Protein AF-0000000084525107 (afdb_homodimer)

pLDDT: mean 96.7, std 3.97, range [48.53, 98.94]

Sequence (1064 aa):
MIRNPVLPGFNPDPSFLRVGEDYYLATSTFEWYPGVQIFHSRDLANWELVARPLNRAALLDMRGNPDSCGIWAPCLSHDGERFWLVYTDVKRLDGAFKDAHNYITACETIDGVWSDPWYVNSSGFDPSLFHDDDGRKWFVNMRWNHRWAGSGVNGANDRFDGIVLQEWSPEGGLTGPVTMIYPGSDKGLTEAPHLFKRDGWYYLTTAEGGTGYEHAVTMARSRTIDGQYETHPQKHVLCAEGSNGAVQRTGHGQYVETHWGDHYHSFLMGRPIEGPDGQGRFCPLGRETGLEKVVWRDGWLWLERGGMIASAEVDAPGGAVSAPRAPVHRRLGGPLPPEFQWLRTPEWERIFRCEDDALVLIGRESVGSWFEQSLVARRQEDHAYVAETDLDFAPDTYQQGAGLITYYNRHKFHAAILSHDEGAGRTLSVMSCAGDWPAGDLDWPVHSVPVGPGPVSLRVEVDKGTQRFRWKQQGEWQALGGELNAAVISDEGGQGEHASFTGAFVGMVCFDVSGRAAEARFTRFDYTPGAAMIRNPVLPGFNPDPSFLRVGEDYYLATSTFEWYPGVQIFHSRDLANWELVARPLNRAALLDMRGNPDSCGIWAPCLSHDGERFWLVYTDVKRLDGAFKDAHNYITACETIDGVWSDPWYVNSSGFDPSLFHDDDGRKWFVNMRWNHRWAGSGVNGANDRFDGIVLQEWSPEGGLTGPVTMIYPGSDKGLTEAPHLFKRDGWYYLTTAEGGTGYEHAVTMARSRTIDGQYETHPQKHVLCAEGSNGAVQRTGHGQYVETHWGDHYHSFLMGRPIEGPDGQGRFCPLGRETGLEKVVWRDGWLWLERGGMIASAEVDAPGGAVSAPRAPVHRRLGGPLPPEFQWLRTPEWERIFRCEDDALVLIGRESVGSWFEQSLVARRQEDHAYVAETDLDFAPDTYQQGAGLITYYNRHKFHAAILSHDEGAGRTLSVMSCAGDWPAGDLDWPVHSVPVGPGPVSLRVEVDKGTQRFRWKQQGEWQALGGELNAAVISDEGGQGEHASFTGAFVGMVCFDVSGRAAEARFTRFDYTPGAA

Organism: NCBI:txid1123501

Solvent-accessible surface area (backbone atoms only — not comparable to full-atom values): 50960 Å² total; per-residue (Å²): 53,23,46,50,51,55,40,61,11,52,31,24,38,38,18,48,36,73,58,78,72,39,34,37,39,26,17,27,37,27,40,35,28,51,30,38,42,31,29,38,25,74,42,80,22,50,69,41,84,60,34,46,75,32,65,36,55,80,62,37,67,33,52,30,32,47,86,62,17,23,34,43,32,32,24,50,40,68,75,88,71,37,39,37,39,27,40,20,48,25,62,40,76,66,39,40,50,59,37,22,41,28,32,37,31,40,26,75,46,86,68,56,80,55,47,74,51,46,80,72,36,14,40,29,45,25,38,24,70,34,72,47,96,86,70,51,34,37,36,32,28,16,30,60,36,57,69,59,86,80,70,35,72,15,89,61,28,25,41,28,38,10,32,34,39,30,40,39,42,94,87,67,39,77,42,82,67,81,38,81,33,42,44,58,60,83,69,15,46,29,33,40,42,44,65,49,75,59,95,76,29,32,34,37,32,28,16,22,34,56,81,44,53,55,4,16,21,31,36,30,36,20,78,42,89,81,37,72,48,48,63,37,94,76,42,51,45,32,32,21,53,95,60,84,64,69,63,26,28,21,17,31,38,32,71,43,72,46,85,86,71,50,37,37,31,41,27,18,26,28,56,65,41,52,28,77,86,67,48,69,72,24,21,34,36,15,32,14,20,31,60,34,55,34,38,82,55,96,89,37,75,37,35,64,88,48,71,32,57,72,52,59,63,34,87,30,60,96,68,29,62,40,71,79,91,70,68,45,80,40,73,30,32,39,76,79,63,85,69,50,35,32,50,24,43,55,60,50,76,70,26,35,45,61,37,81,65,20,36,34,30,24,9,28,32,41,90,57,48,43,40,58,34,17,40,46,29,27,66,32,63,56,66,22,30,37,39,37,36,36,39,39,64,81,47,88,39,65,52,24,36,31,39,46,33,42,37,48,51,60,28,13,31,43,26,46,32,44,22,17,40,89,96,68,40,37,21,35,26,33,46,26,20,81,25,37,62,89,47,33,44,68,44,60,87,30,78,69,42,77,48,75,87,66,55,36,37,40,34,40,42,35,55,54,22,31,28,37,41,32,35,32,70,68,86,64,80,37,75,55,64,64,83,40,74,35,36,35,28,22,27,37,26,47,83,19,74,88,68,43,73,52,26,17,26,42,32,43,37,23,22,10,34,43,50,76,44,51,62,33,37,30,39,34,44,34,42,36,70,42,86,125,52,22,45,50,50,55,40,62,11,52,32,25,39,37,17,48,35,73,58,79,72,38,35,37,39,27,17,27,37,26,39,34,28,52,29,39,42,30,29,38,23,76,41,79,24,50,69,42,82,61,33,46,75,32,64,35,56,80,62,36,67,34,53,30,30,46,86,61,17,24,34,41,30,30,23,51,40,67,73,88,72,38,37,36,40,28,39,21,51,26,62,40,73,64,39,41,52,58,36,21,41,28,34,38,32,40,25,74,46,86,70,57,80,56,46,76,52,45,80,72,38,14,39,28,47,24,38,25,70,33,73,45,96,88,70,51,34,35,37,32,28,16,31,60,38,58,68,58,88,80,70,35,72,16,90,60,26,24,42,29,37,10,33,34,38,29,40,39,43,94,87,68,39,77,42,83,66,82,38,79,32,40,45,59,58,84,69,14,46,26,31,41,43,43,66,50,76,59,95,76,29,31,36,38,31,28,16,22,34,56,81,43,54,53,4,16,22,31,36,30,35,20,78,42,89,83,37,73,49,46,65,37,93,75,42,50,44,33,34,22,53,93,60,86,64,69,64,27,27,22,17,30,39,32,69,43,73,46,85,87,71,48,38,37,32,41,25,17,25,28,56,65,40,54,28,80,85,66,47,69,70,26,20,36,34,15,30,14,21,31,59,35,55,35,40,80,55,97,90,36,74,37,37,63,88,49,72,33,58,71,52,58,64,32,89,29,62,94,68,29,61,40,72,78,89,70,69,45,79,40,74,29,30,40,75,78,63,85,69,50,36,31,52,24,42,55,61,50,77,70,26,35,47,63,37,80,65,21,36,33,31,23,9,30,32,42,90,56,47,45,40,59,35,16,41,46,28,26,66,31,61,58,66,22,30,38,39,38,35,34,39,37,66,82,48,88,40,65,51,22,36,32,39,46,33,41,38,49,51,59,28,13,30,44,26,45,32,45,22,19,41,91,95,66,40,38,21,36,26,32,47,25,18,80,23,36,64,90,48,32,45,69,43,59,85,30,76,72,40,77,49,75,88,66,55,36,37,40,35,38,41,35,55,55,24,31,27,36,42,32,34,32,72,68,86,64,80,36,75,55,64,67,81,41,73,34,38,34,29,22,27,38,26,47,83,18,73,88,69,43,72,52,27,18,25,41,32,42,37,24,24,10,34,43,49,77,44,51,62,33,38,30,40,34,44,35,42,35,70,41,86,125

Structure (mmCIF, N/CA/C/O backbone):
data_AF-0000000084525107-model_v1
#
loop_
_entity.id
_entity.type
_entity.pdbx_description
1 polymer Beta-xylosidase
#
loop_
_atom_site.group_PDB
_atom_site.id
_atom_site.type_symbol
_atom_site.label_atom_id
_atom_site.label_alt_id
_atom_site.label_comp_id
_atom_site.label_asym_id
_atom_site.label_entity_id
_atom_site.label_seq_id
_atom_site.pdbx_PDB_ins_code
_atom_site.Cartn_x
_atom_site.Cartn_y
_atom_site.Cartn_z
_atom_site.occupancy
_atom_site.B_iso_or_equiv
_atom_site.auth_seq_id
_atom_site.auth_comp_id
_atom_site.auth_asym_id
_atom_site.auth_atom_id
_atom_site.pdbx_PDB_model_num
ATOM 1 N N . MET A 1 1 ? 9.359 40.781 15.57 1 93.88 1 MET A N 1
ATOM 2 C CA . MET A 1 1 ? 8.555 40.531 14.383 1 93.88 1 MET A CA 1
ATOM 3 C C . MET A 1 1 ? 8.578 39.062 14.008 1 93.88 1 MET A C 1
ATOM 5 O O . MET A 1 1 ? 9.656 38.469 13.891 1 93.88 1 MET A O 1
ATOM 9 N N . ILE A 1 2 ? 7.34 38.562 13.938 1 95.69 2 ILE A N 1
ATOM 10 C CA . ILE A 1 2 ? 7.168 37.188 13.43 1 95.69 2 ILE A CA 1
ATOM 11 C C . ILE A 1 2 ? 7.301 37.188 11.914 1 95.69 2 ILE A C 1
ATOM 13 O O . ILE A 1 2 ? 6.668 38 11.227 1 95.69 2 ILE A O 1
ATOM 17 N N . ARG A 1 3 ? 8.102 36.344 11.445 1 95.94 3 ARG A N 1
ATOM 18 C CA . ARG A 1 3 ? 8.203 36.156 10 1 95.94 3 ARG A CA 1
ATOM 19 C C . ARG A 1 3 ? 7.562 34.812 9.594 1 95.94 3 ARG A C 1
ATOM 21 O O . ARG A 1 3 ? 7.938 33.75 10.094 1 95.94 3 ARG A O 1
ATOM 28 N N . ASN A 1 4 ? 6.609 34.906 8.672 1 96.81 4 ASN A N 1
ATOM 29 C CA . ASN A 1 4 ? 5.973 33.688 8.172 1 96.81 4 ASN A CA 1
ATOM 30 C C . ASN A 1 4 ? 6.734 33.125 6.98 1 96.81 4 ASN A C 1
ATOM 32 O O . ASN A 1 4 ? 7.113 33.844 6.062 1 96.81 4 ASN A O 1
ATOM 36 N N . PRO A 1 5 ? 6.836 31.812 6.969 1 97.56 5 PRO A N 1
ATOM 37 C CA . PRO A 1 5 ? 6.328 30.875 7.969 1 97.56 5 PRO A CA 1
ATOM 38 C C . PRO A 1 5 ? 7.164 30.859 9.25 1 97.56 5 PRO A C 1
ATOM 40 O O . PRO A 1 5 ? 8.383 31.062 9.195 1 97.56 5 PRO A O 1
ATOM 43 N N . VAL A 1 6 ? 6.52 30.562 10.367 1 97.94 6 VAL A N 1
ATOM 44 C CA . VAL A 1 6 ? 7.254 30.375 11.609 1 97.94 6 VAL A CA 1
ATOM 45 C C . VAL A 1 6 ? 7.902 29 11.641 1 97.94 6 VAL A C 1
ATOM 47 O O . VAL A 1 6 ? 8.914 28.781 12.312 1 97.94 6 VAL A O 1
ATOM 50 N N . LEU A 1 7 ? 7.293 28 11.016 1 98.25 7 LEU A N 1
ATOM 51 C CA . LEU A 1 7 ? 7.883 26.703 10.766 1 98.25 7 LEU A CA 1
ATOM 52 C C . LEU A 1 7 ? 8.047 26.453 9.266 1 98.25 7 LEU A C 1
ATOM 54 O O . LEU A 1 7 ? 7.125 25.984 8.602 1 98.25 7 LEU A O 1
ATOM 58 N N . PRO A 1 8 ? 9.188 26.766 8.711 1 97.06 8 PRO A N 1
ATOM 59 C CA . PRO A 1 8 ? 9.414 26.578 7.281 1 97.06 8 PRO A CA 1
ATOM 60 C C . PRO A 1 8 ? 9.531 25.109 6.891 1 97.06 8 PRO A C 1
ATOM 62 O O . PRO A 1 8 ? 9.938 24.281 7.707 1 97.06 8 PRO A O 1
ATOM 65 N N . GLY A 1 9 ? 9.211 24.828 5.637 1 97.62 9 GLY A N 1
ATOM 66 C CA . GLY A 1 9 ? 9.234 23.453 5.156 1 97.62 9 GLY A CA 1
ATOM 67 C C . GLY A 1 9 ? 8 22.656 5.555 1 97.62 9 GLY A C 1
ATOM 68 O O . GLY A 1 9 ? 6.996 23.25 5.98 1 97.62 9 GLY A O 1
ATOM 69 N N . PHE A 1 10 ? 8.016 21.422 5.352 1 98.25 10 PHE A N 1
ATOM 70 C CA . PHE A 1 10 ? 6.902 20.5 5.559 1 98.25 10 PHE A CA 1
ATOM 71 C C . PHE A 1 10 ? 6.57 20.375 7.043 1 98.25 10 PHE A C 1
ATOM 73 O O . PHE A 1 10 ? 7.043 19.469 7.719 1 98.25 10 PHE A O 1
ATOM 80 N N . ASN A 1 11 ? 5.719 21.188 7.535 1 98.56 11 ASN A N 1
ATOM 81 C CA . ASN A 1 11 ? 5.152 21.234 8.883 1 98.56 11 ASN A CA 1
ATOM 82 C C . ASN A 1 11 ? 3.682 21.641 8.859 1 98.56 11 ASN A C 1
ATOM 84 O O . ASN A 1 11 ? 3.326 22.703 9.359 1 98.56 11 ASN A O 1
ATOM 88 N N . PRO A 1 12 ? 2.857 20.734 8.391 1 98 12 PRO A N 1
ATOM 89 C CA . PRO A 1 12 ? 1.475 21.125 8.086 1 98 12 PRO A CA 1
ATOM 90 C C . PRO A 1 12 ? 0.535 20.906 9.273 1 98 12 PRO A C 1
ATOM 92 O O . PRO A 1 12 ? 0.918 20.297 10.273 1 98 12 PRO A O 1
ATOM 95 N N . ASP A 1 13 ? -0.688 21.484 9.117 1 98.5 13 ASP A N 1
ATOM 96 C CA . ASP A 1 13 ? -1.842 21.203 9.969 1 98.5 13 ASP A CA 1
ATOM 97 C C . ASP A 1 13 ? -1.546 21.562 11.422 1 98.5 13 ASP A C 1
ATOM 99 O O . ASP A 1 13 ? -1.714 20.734 12.32 1 98.5 13 ASP A O 1
ATOM 103 N N . PRO A 1 14 ? -1.213 22.797 11.656 1 98.69 14 PRO A N 1
ATOM 104 C CA . PRO A 1 14 ? -0.78 23.141 13.016 1 98.69 14 PRO A CA 1
ATOM 105 C C . PRO A 1 14 ? -1.92 23.094 14.023 1 98.69 14 PRO A C 1
ATOM 107 O O . PRO A 1 14 ? -3 23.641 13.781 1 98.69 14 PRO A O 1
ATOM 110 N N . SER A 1 15 ? -1.702 22.406 15.055 1 98.81 15 SER A N 1
ATOM 111 C CA . SER A 1 15 ? -2.432 22.578 16.312 1 98.81 15 SER A CA 1
ATOM 112 C C . SER A 1 15 ? -1.685 23.5 17.266 1 98.81 15 SER A C 1
ATOM 114 O O . SER A 1 15 ? -0.521 23.25 17.594 1 98.81 15 SER A O 1
ATOM 116 N N . PHE A 1 16 ? -2.305 24.578 17.703 1 98.81 16 PHE A N 1
ATOM 117 C CA . PHE A 1 16 ? -1.711 25.688 18.453 1 98.81 16 PHE A CA 1
ATOM 118 C C . PHE A 1 16 ? -2.215 25.703 19.891 1 98.81 16 PHE A C 1
ATOM 120 O O . PHE A 1 16 ? -3.422 25.781 20.141 1 98.81 16 PHE A O 1
ATOM 127 N N . LEU A 1 17 ? -1.242 25.578 20.859 1 98.81 17 LEU A N 1
ATOM 128 C CA . LEU A 1 17 ? -1.621 25.406 22.266 1 98.81 17 LEU A CA 1
ATOM 129 C C . LEU A 1 17 ? -0.798 26.344 23.156 1 98.81 17 LEU A C 1
ATOM 131 O O . LEU A 1 17 ? 0.409 26.484 22.953 1 98.81 17 LEU A O 1
ATOM 135 N N . ARG A 1 18 ? -1.457 26.906 24.094 1 98.56 18 ARG A N 1
ATOM 136 C CA . ARG A 1 18 ? -0.781 27.625 25.156 1 98.56 18 ARG A CA 1
ATOM 137 C C . ARG A 1 18 ? -0.957 26.906 26.5 1 98.56 18 ARG A C 1
ATOM 139 O O . ARG A 1 18 ? -2.064 26.5 26.844 1 98.56 18 ARG A O 1
ATOM 146 N N . VAL A 1 19 ? 0.085 26.766 27.203 1 98.5 19 VAL A N 1
ATOM 147 C CA . VAL A 1 19 ? 0.084 26.344 28.594 1 98.5 19 VAL A CA 1
ATOM 148 C C . VAL A 1 19 ? 0.902 27.312 29.438 1 98.5 19 VAL A C 1
ATOM 150 O O . VAL A 1 19 ? 2.135 27.25 29.438 1 98.5 19 VAL A O 1
ATOM 153 N N . GLY A 1 20 ? 0.248 28.156 30.188 1 97.56 20 GLY A N 1
ATOM 154 C CA . GLY A 1 20 ? 0.952 29.219 30.891 1 97.56 20 GLY A CA 1
ATOM 155 C C . GLY A 1 20 ? 1.625 30.203 29.938 1 97.56 20 GLY A C 1
ATOM 156 O O . GLY A 1 20 ? 0.96 30.844 29.125 1 97.56 20 GLY A O 1
ATOM 157 N N . GLU A 1 21 ? 2.926 30.266 30.047 1 97.94 21 GLU A N 1
ATOM 158 C CA . GLU A 1 21 ? 3.676 31.188 29.203 1 97.94 21 GLU A CA 1
ATOM 159 C C . GLU A 1 21 ? 4.379 30.438 28.078 1 97.94 21 GLU A C 1
ATOM 161 O O . GLU A 1 21 ? 5.23 31 27.391 1 97.94 21 GLU A O 1
ATOM 166 N N . ASP A 1 22 ? 4 29.156 27.969 1 98.44 22 ASP A N 1
ATOM 167 C CA . ASP A 1 22 ? 4.602 28.328 26.938 1 98.44 22 ASP A CA 1
ATOM 168 C C . ASP A 1 22 ? 3.625 28.094 25.781 1 98.44 22 ASP A C 1
ATOM 170 O O . ASP A 1 22 ? 2.434 27.875 26.016 1 98.44 22 ASP A O 1
ATOM 174 N N . TYR A 1 23 ? 4.133 28.172 24.562 1 98.69 23 TYR A N 1
ATOM 175 C CA . TYR A 1 23 ? 3.35 27.938 23.344 1 98.69 23 TYR A CA 1
ATOM 176 C C . TYR A 1 23 ? 3.869 26.734 22.578 1 98.69 23 TYR A C 1
ATOM 178 O O . TYR A 1 23 ? 5.082 26.516 22.484 1 98.69 23 TYR A O 1
ATOM 186 N N . TYR A 1 24 ? 2.955 25.938 22.062 1 98.88 24 TYR A N 1
ATOM 187 C CA . TYR A 1 24 ? 3.314 24.734 21.328 1 98.88 24 TYR A CA 1
ATOM 188 C C . TYR A 1 24 ? 2.598 24.688 19.984 1 98.88 24 TYR A C 1
ATOM 190 O O . TYR A 1 24 ? 1.455 25.141 19.859 1 98.88 24 TYR A O 1
ATOM 198 N N . LEU A 1 25 ? 3.27 24.188 18.984 1 98.88 25 LEU A N 1
ATOM 199 C CA . LEU A 1 25 ? 2.707 23.812 17.688 1 98.88 25 LEU A CA 1
ATOM 200 C C . LEU A 1 25 ? 2.953 22.344 17.406 1 98.88 25 LEU A C 1
ATOM 202 O O . LEU A 1 25 ? 4.098 21.891 17.422 1 98.88 25 LEU A O 1
ATOM 206 N N . ALA A 1 26 ? 1.892 21.578 17.25 1 98.94 26 ALA A N 1
ATOM 207 C CA . ALA A 1 26 ? 1.982 20.203 16.781 1 98.94 26 ALA A CA 1
ATOM 208 C C . ALA A 1 26 ? 1.632 20.109 15.297 1 98.94 26 ALA A C 1
ATOM 210 O O . ALA A 1 26 ? 0.656 20.703 14.844 1 98.94 26 ALA A O 1
ATOM 211 N N . THR A 1 27 ? 2.402 19.344 14.531 1 98.88 27 THR A N 1
ATOM 212 C CA . THR A 1 27 ? 2.186 19.297 13.086 1 98.88 27 THR A CA 1
ATOM 213 C C . THR A 1 27 ? 2.131 17.844 12.609 1 98.88 27 THR A C 1
ATOM 215 O O . THR A 1 27 ? 2.625 16.938 13.281 1 98.88 27 THR A O 1
ATOM 218 N N . SER A 1 28 ? 1.471 17.656 11.5 1 98.75 28 SER A N 1
ATOM 219 C CA . SER A 1 28 ? 1.395 16.359 10.859 1 98.75 28 SER A CA 1
ATOM 220 C C . SER A 1 28 ? 2.758 15.914 10.336 1 98.75 28 SER A C 1
ATOM 222 O O . SER A 1 28 ? 3.615 16.75 10.047 1 98.75 28 SER A O 1
ATOM 224 N N . THR A 1 29 ? 2.885 14.578 10.219 1 98.81 29 THR A N 1
ATOM 225 C CA . THR A 1 29 ? 4.113 14.047 9.648 1 98.81 29 THR A CA 1
ATOM 226 C C . THR A 1 29 ? 3.803 13.062 8.523 1 98.81 29 THR A C 1
ATOM 228 O O . THR A 1 29 ? 4.715 12.539 7.883 1 98.81 29 THR A O 1
ATOM 231 N N . PHE A 1 30 ? 2.488 12.742 8.344 1 98.5 30 PHE A N 1
ATOM 232 C CA . PHE A 1 30 ? 2.08 11.781 7.32 1 98.5 30 PHE A CA 1
ATOM 233 C C . PHE A 1 30 ? 2.889 10.492 7.434 1 98.5 30 PHE A C 1
ATOM 235 O O . PHE A 1 30 ? 2.873 9.836 8.477 1 98.5 30 PHE A O 1
ATOM 242 N N . GLU A 1 31 ? 3.641 10.133 6.387 1 98.5 31 GLU A N 1
ATOM 243 C CA . GLU A 1 31 ? 4.293 8.82 6.387 1 98.5 31 GLU A CA 1
ATOM 244 C C . GLU A 1 31 ? 5.668 8.898 7.039 1 98.5 31 GLU A C 1
ATOM 246 O O . GLU A 1 31 ? 6.359 7.879 7.156 1 98.5 31 GLU A O 1
ATOM 251 N N . TRP A 1 32 ? 6.121 10.016 7.496 1 98.75 32 TRP A N 1
ATOM 252 C CA . TRP A 1 32 ? 7.434 10.148 8.117 1 98.75 32 TRP A CA 1
ATOM 253 C C . TRP A 1 32 ? 7.371 9.781 9.602 1 98.75 32 TRP A C 1
ATOM 255 O O . TRP A 1 32 ? 6.402 10.109 10.289 1 98.75 32 TRP A O 1
ATOM 265 N N . TYR A 1 33 ? 8.422 9.141 10.055 1 98.75 33 TYR A N 1
ATOM 266 C CA . TYR A 1 33 ? 8.539 8.602 11.406 1 98.75 33 TYR A CA 1
ATOM 267 C C . TYR A 1 33 ? 9.672 9.281 12.164 1 98.75 33 TYR A C 1
ATOM 269 O O . TYR A 1 33 ? 10.727 9.562 11.594 1 98.75 33 TYR A O 1
ATOM 277 N N . PRO A 1 34 ? 9.57 9.531 13.422 1 98.44 34 PRO A N 1
ATOM 278 C CA . PRO A 1 34 ? 8.391 9.367 14.281 1 98.44 34 PRO A CA 1
ATOM 279 C C . PRO A 1 34 ? 7.27 10.344 13.945 1 98.44 34 PRO A C 1
ATOM 281 O O . PRO A 1 34 ? 7.484 11.305 13.211 1 98.44 34 PRO A O 1
ATOM 284 N N . GLY A 1 35 ? 6.141 10.016 14.484 1 98.81 35 GLY A N 1
ATOM 285 C CA . GLY A 1 35 ? 4.957 10.781 14.117 1 98.81 35 GLY A CA 1
ATOM 286 C C . GLY A 1 35 ? 4.746 12.008 14.992 1 98.81 35 GLY A C 1
ATOM 287 O O . GLY A 1 35 ? 5.102 12 16.172 1 98.81 35 GLY A O 1
ATOM 288 N N . VAL A 1 36 ? 4.121 12.984 14.367 1 98.88 36 VAL A N 1
ATOM 289 C CA . VAL A 1 36 ? 3.811 14.281 14.953 1 98.88 36 VAL A CA 1
ATOM 290 C C . VAL A 1 36 ? 5.098 14.984 15.375 1 98.88 36 VAL A C 1
ATOM 292 O O . VAL A 1 36 ? 6 14.352 15.938 1 98.88 36 VAL A O 1
ATOM 295 N N . GLN A 1 37 ? 5.262 16.219 15.039 1 98.75 37 GLN A N 1
ATOM 296 C CA . GLN A 1 37 ? 6.293 17.094 15.578 1 98.75 37 GLN A CA 1
ATOM 297 C C . GLN A 1 37 ? 5.688 18.156 16.5 1 98.75 37 GLN A C 1
ATOM 299 O O . GLN A 1 37 ? 4.66 18.75 16.172 1 98.75 37 GLN A O 1
ATOM 304 N N . ILE A 1 38 ? 6.32 18.328 17.656 1 98.94 38 ILE A N 1
ATOM 305 C CA . ILE A 1 38 ? 5.867 19.375 18.562 1 98.94 38 ILE A CA 1
ATOM 306 C C . ILE A 1 38 ? 6.973 20.406 18.766 1 98.94 38 ILE A C 1
ATOM 308 O O . ILE A 1 38 ? 8.086 20.062 19.172 1 98.94 38 ILE A O 1
ATOM 312 N N . PHE A 1 39 ? 6.633 21.641 18.453 1 98.88 39 PHE A N 1
ATOM 313 C CA . PHE A 1 39 ? 7.539 22.781 18.609 1 98.88 39 PHE A CA 1
ATOM 314 C C . PHE A 1 39 ? 7.137 23.641 19.797 1 98.88 39 PHE A C 1
ATOM 316 O O . PHE A 1 39 ? 5.953 23.734 20.125 1 98.88 39 PHE A O 1
ATOM 323 N N . HIS A 1 40 ? 8.109 24.281 20.391 1 98.81 40 HIS A N 1
ATOM 324 C CA . HIS A 1 40 ? 7.91 25.109 21.578 1 98.81 40 HIS A CA 1
ATOM 325 C C . HIS A 1 40 ? 8.453 26.516 21.359 1 98.81 40 HIS A C 1
ATOM 327 O O . HIS A 1 40 ? 9.5 26.688 20.719 1 98.81 40 HIS A O 1
ATOM 333 N N . SER A 1 41 ? 7.73 27.469 21.781 1 98.44 41 SER A N 1
ATOM 334 C CA . SER A 1 41 ? 8.148 28.875 21.766 1 98.44 41 SER A CA 1
ATOM 335 C C . SER A 1 41 ? 7.664 29.609 23.016 1 98.44 41 SER A C 1
ATOM 337 O O . SER A 1 41 ? 6.699 29.188 23.656 1 98.44 41 SER A O 1
ATOM 339 N N . ARG A 1 42 ? 8.32 30.734 23.406 1 97.12 42 ARG A N 1
ATOM 340 C CA . ARG A 1 42 ? 7.859 31.625 24.453 1 97.12 42 ARG A CA 1
ATOM 341 C C . ARG A 1 42 ? 7.586 33.031 23.906 1 97.12 42 ARG A C 1
ATOM 343 O O . ARG A 1 42 ? 7.047 33.875 24.609 1 97.12 42 ARG A O 1
ATOM 350 N N . ASP A 1 43 ? 7.945 33.219 22.625 1 97.31 43 ASP A N 1
ATOM 351 C CA . ASP A 1 43 ? 7.828 34.562 22.094 1 97.31 43 ASP A CA 1
ATOM 352 C C . ASP A 1 43 ? 7.062 34.562 20.766 1 97.31 43 ASP A C 1
ATOM 354 O O . ASP A 1 43 ? 6.918 35.625 20.141 1 97.31 43 ASP A O 1
ATOM 358 N N . LEU A 1 44 ? 6.641 33.375 20.219 1 98.12 44 LEU A N 1
ATOM 359 C CA . LEU A 1 44 ? 5.859 33.156 19.016 1 98.12 44 LEU A CA 1
ATOM 360 C C . LEU A 1 44 ? 6.688 33.438 17.766 1 98.12 44 LEU A C 1
ATOM 362 O O . LEU A 1 44 ? 6.227 33.219 16.641 1 98.12 44 LEU A O 1
ATOM 366 N N . ALA A 1 45 ? 7.902 33.875 17.906 1 97.44 45 ALA A N 1
ATOM 367 C CA . ALA A 1 45 ? 8.766 34.188 16.766 1 97.44 45 ALA A CA 1
ATOM 368 C C . ALA A 1 45 ? 9.805 33.094 16.547 1 97.44 45 ALA A C 1
ATOM 370 O O . ALA A 1 45 ? 10.227 32.844 15.406 1 97.44 45 ALA A O 1
ATOM 371 N N . ASN A 1 46 ? 10.258 32.531 17.594 1 97.38 46 ASN A N 1
ATOM 372 C CA . ASN A 1 46 ? 11.297 31.516 17.547 1 97.38 46 ASN A CA 1
ATOM 373 C C . ASN A 1 46 ? 10.797 30.188 18.109 1 97.38 46 ASN A C 1
ATOM 375 O O . ASN A 1 46 ? 10.273 30.141 19.219 1 97.38 46 ASN A O 1
ATOM 379 N N . TRP A 1 47 ? 10.961 29.172 17.344 1 98 47 TRP A N 1
ATOM 380 C CA . TRP A 1 47 ? 10.391 27.875 17.688 1 98 47 TRP A CA 1
ATOM 381 C C . TRP A 1 47 ? 11.469 26.797 17.688 1 98 47 TRP A C 1
ATOM 383 O O . TRP A 1 47 ? 12.344 26.781 16.828 1 98 47 TRP A O 1
ATOM 393 N N . GLU A 1 48 ? 11.359 25.906 18.641 1 97.44 48 GLU A N 1
ATOM 394 C CA . GLU A 1 48 ? 12.281 24.781 18.766 1 97.44 48 GLU A CA 1
ATOM 395 C C . GLU A 1 48 ? 11.523 23.453 18.812 1 97.44 48 GLU A C 1
ATOM 397 O O . GLU A 1 48 ? 10.516 23.344 19.5 1 97.44 48 GLU A O 1
ATOM 402 N N . LEU A 1 49 ? 11.984 22.469 18.062 1 98.31 49 LEU A N 1
ATOM 403 C CA . LEU A 1 49 ? 11.43 21.109 18.141 1 98.31 49 LEU A CA 1
ATOM 404 C C . LEU A 1 49 ? 11.719 20.484 19.5 1 98.31 49 LEU A C 1
ATOM 406 O O . LEU A 1 49 ? 12.883 20.359 19.891 1 98.31 49 LEU A O 1
ATOM 410 N N . VAL A 1 50 ? 10.664 20 20.188 1 98.44 50 VAL A N 1
ATOM 411 C CA . VAL A 1 50 ? 10.914 19.578 21.547 1 98.44 50 VAL A CA 1
ATOM 412 C C . VAL A 1 50 ? 10.438 18.141 21.734 1 98.44 50 VAL A C 1
ATOM 414 O O . VAL A 1 50 ? 10.805 17.469 22.703 1 98.44 50 VAL A O 1
ATOM 417 N N . ALA A 1 51 ? 9.586 17.672 20.797 1 98.44 51 ALA A N 1
ATOM 418 C CA . ALA A 1 51 ? 9.102 16.297 20.969 1 98.44 51 ALA A CA 1
ATOM 419 C C . ALA A 1 51 ? 8.602 15.727 19.641 1 98.44 51 ALA A C 1
ATOM 421 O O . ALA A 1 51 ? 8.117 16.469 18.781 1 98.44 51 ALA A O 1
ATOM 422 N N . ARG A 1 52 ? 8.68 14.422 19.484 1 98.56 52 ARG A N 1
ATOM 423 C CA . ARG A 1 52 ? 7.98 13.57 18.531 1 98.56 52 ARG A CA 1
ATOM 424 C C . ARG A 1 52 ? 7.324 12.383 19.234 1 98.56 52 ARG A C 1
ATOM 426 O O . ARG A 1 52 ? 7.922 11.312 19.328 1 98.56 52 ARG A O 1
ATOM 433 N N . PRO A 1 53 ? 6.133 12.523 19.594 1 98.81 53 PRO A N 1
ATOM 434 C CA . PRO A 1 53 ? 5.531 11.609 20.562 1 98.81 53 PRO A CA 1
ATOM 435 C C . PRO A 1 53 ? 5.328 10.203 20.016 1 98.81 53 PRO A C 1
ATOM 437 O O . PRO A 1 53 ? 5.484 9.219 20.75 1 98.81 53 PRO A O 1
ATOM 440 N N . LEU A 1 54 ? 4.953 10.062 18.797 1 98.88 54 LEU A N 1
ATOM 441 C CA . LEU A 1 54 ? 4.637 8.75 18.234 1 98.88 54 LEU A CA 1
ATOM 442 C C . LEU A 1 54 ? 5.902 8.039 17.766 1 98.88 54 LEU A C 1
ATOM 444 O O . LEU A 1 54 ? 6.141 7.926 16.547 1 98.88 54 LEU A O 1
ATOM 448 N N . ASN A 1 55 ? 6.641 7.434 18.688 1 98.5 55 ASN A N 1
ATOM 449 C CA . ASN A 1 55 ? 8.023 7.051 18.422 1 98.5 55 ASN A CA 1
ATOM 450 C C . ASN A 1 55 ? 8.266 5.578 18.734 1 98.5 55 ASN A C 1
ATOM 452 O O . ASN A 1 55 ? 9.414 5.16 18.906 1 98.5 55 ASN A O 1
ATOM 456 N N . ARG A 1 56 ? 7.219 4.797 18.875 1 98.31 56 ARG A N 1
ATOM 457 C CA . ARG A 1 56 ? 7.332 3.355 19.062 1 98.31 56 ARG A CA 1
ATOM 458 C C . ARG A 1 56 ? 6.133 2.631 18.469 1 98.31 56 ARG A C 1
ATOM 460 O O . ARG A 1 56 ? 5.094 3.246 18.203 1 98.31 56 ARG A O 1
ATOM 467 N N . ALA A 1 57 ? 6.262 1.387 18.328 1 98.25 57 ALA A N 1
ATOM 468 C CA . ALA A 1 57 ? 5.297 0.576 17.594 1 98.25 57 ALA A CA 1
ATOM 469 C C . ALA A 1 57 ? 3.912 0.661 18.219 1 98.25 57 ALA A C 1
ATOM 471 O O . ALA A 1 57 ? 2.898 0.668 17.516 1 98.25 57 ALA A O 1
ATOM 472 N N . ALA A 1 58 ? 3.836 0.711 19.5 1 98.25 58 ALA A N 1
ATOM 473 C CA . ALA A 1 58 ? 2.547 0.747 20.188 1 98.25 58 ALA A CA 1
ATOM 474 C C . ALA A 1 58 ? 1.779 2.02 19.859 1 98.25 58 ALA A C 1
ATOM 476 O O . ALA A 1 58 ? 0.546 2.021 19.828 1 98.25 58 ALA A O 1
ATOM 477 N N . LEU A 1 59 ? 2.477 3.102 19.578 1 98.69 59 LEU A N 1
ATOM 478 C CA . LEU A 1 59 ? 1.855 4.387 19.297 1 98.69 59 LEU A CA 1
ATOM 479 C C . LEU A 1 59 ? 1.601 4.543 17.797 1 98.69 59 LEU A C 1
ATOM 481 O O . LEU A 1 59 ? 0.643 5.207 17.391 1 98.69 59 LEU A O 1
ATOM 485 N N . LEU A 1 60 ? 2.512 3.91 17.047 1 98.75 60 LEU A N 1
ATOM 486 C CA . LEU A 1 60 ? 2.393 4.137 15.617 1 98.75 60 LEU A CA 1
ATOM 487 C C . LEU A 1 60 ? 3.162 3.076 14.836 1 98.75 60 LEU A C 1
ATOM 489 O O . LEU A 1 60 ? 4.355 2.869 15.07 1 98.75 60 LEU A O 1
ATOM 493 N N . ASP A 1 61 ? 2.521 2.348 14.016 1 98.31 61 ASP A N 1
ATOM 494 C CA . ASP A 1 61 ? 3.08 1.442 13.016 1 98.31 61 ASP A CA 1
ATOM 495 C C . ASP A 1 61 ? 2.482 1.712 11.641 1 98.31 61 ASP A C 1
ATOM 497 O O . ASP A 1 61 ? 1.316 1.4 11.391 1 98.31 61 ASP A O 1
ATOM 501 N N . MET A 1 62 ? 3.314 2.252 10.719 1 98.5 62 MET A N 1
ATOM 502 C CA . MET A 1 62 ? 2.781 2.678 9.43 1 98.5 62 MET A CA 1
ATOM 503 C C . MET A 1 62 ? 3.324 1.808 8.297 1 98.5 62 MET A C 1
ATOM 505 O O . MET A 1 62 ? 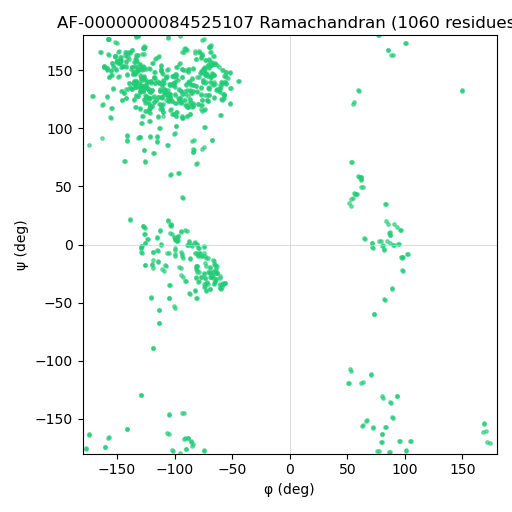3.266 2.191 7.129 1 98.5 62 MET A O 1
ATOM 509 N N . ARG A 1 63 ? 4 0.621 8.688 1 98.19 63 ARG A N 1
ATOM 510 C CA . ARG A 1 63 ? 4.434 -0.289 7.637 1 98.19 63 ARG A CA 1
ATOM 511 C C . ARG A 1 63 ? 3.285 -0.623 6.691 1 98.19 63 ARG A C 1
ATOM 513 O O . ARG A 1 63 ? 2.211 -1.033 7.137 1 98.19 63 ARG A O 1
ATOM 520 N N . GLY A 1 64 ? 3.494 -0.288 5.305 1 98.38 64 GLY A N 1
ATOM 521 C CA . GLY A 1 64 ? 2.494 -0.571 4.289 1 98.38 64 GLY A CA 1
ATOM 522 C C . GLY A 1 64 ? 1.632 0.63 3.949 1 98.38 64 GLY A C 1
ATOM 523 O O . GLY A 1 64 ? 0.911 0.621 2.949 1 98.38 64 GLY A O 1
ATOM 524 N N . ASN A 1 65 ? 1.728 1.742 4.766 1 98.44 65 ASN A N 1
ATOM 525 C CA . ASN A 1 65 ? 0.958 2.938 4.438 1 98.44 65 ASN A CA 1
ATOM 526 C C . ASN A 1 65 ? 1.398 3.539 3.105 1 98.44 65 ASN A C 1
ATOM 528 O O . ASN A 1 65 ? 2.592 3.738 2.873 1 98.44 65 ASN A O 1
ATOM 532 N N . PRO A 1 66 ? 0.475 3.873 2.271 1 97.19 66 PRO A N 1
ATOM 533 C CA . PRO A 1 66 ? 0.855 4.539 1.024 1 97.19 66 PRO A CA 1
ATOM 534 C C . PRO A 1 66 ? 1.383 5.957 1.25 1 97.19 66 PRO A C 1
ATOM 536 O O . PRO A 1 66 ? 1.301 6.477 2.365 1 97.19 66 PRO A O 1
ATOM 539 N N . ASP A 1 67 ? 1.939 6.539 0.179 1 96.94 67 ASP A N 1
ATOM 540 C CA . ASP A 1 67 ? 2.395 7.926 0.201 1 96.94 67 ASP A CA 1
ATOM 541 C C . ASP A 1 67 ? 1.263 8.867 0.602 1 96.94 67 ASP A C 1
ATOM 543 O O . ASP A 1 67 ? 0.12 8.695 0.175 1 96.94 67 ASP A O 1
ATOM 547 N N . SER A 1 68 ? 1.597 9.867 1.42 1 97.12 68 SER A N 1
ATOM 548 C CA . SER A 1 68 ? 0.688 10.914 1.867 1 97.12 68 SER A CA 1
ATOM 549 C C . SER A 1 68 ? -0.337 10.375 2.857 1 97.12 68 SER A C 1
ATOM 551 O O . SER A 1 68 ? -1.249 11.094 3.27 1 97.12 68 SER A O 1
ATOM 553 N N . CYS A 1 69 ? -0.313 9.094 3.244 1 98.06 69 CYS A N 1
ATOM 554 C CA . CYS A 1 69 ? -1.085 8.57 4.363 1 98.06 69 CYS A CA 1
ATOM 555 C C . CYS A 1 69 ? -0.309 8.695 5.668 1 98.06 69 CYS A C 1
ATOM 557 O O . CYS A 1 69 ? 0.635 9.477 5.762 1 98.06 69 CYS A O 1
ATOM 559 N N . GLY A 1 70 ? -0.756 8.031 6.699 1 98.5 70 GLY A N 1
ATOM 560 C CA . GLY A 1 70 ? -0.126 8.141 8.008 1 98.5 70 GLY A CA 1
ATOM 561 C C . GLY A 1 70 ? -0.764 9.195 8.891 1 98.5 70 GLY A C 1
ATOM 562 O O . GLY A 1 70 ? -1.98 9.195 9.086 1 98.5 70 GLY A O 1
ATOM 563 N N . ILE A 1 71 ? 0.016 10.055 9.461 1 98.81 71 ILE A N 1
ATOM 564 C CA . ILE A 1 71 ? -0.442 10.984 10.492 1 98.81 71 ILE A CA 1
ATOM 565 C C . ILE A 1 71 ? -1.012 12.242 9.836 1 98.81 71 ILE A C 1
ATOM 567 O O . ILE A 1 71 ? -0.263 13.078 9.328 1 98.81 71 ILE A O 1
ATOM 571 N N . TRP A 1 72 ? -2.342 12.359 10.016 1 98.44 72 TRP A N 1
ATOM 572 C CA . TRP A 1 72 ? -3.023 13.555 9.531 1 98.44 72 TRP A CA 1
ATOM 573 C C . TRP A 1 72 ? -3.504 14.422 10.695 1 98.44 72 TRP A C 1
ATOM 575 O O . TRP A 1 72 ? -4.211 13.938 11.578 1 98.44 72 TRP A O 1
ATOM 585 N N . ALA A 1 73 ? -3.178 15.625 10.703 1 98.38 73 ALA A N 1
ATOM 586 C CA . ALA A 1 73 ? -3.803 16.734 11.422 1 98.38 73 ALA A CA 1
ATOM 587 C C . ALA A 1 73 ? -3.93 16.406 12.914 1 98.38 73 ALA A C 1
ATOM 589 O O . ALA A 1 73 ? -5.039 16.312 13.438 1 98.38 73 ALA A O 1
ATOM 590 N N . PRO A 1 74 ? -2.82 16.375 13.625 1 98.75 74 PRO A N 1
ATOM 591 C CA . PRO A 1 74 ? -2.906 16.156 15.07 1 98.75 74 PRO A CA 1
ATOM 592 C C . PRO A 1 74 ? -3.551 17.312 15.82 1 98.75 74 PRO A C 1
ATOM 594 O O . PRO A 1 74 ? -3.564 18.438 15.312 1 98.75 74 PRO A O 1
ATOM 597 N N . CYS A 1 75 ? -4.078 17.047 16.969 1 98.88 75 CYS A N 1
ATOM 598 C CA . CYS A 1 75 ? -4.539 18.062 17.891 1 98.88 75 CYS A CA 1
ATOM 599 C C . CYS A 1 75 ? -3.885 17.891 19.266 1 98.88 75 CYS A C 1
ATOM 601 O O . CYS A 1 75 ? -4.02 16.844 19.891 1 98.88 75 CYS A O 1
ATOM 603 N N . LEU A 1 76 ? -3.113 18.844 19.625 1 98.94 76 LEU A N 1
ATOM 604 C CA . LEU A 1 76 ? -2.506 18.906 20.953 1 98.94 76 LEU A CA 1
ATOM 605 C C . LEU A 1 76 ? -3.32 19.797 21.875 1 98.94 76 LEU A C 1
ATOM 607 O O . LEU A 1 76 ? -3.65 20.938 21.531 1 98.94 76 LEU A O 1
ATOM 611 N N . SER A 1 77 ? -3.709 19.281 23.031 1 98.81 77 SER A N 1
ATOM 612 C CA . SER A 1 77 ? -4.473 20.047 24.016 1 98.81 77 SER A CA 1
ATOM 613 C C . SER A 1 77 ? -3.975 19.766 25.438 1 98.81 77 SER A C 1
ATOM 615 O O . SER A 1 77 ? -3.086 18.938 25.625 1 98.81 77 SER A O 1
ATOM 617 N N . HIS A 1 78 ? -4.336 20.547 26.344 1 98.62 78 HIS A N 1
ATOM 618 C CA . HIS A 1 78 ? -4.004 20.422 27.766 1 98.62 78 HIS A CA 1
ATOM 619 C C . HIS A 1 78 ? -5.23 20.625 28.641 1 98.62 78 HIS A C 1
ATOM 621 O O . HIS A 1 78 ? -6.027 21.531 28.391 1 98.62 78 HIS A O 1
ATOM 627 N N . ASP A 1 79 ? -5.387 19.766 29.641 1 97.88 79 ASP A N 1
ATOM 628 C CA . ASP A 1 79 ? -6.605 19.859 30.438 1 97.88 79 ASP A CA 1
ATOM 629 C C . ASP A 1 79 ? -6.328 20.516 31.797 1 97.88 79 ASP A C 1
ATOM 631 O O . ASP A 1 79 ? -7.137 20.406 32.719 1 97.88 79 ASP A O 1
ATOM 635 N N . GLY A 1 80 ? -5.242 21.156 31.922 1 96.69 80 GLY A N 1
ATOM 636 C CA . GLY A 1 80 ? -4.805 21.734 33.188 1 96.69 80 GLY A CA 1
ATOM 637 C C . GLY A 1 80 ? -3.809 20.859 33.938 1 96.69 80 GLY A C 1
ATOM 638 O O . GLY A 1 80 ? -3.039 21.359 34.75 1 96.69 80 GLY A O 1
ATOM 639 N N . GLU A 1 81 ? -3.807 19.578 33.625 1 96.62 81 GLU A N 1
ATOM 640 C CA . GLU A 1 81 ? -2.953 18.609 34.312 1 96.62 81 GLU A CA 1
ATOM 641 C C . GLU A 1 81 ? -2.008 17.906 33.344 1 96.62 81 GLU A C 1
ATOM 643 O O . GLU A 1 81 ? -0.821 17.75 33.656 1 96.62 81 GLU A O 1
ATOM 648 N N . ARG A 1 82 ? -2.564 17.484 32.25 1 97.5 82 ARG A N 1
ATOM 649 C CA . ARG A 1 82 ? -1.781 16.688 31.312 1 97.5 82 ARG A CA 1
ATOM 650 C C . ARG A 1 82 ? -1.958 17.172 29.875 1 97.5 82 ARG A C 1
ATOM 652 O O . ARG A 1 82 ? -2.926 17.875 29.578 1 97.5 82 ARG A O 1
ATOM 659 N N . PHE A 1 83 ? -0.948 16.797 29.047 1 98.88 83 PHE A N 1
ATOM 660 C CA . PHE A 1 83 ? -1.046 16.984 27.609 1 98.88 83 PHE A CA 1
ATOM 661 C C . PHE A 1 83 ? -1.813 15.828 26.969 1 98.88 83 PHE A C 1
ATOM 663 O O . PHE A 1 83 ? -1.638 14.672 27.359 1 98.88 83 PHE A O 1
ATOM 670 N N . TRP A 1 84 ? -2.695 16.141 26.047 1 98.94 84 TRP A N 1
ATOM 671 C CA . TRP A 1 84 ? -3.438 15.172 25.25 1 98.94 84 TRP A CA 1
ATOM 672 C C . TRP A 1 84 ? -3.137 15.352 23.766 1 98.94 84 TRP A C 1
ATOM 674 O O . TRP A 1 84 ? -3.098 16.484 23.266 1 98.94 84 TRP A O 1
ATOM 684 N N . LEU A 1 85 ? -2.873 14.242 23.109 1 98.94 85 LEU A N 1
ATOM 685 C CA . LEU A 1 85 ? -2.605 14.266 21.672 1 98.94 85 LEU A CA 1
ATOM 686 C C . LEU A 1 85 ? -3.59 13.375 20.922 1 98.94 85 LEU A C 1
ATOM 688 O O . LEU A 1 85 ? -3.682 12.172 21.203 1 98.94 85 LEU A O 1
ATOM 692 N N . VAL A 1 86 ? -4.391 13.984 20.078 1 98.88 86 VAL A N 1
ATOM 693 C CA . VAL A 1 86 ? -5.266 13.266 19.141 1 98.88 86 VAL A CA 1
ATOM 694 C C . VAL A 1 86 ? -4.594 13.164 17.781 1 98.88 86 VAL A C 1
ATOM 696 O O . VAL A 1 86 ? -3.975 14.125 17.312 1 98.88 86 VAL A O 1
ATOM 699 N N . TYR A 1 87 ? -4.621 11.977 17.203 1 98.88 87 TYR A N 1
ATOM 700 C CA . TYR A 1 87 ? -4.031 11.836 15.883 1 98.88 87 TYR A CA 1
ATOM 701 C C . TYR A 1 87 ? -4.781 10.797 15.055 1 98.88 87 TYR A C 1
ATOM 703 O O . TYR A 1 87 ? -5.539 9.992 15.602 1 98.88 87 TYR A O 1
ATOM 711 N N . THR A 1 88 ? -4.676 10.906 13.766 1 98.88 88 THR A N 1
ATOM 712 C CA . THR A 1 88 ? -5.273 9.984 12.812 1 98.88 88 THR A CA 1
ATOM 713 C C . THR A 1 88 ? -4.191 9.234 12.039 1 98.88 88 THR A C 1
ATOM 715 O O . THR A 1 88 ? -3.264 9.844 11.508 1 98.88 88 THR A O 1
ATOM 718 N N . ASP A 1 89 ? -4.227 7.941 12.008 1 98.81 89 ASP A N 1
ATOM 719 C CA . ASP A 1 89 ? -3.418 7.113 11.125 1 98.81 89 ASP A CA 1
ATOM 720 C C . ASP A 1 89 ? -4.219 6.68 9.898 1 98.81 89 ASP A C 1
ATOM 722 O O . ASP A 1 89 ? -5.02 5.746 9.969 1 98.81 89 ASP A O 1
ATOM 726 N N . VAL A 1 90 ? -3.973 7.352 8.781 1 98.62 90 VAL A N 1
ATOM 727 C CA . VAL A 1 90 ? -4.73 7.109 7.559 1 98.62 90 VAL A CA 1
ATOM 728 C C . VAL A 1 90 ? -4.09 5.965 6.773 1 98.62 90 VAL A C 1
ATOM 730 O O . VAL A 1 90 ? -2.881 5.965 6.535 1 98.62 90 VAL A O 1
ATOM 733 N N . LYS A 1 91 ? -4.957 5.008 6.328 1 98.31 91 LYS A N 1
ATOM 734 C CA . LYS A 1 91 ? -4.465 3.812 5.652 1 98.31 91 LYS A CA 1
ATOM 735 C C . LYS A 1 91 ? -4.781 3.854 4.16 1 98.31 91 LYS A C 1
ATOM 737 O O . LYS A 1 91 ? -4.207 3.098 3.373 1 98.31 91 LYS A O 1
ATOM 742 N N . ARG A 1 92 ? -5.723 4.707 3.803 1 96.88 92 ARG A N 1
ATOM 743 C CA . ARG A 1 92 ? -6.16 4.793 2.414 1 96.88 92 ARG A CA 1
ATOM 744 C C . ARG A 1 92 ? -6.457 6.234 2.021 1 96.88 92 ARG A C 1
ATOM 746 O O . ARG A 1 92 ? -7.254 6.91 2.68 1 96.88 92 ARG A O 1
ATOM 753 N N . LEU A 1 93 ? -5.812 6.652 0.938 1 93.75 93 LEU A N 1
ATOM 754 C CA . LEU A 1 93 ? -5.98 8.031 0.484 1 93.75 93 LEU A CA 1
ATOM 755 C C . LEU A 1 93 ? -6.871 8.086 -0.752 1 93.75 93 LEU A C 1
ATOM 757 O O . LEU A 1 93 ? -7.828 8.867 -0.796 1 93.75 93 LEU A O 1
ATOM 761 N N . ASP A 1 94 ? -6.652 7.219 -1.734 1 91.25 94 ASP A N 1
ATOM 762 C CA . ASP A 1 94 ? -7.285 7.328 -3.045 1 91.25 94 ASP A CA 1
ATOM 763 C C . ASP A 1 94 ? -8.633 6.613 -3.064 1 91.25 94 ASP A C 1
ATOM 765 O O . ASP A 1 94 ? -8.836 5.641 -2.336 1 91.25 94 ASP A O 1
ATOM 769 N N . GLY A 1 95 ? -9.477 7.18 -3.875 1 94 95 GLY A N 1
ATOM 770 C CA . GLY A 1 95 ? -10.758 6.531 -4.105 1 94 95 GLY A CA 1
ATOM 771 C C . GLY A 1 95 ? -11.867 7.062 -3.215 1 94 95 GLY A C 1
ATOM 772 O O . GLY A 1 95 ? -11.703 8.102 -2.572 1 94 95 GLY A O 1
ATOM 773 N N . ALA A 1 96 ? -12.969 6.375 -3.217 1 97.12 96 ALA A N 1
ATOM 774 C CA . ALA A 1 96 ? -14.18 6.836 -2.549 1 97.12 96 ALA A CA 1
ATOM 775 C C . ALA A 1 96 ? -14.086 6.641 -1.039 1 97.12 96 ALA A C 1
ATOM 777 O O . ALA A 1 96 ? -14.664 7.41 -0.268 1 97.12 96 ALA A O 1
ATOM 778 N N . PHE A 1 97 ? -13.32 5.652 -0.623 1 97.38 97 PHE A N 1
ATOM 779 C CA . PHE A 1 97 ? -13.203 5.309 0.789 1 97.38 97 PHE A CA 1
ATOM 780 C C . PHE A 1 97 ? -12.016 6.016 1.425 1 97.38 97 PHE A C 1
ATOM 782 O O . PHE A 1 97 ? -11.055 6.363 0.736 1 97.38 97 PHE A O 1
ATOM 789 N N . LYS A 1 98 ? -12.133 6.277 2.672 1 96.81 98 LYS A N 1
ATOM 790 C CA . LYS A 1 98 ? -11.008 6.594 3.549 1 96.81 98 LYS A CA 1
ATOM 791 C C . LYS A 1 98 ? -10.969 5.652 4.75 1 96.81 98 LYS A C 1
ATOM 793 O O . LYS A 1 98 ? -12.008 5.344 5.34 1 96.81 98 LYS A O 1
ATOM 798 N N . ASP A 1 99 ? -9.906 5.051 4.969 1 98.31 99 ASP A N 1
ATOM 799 C CA . ASP A 1 99 ? -9.664 4.332 6.215 1 98.31 99 ASP A CA 1
ATOM 800 C C . ASP A 1 99 ? -8.789 5.156 7.16 1 98.31 99 ASP A C 1
ATOM 802 O O . ASP A 1 99 ? -7.562 5.125 7.066 1 98.31 99 ASP A O 1
ATOM 806 N N . ALA A 1 100 ? -9.438 5.867 8.047 1 98.56 100 ALA A N 1
ATOM 807 C CA . ALA A 1 100 ? -8.789 6.828 8.938 1 98.56 100 ALA A CA 1
ATOM 808 C C . ALA A 1 100 ? -9.039 6.48 10.398 1 98.56 100 ALA A C 1
ATOM 810 O O . ALA A 1 100 ? -10.133 6.711 10.922 1 98.56 100 ALA A O 1
ATOM 811 N N . HIS A 1 101 ? -8.055 5.965 11.086 1 98.81 101 HIS A N 1
ATOM 812 C CA . HIS A 1 101 ? -8.203 5.547 12.477 1 98.81 101 HIS A CA 1
ATOM 813 C C . HIS A 1 101 ? -7.762 6.648 13.43 1 98.81 101 HIS A C 1
ATOM 815 O O . HIS A 1 101 ? -6.629 7.137 13.352 1 98.81 101 HIS A O 1
ATOM 821 N N . ASN A 1 102 ? -8.617 6.992 14.32 1 98.88 102 ASN A N 1
ATOM 822 C CA . ASN A 1 102 ? -8.344 8.062 15.266 1 98.88 102 ASN A CA 1
ATOM 823 C C . ASN A 1 102 ? -7.949 7.516 16.641 1 98.88 102 ASN A C 1
ATOM 825 O O . ASN A 1 102 ? -8.539 6.551 17.109 1 98.88 102 ASN A O 1
ATOM 829 N N . TYR A 1 103 ? -6.953 8.141 17.188 1 98.94 103 TYR A N 1
ATOM 830 C CA . TYR A 1 103 ? -6.406 7.734 18.484 1 98.94 103 TYR A CA 1
ATOM 831 C C . TYR A 1 103 ? -6.188 8.938 19.391 1 98.94 103 TYR A C 1
ATOM 833 O O . TYR A 1 103 ? -6.066 10.07 18.906 1 98.94 103 TYR A O 1
ATOM 841 N N . ILE A 1 104 ? -6.152 8.664 20.719 1 98.94 104 ILE A N 1
ATOM 842 C CA . ILE A 1 104 ? -5.762 9.648 21.719 1 98.94 104 ILE A CA 1
ATOM 843 C C . ILE A 1 104 ? -4.66 9.07 22.594 1 98.94 104 ILE A C 1
ATOM 845 O O . ILE A 1 104 ? -4.719 7.91 23 1 98.94 104 ILE A O 1
ATOM 849 N N . THR A 1 105 ? -3.629 9.773 22.828 1 98.88 105 THR A N 1
ATOM 850 C CA . THR A 1 105 ? -2.611 9.469 23.828 1 98.88 105 THR A CA 1
ATOM 851 C C . THR A 1 105 ? -2.381 10.664 24.734 1 98.88 105 THR A C 1
ATOM 853 O O . THR A 1 105 ? -2.896 11.758 24.484 1 98.88 105 THR A O 1
ATOM 856 N N . ALA A 1 106 ? -1.655 10.508 25.828 1 98.81 106 ALA A N 1
ATOM 857 C CA . ALA A 1 106 ? -1.475 11.578 26.812 1 98.81 106 ALA A CA 1
ATOM 858 C C . ALA A 1 106 ? -0.13 11.445 27.531 1 98.81 106 ALA A C 1
ATOM 860 O O . ALA A 1 106 ? 0.469 10.367 27.547 1 98.81 106 ALA A O 1
ATOM 861 N N . CYS A 1 107 ? 0.308 12.523 28.047 1 98.81 107 CYS A N 1
ATOM 862 C CA . CYS A 1 107 ? 1.558 12.586 28.797 1 98.81 107 CYS A CA 1
ATOM 863 C C . CYS A 1 107 ? 1.544 13.75 29.781 1 98.81 107 CYS A C 1
ATOM 865 O O . CYS A 1 107 ? 0.954 14.797 29.516 1 98.81 107 CYS A O 1
ATOM 867 N N . GLU A 1 108 ? 2.236 13.664 30.906 1 98.25 108 GLU A N 1
ATOM 868 C CA . GLU A 1 108 ? 2.312 14.727 31.906 1 98.25 108 GLU A CA 1
ATOM 869 C C . GLU A 1 108 ? 3.209 15.867 31.438 1 98.25 108 GLU A C 1
ATOM 871 O O . GLU A 1 108 ? 2.947 17.031 31.734 1 98.25 108 GLU A O 1
ATOM 876 N N . THR A 1 109 ? 4.23 15.523 30.766 1 98.25 109 THR A N 1
ATOM 877 C CA . THR A 1 109 ? 5.152 16.516 30.219 1 98.25 109 THR A CA 1
ATOM 878 C C . THR A 1 109 ? 5.254 16.375 28.703 1 98.25 109 THR A C 1
ATOM 880 O O . THR A 1 109 ? 5.039 15.297 28.156 1 98.25 109 THR A O 1
ATOM 883 N N . ILE A 1 110 ? 5.539 17.484 28.078 1 98.19 110 ILE A N 1
ATOM 884 C CA . ILE A 1 110 ? 5.496 17.516 26.625 1 98.19 110 ILE A CA 1
ATOM 885 C C . ILE A 1 110 ? 6.57 16.594 26.047 1 98.19 110 ILE A C 1
ATOM 887 O O . ILE A 1 110 ? 6.391 16.016 24.969 1 98.19 110 ILE A O 1
ATOM 891 N N . ASP A 1 111 ? 7.719 16.422 26.703 1 96.31 111 ASP A N 1
ATOM 892 C CA . ASP A 1 111 ? 8.867 15.664 26.219 1 96.31 111 ASP A CA 1
ATOM 893 C C . ASP A 1 111 ? 8.984 14.32 26.953 1 96.31 111 ASP A C 1
ATOM 895 O O . ASP A 1 111 ? 10.047 13.703 26.953 1 96.31 111 ASP A O 1
ATOM 899 N N . GLY A 1 112 ? 7.93 13.852 27.547 1 97.75 112 GLY A N 1
ATOM 900 C CA . GLY A 1 112 ? 7.945 12.609 28.297 1 97.75 112 GLY A CA 1
ATOM 901 C C . GLY A 1 112 ? 7.59 11.398 27.453 1 97.75 112 GLY A C 1
ATOM 902 O O . GLY A 1 112 ? 7.699 11.438 26.234 1 97.75 112 GLY A O 1
ATOM 903 N N . VAL A 1 113 ? 7.32 10.281 28.203 1 97.88 113 VAL A N 1
ATOM 904 C CA . VAL A 1 113 ? 6.887 9.039 27.578 1 97.88 113 VAL A CA 1
ATOM 905 C C . VAL A 1 113 ? 5.363 9.016 27.453 1 97.88 113 VAL A C 1
ATOM 907 O O . VAL A 1 113 ? 4.664 8.906 28.469 1 97.88 113 VAL A O 1
ATOM 910 N N . TRP A 1 114 ? 4.934 9.109 26.312 1 98.81 114 TRP A N 1
ATOM 911 C CA . TRP A 1 114 ? 3.494 9.164 26.078 1 98.81 114 TRP A CA 1
ATOM 912 C C . TRP A 1 114 ? 2.861 7.789 26.266 1 98.81 114 TRP A C 1
ATOM 914 O O . TRP A 1 114 ? 3.469 6.77 25.922 1 98.81 114 TRP A O 1
ATOM 924 N N . SER A 1 115 ? 1.664 7.688 26.719 1 98.69 115 SER A N 1
ATOM 925 C CA . SER A 1 115 ? 0.986 6.434 27.031 1 98.69 115 SER A CA 1
ATOM 926 C C . SER A 1 115 ? 0.587 5.691 25.766 1 98.69 115 SER A C 1
ATOM 928 O O . SER A 1 115 ? 0.519 6.289 24.688 1 98.69 115 SER A O 1
ATOM 930 N N . ASP A 1 116 ? 0.366 4.363 25.922 1 98.56 116 ASP A N 1
ATOM 931 C CA . ASP A 1 116 ? -0.289 3.656 24.812 1 98.56 116 ASP A CA 1
ATOM 932 C C . ASP A 1 116 ? -1.615 4.316 24.453 1 98.56 116 ASP A C 1
ATOM 934 O O . ASP A 1 116 ? -2.354 4.77 25.328 1 98.56 116 ASP A O 1
ATOM 938 N N . PRO A 1 117 ? -1.964 4.344 23.25 1 98.75 117 PRO A N 1
ATOM 939 C CA . PRO A 1 117 ? -3.102 5.164 22.828 1 98.75 117 PRO A CA 1
ATOM 940 C C . PRO A 1 117 ? -4.441 4.461 23.031 1 98.75 117 PRO A C 1
ATOM 942 O O . PRO A 1 117 ? -4.496 3.229 23.062 1 98.75 117 PRO A O 1
ATOM 945 N N . TRP A 1 118 ? -5.508 5.219 23.25 1 98.69 118 TRP A N 1
ATOM 946 C CA . TRP A 1 118 ? -6.891 4.77 23.109 1 98.69 118 TRP A CA 1
ATOM 947 C C . TRP A 1 118 ? -7.348 4.875 21.656 1 98.69 118 TRP A C 1
ATOM 949 O O . TRP A 1 118 ? -7.262 5.945 21.047 1 98.69 118 TRP A O 1
ATOM 959 N N . TYR A 1 119 ? -7.75 3.781 21.094 1 98.56 119 TYR A N 1
ATOM 960 C CA . TYR A 1 119 ? -8.492 3.873 19.844 1 98.56 119 TYR A CA 1
ATOM 961 C C . TYR A 1 119 ? -9.844 4.539 20.062 1 98.56 119 TYR A C 1
ATOM 963 O O . TYR A 1 119 ? -10.562 4.215 21 1 98.56 119 TYR A O 1
ATOM 971 N N . VAL A 1 120 ? -10.242 5.445 19.141 1 98.75 120 VAL A N 1
ATOM 972 C CA . VAL A 1 120 ? -11.469 6.207 19.359 1 98.75 120 VAL A CA 1
ATOM 973 C C . VAL A 1 120 ? -12.516 5.816 18.312 1 98.75 120 VAL A C 1
ATOM 975 O O . VAL A 1 120 ? -13.492 5.137 18.641 1 98.75 120 VAL A O 1
ATOM 978 N N . ASN A 1 121 ? -12.32 6.117 17.062 1 98.69 121 ASN A N 1
ATOM 979 C CA . ASN A 1 121 ? -13.195 5.758 15.953 1 98.69 121 ASN A CA 1
ATOM 980 C C . ASN A 1 121 ? -12.461 5.84 14.617 1 98.69 121 ASN A C 1
ATOM 982 O O . ASN A 1 121 ? -11.242 5.992 14.578 1 98.69 121 ASN A O 1
ATOM 986 N N . SER A 1 122 ? -13.211 5.648 13.516 1 98.75 122 SER A N 1
ATOM 987 C CA . SER A 1 122 ? -12.664 5.746 12.164 1 98.75 122 SER A CA 1
ATOM 988 C C . SER A 1 122 ? -13.633 6.469 11.234 1 98.75 122 SER A C 1
ATOM 990 O O . SER A 1 122 ? -13.594 6.277 10.016 1 98.75 122 SER A O 1
ATOM 992 N N . SER A 1 123 ? -14.523 7.246 11.781 1 98.5 123 SER A N 1
ATOM 993 C CA . SER A 1 123 ? -15.656 7.777 11.031 1 98.5 123 SER A CA 1
ATOM 994 C C . SER A 1 123 ? -15.219 8.898 10.094 1 98.5 123 SER A C 1
ATOM 996 O O . SER A 1 123 ? -16 9.352 9.258 1 98.5 123 SER A O 1
ATOM 998 N N . GLY A 1 124 ? -14.008 9.281 10.211 1 98.44 124 GLY A N 1
ATOM 999 C CA . GLY A 1 124 ? -13.383 10.359 9.461 1 98.44 124 GLY A CA 1
ATOM 1000 C C . GLY A 1 124 ? -12.039 10.773 10.031 1 98.44 124 GLY A C 1
ATOM 1001 O O . GLY A 1 124 ? -11.367 9.984 10.695 1 98.44 124 GLY A O 1
ATOM 1002 N N . PHE A 1 125 ? -11.617 11.977 9.648 1 98.44 125 PHE A N 1
ATOM 1003 C CA . PHE A 1 125 ? -10.273 12.383 10.031 1 98.44 125 PHE A CA 1
ATOM 1004 C C . PHE A 1 125 ? -10.273 13.797 10.594 1 98.44 125 PHE A C 1
ATOM 1006 O O . PHE A 1 125 ? -11.336 14.391 10.789 1 98.44 125 PHE A O 1
ATOM 1013 N N . ASP A 1 126 ? -9.094 14.258 10.992 1 98.5 126 ASP A N 1
ATOM 1014 C CA . ASP A 1 126 ? -8.828 15.578 11.555 1 98.5 126 ASP A CA 1
ATOM 1015 C C . ASP A 1 126 ? -9.594 15.789 12.852 1 98.5 126 ASP A C 1
ATOM 1017 O O . ASP A 1 126 ? -10.305 16.781 13.008 1 98.5 126 ASP A O 1
ATOM 1021 N N . PRO A 1 127 ? -9.422 14.945 13.781 1 98.81 127 PRO A N 1
ATOM 1022 C CA . PRO A 1 127 ? -10.133 15.047 15.062 1 98.81 127 PRO A CA 1
ATOM 1023 C C . PRO A 1 127 ? -9.477 16.031 16.016 1 98.81 127 PRO A C 1
ATOM 1025 O O . PRO A 1 127 ? -8.312 16.391 15.852 1 98.81 127 PRO A O 1
ATOM 1028 N N . SER A 1 128 ? -10.242 16.453 16.938 1 98.81 128 SER A N 1
ATOM 1029 C CA . SER A 1 128 ? -9.742 17.25 18.062 1 98.81 128 SER A CA 1
ATOM 1030 C C . SER A 1 128 ? -10.445 16.891 19.359 1 98.81 128 SER A C 1
ATOM 1032 O O . SER A 1 128 ? -11.453 16.172 19.344 1 98.81 128 SER A O 1
ATOM 1034 N N . LEU A 1 129 ? -9.883 17.25 20.422 1 98.81 129 LEU A N 1
ATOM 1035 C CA . LEU A 1 129 ? -10.414 17.016 21.75 1 98.81 129 LEU A CA 1
ATOM 1036 C C . LEU A 1 129 ? -10.586 18.344 22.5 1 98.81 129 LEU A C 1
ATOM 1038 O O . LEU A 1 129 ? -9.625 19.094 22.672 1 98.81 129 LEU A O 1
ATOM 1042 N N . PHE A 1 130 ? -11.797 18.656 22.938 1 98.56 130 PHE A N 1
ATOM 1043 C CA . PHE A 1 130 ? -12.117 19.859 23.688 1 98.56 130 PHE A CA 1
ATOM 1044 C C . PHE A 1 130 ? -12.359 19.531 25.156 1 98.56 130 PHE A C 1
ATOM 1046 O O . PHE A 1 130 ? -13.086 18.594 25.484 1 98.56 130 PHE A O 1
ATOM 1053 N N . HIS A 1 131 ? -11.688 20.25 25.984 1 98.38 131 HIS A N 1
ATOM 1054 C CA . HIS A 1 131 ? -11.875 20.141 27.422 1 98.38 131 HIS A CA 1
ATOM 1055 C C . HIS A 1 131 ? -12.797 21.234 27.953 1 98.38 131 HIS A C 1
ATOM 1057 O O . HIS A 1 131 ? -12.406 22.406 28.016 1 98.38 131 HIS A O 1
ATOM 1063 N N . ASP A 1 132 ? -13.953 20.875 28.438 1 97.56 132 ASP A N 1
ATOM 1064 C CA . ASP A 1 132 ? -14.938 21.859 28.859 1 97.56 132 ASP A CA 1
ATOM 1065 C C . ASP A 1 132 ? -14.75 22.234 30.328 1 97.56 132 ASP A C 1
ATOM 1067 O O . ASP A 1 132 ? -14.07 21.516 31.062 1 97.56 132 ASP A O 1
ATOM 1071 N N . ASP A 1 133 ? -15.414 23.312 30.797 1 95.56 133 ASP A N 1
ATOM 1072 C CA . ASP A 1 133 ? -15.273 23.844 32.156 1 95.56 133 ASP A CA 1
ATOM 1073 C C . ASP A 1 133 ? -15.914 22.891 33.188 1 95.56 133 ASP A C 1
ATOM 1075 O O . ASP A 1 133 ? -15.555 22.922 34.344 1 95.56 133 ASP A O 1
ATOM 1079 N N . ASP A 1 134 ? -16.828 22.109 32.75 1 95.56 134 ASP A N 1
ATOM 1080 C CA . ASP A 1 134 ? -17.531 21.219 33.656 1 95.56 134 ASP A CA 1
ATOM 1081 C C . ASP A 1 134 ? -16.781 19.891 33.812 1 95.56 134 ASP A C 1
ATOM 1083 O O . ASP A 1 134 ? -17.297 18.969 34.469 1 95.56 134 ASP A O 1
ATOM 1087 N N . GLY A 1 135 ? -15.648 19.797 33.156 1 95 135 GLY A N 1
ATOM 1088 C CA . GLY A 1 135 ? -14.812 18.625 33.312 1 95 135 GLY A CA 1
ATOM 1089 C C . GLY A 1 135 ? -15.016 17.594 32.219 1 95 135 GLY A C 1
ATOM 1090 O O . GLY A 1 135 ? -14.219 16.672 32.094 1 95 135 GLY A O 1
ATOM 1091 N N . ARG A 1 136 ? -16.031 17.75 31.406 1 96.12 136 ARG A N 1
ATOM 1092 C CA . ARG A 1 136 ? -16.297 16.828 30.312 1 96.12 136 ARG A CA 1
ATOM 1093 C C . ARG A 1 136 ? -15.359 17.062 29.141 1 96.12 136 ARG A C 1
ATOM 1095 O O . ARG A 1 136 ? -14.922 18.203 28.906 1 96.12 136 ARG A O 1
ATOM 1102 N N . LYS A 1 137 ? -15.016 15.969 28.422 1 98.56 137 LYS A N 1
ATOM 1103 C CA . LYS A 1 137 ? -14.234 16.047 27.188 1 98.56 137 LYS A CA 1
ATOM 1104 C C . LYS A 1 137 ? -15.078 15.672 25.984 1 98.56 137 LYS A C 1
ATOM 1106 O O . LYS A 1 137 ? -15.891 14.742 26.047 1 98.56 137 LYS A O 1
ATOM 1111 N N . TRP A 1 138 ? -14.906 16.422 24.969 1 98.81 138 TRP A N 1
ATOM 1112 C CA . TRP A 1 138 ? -15.68 16.25 23.75 1 98.81 138 TRP A CA 1
ATOM 1113 C C . TRP A 1 138 ? -14.766 16 22.562 1 98.81 138 TRP A C 1
ATOM 1115 O O . TRP A 1 138 ? -13.812 16.75 22.328 1 98.81 138 TRP A O 1
ATOM 1125 N N . PHE A 1 139 ? -15.07 14.883 21.891 1 98.81 139 PHE A N 1
ATOM 1126 C CA . PHE A 1 139 ? -14.375 14.516 20.656 1 98.81 139 PHE A CA 1
ATOM 1127 C C . PHE A 1 139 ? -15.125 15.023 19.438 1 98.81 139 PHE A C 1
ATOM 1129 O O . PHE A 1 139 ? -16.328 14.828 19.312 1 98.81 139 PHE A O 1
ATOM 1136 N N . VAL A 1 140 ? -14.391 15.727 18.516 1 98.56 140 VAL A N 1
ATOM 1137 C CA . VAL A 1 140 ? -15 16.234 17.281 1 98.56 140 VAL A CA 1
ATOM 1138 C C . VAL A 1 140 ? -14.156 15.82 16.078 1 98.56 140 VAL A C 1
ATOM 1140 O O . VAL A 1 140 ? -12.922 15.812 16.156 1 98.56 140 VAL A O 1
ATOM 1143 N N . ASN A 1 141 ? -14.703 15.375 15.047 1 98.56 141 ASN A N 1
ATOM 1144 C CA . ASN A 1 141 ? -14.031 15.078 13.789 1 98.56 141 ASN A CA 1
ATOM 1145 C C . ASN A 1 141 ? -14.961 15.258 12.594 1 98.56 141 ASN A C 1
ATOM 1147 O O . ASN A 1 141 ? -16.188 15.305 12.758 1 98.56 141 ASN A O 1
ATOM 1151 N N . MET A 1 142 ? -14.398 15.461 11.43 1 98.56 142 MET A N 1
ATOM 1152 C CA . MET A 1 142 ? -15.195 15.422 10.203 1 98.56 142 MET A CA 1
ATOM 1153 C C . MET A 1 142 ? -15.602 13.992 9.875 1 98.56 142 MET A C 1
ATOM 1155 O O . MET A 1 142 ? -14.867 13.047 10.164 1 98.56 142 MET A O 1
ATOM 1159 N N . ARG A 1 143 ? -16.781 13.812 9.328 1 98.12 143 ARG A N 1
ATOM 1160 C CA . ARG A 1 143 ? -17.266 12.5 8.914 1 98.12 143 ARG A CA 1
ATOM 1161 C C . ARG A 1 143 ? -17.094 12.297 7.414 1 98.12 143 ARG A C 1
ATOM 1163 O O . ARG A 1 143 ? -17.469 13.148 6.613 1 98.12 143 ARG A O 1
ATOM 1170 N N . TRP A 1 144 ? -16.5 11.203 7.02 1 98.44 144 TRP A N 1
ATOM 1171 C CA . TRP A 1 144 ? -16.281 10.883 5.613 1 98.44 144 TRP A CA 1
ATOM 1172 C C . TRP A 1 144 ? -17.453 10.109 5.035 1 98.44 144 TRP A C 1
ATOM 1174 O O . TRP A 1 144 ? -17.938 9.156 5.652 1 98.44 144 TRP A O 1
ATOM 1184 N N . ASN A 1 145 ? -17.891 10.539 3.887 1 98 145 ASN A N 1
ATOM 1185 C CA . ASN A 1 145 ? -19 9.914 3.152 1 98 145 ASN A CA 1
ATOM 1186 C C . ASN A 1 145 ? -18.531 9.312 1.833 1 98 145 ASN A C 1
ATOM 1188 O O . ASN A 1 145 ? -18.188 10.047 0.896 1 98 145 ASN A O 1
ATOM 1192 N N . HIS A 1 146 ? -18.516 7.977 1.754 1 97.69 146 HIS A N 1
ATOM 1193 C CA . HIS A 1 146 ? -18 7.285 0.575 1 97.69 146 HIS A CA 1
ATOM 1194 C C . HIS A 1 146 ? -19.078 7.148 -0.494 1 97.69 146 HIS A C 1
ATOM 1196 O O . HIS A 1 146 ? -18.828 6.629 -1.582 1 97.69 146 HIS A O 1
ATOM 1202 N N . ARG A 1 147 ? -20.312 7.617 -0.259 1 96.56 147 ARG A N 1
ATOM 1203 C CA . ARG A 1 147 ? -21.469 7.355 -1.115 1 96.56 147 ARG A CA 1
ATOM 1204 C C . ARG A 1 147 ? -21.531 8.336 -2.279 1 96.56 147 ARG A C 1
ATOM 1206 O O . ARG A 1 147 ? -20.547 9.055 -2.543 1 96.56 147 ARG A O 1
ATOM 1213 N N . TRP A 1 148 ? -22.5 8.375 -3.023 1 94.12 148 TRP A N 1
ATOM 1214 C CA . TRP A 1 148 ? -22.656 9.125 -4.262 1 94.12 148 TRP A CA 1
ATOM 1215 C C . TRP A 1 148 ? -22.953 10.594 -3.973 1 94.12 148 TRP A C 1
ATOM 1217 O O . TRP A 1 148 ? -23.297 10.953 -2.848 1 94.12 148 TRP A O 1
ATOM 1227 N N . ALA A 1 149 ? -22.797 11.391 -5.008 1 92.5 149 ALA A N 1
ATOM 1228 C CA . ALA A 1 149 ? -23.094 12.82 -4.918 1 92.5 149 ALA A CA 1
ATOM 1229 C C . ALA A 1 149 ? -24.516 13.047 -4.438 1 92.5 149 ALA A C 1
ATOM 1231 O O . ALA A 1 149 ? -25.438 12.352 -4.859 1 92.5 149 ALA A O 1
ATOM 1232 N N . GLY A 1 150 ? -24.703 13.984 -3.6 1 92.62 150 GLY A N 1
ATOM 1233 C CA . GLY A 1 150 ? -26.016 14.336 -3.096 1 92.62 150 GLY A CA 1
ATOM 1234 C C . GLY A 1 150 ? -26.406 13.57 -1.846 1 92.62 150 GLY A C 1
ATOM 1235 O O . GLY A 1 150 ? -27.453 13.828 -1.25 1 92.62 150 GLY A O 1
ATOM 1236 N N . SER A 1 151 ? -25.484 12.688 -1.397 1 94.31 151 SER A N 1
ATOM 1237 C CA . SER A 1 151 ? -25.828 11.836 -0.264 1 94.31 151 SER A CA 1
ATOM 1238 C C . SER A 1 151 ? -25.359 12.453 1.052 1 94.31 151 SER A C 1
ATOM 1240 O O . SER A 1 151 ? -25.656 11.922 2.127 1 94.31 151 SER A O 1
ATOM 1242 N N . GLY A 1 152 ? -24.625 13.547 1.014 1 94.31 152 GLY A N 1
ATOM 1243 C CA . GLY A 1 152 ? -24.094 14.164 2.217 1 94.31 152 GLY A CA 1
ATOM 1244 C C . GLY A 1 152 ? -24.875 15.391 2.652 1 94.31 152 GLY A C 1
ATOM 1245 O O . GLY A 1 152 ? -25.891 15.734 2.045 1 94.31 152 GLY A O 1
ATOM 1246 N N . VAL A 1 153 ? -24.359 16.016 3.725 1 93.5 153 VAL A N 1
ATOM 1247 C CA . VAL A 1 153 ? -25.109 17.125 4.316 1 93.5 153 VAL A CA 1
ATOM 1248 C C . VAL A 1 153 ? -24.609 18.438 3.732 1 93.5 153 VAL A C 1
ATOM 1250 O O . VAL A 1 153 ? -25.297 19.453 3.812 1 93.5 153 VAL A O 1
ATOM 1253 N N . ASN A 1 154 ? -23.375 18.422 3.303 1 93.62 154 ASN A N 1
ATOM 1254 C CA . ASN A 1 154 ? -22.828 19.641 2.691 1 93.62 154 ASN A CA 1
ATOM 1255 C C . ASN A 1 154 ? -23.109 19.672 1.191 1 93.62 154 ASN A C 1
ATOM 1257 O O . ASN A 1 154 ? -22.641 18.812 0.449 1 93.62 154 ASN A O 1
ATOM 1261 N N . GLY A 1 155 ? -23.828 20.625 0.71 1 90.06 155 GLY A N 1
ATOM 1262 C CA . GLY A 1 155 ? -24.25 20.719 -0.679 1 90.06 155 GLY A CA 1
ATOM 1263 C C . GLY A 1 155 ? -23.094 20.938 -1.638 1 90.06 155 GLY A C 1
ATOM 1264 O O . GLY A 1 155 ? -23.188 20.578 -2.812 1 90.06 155 GLY A O 1
ATOM 1265 N N . ALA A 1 156 ? -22.047 21.547 -1.126 1 93.75 156 ALA A N 1
ATOM 1266 C CA . ALA A 1 156 ? -20.906 21.844 -1.983 1 93.75 156 ALA A CA 1
ATOM 1267 C C . ALA A 1 156 ? -20 20.625 -2.152 1 93.75 156 ALA A C 1
ATOM 1269 O O . ALA A 1 156 ? -19.328 20.469 -3.178 1 93.75 156 ALA A O 1
ATOM 1270 N N . ASN A 1 157 ? -19.969 19.781 -1.235 1 95.12 157 ASN A N 1
ATOM 1271 C CA . ASN A 1 157 ? -19.188 18.547 -1.288 1 95.12 157 ASN A CA 1
ATOM 1272 C C . ASN A 1 157 ? -19.797 17.469 -0.381 1 95.12 157 ASN A C 1
ATOM 1274 O O . ASN A 1 157 ? -19.719 17.578 0.844 1 95.12 157 ASN A O 1
ATOM 1278 N N . ASP A 1 158 ? -20.203 16.406 -0.962 1 93.88 158 ASP A N 1
ATOM 1279 C CA . ASP A 1 158 ? -20.922 15.367 -0.224 1 93.88 158 ASP A CA 1
ATOM 1280 C C . ASP A 1 158 ? -19.953 14.484 0.553 1 93.88 158 ASP A C 1
ATOM 1282 O O . ASP A 1 158 ? -20.328 13.891 1.567 1 93.88 158 ASP A O 1
ATOM 1286 N N . ARG A 1 159 ? -18.734 14.406 0.145 1 96.12 159 ARG A N 1
ATOM 1287 C CA . ARG A 1 159 ? -17.781 13.484 0.762 1 96.12 159 ARG A CA 1
ATOM 1288 C C . ARG A 1 159 ? -17.375 13.969 2.15 1 96.12 159 ARG A C 1
ATOM 1290 O O . ARG A 1 159 ? -17.109 13.156 3.041 1 96.12 159 ARG A O 1
ATOM 1297 N N . PHE A 1 160 ? -17.203 15.266 2.23 1 97.56 160 PHE A N 1
ATOM 1298 C CA . PHE A 1 160 ? -16.969 15.891 3.523 1 97.56 160 PHE A CA 1
ATOM 1299 C C . PHE A 1 160 ? -18.281 16.188 4.23 1 97.56 160 PHE A C 1
ATOM 1301 O O . PHE A 1 160 ? -18.844 17.281 4.109 1 97.56 160 PHE A O 1
ATOM 1308 N N . ASP A 1 161 ? -18.734 15.195 5.004 1 97.31 161 ASP A N 1
ATOM 1309 C CA . ASP A 1 161 ? -20.125 15.148 5.473 1 97.31 161 ASP A CA 1
ATOM 1310 C C . ASP A 1 161 ? -20.266 15.812 6.84 1 97.31 161 ASP A C 1
ATOM 1312 O O . ASP A 1 161 ? -20.812 15.219 7.77 1 97.31 161 ASP A O 1
ATOM 1316 N N . GLY A 1 162 ? -19.594 16.938 7.094 1 97.31 162 GLY A N 1
ATOM 1317 C CA . GLY A 1 162 ? -19.781 17.812 8.242 1 97.31 162 GLY A CA 1
ATOM 1318 C C . GLY A 1 162 ? -18.953 17.391 9.445 1 97.31 162 GLY A C 1
ATOM 1319 O O . GLY A 1 162 ? -18.156 16.469 9.359 1 97.31 162 GLY A O 1
ATOM 1320 N N . ILE A 1 163 ? -19.141 18.172 10.539 1 98.56 163 ILE A N 1
ATOM 1321 C CA . ILE A 1 163 ? -18.422 17.984 11.789 1 98.56 163 ILE A CA 1
ATOM 1322 C C . ILE A 1 163 ? -19.328 17.328 12.82 1 98.56 163 ILE A C 1
ATOM 1324 O O . ILE A 1 163 ? -20.422 17.812 13.094 1 98.56 163 ILE A O 1
ATOM 1328 N N . VAL A 1 164 ? -18.859 16.234 13.375 1 98.31 164 VAL A N 1
ATOM 1329 C CA . VAL A 1 164 ? -19.656 15.523 14.367 1 98.31 164 VAL A CA 1
ATOM 1330 C C . VAL A 1 164 ? -19 15.633 15.742 1 98.31 164 VAL A C 1
ATOM 1332 O O . VAL A 1 164 ? -17.766 15.773 15.836 1 98.31 164 VAL A O 1
ATOM 1335 N N . LEU A 1 165 ? -19.859 15.609 16.734 1 98.69 165 LEU A N 1
ATOM 1336 C CA . LEU A 1 165 ? -19.484 15.766 18.141 1 98.69 165 LEU A CA 1
ATOM 1337 C C . LEU A 1 165 ? -19.984 14.586 18.969 1 98.69 165 LEU A C 1
ATOM 1339 O O . LEU A 1 165 ? -21.109 14.125 18.797 1 98.69 165 LEU A O 1
ATOM 1343 N N . GLN A 1 166 ? -19.078 14.125 19.797 1 98.62 166 GLN A N 1
ATOM 1344 C CA . GLN A 1 166 ? -19.438 13.086 20.75 1 98.62 166 GLN A CA 1
ATOM 1345 C C . GLN A 1 166 ? -18.625 13.203 22.047 1 98.62 166 GLN A C 1
ATOM 1347 O O . GLN A 1 166 ? -17.438 13.539 22 1 98.62 166 GLN A O 1
ATOM 1352 N N . GLU A 1 167 ? -19.25 12.883 23.219 1 98.62 167 GLU A N 1
ATOM 1353 C CA . GLU A 1 167 ? -18.516 12.898 24.484 1 98.62 167 GLU A CA 1
ATOM 1354 C C . GLU A 1 167 ? -17.5 11.758 24.547 1 98.62 167 GLU A C 1
ATOM 1356 O O . GLU A 1 167 ? -17.766 10.664 24.031 1 98.62 167 GLU A O 1
ATOM 1361 N N . TRP A 1 168 ? -16.312 11.992 25.172 1 98.75 168 TRP A N 1
ATOM 1362 C CA . TRP A 1 168 ? -15.281 10.961 25.281 1 98.75 168 TRP A CA 1
ATOM 1363 C C . TRP A 1 168 ? -14.602 11.023 26.656 1 98.75 168 TRP A C 1
ATOM 1365 O O . TRP A 1 168 ? -14.422 12.109 27.219 1 98.75 168 TRP A O 1
ATOM 1375 N N . SER A 1 169 ? -14.203 9.906 27.172 1 98.12 169 SER A N 1
ATOM 1376 C CA . SER A 1 169 ? -13.344 9.781 28.344 1 98.12 169 SER A CA 1
ATOM 1377 C C . SER A 1 169 ? -12.438 8.562 28.234 1 98.12 169 SER A C 1
ATOM 1379 O O . SER A 1 169 ? -12.75 7.609 27.516 1 98.12 169 SER A O 1
ATOM 1381 N N . PRO A 1 170 ? -11.258 8.625 28.891 1 97.06 170 PRO A N 1
ATOM 1382 C CA . PRO A 1 170 ? -10.383 7.453 28.859 1 97.06 170 PRO A CA 1
ATOM 1383 C C . PRO A 1 170 ? -11.07 6.191 29.375 1 97.06 170 PRO A C 1
ATOM 1385 O O . PRO A 1 170 ? -10.828 5.098 28.859 1 97.06 170 PRO A O 1
ATOM 1388 N N . GLU A 1 171 ? -11.945 6.32 30.312 1 96.5 171 GLU A N 1
ATOM 1389 C CA . GLU A 1 171 ? -12.602 5.188 30.969 1 96.5 171 GLU A CA 1
ATOM 1390 C C . GLU A 1 171 ? -13.773 4.676 30.141 1 96.5 171 GLU A C 1
ATOM 1392 O O . GLU A 1 171 ? -13.992 3.469 30.047 1 96.5 171 GLU A O 1
ATOM 1397 N N . GLY A 1 172 ? -14.484 5.566 29.562 1 96.69 172 GLY A N 1
ATOM 1398 C CA . GLY A 1 172 ? -15.75 5.176 28.953 1 96.69 172 GLY A CA 1
ATOM 1399 C C . GLY A 1 172 ? -15.688 5.141 27.438 1 96.69 172 GLY A C 1
ATOM 1400 O O . GLY A 1 172 ? -16.625 4.66 26.797 1 96.69 172 GLY A O 1
ATOM 1401 N N . GLY A 1 173 ? -14.57 5.617 26.938 1 98.06 173 GLY A N 1
ATOM 1402 C CA . GLY A 1 173 ? -14.57 5.801 25.5 1 98.06 173 GLY A CA 1
ATOM 1403 C C . GLY A 1 173 ? -15.594 6.816 25.031 1 98.06 173 GLY A C 1
ATOM 1404 O O . GLY A 1 173 ? -15.883 7.789 25.734 1 98.06 173 GLY A O 1
ATOM 1405 N N . LEU A 1 174 ? -16 6.664 23.703 1 98.5 174 LEU A N 1
ATOM 1406 C CA . LEU A 1 174 ? -17.062 7.512 23.188 1 98.5 174 LEU A CA 1
ATOM 1407 C C . LEU A 1 174 ? -18.422 7.109 23.781 1 98.5 174 LEU A C 1
ATOM 1409 O O . LEU A 1 174 ? -18.797 5.934 23.734 1 98.5 174 LEU A O 1
ATOM 1413 N N . THR A 1 175 ? -19.109 8.055 24.297 1 97.62 175 THR A N 1
ATOM 1414 C CA . THR A 1 175 ? -20.422 7.816 24.875 1 97.62 175 THR A CA 1
ATOM 1415 C C . THR A 1 175 ? -21.422 8.859 24.391 1 97.62 175 THR A C 1
ATOM 1417 O O . THR A 1 175 ? -21.031 9.914 23.891 1 97.62 175 THR A O 1
ATOM 1420 N N . GLY A 1 176 ? -22.75 8.586 24.547 1 96.38 176 GLY A N 1
ATOM 1421 C CA . GLY A 1 176 ? -23.781 9.516 24.109 1 96.38 176 GLY A CA 1
ATOM 1422 C C . GLY A 1 176 ? -24 9.531 22.609 1 96.38 176 GLY A C 1
ATOM 1423 O O . GLY A 1 176 ? -23.391 8.742 21.891 1 96.38 176 GLY A O 1
ATOM 1424 N N . PRO A 1 177 ? -24.859 10.367 22.172 1 95.56 177 PRO A N 1
ATOM 1425 C CA . PRO A 1 177 ? -25.188 10.375 20.75 1 95.56 177 PRO A CA 1
ATOM 1426 C C . PRO A 1 177 ? -24.109 11.039 19.891 1 95.56 177 PRO A C 1
ATOM 1428 O O . PRO A 1 177 ? -23.406 11.93 20.375 1 95.56 177 PRO A O 1
ATOM 1431 N N . VAL A 1 178 ? -24 10.57 18.703 1 96.75 178 VAL A N 1
ATOM 1432 C CA . VAL A 1 178 ? -23.25 11.297 17.688 1 96.75 178 VAL A CA 1
ATOM 1433 C C . VAL A 1 178 ? -24.078 12.461 17.156 1 96.75 178 VAL A C 1
ATOM 1435 O O . VAL A 1 178 ? -25.156 12.266 16.594 1 96.75 178 VAL A O 1
ATOM 1438 N N . THR A 1 179 ? -23.562 13.672 17.312 1 97.38 179 THR A N 1
ATOM 1439 C CA . THR A 1 179 ? -24.328 14.859 16.938 1 97.38 179 THR A CA 1
ATOM 1440 C C . THR A 1 179 ? -23.641 15.602 15.789 1 97.38 179 THR A C 1
ATOM 1442 O O . THR A 1 179 ? -22.469 15.945 15.883 1 97.38 179 THR A O 1
ATOM 1445 N N . MET A 1 180 ? -24.406 15.805 14.703 1 96.88 180 MET A N 1
ATOM 1446 C CA . MET A 1 180 ? -23.938 16.703 13.641 1 96.88 180 MET A CA 1
ATOM 1447 C C . MET A 1 180 ? -24.047 18.156 14.07 1 96.88 180 MET A C 1
ATOM 1449 O O . MET A 1 180 ? -25.156 18.672 14.227 1 96.88 180 MET A O 1
ATOM 1453 N N . ILE A 1 181 ? -22.938 18.859 14.188 1 98.12 181 ILE A N 1
ATOM 1454 C CA . ILE A 1 181 ? -23.031 20.203 14.758 1 98.12 181 ILE A CA 1
ATOM 1455 C C . ILE A 1 181 ? -22.797 21.234 13.672 1 98.12 181 ILE A C 1
ATOM 1457 O O . ILE A 1 181 ? -23.203 22.391 13.805 1 98.12 181 ILE A O 1
ATOM 1461 N N . TYR A 1 182 ? -22.125 20.859 12.578 1 98.44 182 TYR A N 1
ATOM 1462 C CA . TYR A 1 182 ? -21.797 21.875 11.578 1 98.44 182 TYR A CA 1
ATOM 1463 C C . TYR A 1 182 ? -21.594 21.234 10.211 1 98.44 182 TYR A C 1
ATOM 1465 O O . TYR A 1 182 ? -20.562 20.609 9.961 1 98.44 182 TYR A O 1
ATOM 1473 N N . PRO A 1 183 ? -22.453 21.422 9.25 1 97 183 PRO A N 1
ATOM 1474 C CA . PRO A 1 183 ? -22.312 20.859 7.906 1 97 183 PRO A CA 1
ATOM 1475 C C . PRO A 1 183 ? -21.219 21.531 7.082 1 97 183 PRO A C 1
ATOM 1477 O O . PRO A 1 183 ? -20.766 20.984 6.082 1 97 183 PRO A O 1
ATOM 1480 N N . GLY A 1 184 ? -20.812 22.719 7.496 1 97.44 184 GLY A N 1
ATOM 1481 C CA . GLY A 1 184 ? -19.859 23.516 6.734 1 97.44 184 GLY A CA 1
ATOM 1482 C C . GLY A 1 184 ? -20.531 24.625 5.934 1 97.44 184 GLY A C 1
ATOM 1483 O O . GLY A 1 184 ? -21.75 24.781 5.977 1 97.44 184 GLY A O 1
ATOM 1484 N N . SER A 1 185 ? -19.766 25.5 5.316 1 97.12 185 SER A N 1
ATOM 1485 C CA . SER A 1 185 ? -20.25 26.562 4.457 1 97.12 185 SER A CA 1
ATOM 1486 C C . SER A 1 185 ? -20.359 26.109 3.006 1 97.12 185 SER A C 1
ATOM 1488 O O . SER A 1 185 ? -20.172 24.922 2.709 1 97.12 185 SER A O 1
ATOM 1490 N N . ASP A 1 186 ? -20.719 27.062 2.115 1 96.75 186 ASP A N 1
ATOM 1491 C CA . ASP A 1 186 ? -20.859 26.75 0.696 1 96.75 186 ASP A CA 1
ATOM 1492 C C . ASP A 1 186 ? -19.5 26.594 0.029 1 96.75 186 ASP A C 1
ATOM 1494 O O . ASP A 1 186 ? -19.422 26.219 -1.144 1 96.75 186 ASP A O 1
ATOM 1498 N N . LYS A 1 187 ? -18.422 26.781 0.812 1 96.94 187 LYS A N 1
ATOM 1499 C CA . LYS A 1 187 ? -17.078 26.516 0.291 1 96.94 187 LYS A CA 1
ATOM 1500 C C . LYS A 1 187 ? -16.828 25.016 0.195 1 96.94 187 LYS A C 1
ATOM 1502 O O . LYS A 1 187 ? -16.062 24.562 -0.67 1 96.94 187 LYS A O 1
ATOM 1507 N N . GLY A 1 188 ? -17.391 24.281 1.113 1 97.25 188 GLY A N 1
ATOM 1508 C CA . GLY A 1 188 ? -17.266 22.828 1.11 1 97.25 188 GLY A CA 1
ATOM 1509 C C . GLY A 1 188 ? -15.922 22.344 1.616 1 97.25 188 GLY A C 1
ATOM 1510 O O . GLY A 1 188 ? -15.102 23.141 2.086 1 97.25 188 GLY A O 1
ATOM 1511 N N . LEU A 1 189 ? -15.766 20.969 1.631 1 97.56 189 LEU A N 1
ATOM 1512 C CA . LEU A 1 189 ? -14.562 20.297 2.09 1 97.56 189 LEU A CA 1
ATOM 1513 C C . LEU A 1 189 ? -14.25 20.672 3.537 1 97.56 189 LEU A C 1
ATOM 1515 O O . LEU A 1 189 ? -13.109 21 3.863 1 97.56 189 LEU A O 1
ATOM 1519 N N . THR A 1 1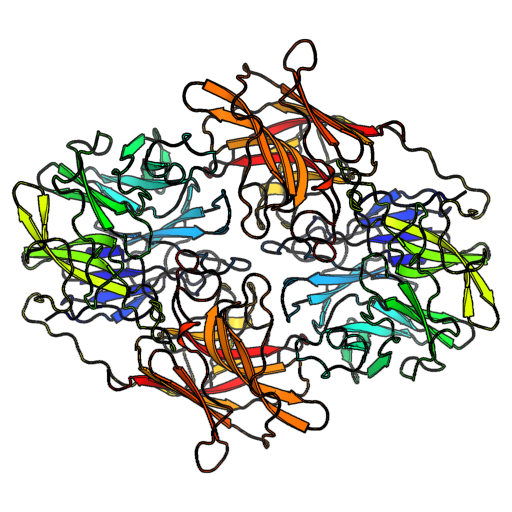90 ? -15.281 20.688 4.367 1 98.19 190 THR A N 1
ATOM 1520 C CA . THR A 1 190 ? -15.203 21.094 5.766 1 98.19 190 THR A CA 1
ATOM 1521 C C . THR A 1 190 ? -14.477 20.047 6.598 1 98.19 190 THR A C 1
ATOM 1523 O O . THR A 1 190 ? -14.883 18.875 6.625 1 98.19 190 THR A O 1
ATOM 1526 N N . GLU A 1 191 ? -13.43 20.453 7.285 1 98.25 191 GLU A N 1
ATOM 1527 C CA . GLU A 1 191 ? -12.586 19.547 8.062 1 98.25 191 GLU A CA 1
ATOM 1528 C C . GLU A 1 191 ? -11.828 20.297 9.148 1 98.25 191 GLU A C 1
ATOM 1530 O O . GLU A 1 191 ? -12.039 21.5 9.352 1 98.25 191 GLU A O 1
ATOM 1535 N N . ALA A 1 192 ? -11.086 19.562 9.961 1 98.56 192 ALA A N 1
ATOM 1536 C CA . ALA A 1 192 ? -10.141 20.109 10.938 1 98.56 192 ALA A CA 1
ATOM 1537 C C . ALA A 1 192 ? -10.852 20.969 11.969 1 98.56 192 ALA A C 1
ATOM 1539 O O . ALA A 1 192 ? -10.469 22.109 12.203 1 98.56 192 ALA A O 1
ATOM 1540 N N . PRO A 1 193 ? -11.797 20.469 12.688 1 98.69 193 PRO A N 1
ATOM 1541 C CA . PRO A 1 193 ? -12.516 21.25 13.703 1 98.69 193 PRO A CA 1
ATOM 1542 C C . PRO A 1 193 ? -11.688 21.469 14.961 1 98.69 193 PRO A C 1
ATOM 1544 O O . PRO A 1 193 ? -10.969 20.562 15.406 1 98.69 193 PRO A O 1
ATOM 1547 N N . HIS A 1 194 ? -11.75 22.625 15.516 1 98.62 194 HIS A N 1
ATOM 1548 C CA . HIS A 1 194 ? -11.273 22.969 16.859 1 98.62 194 HIS A CA 1
ATOM 1549 C C . HIS A 1 194 ? -12.305 23.781 17.625 1 98.62 194 HIS A C 1
ATOM 1551 O O . HIS A 1 194 ? -12.781 24.812 17.125 1 98.62 194 HIS A O 1
ATOM 1557 N N . LEU A 1 195 ? -12.602 23.344 18.797 1 98.62 195 LEU A N 1
ATOM 1558 C CA . LEU A 1 195 ? -13.555 24.047 19.656 1 98.62 195 LEU A CA 1
ATOM 1559 C C . LEU A 1 195 ? -12.828 24.859 20.734 1 98.62 195 LEU A C 1
ATOM 1561 O O . LEU A 1 195 ? -11.781 24.438 21.219 1 98.62 195 LEU A O 1
ATOM 1565 N N . PHE A 1 196 ? -13.352 25.969 21.078 1 97.81 196 PHE A N 1
ATOM 1566 C CA . PHE A 1 196 ? -12.953 26.719 22.266 1 97.81 196 PHE A CA 1
ATOM 1567 C C . PHE A 1 196 ? -14.109 27.547 22.797 1 97.81 196 PHE A C 1
ATOM 1569 O O . PHE A 1 196 ? -15.109 27.75 22.094 1 97.81 196 PHE A O 1
ATOM 1576 N N . LYS A 1 197 ? -13.953 27.922 23.984 1 97.06 197 LYS A N 1
ATOM 1577 C CA . LYS A 1 197 ? -15 28.688 24.656 1 97.06 197 LYS A CA 1
ATOM 1578 C C . LYS A 1 197 ? -14.531 30.109 24.969 1 97.06 197 LYS A C 1
ATOM 1580 O O . LYS A 1 197 ? -13.375 30.312 25.359 1 97.06 197 LYS A O 1
ATOM 1585 N N . ARG A 1 198 ? -15.398 31.094 24.781 1 96.5 198 ARG A N 1
ATOM 1586 C CA . ARG A 1 198 ? -15.133 32.5 25.125 1 96.5 198 ARG A CA 1
ATOM 1587 C C . ARG A 1 198 ? -16.422 33.281 25.297 1 96.5 198 ARG A C 1
ATOM 1589 O O . ARG A 1 198 ? -17.312 33.25 24.438 1 96.5 198 ARG A O 1
ATOM 1596 N N . ASP A 1 199 ? -16.578 33.969 26.422 1 96.38 199 ASP A N 1
ATOM 1597 C CA . ASP A 1 199 ? -17.688 34.844 26.734 1 96.38 199 ASP A CA 1
ATOM 1598 C C . ASP A 1 199 ? -19.031 34.125 26.562 1 96.38 199 ASP A C 1
ATOM 1600 O O . ASP A 1 199 ? -19.953 34.656 25.938 1 96.38 199 ASP A O 1
ATOM 1604 N N . GLY A 1 200 ? -19.078 32.938 26.938 1 95.5 200 GLY A N 1
ATOM 1605 C CA . GLY A 1 200 ? -20.312 32.188 27 1 95.5 200 GLY A CA 1
ATOM 1606 C C . GLY A 1 200 ? -20.656 31.5 25.672 1 95.5 200 GLY A C 1
ATOM 1607 O O . GLY A 1 200 ? -21.719 30.906 25.531 1 95.5 200 GLY A O 1
ATOM 1608 N N . TRP A 1 201 ? -19.781 31.672 24.703 1 97.94 201 TRP A N 1
ATOM 1609 C CA . TRP A 1 201 ? -20 31.031 23.406 1 97.94 201 TRP A CA 1
ATOM 1610 C C . TRP A 1 201 ? -19.031 29.859 23.203 1 97.94 201 TRP A C 1
ATOM 1612 O O . TRP A 1 201 ? -17.891 29.906 23.672 1 97.94 201 TRP A O 1
ATOM 1622 N N . TYR A 1 202 ? -19.547 28.828 22.547 1 98.62 202 TYR A N 1
ATOM 1623 C CA . TYR A 1 202 ? -18.688 27.828 21.938 1 98.62 202 TYR A CA 1
ATOM 1624 C C . TYR A 1 202 ? -18.328 28.219 20.5 1 98.62 202 TYR A C 1
ATOM 1626 O O . TYR A 1 202 ? -19.219 28.391 19.672 1 98.62 202 TYR A O 1
ATOM 1634 N N . TYR A 1 203 ? -17.125 28.391 20.297 1 98.69 203 TYR A N 1
ATOM 1635 C CA . TYR A 1 203 ? -16.641 28.688 18.953 1 98.69 203 TYR A CA 1
ATOM 1636 C C . TYR A 1 203 ? -16.047 27.453 18.297 1 98.69 203 TYR A C 1
ATOM 1638 O O . TYR A 1 203 ? -15.492 26.578 18.969 1 98.69 203 TYR A O 1
ATOM 1646 N N . LEU A 1 204 ? -16.266 27.391 16.984 1 98.75 204 LEU A N 1
ATOM 1647 C CA . LEU A 1 204 ? -15.719 26.328 16.141 1 98.75 204 LEU A CA 1
ATOM 1648 C C . LEU A 1 204 ? -14.914 26.906 14.984 1 98.75 204 LEU A C 1
ATOM 1650 O O . LEU A 1 204 ? -15.422 27.734 14.227 1 98.75 204 LEU A O 1
ATOM 1654 N N . THR A 1 205 ? -13.688 26.531 14.898 1 98.38 205 THR A N 1
ATOM 1655 C CA . THR A 1 205 ? -12.93 26.797 13.68 1 98.38 205 THR A CA 1
ATOM 1656 C C . THR A 1 205 ? -12.781 25.516 12.852 1 98.38 205 THR A C 1
ATOM 1658 O O . THR A 1 205 ? -12.594 24.438 13.406 1 98.38 205 THR A O 1
ATOM 1661 N N . THR A 1 206 ? -12.945 25.625 11.531 1 98.5 206 THR A N 1
ATOM 1662 C CA . THR A 1 206 ? -12.742 24.531 10.586 1 98.5 206 THR A CA 1
ATOM 1663 C C . THR A 1 206 ? -11.891 24.984 9.406 1 98.5 206 THR A C 1
ATOM 1665 O O . THR A 1 206 ? -11.656 26.172 9.227 1 98.5 206 THR A O 1
ATOM 1668 N N . ALA A 1 207 ? -11.367 24.062 8.695 1 98.44 207 ALA A N 1
ATOM 1669 C CA . ALA A 1 207 ? -10.773 24.312 7.387 1 98.44 207 ALA A CA 1
ATOM 1670 C C . ALA A 1 207 ? -11.75 23.953 6.27 1 98.44 207 ALA A C 1
ATOM 1672 O O . ALA A 1 207 ? -12.492 22.969 6.375 1 98.44 207 ALA A O 1
ATOM 1673 N N . GLU A 1 208 ? -11.758 24.734 5.223 1 98.19 208 GLU A N 1
ATOM 1674 C CA . GLU A 1 208 ? -12.586 24.469 4.055 1 98.19 208 GLU A CA 1
ATOM 1675 C C . GLU A 1 208 ? -11.836 24.781 2.762 1 98.19 208 GLU A C 1
ATOM 1677 O O . GLU A 1 208 ? -10.758 25.375 2.789 1 98.19 208 GLU A O 1
ATOM 1682 N N . GLY A 1 209 ? -12.367 24.297 1.677 1 96.75 209 GLY A N 1
ATOM 1683 C CA . GLY A 1 209 ? -11.852 24.656 0.363 1 96.75 209 GLY A CA 1
ATOM 1684 C C . GLY A 1 209 ? -10.711 23.766 -0.082 1 96.75 209 GLY A C 1
ATOM 1685 O O . GLY A 1 209 ? -10.055 24.031 -1.087 1 96.75 209 GLY A O 1
ATOM 1686 N N . GLY A 1 210 ? -10.484 22.75 0.657 1 92.75 210 GLY A N 1
ATOM 1687 C CA . GLY A 1 210 ? -9.414 21.828 0.292 1 92.75 210 GLY A CA 1
ATOM 1688 C C . GLY A 1 210 ? -8.047 22.297 0.757 1 92.75 210 GLY A C 1
ATOM 1689 O O . GLY A 1 210 ? -7.926 22.922 1.81 1 92.75 210 GLY A O 1
ATOM 1690 N N . THR A 1 211 ? -6.992 21.828 0.116 1 87.62 211 THR A N 1
ATOM 1691 C CA . THR A 1 211 ? -5.641 22.125 0.574 1 87.62 211 THR A CA 1
ATOM 1692 C C . THR A 1 211 ? -4.898 22.969 -0.46 1 87.62 211 THR A C 1
ATOM 1694 O O . THR A 1 211 ? -3.689 23.188 -0.338 1 87.62 211 THR A O 1
ATOM 1697 N N . GLY A 1 212 ? -5.609 23.344 -1.456 1 92.75 212 GLY A N 1
ATOM 1698 C CA . GLY A 1 212 ? -5 24.141 -2.516 1 92.75 212 GLY A CA 1
ATOM 1699 C C . GLY A 1 212 ? -5.133 25.625 -2.301 1 92.75 212 GLY A C 1
ATOM 1700 O O . GLY A 1 212 ? -5 26.109 -1.175 1 92.75 212 GLY A O 1
ATOM 1701 N N . TYR A 1 213 ? -5.289 26.328 -3.33 1 94.12 213 TYR A N 1
ATOM 1702 C CA . TYR A 1 213 ? -5.234 27.781 -3.297 1 94.12 213 TYR A CA 1
ATOM 1703 C C . TYR A 1 213 ? -6.547 28.375 -2.789 1 94.12 213 TYR A C 1
ATOM 1705 O O . TYR A 1 213 ? -6.621 29.562 -2.463 1 94.12 213 TYR A O 1
ATOM 1713 N N . GLU A 1 214 ? -7.586 27.531 -2.656 1 95.75 214 GLU A N 1
ATOM 1714 C CA . GLU A 1 214 ? -8.883 27.984 -2.154 1 95.75 214 GLU A CA 1
ATOM 1715 C C . GLU A 1 214 ? -9.031 27.672 -0.667 1 95.75 214 GLU A C 1
ATOM 1717 O O . GLU A 1 214 ? -10.078 27.953 -0.075 1 95.75 214 GLU A O 1
ATOM 1722 N N . HIS A 1 215 ? -7.996 27.141 -0.106 1 97.25 215 HIS A N 1
ATOM 1723 C CA . HIS A 1 215 ? -8.039 26.766 1.301 1 97.25 215 HIS A CA 1
ATOM 1724 C C . HIS A 1 215 ? -8.43 27.938 2.182 1 97.25 215 HIS A C 1
ATOM 1726 O O . HIS A 1 215 ? -8.227 29.094 1.805 1 97.25 215 HIS A O 1
ATOM 1732 N N . ALA A 1 216 ? -9.133 27.625 3.312 1 98.44 216 ALA A N 1
ATOM 1733 C CA . ALA A 1 216 ? -9.633 28.703 4.164 1 98.44 216 ALA A CA 1
ATOM 1734 C C . ALA A 1 216 ? -9.797 28.219 5.605 1 98.44 216 ALA A C 1
ATOM 1736 O O . ALA A 1 216 ? -9.898 27.031 5.863 1 98.44 216 ALA A O 1
ATOM 1737 N N . VAL A 1 217 ? -9.75 29.203 6.477 1 98.62 217 VAL A N 1
ATOM 1738 C CA . VAL A 1 217 ? -10.219 29 7.848 1 98.62 217 VAL A CA 1
ATOM 1739 C C . VAL A 1 217 ? -11.633 29.547 7.996 1 98.62 217 VAL A C 1
ATOM 1741 O O . VAL A 1 217 ? -11.875 30.734 7.773 1 98.62 217 VAL A O 1
ATOM 1744 N N . THR A 1 218 ? -12.508 28.688 8.375 1 98.56 218 THR A N 1
ATOM 1745 C CA . THR A 1 218 ? -13.891 29.062 8.633 1 98.56 218 THR A CA 1
ATOM 1746 C C . THR A 1 218 ? -14.18 29.062 10.133 1 98.56 218 THR A C 1
ATOM 1748 O O . THR A 1 218 ? -13.594 28.281 10.883 1 98.56 218 THR A O 1
ATOM 1751 N N . MET A 1 219 ? -15.047 30 10.547 1 98.56 219 MET A N 1
ATOM 1752 C CA . MET A 1 219 ? -15.406 30.094 11.961 1 98.56 219 MET A CA 1
ATOM 1753 C C . MET A 1 219 ? -16.922 30.078 12.141 1 98.56 219 MET A C 1
ATOM 1755 O O . MET A 1 219 ? -17.656 30.609 11.305 1 98.56 219 MET A O 1
ATOM 1759 N N . ALA A 1 220 ? -17.375 29.453 13.156 1 98.75 220 ALA A N 1
ATOM 1760 C CA . ALA A 1 220 ? -18.781 29.406 13.562 1 98.75 220 ALA A CA 1
ATOM 1761 C C . ALA A 1 220 ? -18.906 29.438 15.078 1 98.75 220 ALA A C 1
ATOM 1763 O O . ALA A 1 220 ? -17.922 29.344 15.797 1 98.75 220 ALA A O 1
ATOM 1764 N N . ARG A 1 221 ? -20.125 29.703 15.602 1 98.75 221 ARG A N 1
ATOM 1765 C CA . ARG A 1 221 ? -20.312 29.703 17.047 1 98.75 221 ARG A CA 1
ATOM 1766 C C . ARG A 1 221 ? -21.719 29.266 17.422 1 98.75 221 ARG A C 1
ATOM 1768 O O . ARG A 1 221 ? -22.625 29.297 16.594 1 98.75 221 ARG A O 1
ATOM 1775 N N . SER A 1 222 ? -21.844 28.797 18.578 1 98.69 222 SER A N 1
ATOM 1776 C CA . SER A 1 222 ? -23.125 28.391 19.172 1 98.69 222 SER A CA 1
ATOM 1777 C C . SER A 1 222 ? -23.141 28.641 20.672 1 98.69 222 SER A C 1
ATOM 1779 O O . SER A 1 222 ? -22.078 28.734 21.312 1 98.69 222 SER A O 1
ATOM 1781 N N . ARG A 1 223 ? -24.375 28.75 21.266 1 97.75 223 ARG A N 1
ATOM 1782 C CA . ARG A 1 223 ? -24.516 28.969 22.703 1 97.75 223 ARG A CA 1
ATOM 1783 C C . ARG A 1 223 ? -24.375 27.656 23.469 1 97.75 223 ARG A C 1
ATOM 1785 O O . ARG A 1 223 ? -24.062 27.656 24.672 1 97.75 223 ARG A O 1
ATOM 1792 N N . THR A 1 224 ? -24.594 26.609 22.766 1 97.81 224 THR A N 1
ATOM 1793 C CA . THR A 1 224 ? -24.406 25.281 23.359 1 97.81 224 THR A CA 1
ATOM 1794 C C . THR A 1 224 ? -23.484 24.438 22.5 1 97.81 224 THR A C 1
ATOM 1796 O O . THR A 1 224 ? -23.422 24.609 21.281 1 97.81 224 THR A O 1
ATOM 1799 N N . ILE A 1 225 ? -22.781 23.516 23.156 1 98 225 ILE A N 1
ATOM 1800 C CA . ILE A 1 225 ? -21.719 22.781 22.469 1 98 225 ILE A CA 1
ATOM 1801 C C . ILE A 1 225 ? -22.328 21.906 21.375 1 98 225 ILE A C 1
ATOM 1803 O O . ILE A 1 225 ? -21.703 21.688 20.344 1 98 225 ILE A O 1
ATOM 1807 N N . ASP A 1 226 ? -23.562 21.344 21.578 1 97.19 226 ASP A N 1
ATOM 1808 C CA . ASP A 1 226 ? -24.219 20.453 20.625 1 97.19 226 ASP A CA 1
ATOM 1809 C C . ASP A 1 226 ? -25.312 21.172 19.844 1 97.19 226 ASP A C 1
ATOM 1811 O O . ASP A 1 226 ? -26.188 20.547 19.266 1 97.19 226 ASP A O 1
ATOM 1815 N N . GLY A 1 227 ? -25.281 22.484 19.844 1 95.31 227 GLY A N 1
ATOM 1816 C CA . GLY A 1 227 ? -26.297 23.281 19.156 1 95.31 227 GLY A CA 1
ATOM 1817 C C . GLY A 1 227 ? -26 23.5 17.688 1 95.31 227 GLY A C 1
ATOM 1818 O O . GLY A 1 227 ? -25.125 22.828 17.125 1 95.31 227 GLY A O 1
ATOM 1819 N N . GLN A 1 228 ? -26.766 24.375 17.109 1 91.12 228 GLN A N 1
ATOM 1820 C CA . GLN A 1 228 ? -26.547 24.781 15.727 1 91.12 228 GLN A CA 1
ATOM 1821 C C . GLN A 1 228 ? -25.547 25.938 15.648 1 91.12 228 GLN A C 1
ATOM 1823 O O . GLN A 1 228 ? -25.766 27 16.25 1 91.12 228 GLN A O 1
ATOM 1828 N N . TYR A 1 229 ? -24.562 25.719 14.977 1 98.31 229 TYR A N 1
ATOM 1829 C CA . TYR A 1 229 ? -23.516 26.719 14.875 1 98.31 229 TYR A CA 1
ATOM 1830 C C . TYR A 1 229 ? -23.812 27.719 13.75 1 98.31 229 TYR A C 1
ATOM 1832 O O . TYR A 1 229 ? -24.062 27.312 12.609 1 98.31 229 TYR A O 1
ATOM 1840 N N . GLU A 1 230 ? -23.844 28.969 14.016 1 97.81 230 GLU A N 1
ATOM 1841 C CA . GLU A 1 230 ? -23.953 30 13 1 97.81 230 GLU A CA 1
ATOM 1842 C C . GLU A 1 230 ? -22.594 30.391 12.438 1 97.81 230 GLU A C 1
ATOM 1844 O O . GLU A 1 230 ? -21.609 30.5 13.188 1 97.81 230 GLU A O 1
ATOM 1849 N N . THR A 1 231 ? -22.531 30.547 11.219 1 98.38 231 THR A N 1
ATOM 1850 C CA . THR A 1 231 ? -21.266 30.828 10.531 1 98.38 231 THR A CA 1
ATOM 1851 C C . THR A 1 231 ? -20.875 32.281 10.68 1 98.38 231 THR A C 1
ATOM 1853 O O . THR A 1 231 ? -21.75 33.188 10.695 1 98.38 231 THR A O 1
ATOM 1856 N N . HIS A 1 232 ? -19.594 32.5 10.789 1 98.5 232 HIS A N 1
ATOM 1857 C CA . HIS A 1 232 ? -19.031 33.875 10.789 1 98.5 232 HIS A CA 1
ATOM 1858 C C . HIS A 1 232 ? -19.656 34.719 9.688 1 98.5 232 HIS A C 1
ATOM 1860 O O . HIS A 1 232 ? -19.875 34.219 8.578 1 98.5 232 HIS A O 1
ATOM 1866 N N . PRO A 1 233 ? -19.922 36 9.992 1 97.06 233 PRO A N 1
ATOM 1867 C CA . PRO A 1 233 ? -20.578 36.844 9 1 97.06 233 PRO A CA 1
ATOM 1868 C C . PRO A 1 233 ? -19.797 36.938 7.688 1 97.06 233 PRO A C 1
ATOM 1870 O O . PRO A 1 233 ? -20.406 37.094 6.617 1 97.06 233 PRO A O 1
ATOM 1873 N N . GLN A 1 234 ? -18.562 36.906 7.746 1 95.62 234 GLN A N 1
ATOM 1874 C CA . GLN A 1 234 ? -17.75 36.906 6.523 1 95.62 234 GLN A CA 1
ATOM 1875 C C . GLN A 1 234 ? -17.344 35.5 6.141 1 95.62 234 GLN A C 1
ATOM 1877 O O . GLN A 1 234 ? -16.516 35.312 5.234 1 95.62 234 GLN A O 1
ATOM 1882 N N . LYS A 1 235 ? -17.75 34.5 6.789 1 96.44 235 LYS A N 1
ATOM 1883 C CA . LYS A 1 235 ? -17.531 33.062 6.621 1 96.44 235 LYS A CA 1
ATOM 1884 C C . LYS A 1 235 ? -16.125 32.656 7.027 1 96.44 235 LYS A C 1
ATOM 1886 O O . LYS A 1 235 ? -15.93 31.859 7.949 1 96.44 235 LYS A O 1
ATOM 1891 N N . HIS A 1 236 ? -15.117 33.281 6.309 1 98 236 HIS A N 1
ATOM 1892 C CA . HIS A 1 236 ? -13.742 32.844 6.527 1 98 236 HIS A CA 1
ATOM 1893 C C . HIS A 1 236 ? -12.938 33.906 7.262 1 98 236 HIS A C 1
ATOM 1895 O O . HIS A 1 236 ? -13.078 35.094 6.988 1 98 236 HIS A O 1
ATOM 1901 N N . VAL A 1 237 ? -12.086 33.438 8.18 1 98 237 VAL A N 1
ATOM 1902 C CA . VAL A 1 237 ? -11.172 34.281 8.906 1 98 237 VAL A CA 1
ATOM 1903 C C . VAL A 1 237 ? -9.883 34.469 8.109 1 98 237 VAL A C 1
ATOM 1905 O O . VAL A 1 237 ? -9.328 35.562 8.07 1 98 237 VAL A O 1
ATOM 1908 N N . LEU A 1 238 ? -9.414 33.438 7.539 1 98 238 LEU A N 1
ATOM 1909 C CA . LEU A 1 238 ? -8.211 33.438 6.715 1 98 238 LEU A CA 1
ATOM 1910 C C . LEU A 1 238 ? -8.477 32.75 5.379 1 98 238 LEU A C 1
ATOM 1912 O O . LEU A 1 238 ? -9.078 31.672 5.336 1 98 238 LEU A O 1
ATOM 1916 N N . CYS A 1 239 ? -8.031 33.281 4.285 1 98 239 CYS A N 1
ATOM 1917 C CA . CYS A 1 239 ? -8.094 32.719 2.939 1 98 239 CYS A CA 1
ATOM 1918 C C . CYS A 1 239 ? -7.273 33.562 1.966 1 98 239 CYS A C 1
ATOM 1920 O O . CYS A 1 239 ? -7.477 34.781 1.856 1 98 239 CYS A O 1
ATOM 1922 N N . ALA A 1 240 ? -6.414 32.938 1.268 1 97.5 240 ALA A N 1
ATOM 1923 C CA . ALA A 1 240 ? -5.539 33.688 0.364 1 97.5 240 ALA A CA 1
ATOM 1924 C C . ALA A 1 240 ? -6.051 33.625 -1.071 1 97.5 240 ALA A C 1
ATOM 1926 O O . ALA A 1 240 ? -5.387 34.094 -1.996 1 97.5 240 ALA A O 1
ATOM 1927 N N . GLU A 1 241 ? -7.176 33.031 -1.265 1 96.12 241 GLU A N 1
ATOM 1928 C CA . GLU A 1 241 ? -7.738 32.875 -2.604 1 96.12 241 GLU A CA 1
ATOM 1929 C C . GLU A 1 241 ? -7.785 34.219 -3.332 1 96.12 241 GLU A C 1
ATOM 1931 O O . GLU A 1 241 ? -8.211 35.219 -2.762 1 96.12 241 GLU A O 1
ATOM 1936 N N . GLY A 1 242 ? -7.367 34.156 -4.562 1 92.38 242 GLY A N 1
ATOM 1937 C CA . GLY A 1 242 ? -7.422 35.344 -5.406 1 92.38 242 GLY A CA 1
ATOM 1938 C C . GLY A 1 242 ? -6.258 36.281 -5.18 1 92.38 242 GLY A C 1
ATOM 1939 O O . GLY A 1 242 ? -6.121 37.281 -5.887 1 92.38 242 GLY A O 1
ATOM 1940 N N . SER A 1 243 ? -5.426 35.969 -4.246 1 93.06 243 SER A N 1
ATOM 1941 C CA . SER A 1 243 ? -4.262 36.812 -3.986 1 93.06 243 SER A CA 1
ATOM 1942 C C . SER A 1 243 ? -3.037 36.312 -4.746 1 93.06 243 SER A C 1
ATOM 1944 O O . SER A 1 243 ? -3.047 35.219 -5.285 1 93.06 243 SER A O 1
ATOM 1946 N N . ASN A 1 244 ? -1.987 37.125 -4.844 1 88.88 244 ASN A N 1
ATOM 1947 C CA . ASN A 1 244 ? -0.757 36.75 -5.535 1 88.88 244 ASN A CA 1
ATOM 1948 C C . ASN A 1 244 ? 0.467 36.969 -4.645 1 88.88 244 ASN A C 1
ATOM 1950 O O . ASN A 1 244 ? 1.592 37.031 -5.141 1 88.88 244 ASN A O 1
ATOM 1954 N N . GLY A 1 245 ? 0.262 37.125 -3.402 1 88.81 245 GLY A N 1
ATOM 1955 C CA . GLY A 1 245 ? 1.377 37.312 -2.488 1 88.81 245 GLY A CA 1
ATOM 1956 C C . GLY A 1 245 ? 2.143 36.031 -2.215 1 88.81 245 GLY A C 1
ATOM 1957 O O . GLY A 1 245 ? 1.857 35 -2.812 1 88.81 245 GLY A O 1
ATOM 1958 N N . ALA A 1 246 ? 3.119 36.156 -1.335 1 90.19 246 ALA A N 1
ATOM 1959 C CA . ALA A 1 246 ? 4.016 35.031 -1.037 1 90.19 246 ALA A CA 1
ATOM 1960 C C . ALA A 1 246 ? 3.318 33.969 -0.185 1 90.19 246 ALA A C 1
ATOM 1962 O O . ALA A 1 246 ? 3.67 32.812 -0.234 1 90.19 246 ALA A O 1
ATOM 1963 N N . VAL A 1 247 ? 2.381 34.406 0.585 1 96.06 247 VAL A N 1
ATOM 1964 C CA . VAL A 1 247 ? 1.652 33.5 1.474 1 96.06 247 VAL A CA 1
ATOM 1965 C C . VAL A 1 247 ? 0.387 33 0.779 1 96.06 247 VAL A C 1
ATOM 1967 O O . VAL A 1 247 ? -0.561 33.75 0.578 1 96.06 247 VAL A O 1
ATOM 1970 N N . GLN A 1 248 ? 0.397 31.766 0.423 1 96.5 248 GLN A N 1
ATOM 1971 C CA . GLN A 1 248 ? -0.705 31.172 -0.328 1 96.5 248 GLN A CA 1
ATOM 1972 C C . GLN A 1 248 ? -1.234 29.922 0.365 1 96.5 248 GLN A C 1
ATOM 1974 O O . GLN A 1 248 ? -0.66 29.453 1.355 1 96.5 248 GLN A O 1
ATOM 1979 N N . ARG A 1 249 ? -2.385 29.359 -0.11 1 96.44 249 ARG A N 1
ATOM 1980 C CA . ARG A 1 249 ? -2.971 28.109 0.344 1 96.44 249 ARG A CA 1
ATOM 1981 C C . ARG A 1 249 ? -3.215 28.125 1.849 1 96.44 249 ARG A C 1
ATOM 1983 O O . ARG A 1 249 ? -2.852 27.188 2.557 1 96.44 249 ARG A O 1
ATOM 1990 N N . THR A 1 250 ? -3.742 29.25 2.277 1 98 250 THR A N 1
ATOM 1991 C CA . THR A 1 250 ? -3.869 29.406 3.721 1 98 250 THR A CA 1
ATOM 1992 C C . THR A 1 250 ? -5.172 28.781 4.223 1 98 250 THR A C 1
ATOM 1994 O O . THR A 1 250 ? -6.223 28.953 3.602 1 98 250 THR A O 1
ATOM 1997 N N . GLY A 1 251 ? -5.094 28.016 5.188 1 97.94 251 GLY A N 1
ATOM 1998 C CA . GLY A 1 251 ? -6.207 27.375 5.871 1 97.94 251 GLY A CA 1
ATOM 1999 C C . GLY A 1 251 ? -5.773 26.547 7.059 1 97.94 251 GLY A C 1
ATOM 2000 O O . GLY A 1 251 ? -4.613 26.594 7.473 1 97.94 251 GLY A O 1
ATOM 2001 N N . HIS A 1 252 ? -6.688 25.875 7.641 1 97.5 252 HIS A N 1
ATOM 2002 C CA . HIS A 1 252 ? -6.398 24.969 8.742 1 97.5 252 HIS A CA 1
ATOM 2003 C C . HIS A 1 252 ? -5.652 25.688 9.867 1 97.5 252 HIS A C 1
ATOM 2005 O O . HIS A 1 252 ? -4.473 26.016 9.719 1 97.5 252 HIS A O 1
ATOM 2011 N N . GLY A 1 253 ? -6.16 25.719 11 1 96.38 253 GLY A N 1
ATOM 2012 C CA . GLY A 1 253 ? -5.477 26.375 12.109 1 96.38 253 GLY A CA 1
ATOM 2013 C C . GLY A 1 253 ? -6.312 26.438 13.367 1 96.38 253 GLY A C 1
ATOM 2014 O O . GLY A 1 253 ? -7.359 25.781 13.461 1 96.38 253 GLY A O 1
ATOM 2015 N N . GLN A 1 254 ? -5.758 27.203 14.289 1 98.19 254 GLN A N 1
ATOM 2016 C CA . GLN A 1 254 ? -6.336 27.25 15.633 1 98.19 254 GLN A CA 1
ATOM 2017 C C . GLN A 1 254 ? -6.02 28.562 16.328 1 98.19 254 GLN A C 1
ATOM 2019 O O . GLN A 1 254 ? -4.93 29.109 16.156 1 98.19 254 GLN A O 1
ATOM 2024 N N . TYR A 1 255 ? -6.957 29.016 17.141 1 98.06 255 TYR A N 1
ATOM 2025 C CA . TYR A 1 255 ? -6.898 30.266 17.875 1 98.06 255 TYR A CA 1
ATOM 2026 C C . TYR A 1 255 ? -6.203 30.094 19.219 1 98.06 255 TYR A C 1
ATOM 2028 O O . TYR A 1 255 ? -6.402 29.078 19.891 1 98.06 255 TYR A O 1
ATOM 2036 N N . VAL A 1 256 ? -5.344 31.141 19.594 1 97.88 256 VAL A N 1
ATOM 2037 C CA . VAL A 1 256 ? -4.758 31.172 20.938 1 97.88 256 VAL A CA 1
ATOM 2038 C C . VAL A 1 256 ? -4.719 32.625 21.438 1 97.88 256 VAL A C 1
ATOM 2040 O O . VAL A 1 256 ? -4.367 33.531 20.688 1 97.88 256 VAL A O 1
ATOM 2043 N N . GLU A 1 257 ? -5.133 32.812 22.641 1 96.75 257 GLU A N 1
ATOM 2044 C CA . GLU A 1 257 ? -4.871 34.031 23.375 1 96.75 257 GLU A CA 1
ATOM 2045 C C . GLU A 1 257 ? -3.555 33.969 24.141 1 96.75 257 GLU A C 1
ATOM 2047 O O . GLU A 1 257 ? -3.342 33.031 24.922 1 96.75 257 GLU A O 1
ATOM 2052 N N . THR A 1 258 ? -2.711 34.938 23.969 1 96.75 258 THR A N 1
ATOM 2053 C CA . THR A 1 258 ? -1.406 34.906 24.625 1 96.75 258 THR A CA 1
ATOM 2054 C C . THR A 1 258 ? -1.511 35.406 26.062 1 96.75 258 THR A C 1
ATOM 2056 O O . THR A 1 258 ? -2.51 36 26.453 1 96.75 258 THR A O 1
ATOM 2059 N N . HIS A 1 259 ? -0.441 35.125 26.844 1 95.69 259 HIS A N 1
ATOM 2060 C CA . HIS A 1 259 ? -0.428 35.562 28.234 1 95.69 259 HIS A CA 1
ATOM 2061 C C . HIS A 1 259 ? -0.266 37.094 28.328 1 95.69 259 HIS A C 1
ATOM 2063 O O . HIS A 1 259 ? -0.485 37.688 29.391 1 95.69 259 HIS A O 1
ATOM 2069 N N . TRP A 1 260 ? 0.084 37.75 27.188 1 94.81 260 TRP A N 1
ATOM 2070 C CA . TRP A 1 260 ? 0.172 39.219 27.141 1 94.81 260 TRP A CA 1
ATOM 2071 C C . TRP A 1 260 ? -1.187 39.812 26.828 1 94.81 260 TRP A C 1
ATOM 2073 O O . TRP A 1 260 ? -1.358 41.031 26.906 1 94.81 260 TRP A O 1
ATOM 2083 N N . GLY A 1 261 ? -2.133 39.031 26.422 1 94.69 261 GLY A N 1
ATOM 2084 C CA . GLY A 1 261 ? -3.465 39.531 26.094 1 94.69 261 GLY A CA 1
ATOM 2085 C C . GLY A 1 261 ? -3.717 39.656 24.609 1 94.69 261 GLY A C 1
ATOM 2086 O O . GLY A 1 261 ? -4.859 39.812 24.172 1 94.69 261 GLY A O 1
ATOM 2087 N N . ASP A 1 262 ? -2.658 39.469 23.812 1 96.12 262 ASP A N 1
ATOM 2088 C CA . ASP A 1 262 ? -2.809 39.469 22.359 1 96.12 262 ASP A CA 1
ATOM 2089 C C . ASP A 1 262 ? -3.404 38.156 21.859 1 96.12 262 ASP A C 1
ATOM 2091 O O . ASP A 1 262 ? -3.373 37.156 22.578 1 96.12 262 ASP A O 1
ATOM 2095 N N . HIS A 1 263 ? -3.949 38.25 20.609 1 97.44 263 HIS A N 1
ATOM 2096 C CA . HIS A 1 263 ? -4.613 37.094 20.016 1 97.44 263 HIS A CA 1
ATOM 2097 C C . HIS A 1 263 ? -3.963 36.719 18.688 1 97.44 263 HIS A C 1
ATOM 2099 O O . HIS A 1 263 ? -3.648 37.562 17.875 1 97.44 263 HIS A O 1
ATOM 2105 N N . TYR A 1 264 ? -3.703 35.438 18.531 1 98.38 264 TYR A N 1
ATOM 2106 C CA . TYR A 1 264 ? -3.104 34.938 17.297 1 98.38 264 TYR A CA 1
ATOM 2107 C C . TYR A 1 264 ? -3.85 33.719 16.781 1 98.38 264 TYR A C 1
ATOM 2109 O O . TYR A 1 264 ? -4.5 33 17.562 1 98.38 264 TYR A O 1
ATOM 2117 N N . HIS A 1 265 ? -3.826 33.531 15.516 1 98.56 265 HIS A N 1
ATOM 2118 C CA . HIS A 1 265 ? -4.312 32.344 14.836 1 98.56 265 HIS A CA 1
ATOM 2119 C C . HIS A 1 265 ? -3.213 31.688 14 1 98.56 265 HIS A C 1
ATOM 2121 O O . HIS A 1 265 ? -2.512 32.375 13.25 1 98.56 265 HIS A O 1
ATOM 2127 N N . SER A 1 266 ? -2.998 30.438 14.242 1 98.75 266 SER A N 1
ATOM 2128 C CA . SER A 1 266 ? -2.102 29.719 13.352 1 98.75 266 SER A CA 1
ATOM 2129 C C . SER A 1 266 ? -2.787 29.391 12.031 1 98.75 266 SER A C 1
ATOM 2131 O O . SER A 1 266 ? -4.012 29.469 11.922 1 98.75 266 SER A O 1
ATOM 2133 N N . PHE A 1 267 ? -2.021 29.062 11.023 1 98.31 267 PHE A N 1
ATOM 2134 C CA . PHE A 1 267 ? -2.578 28.609 9.758 1 98.31 267 PHE A CA 1
ATOM 2135 C C . PHE A 1 267 ? -1.542 27.812 8.969 1 98.31 267 PHE A C 1
ATOM 2137 O O . PHE A 1 267 ? -0.338 27.984 9.172 1 98.31 267 PHE A O 1
ATOM 2144 N N . LEU A 1 268 ? -2.102 26.875 8.164 1 97.94 268 LEU A N 1
ATOM 2145 C CA . LEU A 1 268 ? -1.349 26.219 7.102 1 97.94 268 LEU A CA 1
ATOM 2146 C C . LEU A 1 268 ? -1.115 27.172 5.93 1 97.94 268 LEU A C 1
ATOM 2148 O O . LEU A 1 268 ? -1.975 28 5.613 1 97.94 268 LEU A O 1
ATOM 2152 N N . MET A 1 269 ? 0.062 27.031 5.254 1 97.69 269 MET A N 1
ATOM 2153 C CA . MET A 1 269 ? 0.336 27.891 4.109 1 97.69 269 MET A CA 1
ATOM 2154 C C . MET A 1 269 ? 1.266 27.203 3.117 1 97.69 269 MET A C 1
ATOM 2156 O O . MET A 1 269 ? 1.927 26.219 3.455 1 97.69 269 MET A O 1
ATOM 2160 N N . GLY A 1 270 ? 1.289 27.703 1.897 1 96.5 270 GLY A N 1
ATOM 2161 C CA . GLY A 1 270 ? 2.277 27.344 0.888 1 96.5 270 GLY A CA 1
ATOM 2162 C C . GLY A 1 270 ? 2.971 28.562 0.291 1 96.5 270 GLY A C 1
ATOM 2163 O O . GLY A 1 270 ? 2.434 29.672 0.319 1 96.5 270 GLY A O 1
ATOM 2164 N N . ARG A 1 271 ? 4.184 28.406 -0.18 1 96.75 271 ARG A N 1
ATOM 2165 C CA . ARG A 1 271 ? 4.934 29.391 -0.939 1 96.75 271 ARG A CA 1
ATOM 2166 C C . ARG A 1 271 ? 5.324 28.859 -2.311 1 96.75 271 ARG A C 1
ATOM 2168 O O . ARG A 1 271 ? 6.344 28.172 -2.451 1 96.75 271 ARG A O 1
ATOM 2175 N N . PRO A 1 272 ? 4.484 29.125 -3.277 1 95.81 272 PRO A N 1
ATOM 2176 C CA . PRO A 1 272 ? 4.715 28.516 -4.594 1 95.81 272 PRO A CA 1
ATOM 2177 C C . PRO A 1 272 ? 5.867 29.172 -5.348 1 95.81 272 PRO A C 1
ATOM 2179 O O . PRO A 1 272 ? 6.133 30.375 -5.156 1 95.81 272 PRO A O 1
ATOM 2182 N N . ILE A 1 273 ? 6.496 28.422 -6.172 1 95 273 ILE A N 1
ATOM 2183 C CA . ILE A 1 273 ? 7.453 28.906 -7.16 1 95 273 ILE A CA 1
ATOM 2184 C C . ILE A 1 273 ? 6.945 28.594 -8.562 1 95 273 ILE A C 1
ATOM 2186 O O . ILE A 1 273 ? 6.07 27.75 -8.742 1 95 273 ILE A O 1
ATOM 2190 N N . GLU A 1 274 ? 7.488 29.312 -9.461 1 91.81 274 GLU A N 1
ATOM 2191 C CA . GLU A 1 274 ? 7.191 28.984 -10.852 1 91.81 274 GLU A CA 1
ATOM 2192 C C . GLU A 1 274 ? 7.973 27.75 -11.312 1 91.81 274 GLU A C 1
ATOM 2194 O O . GLU A 1 274 ? 9.062 27.484 -10.805 1 91.81 274 GLU A O 1
ATOM 2199 N N . GLY A 1 275 ? 7.348 27 -12.258 1 87.75 275 GLY A N 1
ATOM 2200 C CA . GLY A 1 275 ? 8.078 25.875 -12.844 1 87.75 275 GLY A CA 1
ATOM 2201 C C . GLY A 1 275 ? 9.242 26.328 -13.711 1 87.75 275 GLY A C 1
ATOM 2202 O O . GLY A 1 275 ? 9.422 27.516 -13.953 1 87.75 275 GLY A O 1
ATOM 2203 N N . PRO A 1 276 ? 10.031 25.359 -14.117 1 79.25 276 PRO A N 1
ATOM 2204 C CA . PRO A 1 276 ? 11.227 25.719 -14.891 1 79.25 276 PRO A CA 1
ATOM 2205 C C . PRO A 1 276 ? 10.891 26.438 -16.203 1 79.25 276 PRO A C 1
ATOM 2207 O O . PRO A 1 276 ? 11.695 27.219 -16.703 1 79.25 276 PRO A O 1
ATOM 2210 N N . ASP A 1 277 ? 9.719 26.188 -16.75 1 82.81 277 ASP A N 1
ATOM 2211 C CA . ASP A 1 277 ? 9.336 26.844 -18 1 82.81 277 ASP A CA 1
ATOM 2212 C C . ASP A 1 277 ? 8.523 28.109 -17.719 1 82.81 277 ASP A C 1
ATOM 2214 O O . ASP A 1 277 ? 7.934 28.688 -18.641 1 82.81 277 ASP A O 1
ATOM 2218 N N . GLY A 1 278 ? 8.516 28.453 -16.531 1 83.69 278 GLY A N 1
ATOM 2219 C CA . GLY A 1 278 ? 7.773 29.641 -16.141 1 83.69 278 GLY A CA 1
ATOM 2220 C C . GLY A 1 278 ? 6.281 29.406 -16 1 83.69 278 GLY A C 1
ATOM 2221 O O . GLY A 1 278 ? 5.504 30.359 -15.867 1 83.69 278 GLY A O 1
ATOM 2222 N N . GLN A 1 279 ? 5.953 28.266 -16.172 1 85.31 279 GLN A N 1
ATOM 2223 C CA . GLN A 1 279 ? 4.531 27.938 -16.109 1 85.31 279 GLN A CA 1
ATOM 2224 C C . GLN A 1 279 ? 4.227 27.094 -14.867 1 85.31 279 GLN A C 1
ATOM 2226 O O . GLN A 1 279 ? 5.094 26.375 -14.375 1 85.31 279 GLN A O 1
ATOM 2231 N N . GLY A 1 280 ? 3.016 27.328 -14.391 1 87.25 280 GLY A N 1
ATOM 2232 C CA . GLY A 1 280 ? 2.559 26.516 -13.273 1 87.25 280 GLY A CA 1
ATOM 2233 C C . GLY A 1 280 ? 3.012 27.062 -11.93 1 87.25 280 GLY A C 1
ATOM 2234 O O . GLY A 1 280 ? 3.795 28.016 -11.867 1 87.25 280 GLY A O 1
ATOM 2235 N N . ARG A 1 281 ? 2.498 26.609 -10.867 1 92.88 281 ARG A N 1
ATOM 2236 C CA . ARG A 1 281 ? 2.852 26.906 -9.484 1 92.88 281 ARG A CA 1
ATOM 2237 C C . ARG A 1 281 ? 3.145 25.625 -8.711 1 92.88 281 ARG A C 1
ATOM 2239 O O . ARG A 1 281 ? 2.395 24.656 -8.805 1 92.88 281 ARG A O 1
ATOM 2246 N N . PHE A 1 282 ? 4.293 25.656 -8.078 1 95.25 282 PHE A N 1
ATOM 2247 C CA . PHE A 1 282 ? 4.758 24.469 -7.371 1 95.25 282 PHE A CA 1
ATOM 2248 C C . PHE A 1 282 ? 5.156 24.812 -5.941 1 95.25 282 PHE A C 1
ATOM 2250 O O . PHE A 1 282 ? 5.75 25.859 -5.691 1 95.25 282 PHE A O 1
ATOM 2257 N N . CYS A 1 283 ? 4.852 23.938 -5.039 1 96.44 283 CYS A N 1
ATOM 2258 C CA . CYS A 1 283 ? 5.211 24.141 -3.639 1 96.44 283 CYS A CA 1
ATOM 2259 C C . CYS A 1 283 ? 6.137 23.031 -3.15 1 96.44 283 CYS A C 1
ATOM 2261 O O . CYS A 1 283 ? 5.711 22.141 -2.414 1 96.44 283 CYS A O 1
ATOM 2263 N N . PRO A 1 284 ? 7.418 23.109 -3.48 1 97.12 284 PRO A N 1
ATOM 2264 C CA . PRO A 1 284 ? 8.352 22.078 -3.004 1 97.12 284 PRO A CA 1
ATOM 2265 C C . PRO A 1 284 ? 8.484 22.062 -1.482 1 97.12 284 PRO A C 1
ATOM 2267 O O . PRO A 1 284 ? 8.781 21.031 -0.895 1 97.12 284 PRO A O 1
ATOM 2270 N N . LEU A 1 285 ? 8.211 23.172 -0.842 1 97.88 285 LEU A N 1
ATOM 2271 C CA . LEU A 1 285 ? 8.359 23.266 0.606 1 97.88 285 LEU A CA 1
ATOM 2272 C C . LEU A 1 285 ? 7.172 22.625 1.314 1 97.88 285 LEU A C 1
ATOM 2274 O O . LEU A 1 285 ? 7.164 22.5 2.543 1 97.88 285 LEU A O 1
ATOM 2278 N N . GLY A 1 286 ? 6.188 22.156 0.523 1 96.62 286 GLY A N 1
ATOM 2279 C CA . GLY A 1 286 ? 4.98 21.594 1.1 1 96.62 286 GLY A CA 1
ATOM 2280 C C . GLY A 1 286 ? 4.125 22.609 1.823 1 96.62 286 GLY A C 1
ATOM 2281 O O . GLY A 1 286 ? 4.039 23.766 1.399 1 96.62 286 GLY A O 1
ATOM 2282 N N . ARG A 1 287 ? 3.443 22.078 2.775 1 97.19 287 ARG A N 1
ATOM 2283 C CA . ARG A 1 287 ? 2.607 22.922 3.627 1 97.19 287 ARG A CA 1
ATOM 2284 C C . ARG A 1 287 ? 3.352 23.328 4.895 1 97.19 287 ARG A C 1
ATOM 2286 O O . ARG A 1 287 ? 3.883 22.469 5.609 1 97.19 287 ARG A O 1
ATOM 2293 N N . GLU A 1 288 ? 3.445 24.562 5.039 1 98.19 288 GLU A N 1
ATOM 2294 C CA . GLU A 1 288 ? 4.176 25.156 6.148 1 98.19 288 GLU A CA 1
ATOM 2295 C C . GLU A 1 288 ? 3.217 25.734 7.191 1 98.19 288 GLU A C 1
ATOM 2297 O O . GLU A 1 288 ? 2 25.562 7.086 1 98.19 288 GLU A O 1
ATOM 2302 N N . THR A 1 289 ? 3.744 26.266 8.266 1 98.69 289 THR A N 1
ATOM 2303 C CA . THR A 1 289 ? 2.904 26.812 9.328 1 98.69 289 THR A CA 1
ATOM 2304 C C . THR A 1 289 ? 3.205 28.297 9.547 1 98.69 289 THR A C 1
ATOM 2306 O O . THR A 1 289 ? 4.371 28.703 9.609 1 98.69 289 THR A O 1
ATOM 2309 N N . GLY A 1 290 ? 2.16 29.078 9.594 1 98.44 290 GLY A N 1
ATOM 2310 C CA . GLY A 1 290 ? 2.27 30.5 9.906 1 98.44 290 GLY A CA 1
ATOM 2311 C C . GLY A 1 290 ? 1.376 30.938 11.055 1 98.44 290 GLY A C 1
ATOM 2312 O O . GLY A 1 290 ? 0.562 30.141 11.547 1 98.44 290 GLY A O 1
ATOM 2313 N N . LEU A 1 291 ? 1.637 32.188 11.508 1 98.5 291 LEU A N 1
ATOM 2314 C CA . LEU A 1 291 ? 0.815 32.844 12.523 1 98.5 291 LEU A CA 1
ATOM 2315 C C . LEU A 1 291 ? 0.342 34.219 12.031 1 98.5 291 LEU A C 1
ATOM 2317 O O . LEU A 1 291 ? 1.068 34.906 11.32 1 98.5 291 LEU A O 1
ATOM 2321 N N . GLU A 1 292 ? -0.785 34.562 12.398 1 98.19 292 GLU A N 1
ATOM 2322 C CA . GLU A 1 292 ? -1.345 35.875 12.117 1 98.19 292 GLU A CA 1
ATOM 2323 C C . GLU A 1 292 ? -2.002 36.469 13.359 1 98.19 292 GLU A C 1
ATOM 2325 O O . GLU A 1 292 ? -2.646 35.75 14.125 1 98.19 292 GLU A O 1
ATOM 2330 N N . LYS A 1 293 ? -1.833 37.75 13.547 1 97.94 293 LYS A N 1
ATOM 2331 C CA . LYS A 1 293 ? -2.496 38.438 14.648 1 97.94 293 LYS A CA 1
ATOM 2332 C C . LYS A 1 293 ? -3.969 38.688 14.336 1 97.94 293 LYS A C 1
ATOM 2334 O O . LYS A 1 293 ? -4.309 39.125 13.227 1 97.94 293 LYS A O 1
ATOM 2339 N N . VAL A 1 294 ? -4.824 38.406 15.297 1 98.31 294 VAL A N 1
ATOM 2340 C CA . VAL A 1 294 ? -6.266 38.594 15.133 1 98.31 294 VAL A CA 1
ATOM 2341 C C . VAL A 1 294 ? -6.82 39.438 16.266 1 98.31 294 VAL A C 1
ATOM 2343 O O . VAL A 1 294 ? -6.145 39.656 17.281 1 98.31 294 VAL A O 1
ATOM 2346 N N . VAL A 1 295 ? -8.023 39.938 16.047 1 98.06 295 VAL A N 1
ATOM 2347 C CA . VAL A 1 295 ? -8.711 40.75 17.031 1 98.06 295 VAL A CA 1
ATOM 2348 C C . VAL A 1 295 ? -10.18 40.344 17.125 1 98.06 295 VAL A C 1
ATOM 2350 O O . VAL A 1 295 ? -10.719 39.75 16.188 1 98.06 295 VAL A O 1
ATOM 2353 N N . TRP A 1 296 ? -10.758 40.562 18.266 1 98.12 296 TRP A N 1
ATOM 2354 C CA . TRP A 1 296 ? -12.18 40.312 18.484 1 98.12 296 TRP A CA 1
ATOM 2355 C C . TRP A 1 296 ? -12.992 41.562 18.203 1 98.12 296 TRP A C 1
ATOM 2357 O O . TRP A 1 296 ? -12.68 42.656 18.703 1 98.12 296 TRP A O 1
ATOM 2367 N N . ARG A 1 297 ? -13.93 41.438 17.344 1 97.38 297 ARG A N 1
ATOM 2368 C CA . ARG A 1 297 ? -14.914 42.5 17.078 1 97.38 297 ARG A CA 1
ATOM 2369 C C . ARG A 1 297 ? -16.328 41.906 17 1 97.38 297 ARG A C 1
ATOM 2371 O O . ARG A 1 297 ? -16.594 41.031 16.188 1 97.38 297 ARG A O 1
ATOM 2378 N N . ASP A 1 298 ? -17.281 42.438 17.828 1 95.94 298 ASP A N 1
ATOM 2379 C CA . ASP A 1 298 ? -18.672 42.031 17.859 1 95.94 298 ASP A CA 1
ATOM 2380 C C . ASP A 1 298 ? -18.812 40.531 18 1 95.94 298 ASP A C 1
ATOM 2382 O O . ASP A 1 298 ? -19.594 39.906 17.281 1 95.94 298 ASP A O 1
ATOM 2386 N N . GLY A 1 299 ? -17.953 39.969 18.719 1 97.12 299 GLY A N 1
ATOM 2387 C CA . GLY A 1 299 ? -18.047 38.531 19.062 1 97.12 299 GLY A CA 1
ATOM 2388 C C . GLY A 1 299 ? -17.422 37.625 18.016 1 97.12 299 GLY A C 1
ATOM 2389 O O . GLY A 1 299 ? -17.609 36.406 18.062 1 97.12 299 GLY A O 1
ATOM 2390 N N . TRP A 1 300 ? -16.734 38.219 17.094 1 98.38 300 TRP A N 1
ATOM 2391 C CA . TRP A 1 300 ? -16.125 37.406 16.047 1 98.38 300 TRP A CA 1
ATOM 2392 C C . TRP A 1 300 ? -14.641 37.781 15.891 1 98.38 300 TRP A C 1
ATOM 2394 O O . TRP A 1 300 ? -14.227 38.875 16.219 1 98.38 300 TRP A O 1
ATOM 2404 N N . LEU A 1 301 ? -13.867 36.812 15.414 1 98.06 301 LEU A N 1
ATOM 2405 C CA . LEU A 1 301 ? -12.453 37 15.125 1 98.06 301 LEU A CA 1
ATOM 2406 C C . LEU A 1 301 ? -12.266 37.656 13.758 1 98.06 301 LEU A C 1
ATOM 2408 O O . LEU A 1 301 ? -12.93 37.281 12.789 1 98.06 301 LEU A O 1
ATOM 2412 N N . TRP A 1 302 ? -11.391 38.594 13.688 1 98.25 302 TRP A N 1
ATOM 2413 C CA . TRP A 1 302 ? -10.945 39.219 12.453 1 98.25 302 TRP A CA 1
ATOM 2414 C C . TRP A 1 302 ? -9.43 39.344 12.414 1 98.25 302 TRP A C 1
ATOM 2416 O O . TRP A 1 302 ? -8.781 39.406 13.461 1 98.25 302 TRP A O 1
ATOM 2426 N N . LEU A 1 303 ? -8.914 39.375 11.234 1 97.88 303 LEU A N 1
ATOM 2427 C CA . LEU A 1 303 ? -7.5 39.75 11.172 1 97.88 303 LEU A CA 1
ATOM 2428 C C . LEU A 1 303 ? -7.293 41.188 11.641 1 97.88 303 LEU A C 1
ATOM 2430 O O . LEU A 1 303 ? -8.062 42.062 11.281 1 97.88 303 LEU A O 1
ATOM 2434 N N . GLU A 1 304 ? -6.25 41.344 12.406 1 97.19 304 GLU A N 1
ATOM 2435 C CA . GLU A 1 304 ? -5.984 42.688 12.898 1 97.19 304 GLU A CA 1
ATOM 2436 C C . GLU A 1 304 ? -5.793 43.688 11.734 1 97.19 304 GLU A C 1
ATOM 2438 O O . GLU A 1 304 ? -6.289 44.812 11.781 1 97.19 304 GLU A O 1
ATOM 2443 N N . ARG A 1 305 ? -5.172 43.219 10.688 1 94.81 305 ARG A N 1
ATOM 2444 C CA . ARG A 1 305 ? -4.84 44.094 9.555 1 94.81 305 ARG A CA 1
ATOM 2445 C C . ARG A 1 305 ? -6.031 44.25 8.625 1 94.81 305 ARG A C 1
ATOM 2447 O O . ARG A 1 305 ? -5.988 45.062 7.684 1 94.81 305 ARG A O 1
ATOM 2454 N N . GLY A 1 306 ? -7.055 43.562 8.82 1 94.94 306 GLY A N 1
ATOM 2455 C CA . GLY A 1 306 ? -8.203 43.594 7.93 1 94.94 306 GLY A CA 1
ATOM 2456 C C . GLY A 1 306 ? -8.094 42.562 6.805 1 94.94 306 GLY A C 1
ATOM 2457 O O . GLY A 1 306 ? -7.02 42.031 6.559 1 94.94 306 GLY A O 1
ATOM 2458 N N . GLY A 1 307 ? -9.211 42.312 6.215 1 95.25 307 GLY A N 1
ATOM 2459 C CA . GLY A 1 307 ? -9.242 41.344 5.137 1 95.25 307 GLY A CA 1
ATOM 2460 C C . GLY A 1 307 ? -9.078 39.906 5.613 1 95.25 307 GLY A C 1
ATOM 2461 O O . GLY A 1 307 ? -9.453 39.562 6.742 1 95.25 307 GLY A O 1
ATOM 2462 N N . MET A 1 308 ? -8.609 39 4.672 1 97.25 308 MET A N 1
ATOM 2463 C CA . MET A 1 308 ? -8.5 37.594 5.012 1 97.25 308 MET A CA 1
ATOM 2464 C C . MET A 1 308 ? -7.113 37.062 4.676 1 97.25 308 MET A C 1
ATOM 2466 O O . MET A 1 308 ? -6.832 35.875 4.891 1 97.25 308 MET A O 1
ATOM 2470 N N . ILE A 1 309 ? -6.219 37.906 4.113 1 97.25 309 ILE A N 1
ATOM 2471 C CA . ILE A 1 309 ? -4.918 37.469 3.627 1 97.25 309 ILE A CA 1
ATOM 2472 C C . ILE A 1 309 ? -3.883 37.594 4.742 1 97.25 309 ILE A C 1
ATOM 2474 O O . ILE A 1 309 ? -3.674 38.688 5.285 1 97.25 309 ILE A O 1
ATOM 2478 N N . ALA A 1 310 ? -3.275 36.5 5.121 1 97.19 310 ALA A N 1
ATOM 2479 C CA . ALA A 1 310 ? -2.234 36.5 6.145 1 97.19 310 ALA A CA 1
ATOM 2480 C C . ALA A 1 310 ? -1.006 37.281 5.672 1 97.19 310 ALA A C 1
ATOM 2482 O O . ALA A 1 310 ? -0.753 37.375 4.469 1 97.19 310 ALA A O 1
ATOM 2483 N N . SER A 1 311 ? -0.239 37.781 6.645 1 95.69 311 SER A N 1
ATOM 2484 C CA . SER A 1 311 ? 0.91 38.625 6.348 1 95.69 311 SER A CA 1
ATOM 2485 C C . SER A 1 311 ? 2.209 37.844 6.367 1 95.69 311 SER A C 1
ATOM 2487 O O . SER A 1 311 ? 2.322 36.844 7.09 1 95.69 311 SER A O 1
ATOM 2489 N N . ALA A 1 312 ? 3.16 38.344 5.594 1 95.88 312 ALA A N 1
ATOM 2490 C CA . ALA A 1 312 ? 4.508 37.781 5.637 1 95.88 312 ALA A CA 1
ATOM 2491 C C . ALA A 1 312 ? 5.211 38.125 6.941 1 95.88 312 ALA A C 1
ATOM 2493 O O . ALA A 1 312 ? 6.027 37.344 7.449 1 95.88 312 ALA A O 1
ATOM 2494 N N . GLU A 1 313 ? 4.895 39.312 7.434 1 95.81 313 GLU A N 1
ATOM 2495 C CA . GLU A 1 313 ? 5.434 39.781 8.703 1 95.81 313 GLU A CA 1
ATOM 2496 C C . GLU A 1 313 ? 4.32 40.219 9.641 1 95.81 313 GLU A C 1
ATOM 2498 O O . GLU A 1 313 ? 3.395 40.938 9.227 1 95.81 313 GLU A O 1
ATOM 2503 N N . VAL A 1 314 ? 4.406 39.781 10.875 1 96.19 314 VAL A N 1
ATOM 2504 C CA . VAL A 1 314 ? 3.389 40.031 11.891 1 96.19 314 VAL A CA 1
ATOM 2505 C C . VAL A 1 314 ? 4.047 40.562 13.164 1 96.19 314 VAL A C 1
ATOM 2507 O O . VAL A 1 314 ? 5.129 40.094 13.539 1 96.19 314 VAL A O 1
ATOM 2510 N N . ASP A 1 315 ? 3.465 41.531 13.789 1 94.69 315 ASP A N 1
ATOM 2511 C CA . ASP A 1 315 ? 3.986 42 15.07 1 94.69 315 ASP A CA 1
ATOM 2512 C C . ASP A 1 315 ? 4.047 40.875 16.094 1 94.69 315 ASP A C 1
ATOM 2514 O O . ASP A 1 315 ? 3.064 40.156 16.297 1 94.69 315 ASP A O 1
ATOM 2518 N N . ALA A 1 316 ? 5.188 40.75 16.672 1 94.5 316 ALA A N 1
ATOM 2519 C CA . ALA A 1 316 ? 5.352 39.75 17.719 1 94.5 316 ALA A CA 1
ATOM 2520 C C . ALA A 1 316 ? 5.047 40.344 19.094 1 94.5 316 ALA A C 1
ATOM 2522 O O . ALA A 1 316 ? 5.27 41.531 19.328 1 94.5 316 ALA A O 1
ATOM 2523 N N . PRO A 1 317 ? 4.586 39.469 19.938 1 91.25 317 PRO A N 1
ATOM 2524 C CA . PRO A 1 317 ? 4.457 39.969 21.297 1 91.25 317 PRO A CA 1
ATOM 2525 C C . PRO A 1 317 ? 5.805 40.312 21.938 1 91.25 317 PRO A C 1
ATOM 2527 O O . PRO A 1 317 ? 6.801 39.625 21.672 1 91.25 317 PRO A O 1
ATOM 2530 N N . GLY A 1 318 ? 5.871 41.312 22.766 1 86.62 318 GLY A N 1
ATOM 2531 C CA . GLY A 1 318 ? 7.07 41.688 23.5 1 86.62 318 GLY A CA 1
ATOM 2532 C C . GLY A 1 318 ? 8.203 42.156 22.609 1 86.62 318 GLY A C 1
ATOM 2533 O O . GLY A 1 318 ? 9.352 42.25 23.047 1 86.62 318 GLY A O 1
ATOM 2534 N N . GLY A 1 319 ? 8.016 42.281 21.406 1 86.44 319 GLY A N 1
ATOM 2535 C CA . GLY A 1 319 ? 9.023 42.812 20.484 1 86.44 319 GLY A CA 1
ATOM 2536 C C . GLY A 1 319 ? 10.016 41.75 20.031 1 86.44 319 GLY A C 1
ATOM 2537 O O . GLY A 1 319 ? 11.109 42.094 19.562 1 86.44 319 GLY A O 1
ATOM 2538 N N . ALA A 1 320 ? 9.656 40.531 20.156 1 91.38 320 ALA A N 1
ATOM 2539 C CA . ALA A 1 320 ? 10.531 39.469 19.719 1 91.38 320 ALA A CA 1
ATOM 2540 C C . ALA A 1 320 ? 10.781 39.531 18.219 1 91.38 320 ALA A C 1
ATOM 2542 O O . ALA A 1 320 ? 9.984 40.125 17.469 1 91.38 320 ALA A O 1
ATOM 2543 N N . VAL A 1 321 ? 12.008 38.938 17.828 1 92.81 321 VAL A N 1
ATOM 2544 C CA . VAL A 1 321 ? 12.375 38.938 16.422 1 92.81 321 VAL A CA 1
ATOM 2545 C C . VAL A 1 321 ? 12.789 37.531 16 1 92.81 321 VAL A C 1
ATOM 2547 O O . VAL A 1 321 ? 13.57 36.875 16.703 1 92.81 321 VAL A O 1
ATOM 2550 N N . SER A 1 322 ? 12.211 37.125 14.891 1 93.88 322 SER A N 1
ATOM 2551 C CA . SER A 1 322 ? 12.578 35.812 14.352 1 93.88 322 SER A CA 1
ATOM 2552 C C . SER A 1 322 ? 14.07 35.75 14.023 1 93.88 322 SER A C 1
ATOM 2554 O O . SER A 1 322 ? 14.609 36.688 13.391 1 93.88 322 SER A O 1
ATOM 2556 N N . ALA A 1 323 ? 14.695 34.719 14.406 1 90.81 323 ALA A N 1
ATOM 2557 C CA . ALA A 1 323 ? 16.109 34.531 14.086 1 90.81 323 ALA A CA 1
ATOM 2558 C C . ALA A 1 323 ? 16.297 34.219 12.602 1 90.81 323 ALA A C 1
ATOM 2560 O O . ALA A 1 323 ? 15.445 33.594 11.977 1 90.81 323 ALA A O 1
ATOM 2561 N N . PRO A 1 324 ? 17.406 34.688 12.094 1 87.94 324 PRO A N 1
ATOM 2562 C CA . PRO A 1 324 ? 17.672 34.344 10.688 1 87.94 324 PRO A CA 1
ATOM 2563 C C . PRO A 1 324 ? 18 32.875 10.484 1 87.94 324 PRO A C 1
ATOM 2565 O O . PRO A 1 324 ? 18.453 32.188 11.414 1 87.94 324 PRO A O 1
ATOM 2568 N N . ARG A 1 325 ? 17.797 32.531 9.258 1 87.25 325 ARG A N 1
ATOM 2569 C CA . ARG A 1 325 ? 18.172 31.156 8.891 1 87.25 325 ARG A CA 1
ATOM 2570 C C . ARG A 1 325 ? 19.688 31.016 8.812 1 87.25 325 ARG A C 1
ATOM 2572 O O . ARG A 1 325 ? 20.375 31.922 8.336 1 87.25 325 ARG A O 1
ATOM 2579 N N . ALA A 1 326 ? 20.188 29.844 9.336 1 91.88 326 ALA A N 1
ATOM 2580 C CA . ALA A 1 326 ? 21.625 29.609 9.344 1 91.88 326 ALA A CA 1
ATOM 2581 C C . ALA A 1 326 ? 21.969 28.25 8.734 1 91.88 326 ALA A C 1
ATOM 2583 O O . ALA A 1 326 ? 21.125 27.344 8.711 1 91.88 326 ALA A O 1
ATOM 2584 N N . PRO A 1 327 ? 23.156 28.172 8.141 1 96.06 327 PRO A N 1
ATOM 2585 C CA . PRO A 1 327 ? 23.594 26.844 7.676 1 96.06 327 PRO A CA 1
ATOM 2586 C C . PRO A 1 327 ? 23.609 25.812 8.797 1 96.06 327 PRO A C 1
ATOM 2588 O O . PRO A 1 327 ? 23.875 26.156 9.953 1 96.06 327 PRO A O 1
ATOM 2591 N N . VAL A 1 328 ? 23.297 24.625 8.445 1 96.19 328 VAL A N 1
ATOM 2592 C CA . VAL A 1 328 ? 23.359 23.5 9.375 1 96.19 328 VAL A CA 1
ATOM 2593 C C . VAL A 1 328 ? 24.469 22.531 8.938 1 96.19 328 VAL A C 1
ATOM 2595 O O . VAL A 1 328 ? 24.453 22.031 7.812 1 96.19 328 VAL A O 1
ATOM 2598 N N . HIS A 1 329 ? 25.469 22.375 9.781 1 97.19 329 HIS A N 1
ATOM 2599 C CA . HIS A 1 329 ? 26.547 21.422 9.57 1 97.19 329 HIS A CA 1
ATOM 2600 C C . HIS A 1 329 ? 26.516 20.297 10.609 1 97.19 329 HIS A C 1
ATOM 2602 O O . HIS A 1 329 ? 26.594 20.562 11.812 1 97.19 329 HIS A O 1
ATOM 2608 N N . ARG A 1 330 ? 26.391 19.062 10.125 1 97.25 330 ARG A N 1
ATOM 2609 C CA . ARG A 1 330 ? 26.328 17.938 11.047 1 97.25 330 ARG A CA 1
ATOM 2610 C C . ARG A 1 330 ? 27.453 16.938 10.773 1 97.25 330 ARG A C 1
ATOM 2612 O O . ARG A 1 330 ? 27.578 16.422 9.664 1 97.25 330 ARG A O 1
ATOM 2619 N N . ARG A 1 331 ? 28.312 16.766 11.766 1 96.62 331 ARG A N 1
ATOM 2620 C CA . ARG A 1 331 ? 29.109 15.539 11.805 1 96.62 331 ARG A CA 1
ATOM 2621 C C . ARG A 1 331 ? 28.281 14.359 12.305 1 96.62 331 ARG A C 1
ATOM 2623 O O . ARG A 1 331 ? 27.766 14.391 13.422 1 96.62 331 ARG A O 1
ATOM 2630 N N . LEU A 1 332 ? 28.156 13.445 11.391 1 96.75 332 LEU A N 1
ATOM 2631 C CA . LEU A 1 332 ? 27.297 12.32 11.742 1 96.75 332 LEU A CA 1
ATOM 2632 C C . LEU A 1 332 ? 28.047 11.312 12.602 1 96.75 332 LEU A C 1
ATOM 2634 O O . LEU A 1 332 ? 29.172 10.938 12.289 1 96.75 332 LEU A O 1
ATOM 2638 N N . GLY A 1 333 ? 27.5 10.891 13.625 1 89.56 333 GLY A N 1
ATOM 2639 C CA . GLY A 1 333 ? 28.016 10.07 14.711 1 89.56 333 GLY A CA 1
ATOM 2640 C C . GLY A 1 333 ? 27.359 10.359 16.047 1 89.56 333 GLY A C 1
ATOM 2641 O O . GLY A 1 333 ? 27.109 11.523 16.391 1 89.56 333 GLY A O 1
ATOM 2642 N N . GLY A 1 334 ? 26.938 9.344 16.797 1 93.81 334 GLY A N 1
ATOM 2643 C CA . GLY A 1 334 ? 26.094 9.516 17.969 1 93.81 334 GLY A CA 1
ATOM 2644 C C . GLY A 1 334 ? 24.625 9.477 17.641 1 93.81 334 GLY A C 1
ATOM 2645 O O . GLY A 1 334 ? 24.203 8.812 16.688 1 93.81 334 GLY A O 1
ATOM 2646 N N . PRO A 1 335 ? 23.953 10.242 18.484 1 94.62 335 PRO A N 1
ATOM 2647 C CA . PRO A 1 335 ? 22.516 10.25 18.219 1 94.62 335 PRO A CA 1
ATOM 2648 C C . PRO A 1 335 ? 22.156 10.953 16.906 1 94.62 335 PRO A C 1
ATOM 2650 O O . PRO A 1 335 ? 22.812 11.922 16.531 1 94.62 335 PRO A O 1
ATOM 2653 N N . LEU A 1 336 ? 21.172 10.453 16.25 1 97 336 LEU A N 1
ATOM 2654 C CA . LEU A 1 336 ? 20.719 11.062 15 1 97 336 LEU A CA 1
ATOM 2655 C C . LEU A 1 336 ? 20.281 12.508 15.234 1 97 336 LEU A C 1
ATOM 2657 O O . LEU A 1 336 ? 19.469 12.781 16.125 1 97 336 LEU A O 1
ATOM 2661 N N . PRO A 1 337 ? 20.844 13.461 14.5 1 96.94 337 PRO A N 1
ATOM 2662 C CA . PRO A 1 337 ? 20.406 14.852 14.648 1 96.94 337 PRO A CA 1
ATOM 2663 C C . PRO A 1 337 ? 18.891 15 14.516 1 96.94 337 PRO A C 1
ATOM 2665 O O . PRO A 1 337 ? 18.266 14.289 13.719 1 96.94 337 PRO A O 1
ATOM 2668 N N . PRO A 1 338 ? 18.281 15.938 15.195 1 95.62 338 PRO A N 1
ATOM 2669 C CA . PRO A 1 338 ? 16.828 16 15.344 1 95.62 338 PRO A CA 1
ATOM 2670 C C . PRO A 1 338 ? 16.125 16.359 14.039 1 95.62 338 PRO A C 1
ATOM 2672 O O . PRO A 1 338 ? 14.906 16.156 13.922 1 95.62 338 PRO A O 1
ATOM 2675 N N . GLU A 1 339 ? 16.812 16.938 13.109 1 96.5 339 GLU A N 1
ATOM 2676 C CA . GLU A 1 339 ? 16.141 17.375 11.883 1 96.5 339 GLU A CA 1
ATOM 2677 C C . GLU A 1 339 ? 15.859 16.188 10.961 1 96.5 339 GLU A C 1
ATOM 2679 O O . GLU A 1 339 ? 15.125 16.312 9.977 1 96.5 339 GLU A O 1
ATOM 2684 N N . PHE A 1 340 ? 16.422 15.016 11.273 1 98.56 340 PHE A N 1
ATOM 2685 C CA . PHE A 1 340 ? 16.266 13.875 10.383 1 98.56 340 PHE A CA 1
ATOM 2686 C C . PHE A 1 340 ? 15.086 13.016 10.789 1 98.56 340 PHE A C 1
ATOM 2688 O O . PHE A 1 340 ? 14.781 12.883 11.984 1 98.56 340 PHE A O 1
ATOM 2695 N N . GLN A 1 341 ? 14.445 12.492 9.844 1 98.75 341 GLN A N 1
ATOM 2696 C CA . GLN A 1 341 ? 13.383 11.5 9.977 1 98.75 341 GLN A CA 1
ATOM 2697 C C . GLN A 1 341 ? 13.539 10.391 8.938 1 98.75 341 GLN A C 1
ATOM 2699 O O . GLN A 1 341 ? 14.391 10.477 8.055 1 98.75 341 GLN A O 1
ATOM 2704 N N . TRP A 1 342 ? 12.797 9.32 9.141 1 98.81 342 TRP A N 1
ATOM 2705 C CA . TRP A 1 342 ? 12.719 8.234 8.172 1 98.81 342 TRP A CA 1
ATOM 2706 C C . TRP A 1 342 ? 11.266 7.844 7.906 1 98.81 342 TRP A C 1
ATOM 2708 O O . TRP A 1 342 ? 10.344 8.438 8.469 1 98.81 342 TRP A O 1
ATOM 2718 N N . LEU A 1 343 ? 11.07 6.859 7.016 1 98.69 343 LEU A N 1
ATOM 2719 C CA . LEU A 1 343 ? 9.711 6.598 6.543 1 98.69 343 LEU A CA 1
ATOM 2720 C C . LEU A 1 343 ? 9.125 5.367 7.23 1 98.69 343 LEU A C 1
ATOM 2722 O O . LEU A 1 343 ? 9.742 4.297 7.23 1 98.69 343 LEU A O 1
ATOM 2726 N N . ARG A 1 344 ? 7.918 5.453 7.938 1 98.62 344 ARG A N 1
ATOM 2727 C CA . ARG A 1 344 ? 6.848 4.492 8.18 1 98.62 344 ARG A CA 1
ATOM 2728 C C . ARG A 1 344 ? 7.195 3.572 9.352 1 98.62 344 ARG A C 1
ATOM 2730 O O . ARG A 1 344 ? 6.43 3.463 10.312 1 98.62 344 ARG A O 1
ATOM 2737 N N . THR A 1 345 ? 8.438 2.934 9.453 1 98.62 345 THR A N 1
ATOM 2738 C CA . THR A 1 345 ? 8.633 1.763 10.305 1 98.62 345 THR A CA 1
ATOM 2739 C C . THR A 1 345 ? 9.047 2.178 11.711 1 98.62 345 THR A C 1
ATOM 2741 O O . THR A 1 345 ? 9.875 3.072 11.883 1 98.62 345 THR A O 1
ATOM 2744 N N . PRO A 1 346 ? 8.492 1.545 12.766 1 98.38 346 PRO A N 1
ATOM 2745 C CA . PRO A 1 346 ? 8.992 1.744 14.125 1 98.38 346 PRO A CA 1
ATOM 2746 C C . PRO A 1 346 ? 10.273 0.955 14.406 1 98.38 346 PRO A C 1
ATOM 2748 O O . PRO A 1 346 ? 10.875 1.113 15.469 1 98.38 346 PRO A O 1
ATOM 2751 N N . GLU A 1 347 ? 10.656 0.087 13.43 1 98 347 GLU A N 1
ATOM 2752 C CA . GLU A 1 347 ? 11.844 -0.742 13.594 1 98 347 GLU A CA 1
ATOM 2753 C C . GLU A 1 347 ? 13.055 -0.109 12.914 1 98 347 GLU A C 1
ATOM 2755 O O . GLU A 1 347 ? 13.688 -0.73 12.055 1 98 347 GLU A O 1
ATOM 2760 N N . TRP A 1 348 ? 13.398 1.051 13.375 1 97.06 348 TRP A N 1
ATOM 2761 C CA . TRP A 1 348 ? 14.438 1.84 12.719 1 97.06 348 TRP A CA 1
ATOM 2762 C C . TRP A 1 348 ? 15.781 1.115 12.766 1 97.06 348 TRP A C 1
ATOM 2764 O O . TRP A 1 348 ? 16.625 1.299 11.883 1 97.06 348 TRP A O 1
ATOM 2774 N N . GLU A 1 349 ? 16 0.217 13.727 1 97.75 349 GLU A N 1
ATOM 2775 C CA . GLU A 1 349 ? 17.266 -0.512 13.859 1 97.75 349 GLU A CA 1
ATOM 2776 C C . GLU A 1 349 ? 17.484 -1.436 12.672 1 97.75 349 GLU A C 1
ATOM 2778 O O . GLU A 1 349 ? 18.625 -1.86 12.414 1 97.75 349 GLU A O 1
ATOM 2783 N N . ARG A 1 350 ? 16.406 -1.687 11.953 1 98.19 350 ARG A N 1
ATOM 2784 C CA . ARG A 1 350 ? 16.547 -2.533 10.773 1 98.19 350 ARG A CA 1
ATOM 2785 C C . ARG A 1 350 ? 17.094 -1.742 9.594 1 98.19 350 ARG A C 1
ATOM 2787 O O . ARG A 1 350 ? 17.594 -2.324 8.633 1 98.19 350 ARG A O 1
ATOM 2794 N N . ILE A 1 351 ? 17 -0.364 9.664 1 98.62 351 ILE A N 1
ATOM 2795 C CA . ILE A 1 351 ? 17.328 0.358 8.445 1 98.62 351 ILE A CA 1
ATOM 2796 C C . ILE A 1 351 ? 18.5 1.293 8.688 1 98.62 351 ILE A C 1
ATOM 2798 O O . ILE A 1 351 ? 19.125 1.78 7.742 1 98.62 351 ILE A O 1
ATOM 2802 N N . PHE A 1 352 ? 18.844 1.604 9.938 1 98.5 352 PHE A N 1
ATOM 2803 C CA . PHE A 1 352 ? 20.078 2.365 10.164 1 98.5 352 PHE A CA 1
ATOM 2804 C C . PHE A 1 352 ? 20.578 2.152 11.586 1 98.5 352 PHE A C 1
ATOM 2806 O O . PHE A 1 352 ? 19.859 1.624 12.438 1 98.5 352 PHE A O 1
ATOM 2813 N N . ARG A 1 353 ? 21.812 2.504 11.766 1 98.31 353 ARG A N 1
ATOM 2814 C CA . ARG A 1 353 ? 22.5 2.494 13.055 1 98.31 353 ARG A CA 1
ATOM 2815 C C . ARG A 1 353 ? 23.375 3.732 13.211 1 98.31 353 ARG A C 1
ATOM 2817 O O . ARG A 1 353 ? 24.047 4.152 12.266 1 98.31 353 ARG A O 1
ATOM 2824 N N . CYS A 1 354 ? 23.297 4.301 14.344 1 97.5 354 CYS A N 1
ATOM 2825 C CA . CYS A 1 354 ? 24.172 5.422 14.672 1 97.5 354 CYS A CA 1
ATOM 2826 C C . CYS A 1 354 ? 25.422 4.941 15.391 1 97.5 354 CYS A C 1
ATOM 2828 O O . CYS A 1 354 ? 25.359 4.57 16.562 1 97.5 354 CYS A O 1
ATOM 2830 N N . GLU A 1 355 ? 26.531 5.027 14.727 1 98.12 355 GLU A N 1
ATOM 2831 C CA . GLU A 1 355 ? 27.812 4.73 15.344 1 98.12 355 GLU A CA 1
ATOM 2832 C C . GLU A 1 355 ? 28.484 6.004 15.852 1 98.12 355 GLU A C 1
ATOM 2834 O O . GLU A 1 355 ? 27.938 7.098 15.727 1 98.12 355 GLU A O 1
ATOM 2839 N N . ASP A 1 356 ? 29.688 5.859 16.453 1 97.12 356 ASP A N 1
ATOM 2840 C CA . ASP A 1 356 ? 30.375 7 17.062 1 97.12 356 ASP A CA 1
ATOM 2841 C C . ASP A 1 356 ? 30.812 8.008 16 1 97.12 356 ASP A C 1
ATOM 2843 O O . ASP A 1 356 ? 30.891 9.203 16.266 1 97.12 356 ASP A O 1
ATOM 2847 N N . ASP A 1 357 ? 31.062 7.492 14.836 1 97.38 357 ASP A N 1
ATOM 2848 C CA . ASP A 1 357 ? 31.719 8.375 13.867 1 97.38 357 ASP A CA 1
ATOM 2849 C C . ASP A 1 357 ? 30.922 8.445 12.57 1 97.38 357 ASP A C 1
ATOM 2851 O O . ASP A 1 357 ? 31.344 9.102 11.609 1 97.38 357 ASP A O 1
ATOM 2855 N N . ALA A 1 358 ? 29.797 7.758 12.523 1 98.5 358 ALA A N 1
ATOM 2856 C CA . ALA A 1 358 ? 29.047 7.758 11.273 1 98.5 358 ALA A CA 1
ATOM 2857 C C . ALA A 1 358 ? 27.594 7.336 11.508 1 98.5 358 ALA A C 1
ATOM 2859 O O . ALA A 1 358 ? 27.281 6.699 12.516 1 98.5 358 ALA A O 1
ATOM 2860 N N . LEU A 1 359 ? 26.719 7.805 10.648 1 98.81 359 LEU A N 1
ATOM 2861 C CA . LEU A 1 359 ? 25.422 7.156 10.422 1 98.81 359 LEU A CA 1
ATOM 2862 C C . LEU A 1 359 ? 25.547 6.031 9.406 1 98.81 359 LEU A C 1
ATOM 2864 O O . LEU A 1 359 ? 25.984 6.254 8.273 1 98.81 359 LEU A O 1
ATOM 2868 N N . VAL A 1 360 ? 25.25 4.832 9.805 1 98.94 360 VAL A N 1
ATOM 2869 C CA . VAL A 1 360 ? 25.312 3.682 8.914 1 98.94 360 VAL A CA 1
ATOM 2870 C C . VAL A 1 360 ? 23.891 3.314 8.461 1 98.94 360 VAL A C 1
ATOM 2872 O O . VAL A 1 360 ? 23.062 2.926 9.273 1 98.94 360 VAL A O 1
ATOM 2875 N N . LEU A 1 361 ? 23.625 3.516 7.184 1 98.94 361 LEU A N 1
ATOM 2876 C CA . LEU A 1 361 ? 22.391 2.99 6.617 1 98.94 361 LEU A CA 1
ATOM 2877 C C . LEU A 1 361 ? 22.547 1.531 6.207 1 98.94 361 LEU A C 1
ATOM 2879 O O . LEU A 1 361 ? 23.578 1.157 5.625 1 98.94 361 LEU A O 1
ATOM 2883 N N . ILE A 1 362 ? 21.594 0.726 6.598 1 98.94 362 ILE A N 1
ATOM 2884 C CA . ILE A 1 362 ? 21.547 -0.689 6.25 1 98.94 362 ILE A CA 1
ATOM 2885 C C . ILE A 1 362 ? 20.609 -0.903 5.07 1 98.94 362 ILE A C 1
ATOM 2887 O O . ILE A 1 362 ? 19.391 -0.783 5.215 1 98.94 362 ILE A O 1
ATOM 2891 N N . GLY A 1 363 ? 21.188 -1.259 3.918 1 98.81 363 GLY A N 1
ATOM 2892 C CA . GLY A 1 363 ? 20.375 -1.408 2.723 1 98.81 363 GLY A CA 1
ATOM 2893 C C . GLY A 1 363 ? 19.25 -2.418 2.887 1 98.81 363 GLY A C 1
ATOM 2894 O O . GLY A 1 363 ? 19.484 -3.527 3.377 1 98.81 363 GLY A O 1
ATOM 2895 N N . ARG A 1 364 ? 18.031 -2.008 2.541 1 98.31 364 ARG A N 1
ATOM 2896 C CA . ARG A 1 364 ? 16.844 -2.852 2.553 1 98.31 364 ARG A CA 1
ATOM 2897 C C . ARG A 1 364 ? 16.094 -2.766 1.227 1 98.31 364 ARG A C 1
ATOM 2899 O O . ARG A 1 364 ? 16.672 -2.99 0.164 1 98.31 364 ARG A O 1
ATOM 2906 N N . GLU A 1 365 ? 14.805 -2.525 1.298 1 98.62 365 GLU A N 1
ATOM 2907 C CA . GLU A 1 365 ? 13.938 -2.482 0.124 1 98.62 365 GLU A CA 1
ATOM 2908 C C . GLU A 1 365 ? 14.227 -1.254 -0.734 1 98.62 365 GLU A C 1
ATOM 2910 O O . GLU A 1 365 ? 15.047 -0.408 -0.36 1 98.62 365 GLU A O 1
ATOM 2915 N N . SER A 1 366 ? 13.68 -1.204 -1.867 1 98.62 366 SER A N 1
ATOM 2916 C CA . SER A 1 366 ? 13.969 -0.235 -2.918 1 98.62 366 SER A CA 1
ATOM 2917 C C . SER A 1 366 ? 13.539 1.17 -2.51 1 98.62 366 SER A C 1
ATOM 2919 O O . SER A 1 366 ? 12.75 1.336 -1.573 1 98.62 366 SER A O 1
ATOM 2921 N N . VAL A 1 367 ? 14.039 2.201 -3.184 1 98.31 367 VAL A N 1
ATOM 2922 C CA . VAL A 1 367 ? 13.57 3.574 -3.023 1 98.31 367 VAL A CA 1
ATOM 2923 C C . VAL A 1 367 ? 12.078 3.648 -3.314 1 98.31 367 VAL A C 1
ATOM 2925 O O . VAL A 1 367 ? 11.609 3.148 -4.344 1 98.31 367 VAL A O 1
ATOM 2928 N N . GLY A 1 368 ? 11.367 4.152 -2.428 1 97.62 368 GLY A N 1
ATOM 2929 C CA . GLY A 1 368 ? 9.93 4.293 -2.619 1 97.62 368 GLY A CA 1
ATOM 2930 C C . GLY A 1 368 ? 9.141 3.137 -2.045 1 97.62 368 GLY A C 1
ATOM 2931 O O . GLY A 1 368 ? 7.914 3.094 -2.176 1 97.62 368 GLY A O 1
ATOM 2932 N N . SER A 1 369 ? 9.797 2.141 -1.438 1 98.12 369 SER A N 1
ATOM 2933 C CA . SER A 1 369 ? 9.07 1.084 -0.746 1 98.12 369 SER A CA 1
ATOM 2934 C C . SER A 1 369 ? 8.18 1.654 0.356 1 98.12 369 SER A C 1
ATOM 2936 O O . SER A 1 369 ? 8.539 2.648 0.994 1 98.12 369 SER A O 1
ATOM 2938 N N . TRP A 1 370 ? 7.07 0.966 0.617 1 98.19 370 TRP A N 1
ATOM 2939 C CA . TRP A 1 370 ? 6.16 1.412 1.666 1 98.19 370 TRP A CA 1
ATOM 2940 C C . TRP A 1 370 ? 6.422 0.665 2.969 1 98.19 370 TRP A C 1
ATOM 2942 O O . TRP A 1 370 ? 5.648 0.779 3.924 1 98.19 370 TRP A O 1
ATOM 2952 N N . PHE A 1 371 ? 7.449 -0.102 3.021 1 98.06 371 PHE A N 1
ATOM 2953 C CA . PHE A 1 371 ? 7.734 -0.906 4.203 1 98.06 371 PHE A CA 1
ATOM 2954 C C . PHE A 1 371 ? 9.078 -0.518 4.812 1 98.06 371 PHE A C 1
ATOM 2956 O O . PHE A 1 371 ? 9.172 0.474 5.539 1 98.06 371 PHE A O 1
ATOM 2963 N N . GLU A 1 372 ? 10.156 -1.177 4.34 1 97.38 372 GLU A N 1
ATOM 2964 C CA . GLU A 1 372 ? 11.453 -0.889 4.941 1 97.38 372 GLU A CA 1
ATOM 2965 C C . GLU A 1 372 ? 12.398 -0.243 3.934 1 97.38 372 GLU A C 1
ATOM 2967 O O . GLU A 1 372 ? 13.195 -0.93 3.295 1 97.38 372 GLU A O 1
ATOM 2972 N N . GLN A 1 373 ? 12.391 0.995 3.844 1 97.44 373 GLN A N 1
ATOM 2973 C CA . GLN A 1 373 ? 13.32 1.765 3.027 1 97.44 373 GLN A CA 1
ATOM 2974 C C . GLN A 1 373 ? 14.367 2.459 3.893 1 97.44 373 GLN A C 1
ATOM 2976 O O . GLN A 1 373 ? 14.023 3.17 4.84 1 97.44 373 GLN A O 1
ATOM 2981 N N . SER A 1 374 ? 15.602 2.26 3.578 1 98.75 374 SER A N 1
ATOM 2982 C CA . SER A 1 374 ? 16.703 2.91 4.293 1 98.75 374 SER A CA 1
ATOM 2983 C C . SER A 1 374 ? 16.953 4.316 3.758 1 98.75 374 SER A C 1
ATOM 2985 O O . SER A 1 374 ? 17.844 4.523 2.939 1 98.75 374 SER A O 1
ATOM 2987 N N . LEU A 1 375 ? 16.172 5.215 4.215 1 98.88 375 LEU A N 1
ATOM 2988 C CA . LEU A 1 375 ? 16.203 6.629 3.863 1 98.88 375 LEU A CA 1
ATOM 2989 C C . LEU A 1 375 ? 16.109 7.5 5.113 1 98.88 375 LEU A C 1
ATOM 2991 O O . LEU A 1 375 ? 15.18 7.348 5.91 1 98.88 375 LEU A O 1
ATOM 2995 N N . VAL A 1 376 ? 17.078 8.258 5.367 1 98.88 376 VAL A N 1
ATOM 2996 C CA . VAL A 1 376 ? 17.109 9.242 6.445 1 98.88 376 VAL A CA 1
ATOM 2997 C C . VAL A 1 376 ? 17.297 10.641 5.859 1 98.88 376 VAL A C 1
ATOM 2999 O O . VAL A 1 376 ? 18.281 10.914 5.184 1 98.88 376 VAL A O 1
ATOM 3002 N N . ALA A 1 377 ? 16.328 11.523 6.098 1 98.88 377 ALA A N 1
ATOM 3003 C CA . ALA A 1 377 ? 16.344 12.805 5.387 1 98.88 377 ALA A CA 1
ATOM 3004 C C . ALA A 1 377 ? 15.773 13.922 6.262 1 98.88 377 ALA A C 1
ATOM 3006 O O . ALA A 1 377 ? 15.133 13.656 7.277 1 98.88 377 ALA A O 1
ATOM 3007 N N . ARG A 1 378 ? 16.078 15.094 5.902 1 98.62 378 ARG A N 1
ATOM 3008 C CA . ARG A 1 378 ? 15.516 16.281 6.523 1 98.62 378 ARG A CA 1
ATOM 3009 C C . ARG A 1 378 ? 14.633 17.047 5.547 1 98.62 378 ARG A C 1
ATOM 3011 O O . ARG A 1 378 ? 14.773 16.906 4.328 1 98.62 378 ARG A O 1
ATOM 3018 N N . ARG A 1 379 ? 13.82 17.891 6.035 1 98.56 379 ARG A N 1
ATOM 3019 C CA . ARG A 1 379 ? 12.93 18.734 5.246 1 98.56 379 ARG A CA 1
ATOM 3020 C C . ARG A 1 379 ? 13.711 19.781 4.461 1 98.56 379 ARG A C 1
ATOM 3022 O O . ARG A 1 379 ? 14.68 20.344 4.969 1 98.56 379 ARG A O 1
ATOM 3029 N N . GLN A 1 380 ? 13.281 20 3.252 1 98.56 380 GLN A N 1
ATOM 3030 C CA . GLN A 1 380 ? 13.672 21.203 2.543 1 98.56 380 GLN A CA 1
ATOM 3031 C C . GLN A 1 380 ? 12.992 22.438 3.137 1 98.56 380 GLN A C 1
ATOM 3033 O O . GLN A 1 380 ? 11.766 22.516 3.176 1 98.56 380 GLN A O 1
ATOM 3038 N N . GLU A 1 381 ? 13.758 23.406 3.553 1 97.56 381 GLU A N 1
ATOM 3039 C CA . GLU A 1 381 ? 13.172 24.562 4.219 1 97.56 381 GLU A CA 1
ATOM 3040 C C . GLU A 1 381 ? 13.359 25.828 3.391 1 97.56 381 GLU A C 1
ATOM 3042 O O . GLU A 1 381 ? 12.836 26.891 3.738 1 97.56 381 GLU A O 1
ATOM 3047 N N . ASP A 1 382 ? 14.109 25.719 2.287 1 97.5 382 ASP A N 1
ATOM 3048 C CA . ASP A 1 382 ? 14.438 26.891 1.465 1 97.5 382 ASP A CA 1
ATOM 3049 C C . ASP A 1 382 ? 14.219 26.594 -0.017 1 97.5 382 ASP A C 1
ATOM 3051 O O . ASP A 1 382 ? 14.453 25.469 -0.47 1 97.5 382 ASP A O 1
ATOM 3055 N N . HIS A 1 383 ? 13.836 27.641 -0.788 1 97 383 HIS A N 1
ATOM 3056 C CA . HIS A 1 383 ? 13.617 27.484 -2.223 1 97 383 HIS A CA 1
ATOM 3057 C C . HIS A 1 383 ? 14.938 27.234 -2.951 1 97 383 HIS A C 1
ATOM 3059 O O . HIS A 1 383 ? 14.945 26.656 -4.039 1 97 383 HIS A O 1
ATOM 3065 N N . ALA A 1 384 ? 15.969 27.75 -2.355 1 97.44 384 ALA A N 1
ATOM 3066 C CA . ALA A 1 384 ? 17.328 27.5 -2.848 1 97.44 384 ALA A CA 1
ATOM 3067 C C . ALA A 1 384 ? 18.25 27.047 -1.717 1 97.44 384 ALA A C 1
ATOM 3069 O O . ALA A 1 384 ? 18.203 27.609 -0.618 1 97.44 384 ALA A O 1
ATOM 3070 N N . TYR A 1 385 ? 19.047 26.016 -1.972 1 98.44 385 TYR A N 1
ATOM 3071 C CA . TYR A 1 385 ? 19.969 25.5 -0.962 1 98.44 385 TYR A CA 1
ATOM 3072 C C . TYR A 1 385 ? 21.031 24.594 -1.589 1 98.44 385 TYR A C 1
ATOM 3074 O O . TYR A 1 385 ? 20.906 24.203 -2.754 1 98.44 385 TYR A O 1
ATOM 3082 N N . VAL A 1 386 ? 22.016 24.344 -0.852 1 98.56 386 VAL A N 1
ATOM 3083 C CA . VAL A 1 386 ? 23.016 23.328 -1.167 1 98.56 386 VAL A CA 1
ATOM 3084 C C . VAL A 1 386 ? 23.078 22.297 -0.045 1 98.56 386 VAL A C 1
ATOM 3086 O O . VAL A 1 386 ? 23.094 22.641 1.136 1 98.56 386 VAL A O 1
ATOM 3089 N N . ALA A 1 387 ? 23.047 21.047 -0.358 1 98.88 387 ALA A N 1
ATOM 3090 C CA . ALA A 1 387 ? 23.25 19.953 0.598 1 98.88 387 ALA A CA 1
ATOM 3091 C C . ALA A 1 387 ? 24.438 19.094 0.2 1 98.88 387 ALA A C 1
ATOM 3093 O O . ALA A 1 387 ? 24.656 18.828 -0.985 1 98.88 387 ALA A O 1
ATOM 3094 N N . GLU A 1 388 ? 25.234 18.688 1.179 1 98.75 388 GLU A N 1
ATOM 3095 C CA . GLU A 1 388 ? 26.422 17.891 0.963 1 98.75 388 GLU A CA 1
ATOM 3096 C C . GLU A 1 388 ? 26.5 16.734 1.958 1 98.75 388 GLU A C 1
ATOM 3098 O O . GLU A 1 388 ? 26.078 16.859 3.105 1 98.75 388 GLU A O 1
ATOM 3103 N N . THR A 1 389 ? 27.047 15.625 1.534 1 98.81 389 THR A N 1
ATOM 3104 C CA . THR A 1 389 ? 27.312 14.5 2.422 1 98.81 389 THR A CA 1
ATOM 3105 C C . THR A 1 389 ? 28.547 13.742 1.978 1 98.81 389 THR A C 1
ATOM 3107 O O . THR A 1 389 ? 29.031 13.93 0.859 1 98.81 389 THR A O 1
ATOM 3110 N N . ASP A 1 390 ? 29.172 12.992 2.861 1 98.69 390 ASP A N 1
ATOM 3111 C CA . ASP A 1 390 ? 30.297 12.094 2.574 1 98.69 390 ASP A CA 1
ATOM 3112 C C . ASP A 1 390 ? 29.875 10.633 2.748 1 98.69 390 ASP A C 1
ATOM 3114 O O . ASP A 1 390 ? 29.375 10.25 3.807 1 98.69 390 ASP A O 1
ATOM 3118 N N . LEU A 1 391 ? 30.125 9.875 1.724 1 98.81 391 LEU A N 1
ATOM 3119 C CA . LEU A 1 391 ? 29.641 8.5 1.641 1 98.81 391 LEU A CA 1
ATOM 3120 C C . LEU A 1 391 ? 30.797 7.527 1.457 1 98.81 391 LEU A C 1
ATOM 3122 O O . LEU A 1 391 ? 31.656 7.734 0.599 1 98.81 391 LEU A O 1
ATOM 3126 N N . ASP A 1 392 ? 30.875 6.551 2.295 1 98.62 392 ASP A N 1
ATOM 3127 C CA . ASP A 1 392 ? 31.703 5.363 2.074 1 98.62 392 ASP A CA 1
ATOM 3128 C C . ASP A 1 392 ? 30.828 4.129 1.846 1 98.62 392 ASP A C 1
ATOM 3130 O O . ASP A 1 392 ? 30.062 3.732 2.725 1 98.62 392 ASP A O 1
ATOM 3134 N N . PHE A 1 393 ? 30.906 3.531 0.696 1 98.69 393 PHE A N 1
ATOM 3135 C CA . PHE A 1 393 ? 30.062 2.422 0.266 1 98.69 393 PHE A CA 1
ATOM 3136 C C . PHE A 1 393 ? 30.781 1.566 -0.772 1 98.69 393 PHE A C 1
ATOM 3138 O O . PHE A 1 393 ? 31.469 2.094 -1.654 1 98.69 393 PHE A O 1
ATOM 3145 N N . ALA A 1 394 ? 30.719 0.26 -0.587 1 98.12 394 ALA A N 1
ATOM 3146 C CA . ALA A 1 394 ? 31.406 -0.674 -1.47 1 98.12 394 ALA A CA 1
ATOM 3147 C C . ALA A 1 394 ? 30.438 -1.716 -2.031 1 98.12 394 ALA A C 1
ATOM 3149 O O . ALA A 1 394 ? 30.531 -2.898 -1.688 1 98.12 394 ALA A O 1
ATOM 3150 N N . PRO A 1 395 ? 29.578 -1.267 -2.934 1 98.25 395 PRO A N 1
ATOM 3151 C CA . PRO A 1 395 ? 28.656 -2.209 -3.553 1 98.25 395 PRO A CA 1
ATOM 3152 C C . PRO A 1 395 ? 29.344 -3.219 -4.461 1 98.25 395 PRO A C 1
ATOM 3154 O O . PRO A 1 395 ? 30.359 -2.895 -5.094 1 98.25 395 PRO A O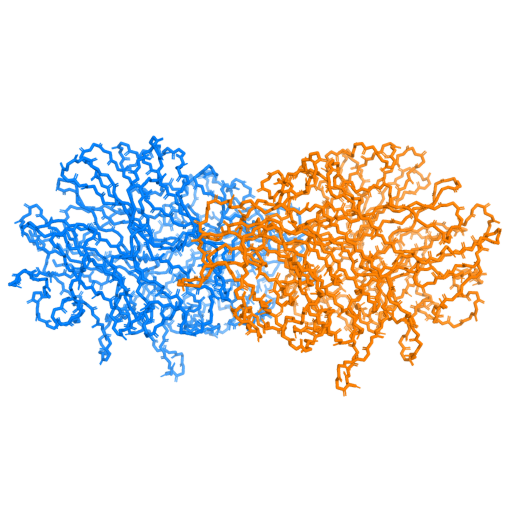 1
ATOM 3157 N N . ASP A 1 396 ? 28.797 -4.445 -4.531 1 97.06 396 ASP A N 1
ATOM 3158 C CA . ASP A 1 396 ? 29.406 -5.449 -5.402 1 97.06 396 ASP A CA 1
ATOM 3159 C C . ASP A 1 396 ? 28.391 -5.984 -6.406 1 97.06 396 ASP A C 1
ATOM 3161 O O . ASP A 1 396 ? 28.641 -6.973 -7.098 1 97.06 396 ASP A O 1
ATOM 3165 N N . THR A 1 397 ? 27.219 -5.453 -6.43 1 97.62 397 THR A N 1
ATOM 3166 C CA . THR A 1 397 ? 26.156 -5.738 -7.391 1 97.62 397 THR A CA 1
ATOM 3167 C C . THR A 1 397 ? 25.359 -4.48 -7.695 1 97.62 397 THR A C 1
ATOM 3169 O O . THR A 1 397 ? 25.266 -3.576 -6.863 1 97.62 397 THR A O 1
ATOM 3172 N N . TYR A 1 398 ? 24.703 -4.363 -8.914 1 97.56 398 TYR A N 1
ATOM 3173 C CA . TYR A 1 398 ? 23.875 -3.217 -9.273 1 97.56 398 TYR A CA 1
ATOM 3174 C C . TYR A 1 398 ? 22.641 -3.15 -8.398 1 97.56 398 TYR A C 1
ATOM 3176 O O . TYR A 1 398 ? 21.953 -2.127 -8.359 1 97.56 398 TYR A O 1
ATOM 3184 N N . GLN A 1 399 ? 22.344 -4.223 -7.672 1 98.56 399 GLN A N 1
ATOM 3185 C CA . GLN A 1 399 ? 21.156 -4.262 -6.824 1 98.56 399 GLN A CA 1
ATOM 3186 C C . GLN A 1 399 ? 21.391 -3.543 -5.504 1 98.56 399 GLN A C 1
ATOM 3188 O O . GLN A 1 399 ? 20.5 -3.473 -4.652 1 98.56 399 GLN A O 1
ATOM 3193 N N . GLN A 1 400 ? 22.594 -3.025 -5.348 1 98.75 400 GLN A N 1
ATOM 3194 C CA . GLN A 1 400 ? 22.969 -2.211 -4.195 1 98.75 400 GLN A CA 1
ATOM 3195 C C . GLN A 1 400 ? 23.25 -0.772 -4.605 1 98.75 400 GLN A C 1
ATOM 3197 O O . GLN A 1 400 ? 23.859 -0.532 -5.656 1 98.75 400 GLN A O 1
ATOM 3202 N N . GLY A 1 401 ? 22.797 0.148 -3.76 1 98.75 401 GLY A N 1
ATOM 3203 C CA . GLY A 1 401 ? 23.078 1.551 -4.02 1 98.75 401 GLY A CA 1
ATOM 3204 C C . GLY A 1 401 ? 22.922 2.426 -2.789 1 98.75 401 GLY A C 1
ATOM 3205 O O . GLY A 1 401 ? 22.141 2.105 -1.885 1 98.75 401 GLY A O 1
ATOM 3206 N N . ALA A 1 402 ? 23.641 3.521 -2.742 1 98.94 402 ALA A N 1
ATOM 3207 C CA . ALA A 1 402 ? 23.547 4.516 -1.674 1 98.94 402 ALA A CA 1
ATOM 3208 C C . ALA A 1 402 ? 23.953 5.898 -2.174 1 98.94 402 ALA A C 1
ATOM 3210 O O . ALA A 1 402 ? 24.734 6.016 -3.127 1 98.94 402 ALA A O 1
ATOM 3211 N N . GLY A 1 403 ? 23.422 6.926 -1.539 1 98.88 403 GLY A N 1
ATOM 3212 C CA . GLY A 1 403 ? 23.812 8.25 -1.996 1 98.88 403 GLY A CA 1
ATOM 3213 C C . GLY A 1 403 ? 22.969 9.367 -1.42 1 98.88 403 GLY A C 1
ATOM 3214 O O . GLY A 1 403 ? 22.562 9.305 -0.259 1 98.88 403 GLY A O 1
ATOM 3215 N N . LEU A 1 404 ? 22.906 10.461 -2.166 1 98.94 404 LEU A N 1
ATOM 3216 C CA . LEU A 1 404 ? 22.203 11.688 -1.817 1 98.94 404 LEU A CA 1
ATOM 3217 C C . LEU A 1 404 ? 20.938 11.844 -2.65 1 98.94 404 LEU A C 1
ATOM 3219 O O . LEU A 1 404 ? 20.969 11.695 -3.873 1 98.94 404 LEU A O 1
ATOM 3223 N N . ILE A 1 405 ? 19.828 12.18 -1.967 1 98.94 405 ILE A N 1
ATOM 3224 C CA . ILE A 1 405 ? 18.562 12.141 -2.67 1 98.94 405 ILE A CA 1
ATOM 3225 C C . ILE A 1 405 ? 17.75 13.391 -2.33 1 98.94 405 ILE A C 1
ATOM 3227 O O . ILE A 1 405 ? 17.766 13.859 -1.193 1 98.94 405 ILE A O 1
ATOM 3231 N N . THR A 1 406 ? 17.094 13.984 -3.305 1 98.94 406 THR A N 1
ATOM 3232 C CA . THR A 1 406 ? 15.93 14.844 -3.123 1 98.94 406 THR A CA 1
ATOM 3233 C C . THR A 1 406 ? 14.641 14.055 -3.326 1 98.94 406 THR A C 1
ATOM 3235 O O . THR A 1 406 ? 14.461 13.398 -4.355 1 98.94 406 THR A O 1
ATOM 3238 N N . TYR A 1 407 ? 13.82 14.125 -2.326 1 98.81 407 TYR A N 1
ATOM 3239 C CA . TYR A 1 407 ? 12.742 13.141 -2.244 1 98.81 407 TYR A CA 1
ATOM 3240 C C . TYR A 1 407 ? 11.43 13.797 -1.842 1 98.81 407 TYR A C 1
ATOM 3242 O O . TYR A 1 407 ? 11.398 14.617 -0.917 1 98.81 407 TYR A O 1
ATOM 3250 N N . TYR A 1 408 ? 10.375 13.453 -2.557 1 98.38 408 TYR A N 1
ATOM 3251 C CA . TYR A 1 408 ? 9.023 13.773 -2.105 1 98.38 408 TYR A CA 1
ATOM 3252 C C . TYR A 1 408 ? 8.25 12.5 -1.77 1 98.38 408 TYR A C 1
ATOM 3254 O O . TYR A 1 408 ? 7.723 12.359 -0.665 1 98.38 408 TYR A O 1
ATOM 3262 N N . ASN A 1 409 ? 8.148 11.609 -2.684 1 97.62 409 ASN A N 1
ATOM 3263 C CA . ASN A 1 409 ? 7.559 10.297 -2.498 1 97.62 409 ASN A CA 1
ATOM 3264 C C . ASN A 1 409 ? 8.055 9.305 -3.545 1 97.62 409 ASN A C 1
ATOM 3266 O O . ASN A 1 409 ? 9.047 9.562 -4.234 1 97.62 409 ASN A O 1
ATOM 3270 N N . ARG A 1 410 ? 7.387 8.164 -3.658 1 96.81 410 ARG A N 1
ATOM 3271 C CA . ARG A 1 410 ? 7.844 7.051 -4.488 1 96.81 410 ARG A CA 1
ATOM 3272 C C . ARG A 1 410 ? 7.879 7.449 -5.961 1 96.81 410 ARG A C 1
ATOM 3274 O O . ARG A 1 410 ? 8.602 6.84 -6.754 1 96.81 410 ARG A O 1
ATOM 3281 N N . HIS A 1 411 ? 7.168 8.531 -6.375 1 97.62 411 HIS A N 1
ATOM 3282 C CA . HIS A 1 411 ? 7.031 8.891 -7.781 1 97.62 411 HIS A CA 1
ATOM 3283 C C . HIS A 1 411 ? 7.77 10.188 -8.094 1 97.62 411 HIS A C 1
ATOM 3285 O O . HIS A 1 411 ? 7.73 10.672 -9.234 1 97.62 411 HIS A O 1
ATOM 3291 N N . LYS A 1 412 ? 8.414 10.766 -7.09 1 97.62 412 LYS A N 1
ATOM 3292 C CA . LYS A 1 412 ? 9.055 12.062 -7.262 1 97.62 412 LYS A CA 1
ATOM 3293 C C . LYS A 1 412 ? 10.383 12.125 -6.508 1 97.62 412 LYS A C 1
ATOM 3295 O O . LYS A 1 412 ? 10.43 12.562 -5.359 1 97.62 412 LYS A O 1
ATOM 3300 N N . PHE A 1 413 ? 11.438 11.812 -7.18 1 98.62 413 PHE A N 1
ATOM 3301 C CA . PHE A 1 413 ? 12.742 11.938 -6.543 1 98.62 413 PHE A CA 1
ATOM 3302 C C . PHE A 1 413 ? 13.852 11.984 -7.582 1 98.62 413 PHE A C 1
ATOM 3304 O O . PHE A 1 413 ? 13.664 11.547 -8.719 1 98.62 413 PHE A O 1
ATOM 3311 N N . HIS A 1 414 ? 14.938 12.594 -7.242 1 98.81 414 HIS A N 1
ATOM 3312 C CA . HIS A 1 414 ? 16.234 12.492 -7.887 1 98.81 414 HIS A CA 1
ATOM 3313 C C . HIS A 1 414 ? 17.312 12.047 -6.898 1 98.81 414 HIS A C 1
ATOM 3315 O O . HIS A 1 414 ? 17.328 12.5 -5.75 1 98.81 414 HIS A O 1
ATOM 3321 N N . ALA A 1 415 ? 18.219 11.172 -7.348 1 98.88 415 ALA A N 1
ATOM 3322 C CA . ALA A 1 415 ? 19.25 10.703 -6.434 1 98.88 415 ALA A CA 1
ATOM 3323 C C . ALA A 1 415 ? 20.578 10.508 -7.16 1 98.88 415 ALA A C 1
ATOM 3325 O O . ALA A 1 415 ? 20.609 9.977 -8.273 1 98.88 415 ALA A O 1
ATOM 3326 N N . ALA A 1 416 ? 21.609 11.039 -6.621 1 98.88 416 ALA A N 1
ATOM 3327 C CA . ALA A 1 416 ? 22.953 10.586 -6.969 1 98.88 416 ALA A CA 1
ATOM 3328 C C . ALA A 1 416 ? 23.312 9.305 -6.227 1 98.88 416 ALA A C 1
ATOM 3330 O O . ALA A 1 416 ? 23.406 9.297 -5 1 98.88 416 ALA A O 1
ATOM 3331 N N . ILE A 1 417 ? 23.609 8.266 -6.973 1 98.69 417 ILE A N 1
ATOM 3332 C CA . ILE A 1 417 ? 23.719 6.949 -6.352 1 98.69 417 ILE A CA 1
ATOM 3333 C C . ILE A 1 417 ? 25.062 6.324 -6.715 1 98.69 417 ILE A C 1
ATOM 3335 O O . ILE A 1 417 ? 25.422 6.242 -7.891 1 98.69 417 ILE A O 1
ATOM 3339 N N . LEU A 1 418 ? 25.766 5.949 -5.68 1 98.75 418 LEU A N 1
ATOM 3340 C CA . LEU A 1 418 ? 26.938 5.082 -5.832 1 98.75 418 LEU A CA 1
ATOM 3341 C C . LEU A 1 418 ? 26.516 3.617 -5.859 1 98.75 418 LEU A C 1
ATOM 3343 O O . LEU A 1 418 ? 25.875 3.135 -4.93 1 98.75 418 LEU A O 1
ATOM 3347 N N . SER A 1 419 ? 26.797 2.912 -6.93 1 98.44 419 SER A N 1
ATOM 3348 C CA . SER A 1 419 ? 26.438 1.51 -7.117 1 98.44 419 SER A CA 1
ATOM 3349 C C . SER A 1 419 ? 27.547 0.749 -7.832 1 98.44 419 SER A C 1
ATOM 3351 O O . SER A 1 419 ? 28.734 1.039 -7.645 1 98.44 419 SER A O 1
ATOM 3353 N N . HIS A 1 420 ? 27.109 -0.343 -8.406 1 97.75 420 HIS A N 1
ATOM 3354 C CA . HIS A 1 420 ? 28.047 -1.229 -9.086 1 97.75 420 HIS A CA 1
ATOM 3355 C C . HIS A 1 420 ? 27.531 -1.606 -10.469 1 97.75 420 HIS A C 1
ATOM 3357 O O . HIS A 1 420 ? 26.375 -2 -10.625 1 97.75 420 HIS A O 1
ATOM 3363 N N . ASP A 1 421 ? 28.312 -1.423 -11.43 1 93.69 421 ASP A N 1
ATOM 3364 C CA . ASP A 1 421 ? 28.016 -1.91 -12.773 1 93.69 421 ASP A CA 1
ATOM 3365 C C . ASP A 1 421 ? 28.938 -3.064 -13.156 1 93.69 421 ASP A C 1
ATOM 3367 O O . ASP A 1 421 ? 30.141 -3.01 -12.906 1 93.69 421 ASP A O 1
ATOM 3371 N N . GLU A 1 422 ? 28.266 -3.992 -13.797 1 89.5 422 GLU A N 1
ATOM 3372 C CA . GLU A 1 422 ? 29.078 -5.113 -14.266 1 89.5 422 GLU A CA 1
ATOM 3373 C C . GLU A 1 422 ? 30.156 -4.641 -15.234 1 89.5 422 GLU A C 1
ATOM 3375 O O . GLU A 1 422 ? 29.875 -3.889 -16.172 1 89.5 422 GLU A O 1
ATOM 3380 N N . GLY A 1 423 ? 31.406 -5.043 -15.062 1 88.06 423 GLY A N 1
ATOM 3381 C CA . GLY A 1 423 ? 32.531 -4.664 -15.914 1 88.06 423 GLY A CA 1
ATOM 3382 C C . GLY A 1 423 ? 33.219 -3.389 -15.469 1 88.06 423 GLY A C 1
ATOM 3383 O O . GLY A 1 423 ? 34.438 -3.283 -15.531 1 88.06 423 GLY A O 1
ATOM 3384 N N . ALA A 1 424 ? 32.375 -2.375 -14.969 1 92.06 424 ALA A N 1
ATOM 3385 C CA . ALA A 1 424 ? 32.938 -1.067 -14.633 1 92.06 424 ALA A CA 1
ATOM 3386 C C . ALA A 1 424 ? 33.25 -0.98 -13.148 1 92.06 424 ALA A C 1
ATOM 3388 O O . ALA A 1 424 ? 34.062 -0.136 -12.734 1 92.06 424 ALA A O 1
ATOM 3389 N N . GLY A 1 425 ? 32.625 -1.881 -12.336 1 96 425 GLY A N 1
ATOM 3390 C CA . GLY A 1 425 ? 32.844 -1.821 -10.898 1 96 425 GLY A CA 1
ATOM 3391 C C . GLY A 1 425 ? 31.984 -0.769 -10.219 1 96 425 GLY A C 1
ATOM 3392 O O . GLY A 1 425 ? 30.781 -0.714 -10.43 1 96 425 GLY A O 1
ATOM 3393 N N . ARG A 1 426 ? 32.719 0.013 -9.375 1 97.38 426 ARG A N 1
ATOM 3394 C CA . ARG A 1 426 ? 32.031 1.068 -8.633 1 97.38 426 ARG A CA 1
ATOM 3395 C C . ARG A 1 426 ? 31.719 2.262 -9.531 1 97.38 426 ARG A C 1
ATOM 3397 O O . ARG A 1 426 ? 32.625 2.812 -10.164 1 97.38 426 ARG A O 1
ATOM 3404 N N . THR A 1 427 ? 30.453 2.652 -9.594 1 97.75 427 THR A N 1
ATOM 3405 C CA . THR A 1 427 ? 30.047 3.742 -10.477 1 97.75 427 THR A CA 1
ATOM 3406 C C . THR A 1 427 ? 29.062 4.664 -9.789 1 97.75 427 THR A C 1
ATOM 3408 O O . THR A 1 427 ? 28.328 4.234 -8.891 1 97.75 427 THR A O 1
ATOM 3411 N N . LEU A 1 428 ? 29.078 5.926 -10.203 1 98.06 428 LEU A N 1
ATOM 3412 C CA . LEU A 1 428 ? 28.047 6.895 -9.836 1 98.06 428 LEU A CA 1
ATOM 3413 C C . LEU A 1 428 ? 27.031 7.059 -10.969 1 98.06 428 LEU A C 1
ATOM 3415 O O . LEU A 1 428 ? 27.391 7.07 -12.141 1 98.06 428 LEU A O 1
ATOM 3419 N N . SER A 1 429 ? 25.797 7.152 -10.594 1 97.94 429 SER A N 1
ATOM 3420 C CA . SER A 1 429 ? 24.703 7.43 -11.516 1 97.94 429 SER A CA 1
ATOM 3421 C C . SER A 1 429 ? 23.703 8.406 -10.898 1 97.94 429 SER A C 1
ATOM 3423 O O . SER A 1 429 ? 23.766 8.688 -9.703 1 97.94 429 SER A O 1
ATOM 3425 N N . VAL A 1 430 ? 22.922 9.039 -11.75 1 98.69 430 VAL A N 1
ATOM 3426 C CA . VAL A 1 430 ? 21.734 9.75 -11.305 1 98.69 430 VAL A CA 1
ATOM 3427 C C . VAL A 1 430 ? 20.484 8.922 -11.617 1 98.69 430 VAL A C 1
ATOM 3429 O O . VAL A 1 430 ? 20.25 8.539 -12.766 1 98.69 430 VAL A O 1
ATOM 3432 N N . MET A 1 431 ? 19.781 8.516 -10.594 1 98.38 431 MET A N 1
ATOM 3433 C CA . MET A 1 431 ? 18.531 7.773 -10.672 1 98.38 431 MET A CA 1
ATOM 3434 C C . MET A 1 431 ? 17.344 8.672 -10.328 1 98.38 431 MET A C 1
ATOM 3436 O O . MET A 1 431 ? 17.328 9.305 -9.266 1 98.38 431 MET A O 1
ATOM 3440 N N . SER A 1 432 ? 16.297 8.727 -11.242 1 98.44 432 SER A N 1
ATOM 3441 C CA . SER A 1 432 ? 15.18 9.641 -11.016 1 98.44 432 SER A CA 1
ATOM 3442 C C . SER A 1 432 ? 13.836 8.961 -11.281 1 98.44 432 SER A C 1
ATOM 3444 O O . SER A 1 432 ? 13.742 8.062 -12.125 1 98.44 432 SER A O 1
ATOM 3446 N N . CYS A 1 433 ? 12.867 9.188 -10.531 1 98.19 433 CYS A N 1
ATOM 3447 C CA . CYS A 1 433 ? 11.453 9.109 -10.875 1 98.19 433 CYS A CA 1
ATOM 3448 C C . CYS A 1 433 ? 10.812 10.492 -10.852 1 98.19 433 CYS A C 1
ATOM 3450 O O . CYS A 1 433 ? 10.438 10.984 -9.781 1 98.19 433 CYS A O 1
ATOM 3452 N N . ALA A 1 434 ? 10.625 11.117 -11.969 1 96.56 434 ALA A N 1
ATOM 3453 C CA . ALA A 1 434 ? 10.305 12.539 -12.062 1 96.56 434 ALA A CA 1
ATOM 3454 C C . ALA A 1 434 ? 8.828 12.75 -12.383 1 96.56 434 ALA A C 1
ATOM 3456 O O . ALA A 1 434 ? 8.492 13.391 -13.383 1 96.56 434 ALA A O 1
ATOM 3457 N N . GLY A 1 435 ? 8.008 12.25 -11.492 1 96.25 435 GLY A N 1
ATOM 3458 C CA . GLY A 1 435 ? 6.574 12.477 -11.609 1 96.25 435 GLY A CA 1
ATOM 3459 C C . GLY A 1 435 ? 5.855 11.367 -12.359 1 96.25 435 GLY A C 1
ATOM 3460 O O . GLY A 1 435 ? 4.734 11.562 -12.844 1 96.25 435 GLY A O 1
ATOM 3461 N N . ASP A 1 436 ? 6.48 10.188 -12.562 1 95.88 436 ASP A N 1
ATOM 3462 C CA . ASP A 1 436 ? 5.848 9.07 -13.25 1 95.88 436 ASP A CA 1
ATOM 3463 C C . ASP A 1 436 ? 4.805 8.391 -12.367 1 95.88 436 ASP A C 1
ATOM 3465 O O . ASP A 1 436 ? 5.102 7.398 -11.703 1 95.88 436 ASP A O 1
ATOM 3469 N N . TRP A 1 437 ? 3.629 8.898 -12.328 1 93.56 437 TRP A N 1
ATOM 3470 C CA . TRP A 1 437 ? 2.471 8.359 -11.617 1 93.56 437 TRP A CA 1
ATOM 3471 C C . TRP A 1 437 ? 1.45 7.789 -12.594 1 93.56 437 TRP A C 1
ATOM 3473 O O . TRP A 1 437 ? 1.157 8.398 -13.625 1 93.56 437 TRP A O 1
ATOM 3483 N N . PRO A 1 438 ? 0.863 6.527 -12.461 1 92.56 438 PRO A N 1
ATOM 3484 C CA . PRO A 1 438 ? 0.949 5.727 -11.234 1 92.56 438 PRO A CA 1
ATOM 3485 C C . PRO A 1 438 ? 2.021 4.645 -11.312 1 92.56 438 PRO A C 1
ATOM 3487 O O . PRO A 1 438 ? 2.195 3.873 -10.367 1 92.56 438 PRO A O 1
ATOM 3490 N N . ALA A 1 439 ? 2.855 4.543 -12.336 1 91.69 439 ALA A N 1
ATOM 3491 C CA . ALA A 1 439 ? 3.684 3.365 -12.57 1 91.69 439 ALA A CA 1
ATOM 3492 C C . ALA A 1 439 ? 4.93 3.389 -11.688 1 91.69 439 ALA A C 1
ATOM 3494 O O . ALA A 1 439 ? 5.277 2.381 -11.062 1 91.69 439 ALA A O 1
ATOM 3495 N N . GLY A 1 440 ? 5.637 4.57 -11.617 1 95.12 440 GLY A N 1
ATOM 3496 C CA . GLY A 1 440 ? 6.859 4.66 -10.836 1 95.12 440 GLY A CA 1
ATOM 3497 C C . GLY A 1 440 ? 8.086 4.164 -11.578 1 95.12 440 GLY A C 1
ATOM 3498 O O . GLY A 1 440 ? 8.977 3.561 -10.984 1 95.12 440 GLY A O 1
ATOM 3499 N N . ASP A 1 441 ? 8.133 4.371 -12.844 1 96.06 441 ASP A N 1
ATOM 3500 C CA . ASP A 1 441 ? 9.297 3.992 -13.648 1 96.06 441 ASP A CA 1
ATOM 3501 C C . ASP A 1 441 ? 10.461 4.941 -13.398 1 96.06 441 ASP A C 1
ATOM 3503 O O . ASP A 1 441 ? 10.258 6.113 -13.078 1 96.06 441 ASP A O 1
ATOM 3507 N N . LEU A 1 442 ? 11.664 4.438 -13.586 1 97.56 442 LEU A N 1
ATOM 3508 C CA . LEU A 1 442 ? 12.875 5.215 -13.32 1 97.56 442 LEU A CA 1
ATOM 3509 C C . LEU A 1 442 ? 13.445 5.785 -14.617 1 97.56 442 LEU A C 1
ATOM 3511 O O . LEU A 1 442 ? 13.359 5.152 -15.672 1 97.56 442 LEU A O 1
ATOM 3515 N N . ASP A 1 443 ? 14.023 6.949 -14.469 1 96.19 443 ASP A N 1
ATOM 3516 C CA . ASP A 1 443 ? 14.914 7.547 -15.469 1 96.19 443 ASP A CA 1
ATOM 3517 C C . ASP A 1 443 ? 16.359 7.598 -14.953 1 96.19 443 ASP A C 1
ATOM 3519 O O . ASP A 1 443 ? 16.594 7.715 -13.75 1 96.19 443 ASP A O 1
ATOM 3523 N N . TRP A 1 444 ? 17.25 7.523 -15.938 1 96.69 444 TRP A N 1
ATOM 3524 C CA . TRP A 1 444 ? 18.672 7.559 -15.617 1 96.69 444 TRP A CA 1
ATOM 3525 C C . TRP A 1 444 ? 19.391 8.648 -16.422 1 96.69 444 TRP A C 1
ATOM 3527 O O . TRP A 1 444 ? 20.094 8.359 -17.375 1 96.69 444 TRP A O 1
ATOM 3537 N N . PRO A 1 445 ? 19.266 9.789 -15.93 1 96.56 445 PRO A N 1
ATOM 3538 C CA . PRO A 1 445 ? 19.922 10.883 -16.656 1 96.56 445 PRO A CA 1
ATOM 3539 C C . PRO A 1 445 ? 21.422 10.664 -16.812 1 96.56 445 PRO A C 1
ATOM 3541 O O . PRO A 1 445 ? 22.031 11.148 -17.766 1 96.56 445 PRO A O 1
ATOM 3544 N N . VAL A 1 446 ? 22.031 10.062 -15.859 1 94.38 446 VAL A N 1
ATOM 3545 C CA . VAL A 1 446 ? 23.422 9.609 -15.859 1 94.38 446 VAL A CA 1
ATOM 3546 C C . VAL A 1 446 ? 23.484 8.141 -15.453 1 94.38 446 VAL A C 1
ATOM 3548 O O . VAL A 1 446 ? 22.922 7.742 -14.438 1 94.38 446 VAL A O 1
ATOM 3551 N N . HIS A 1 447 ? 24.234 7.238 -16.172 1 87 447 HIS A N 1
ATOM 3552 C CA . HIS A 1 447 ? 24.078 5.82 -15.883 1 87 447 HIS A CA 1
ATOM 3553 C C . HIS A 1 447 ? 25.375 5.199 -15.398 1 87 447 HIS A C 1
ATOM 3555 O O . HIS A 1 447 ? 25.375 4.129 -14.789 1 87 447 HIS A O 1
ATOM 3561 N N . SER A 1 448 ? 26.562 5.852 -15.523 1 91.5 448 SER A N 1
ATOM 3562 C CA . SER A 1 448 ? 27.766 5.102 -15.141 1 91.5 448 SER A CA 1
ATOM 3563 C C . SER A 1 448 ? 29.016 5.98 -15.203 1 91.5 448 SER A C 1
ATOM 3565 O O . SER A 1 448 ? 29.766 5.922 -16.172 1 91.5 448 SER A O 1
ATOM 3567 N N . VAL A 1 449 ? 29.219 6.656 -14.141 1 96.19 449 VAL A N 1
ATOM 3568 C CA . VAL A 1 449 ? 30.469 7.391 -13.961 1 96.19 449 VAL A CA 1
ATOM 3569 C C . VAL A 1 449 ? 31.391 6.602 -13.047 1 96.19 449 VAL A C 1
ATOM 3571 O O . VAL A 1 449 ? 31.156 6.488 -11.844 1 96.19 449 VAL A O 1
ATOM 3574 N N . PRO A 1 450 ? 32.531 6.066 -13.562 1 95.81 450 PRO A N 1
ATOM 3575 C CA . PRO A 1 450 ? 33.438 5.266 -12.727 1 95.81 450 PRO A CA 1
ATOM 3576 C C . PRO A 1 450 ? 33.938 6.039 -11.516 1 95.81 450 PRO A C 1
ATOM 3578 O O . PRO A 1 450 ? 34.25 7.23 -11.625 1 95.81 450 PRO A O 1
ATOM 3581 N N . VAL A 1 451 ? 34 5.402 -10.398 1 96 451 VAL A N 1
ATOM 3582 C CA . VAL A 1 451 ? 34.469 5.977 -9.148 1 96 451 VAL A CA 1
ATOM 3583 C C . VAL A 1 451 ? 35.531 5.07 -8.523 1 96 451 VAL A C 1
ATOM 3585 O O . VAL A 1 451 ? 35.406 3.844 -8.555 1 96 451 VAL A O 1
ATOM 3588 N N . GLY A 1 452 ? 36.656 5.598 -7.992 1 95 452 GLY A N 1
ATOM 3589 C CA . GLY A 1 452 ? 37.688 4.824 -7.336 1 95 452 GLY A CA 1
ATOM 3590 C C . GLY A 1 452 ? 37.281 4.352 -5.949 1 95 452 GLY A C 1
ATOM 3591 O O . GLY A 1 452 ? 36.188 4.656 -5.473 1 95 452 GLY A O 1
ATOM 3592 N N . PRO A 1 453 ? 38.156 3.572 -5.309 1 95.25 453 PRO A N 1
ATOM 3593 C CA . PRO A 1 453 ? 37.875 3.133 -3.939 1 95.25 453 PRO A CA 1
ATOM 3594 C C . PRO A 1 453 ? 37.875 4.285 -2.938 1 95.25 453 PRO A C 1
ATOM 3596 O O . PRO A 1 453 ? 38.5 5.32 -3.184 1 95.25 453 PRO A O 1
ATOM 3599 N N . GLY A 1 454 ? 37.156 4.059 -1.853 1 95.88 454 GLY A N 1
ATOM 3600 C CA . GLY A 1 454 ? 37.188 5.031 -0.77 1 95.88 454 GLY A CA 1
ATOM 3601 C C . GLY A 1 454 ? 35.969 5.941 -0.771 1 95.88 454 GLY A C 1
ATOM 3602 O O . GLY A 1 454 ? 35.062 5.797 -1.61 1 95.88 454 GLY A O 1
ATOM 3603 N N . PRO A 1 455 ? 35.969 6.859 0.132 1 97.69 455 PRO A N 1
ATOM 3604 C CA . PRO A 1 455 ? 34.781 7.719 0.302 1 97.69 455 PRO A CA 1
ATOM 3605 C C . PRO A 1 455 ? 34.594 8.688 -0.861 1 97.69 455 PRO A C 1
ATOM 3607 O O . PRO A 1 455 ? 35.562 9.078 -1.513 1 97.69 455 PRO A O 1
ATOM 3610 N N . VAL A 1 456 ? 33.375 9.055 -1.077 1 98.25 456 VAL A N 1
ATOM 3611 C CA . VAL A 1 456 ? 32.938 10 -2.105 1 98.25 456 VAL A CA 1
ATOM 3612 C C . VAL A 1 456 ? 32.094 11.102 -1.479 1 98.25 456 VAL A C 1
ATOM 3614 O O . VAL A 1 456 ? 31.266 10.836 -0.612 1 98.25 456 VAL A O 1
ATOM 3617 N N . SER A 1 457 ? 32.375 12.344 -1.891 1 98.75 457 SER A N 1
ATOM 3618 C CA . SER A 1 457 ? 31.531 13.453 -1.491 1 98.75 457 SER A CA 1
ATOM 3619 C C . SER A 1 457 ? 30.469 13.734 -2.543 1 98.75 457 SER A C 1
ATOM 3621 O O . SER A 1 457 ? 30.75 13.75 -3.74 1 98.75 457 SER A O 1
ATOM 3623 N N . LEU A 1 458 ? 29.25 13.875 -2.098 1 98.88 458 LEU A N 1
ATOM 3624 C CA . LEU A 1 458 ? 28.125 14.188 -2.967 1 98.88 458 LEU A CA 1
ATOM 3625 C C . LEU A 1 458 ? 27.5 15.531 -2.584 1 98.88 458 LEU A C 1
ATOM 3627 O O . LEU A 1 458 ? 27.469 15.883 -1.404 1 98.88 458 LEU A O 1
ATOM 3631 N N . ARG A 1 459 ? 27.062 16.219 -3.604 1 98.81 459 ARG A N 1
ATOM 3632 C CA . ARG A 1 459 ? 26.469 17.547 -3.436 1 98.81 459 ARG A CA 1
ATOM 3633 C C . ARG A 1 459 ? 25.25 17.719 -4.352 1 98.81 459 ARG A C 1
ATOM 3635 O O . ARG A 1 459 ? 25.266 17.266 -5.496 1 98.81 459 ARG A O 1
ATOM 3642 N N . VAL A 1 460 ? 24.188 18.328 -3.859 1 98.88 460 VAL A N 1
ATOM 3643 C CA . VAL A 1 460 ? 23.109 18.797 -4.711 1 98.88 460 VAL A CA 1
ATOM 3644 C C . VAL A 1 460 ? 22.891 20.297 -4.516 1 98.88 460 VAL A C 1
ATOM 3646 O O . VAL A 1 460 ? 22.969 20.797 -3.393 1 98.88 460 VAL A O 1
ATOM 3649 N N . GLU A 1 461 ? 22.766 21 -5.578 1 98.62 461 GLU A N 1
ATOM 3650 C CA . GLU A 1 461 ? 22.422 22.406 -5.625 1 98.62 461 GLU A CA 1
ATOM 3651 C C . GLU A 1 461 ? 21.016 22.625 -6.18 1 98.62 461 GLU A C 1
ATOM 3653 O O . GLU A 1 461 ? 20.734 22.281 -7.328 1 98.62 461 GLU A O 1
ATOM 3658 N N . VAL A 1 462 ? 20.188 23.109 -5.348 1 98.19 462 VAL A N 1
ATOM 3659 C CA . VAL A 1 462 ? 18.812 23.375 -5.75 1 98.19 462 VAL A CA 1
ATOM 3660 C C . VAL A 1 462 ? 18.578 24.875 -5.836 1 98.19 462 VAL A C 1
ATOM 3662 O O . VAL A 1 462 ? 18.953 25.625 -4.926 1 98.19 462 VAL A O 1
ATOM 3665 N N . ASP A 1 463 ? 18.062 25.359 -6.887 1 96.62 463 ASP A N 1
ATOM 3666 C CA . ASP A 1 463 ? 17.656 26.75 -7.113 1 96.62 463 ASP A CA 1
ATOM 3667 C C . ASP A 1 463 ? 16.234 26.812 -7.684 1 96.62 463 ASP A C 1
ATOM 3669 O O . ASP A 1 463 ? 16.062 26.828 -8.898 1 96.62 463 ASP A O 1
ATOM 3673 N N . LYS A 1 464 ? 15.289 26.938 -6.75 1 94.94 464 LYS A N 1
ATOM 3674 C CA . LYS A 1 464 ? 13.875 26.922 -7.113 1 94.94 464 LYS A CA 1
ATOM 3675 C C . LYS A 1 464 ? 13.531 25.703 -7.957 1 94.94 464 LYS A C 1
ATOM 3677 O O . LYS A 1 464 ? 13.727 24.562 -7.516 1 94.94 464 LYS A O 1
ATOM 3682 N N . GLY A 1 465 ? 13.297 25.922 -9.227 1 95.5 465 GLY A N 1
ATOM 3683 C CA . GLY A 1 465 ? 12.758 24.844 -10.055 1 95.5 465 GLY A CA 1
ATOM 3684 C C . GLY A 1 465 ? 13.828 24.016 -10.719 1 95.5 465 GLY A C 1
ATOM 3685 O O . GLY A 1 465 ? 13.523 23.141 -11.531 1 95.5 465 GLY A O 1
ATOM 3686 N N . THR A 1 466 ? 15.094 24.172 -10.289 1 96.12 466 THR A N 1
ATOM 3687 C CA . THR A 1 466 ? 16.172 23.406 -10.914 1 96.12 466 THR A CA 1
ATOM 3688 C C . THR A 1 466 ? 17.109 22.828 -9.859 1 96.12 466 THR A C 1
ATOM 3690 O O . THR A 1 466 ? 17.234 23.391 -8.766 1 96.12 466 THR A O 1
ATOM 3693 N N . GLN A 1 467 ? 17.688 21.672 -10.156 1 97.44 467 GLN A N 1
ATOM 3694 C CA . GLN A 1 467 ? 18.734 21.141 -9.281 1 97.44 467 GLN A CA 1
ATOM 3695 C C . GLN A 1 467 ? 19.844 20.469 -10.094 1 97.44 467 GLN A C 1
ATOM 3697 O O . GLN A 1 467 ? 19.609 20.047 -11.227 1 97.44 467 GLN A O 1
ATOM 3702 N N . ARG A 1 468 ? 21.047 20.453 -9.555 1 98.19 468 ARG A N 1
ATOM 3703 C CA . ARG A 1 468 ? 22.234 19.797 -10.117 1 98.19 468 ARG A CA 1
ATOM 3704 C C . ARG A 1 468 ? 22.969 19 -9.047 1 98.19 468 ARG A C 1
ATOM 3706 O O . ARG A 1 468 ? 23.078 19.438 -7.902 1 98.19 468 ARG A O 1
ATOM 3713 N N . PHE A 1 469 ? 23.438 17.828 -9.492 1 98.81 469 PHE A N 1
ATOM 3714 C CA . PHE A 1 469 ? 24.297 17.031 -8.617 1 98.81 469 PHE A CA 1
ATOM 3715 C C . PHE A 1 469 ? 25.766 17.234 -8.953 1 98.81 469 PHE A C 1
ATOM 3717 O O . PHE A 1 469 ? 26.109 17.453 -10.117 1 98.81 469 PHE A O 1
ATOM 3724 N N . ARG A 1 470 ? 26.609 17.203 -7.938 1 98.69 470 ARG A N 1
ATOM 3725 C CA . ARG A 1 470 ? 28.062 17.203 -8.062 1 98.69 470 ARG A CA 1
ATOM 3726 C C . ARG A 1 470 ? 28.688 16.141 -7.172 1 98.69 470 ARG A C 1
ATOM 3728 O O . ARG A 1 470 ? 28.047 15.617 -6.262 1 98.69 470 ARG A O 1
ATOM 3735 N N . TRP A 1 471 ? 29.906 15.75 -7.52 1 98.69 471 TRP A N 1
ATOM 3736 C CA . TRP A 1 471 ? 30.609 14.758 -6.715 1 98.69 471 TRP A CA 1
ATOM 3737 C C . TRP A 1 471 ? 32.125 15.023 -6.73 1 98.69 471 TRP A C 1
ATOM 3739 O O . TRP A 1 471 ? 32.594 15.766 -7.578 1 98.69 471 TRP A O 1
ATOM 3749 N N . LYS A 1 472 ? 32.812 14.492 -5.723 1 97.81 472 LYS A N 1
ATOM 3750 C CA . LYS A 1 472 ? 34.281 14.484 -5.73 1 97.81 472 LYS A CA 1
ATOM 3751 C C . LYS A 1 472 ? 34.812 13.383 -4.828 1 97.81 472 LYS A C 1
ATOM 3753 O O . LYS A 1 472 ? 34.188 13.008 -3.842 1 97.81 472 LYS A O 1
ATOM 3758 N N . GLN A 1 473 ? 35.812 12.766 -5.109 1 93.81 473 GLN A N 1
ATOM 3759 C CA . GLN A 1 473 ? 36.594 11.953 -4.195 1 93.81 473 GLN A CA 1
ATOM 3760 C C . GLN A 1 473 ? 37.812 12.711 -3.703 1 93.81 473 GLN A C 1
ATOM 3762 O O . GLN A 1 473 ? 38.062 12.805 -2.496 1 93.81 473 GLN A O 1
ATOM 3767 N N . GLN A 1 474 ? 38.594 13.195 -4.797 1 87.31 474 GLN A N 1
ATOM 3768 C CA . GLN A 1 474 ? 39.719 14.086 -4.547 1 87.31 474 GLN A CA 1
ATOM 3769 C C . GLN A 1 474 ? 39.656 15.336 -5.422 1 87.31 474 GLN A C 1
ATOM 3771 O O . GLN A 1 474 ? 39.062 15.305 -6.508 1 87.31 474 GLN A O 1
ATOM 3776 N N . GLY A 1 475 ? 40.062 16.281 -4.863 1 91.56 475 GLY A N 1
ATOM 3777 C CA . GLY A 1 475 ? 40.156 17.484 -5.68 1 91.56 475 GLY A CA 1
ATOM 3778 C C . GLY A 1 475 ? 38.875 18.297 -5.699 1 91.56 475 GLY A C 1
ATOM 3779 O O . GLY A 1 475 ? 38.25 18.484 -4.66 1 91.56 475 GLY A O 1
ATOM 3780 N N . GLU A 1 476 ? 38.469 18.781 -6.934 1 96.06 476 GLU A N 1
ATOM 3781 C CA . GLU A 1 476 ? 37.375 19.734 -7.074 1 96.06 476 GLU A CA 1
ATOM 3782 C C . GLU A 1 476 ? 36.062 19.031 -7.371 1 96.06 476 GLU A C 1
ATOM 3784 O O . GLU A 1 476 ? 36.062 17.906 -7.875 1 96.06 476 GLU A O 1
ATOM 3789 N N . TRP A 1 477 ? 35 19.75 -7.02 1 98 477 TRP A N 1
ATOM 3790 C CA . TRP A 1 477 ? 33.688 19.25 -7.359 1 98 477 TRP A CA 1
ATOM 3791 C C . TRP A 1 477 ? 33.531 19.094 -8.867 1 98 477 TRP A C 1
ATOM 3793 O O . TRP A 1 477 ? 33.906 19.984 -9.633 1 98 477 TRP A O 1
ATOM 3803 N N . GLN A 1 478 ? 32.938 18 -9.289 1 97.31 478 GLN A N 1
ATOM 3804 C CA . GLN A 1 478 ? 32.625 17.734 -10.688 1 97.31 478 GLN A CA 1
ATOM 3805 C C . GLN A 1 478 ? 31.109 17.594 -10.891 1 97.31 478 GLN A C 1
ATOM 3807 O O . GLN A 1 478 ? 30.406 17.094 -10.008 1 97.31 478 GLN A O 1
ATOM 3812 N N . ALA A 1 479 ? 30.719 18 -12.078 1 97.56 479 ALA A N 1
ATOM 3813 C CA . ALA A 1 479 ? 29.312 17.844 -12.391 1 97.56 479 ALA A CA 1
ATOM 3814 C C . ALA A 1 479 ? 28.938 16.375 -12.57 1 97.56 479 ALA A C 1
ATOM 3816 O O . ALA A 1 479 ? 29.703 15.602 -13.164 1 97.56 479 ALA A O 1
ATOM 3817 N N . LEU A 1 480 ? 27.906 15.945 -12.031 1 98.25 480 LEU A N 1
ATOM 3818 C CA . LEU A 1 480 ? 27.297 14.648 -12.328 1 98.25 480 LEU A CA 1
ATOM 3819 C C . LEU A 1 480 ? 26.031 14.82 -13.172 1 98.25 480 LEU A C 1
ATOM 3821 O O . LEU A 1 480 ? 24.922 14.805 -12.648 1 98.25 480 LEU A O 1
ATOM 3825 N N . GLY A 1 481 ? 26.203 14.906 -14.484 1 96.88 481 GLY A N 1
ATOM 3826 C CA . GLY A 1 481 ? 25.094 15.164 -15.406 1 96.88 481 GLY A CA 1
ATOM 3827 C C . GLY A 1 481 ? 24.719 16.625 -15.477 1 96.88 481 GLY A C 1
ATOM 3828 O O . GLY A 1 481 ? 25.516 17.5 -15.133 1 96.88 481 GLY A O 1
ATOM 3829 N N . GLY A 1 482 ? 23.453 16.906 -16.031 1 96.38 482 GLY A N 1
ATOM 3830 C CA . GLY A 1 482 ? 22.984 18.266 -16.25 1 96.38 482 GLY A CA 1
ATOM 3831 C C . GLY A 1 482 ? 21.922 18.703 -15.258 1 96.38 482 GLY A C 1
ATOM 3832 O O . GLY A 1 482 ? 21.828 18.141 -14.164 1 96.38 482 GLY A O 1
ATOM 3833 N N . GLU A 1 483 ? 21.281 19.703 -15.656 1 96.5 483 GLU A N 1
ATOM 3834 C CA . GLU A 1 483 ? 20.203 20.266 -14.844 1 96.5 483 GLU A CA 1
ATOM 3835 C C . GLU A 1 483 ? 18.984 19.344 -14.828 1 96.5 483 GLU A C 1
ATOM 3837 O O . GLU A 1 483 ? 18.609 18.781 -15.859 1 96.5 483 GLU A O 1
ATOM 3842 N N . LEU A 1 484 ? 18.438 19.141 -13.641 1 97.31 484 LEU A N 1
ATOM 3843 C CA . LEU A 1 484 ? 17.234 18.359 -13.461 1 97.31 484 LEU A CA 1
ATOM 3844 C C . LEU A 1 484 ? 16.062 19.234 -13.023 1 97.31 484 LEU A C 1
ATOM 3846 O O . LEU A 1 484 ? 16.266 20.297 -12.445 1 97.31 484 LEU A O 1
ATOM 3850 N N . ASN A 1 485 ? 14.859 18.812 -13.328 1 96.56 485 ASN A N 1
ATOM 3851 C CA . ASN A 1 485 ? 13.648 19.516 -12.914 1 96.56 485 ASN A CA 1
ATOM 3852 C C . ASN A 1 485 ? 13.367 19.328 -11.422 1 96.56 485 ASN A C 1
ATOM 3854 O O . ASN A 1 485 ? 12.797 18.312 -11.016 1 96.56 485 ASN A O 1
ATOM 3858 N N . ALA A 1 486 ? 13.672 20.266 -10.656 1 96.94 486 ALA A N 1
ATOM 3859 C CA . ALA A 1 486 ? 13.469 20.188 -9.211 1 96.94 486 ALA A CA 1
ATOM 3860 C C . ALA A 1 486 ? 12.023 20.516 -8.844 1 96.94 486 ALA A C 1
ATOM 3862 O O . ALA A 1 486 ? 11.562 20.172 -7.75 1 96.94 486 ALA A O 1
ATOM 3863 N N . ALA A 1 487 ? 11.25 21.156 -9.703 1 96.56 487 ALA A N 1
ATOM 3864 C CA . ALA A 1 487 ? 9.875 21.562 -9.422 1 96.56 487 ALA A CA 1
ATOM 3865 C C . ALA A 1 487 ? 8.969 20.344 -9.281 1 96.56 487 ALA A C 1
ATOM 3867 O O . ALA A 1 487 ? 7.941 20.406 -8.602 1 96.56 487 ALA A O 1
ATOM 3868 N N . VAL A 1 488 ? 9.352 19.234 -9.867 1 96.25 488 VAL A N 1
ATOM 3869 C CA . VAL A 1 488 ? 8.547 18.016 -9.82 1 96.25 488 VAL A CA 1
ATOM 3870 C C . VAL A 1 488 ? 8.547 17.453 -8.398 1 96.25 488 VAL A C 1
ATOM 3872 O O . VAL A 1 488 ? 7.613 16.75 -8.008 1 96.25 488 VAL A O 1
ATOM 3875 N N . ILE A 1 489 ? 9.602 17.797 -7.613 1 97.62 489 ILE A N 1
ATOM 3876 C CA . ILE A 1 489 ? 9.688 17.375 -6.215 1 97.62 489 ILE A CA 1
ATOM 3877 C C . ILE A 1 489 ? 8.844 18.312 -5.348 1 97.62 489 ILE A C 1
ATOM 3879 O O . ILE A 1 489 ? 9.383 19.109 -4.574 1 97.62 489 ILE A O 1
ATOM 3883 N N . SER A 1 490 ? 7.516 18.219 -5.512 1 97 490 SER A N 1
ATOM 3884 C CA . SER A 1 490 ? 6.598 19.172 -4.898 1 97 490 SER A CA 1
ATOM 3885 C C . SER A 1 490 ? 5.199 18.594 -4.75 1 97 490 SER A C 1
ATOM 3887 O O . SER A 1 490 ? 4.949 17.453 -5.176 1 97 490 SER A O 1
ATOM 3889 N N . ASP A 1 491 ? 4.312 19.312 -4.168 1 95.06 491 ASP A N 1
ATOM 3890 C CA . ASP A 1 491 ? 2.918 18.922 -3.998 1 95.06 491 ASP A CA 1
ATOM 3891 C C . ASP A 1 491 ? 2.238 18.703 -5.348 1 95.06 491 ASP A C 1
ATOM 3893 O O . ASP A 1 491 ? 1.37 17.844 -5.477 1 95.06 491 ASP A O 1
ATOM 3897 N N . GLU A 1 492 ? 2.629 19.484 -6.312 1 94 492 GLU A N 1
ATOM 3898 C CA . GLU A 1 492 ? 1.921 19.531 -7.59 1 94 492 GLU A CA 1
ATOM 3899 C C . GLU A 1 492 ? 2.539 18.547 -8.594 1 94 492 GLU A C 1
ATOM 3901 O O . GLU A 1 492 ? 1.946 18.266 -9.633 1 94 492 GLU A O 1
ATOM 3906 N N . GLY A 1 493 ? 3.691 18.016 -8.273 1 93 493 GLY A N 1
ATOM 3907 C CA . GLY A 1 493 ? 4.34 17.094 -9.195 1 93 493 GLY A CA 1
ATOM 3908 C C . GLY A 1 493 ? 3.6 15.781 -9.359 1 93 493 GLY A C 1
ATOM 3909 O O . GLY A 1 493 ? 2.891 15.352 -8.453 1 93 493 GLY A O 1
ATOM 3910 N N . GLY A 1 494 ? 3.814 15.164 -10.523 1 92.06 494 GLY A N 1
ATOM 3911 C CA . GLY A 1 494 ? 3.252 13.844 -10.742 1 92.06 494 GLY A CA 1
ATOM 3912 C C . GLY A 1 494 ? 1.742 13.852 -10.891 1 92.06 494 GLY A C 1
ATOM 3913 O O . GLY A 1 494 ? 1.205 14.516 -11.781 1 92.06 494 GLY A O 1
ATOM 3914 N N . GLN A 1 495 ? 1.056 13.273 -9.898 1 90.81 495 GLN A N 1
ATOM 3915 C CA . GLN A 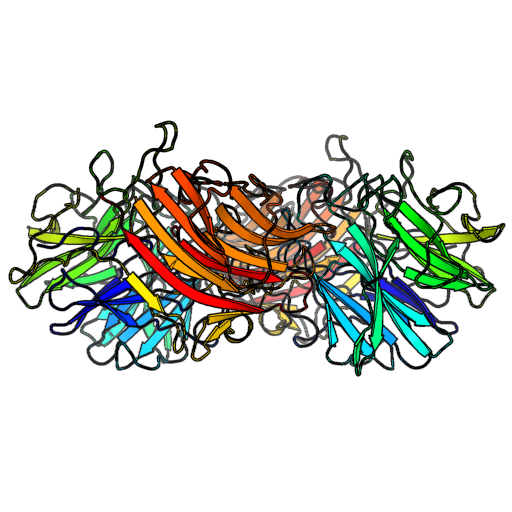1 495 ? -0.395 13.117 -9.922 1 90.81 495 GLN A CA 1
ATOM 3916 C C . GLN A 1 495 ? -1.095 14.469 -9.914 1 90.81 495 GLN A C 1
ATOM 3918 O O . GLN A 1 495 ? -2.26 14.578 -10.305 1 90.81 495 GLN A O 1
ATOM 3923 N N . GLY A 1 496 ? -0.362 15.492 -9.461 1 88.5 496 GLY A N 1
ATOM 3924 C CA . GLY A 1 496 ? -0.923 16.828 -9.492 1 88.5 496 GLY A CA 1
ATOM 3925 C C . GLY A 1 496 ? -1.363 17.328 -8.133 1 88.5 496 GLY A C 1
ATOM 3926 O O . GLY A 1 496 ? -1.062 16.703 -7.109 1 88.5 496 GLY A O 1
ATOM 3927 N N . GLU A 1 497 ? -2.072 18.422 -8.227 1 80.75 497 GLU A N 1
ATOM 3928 C CA . GLU A 1 497 ? -2.488 19.094 -7.004 1 80.75 497 GLU A CA 1
ATOM 3929 C C . GLU A 1 497 ? -3.484 18.25 -6.219 1 80.75 497 GLU A C 1
ATOM 3931 O O . GLU A 1 497 ? -4.262 17.484 -6.805 1 80.75 497 GLU A O 1
ATOM 3936 N N . HIS A 1 498 ? -3.496 18.266 -4.934 1 77.94 498 HIS A N 1
ATOM 3937 C CA . HIS A 1 498 ? -4.422 17.672 -3.982 1 77.94 498 HIS A CA 1
ATOM 3938 C C . HIS A 1 498 ? -4.121 16.188 -3.779 1 77.94 498 HIS A C 1
ATOM 3940 O O . HIS A 1 498 ? -4.809 15.508 -3.01 1 77.94 498 HIS A O 1
ATOM 3946 N N . ALA A 1 499 ? -3.062 15.727 -4.527 1 82.06 499 ALA A N 1
ATOM 3947 C CA . ALA A 1 499 ? -2.787 14.297 -4.422 1 82.06 499 ALA A CA 1
ATOM 3948 C C . ALA A 1 499 ? -1.637 14.031 -3.455 1 82.06 499 ALA A C 1
ATOM 3950 O O . ALA A 1 499 ? -1.348 12.875 -3.127 1 82.06 499 ALA A O 1
ATOM 3951 N N . SER A 1 500 ? -0.987 15.055 -3.051 1 90.19 500 SER A N 1
ATOM 3952 C CA . SER A 1 500 ? 0.2 14.945 -2.209 1 90.19 500 SER A CA 1
ATOM 3953 C C . SER A 1 500 ? 0.146 15.938 -1.047 1 90.19 500 SER A C 1
ATOM 3955 O O . SER A 1 500 ? -0.244 17.094 -1.226 1 90.19 500 SER A O 1
ATOM 3957 N N . PHE A 1 501 ? 0.532 15.461 0.149 1 94.06 501 PHE A N 1
ATOM 3958 C CA . PHE A 1 501 ? 0.253 16.297 1.313 1 94.06 501 PHE A CA 1
ATOM 3959 C C . PHE A 1 501 ? 1.521 16.531 2.125 1 94.06 501 PHE A C 1
ATOM 3961 O O . PHE A 1 501 ? 1.46 17.031 3.248 1 94.06 501 PHE A O 1
ATOM 3968 N N . THR A 1 502 ? 2.689 16.125 1.567 1 96.25 502 THR A N 1
ATOM 3969 C CA . THR A 1 502 ? 3.938 16.297 2.305 1 96.25 502 THR A CA 1
ATOM 3970 C C . THR A 1 502 ? 4.746 17.453 1.734 1 96.25 502 THR A C 1
ATOM 3972 O O . THR A 1 502 ? 4.195 18.516 1.423 1 96.25 502 THR A O 1
ATOM 3975 N N . GLY A 1 503 ? 5.984 17.406 1.752 1 97.88 503 GLY A N 1
ATOM 3976 C CA . GLY A 1 503 ? 6.973 18.312 1.197 1 97.88 503 GLY A CA 1
ATOM 3977 C C . GLY A 1 503 ? 8.258 17.625 0.781 1 97.88 503 GLY A C 1
ATOM 3978 O O . GLY A 1 503 ? 8.422 16.422 1.018 1 97.88 503 GLY A O 1
ATOM 3979 N N . ALA A 1 504 ? 9.086 18.438 0.16 1 98.62 504 ALA A N 1
ATOM 3980 C CA . ALA A 1 504 ? 10.344 17.875 -0.318 1 98.62 504 ALA A CA 1
ATOM 3981 C C . ALA A 1 504 ? 11.32 17.656 0.833 1 98.62 504 ALA A C 1
ATOM 3983 O O . ALA A 1 504 ? 11.398 18.469 1.75 1 98.62 504 ALA A O 1
ATOM 3984 N N . PHE A 1 505 ? 12.039 16.578 0.775 1 98.88 505 PHE A N 1
ATOM 3985 C CA . PHE A 1 505 ? 13.141 16.25 1.673 1 98.88 505 PHE A CA 1
ATOM 3986 C C . PHE A 1 505 ? 14.445 16.109 0.9 1 98.88 505 PHE A C 1
ATOM 3988 O O . PHE A 1 505 ? 14.43 15.867 -0.311 1 98.88 505 PHE A O 1
ATOM 3995 N N . VAL A 1 506 ? 15.516 16.297 1.572 1 98.94 506 VAL A N 1
ATOM 3996 C CA . VAL A 1 506 ? 16.844 15.977 1.08 1 98.94 506 VAL A CA 1
ATOM 3997 C C . VAL A 1 506 ? 17.594 15.148 2.115 1 98.94 506 VAL A C 1
ATOM 3999 O O . VAL A 1 506 ? 17.5 15.406 3.318 1 98.94 506 VAL A O 1
ATOM 4002 N N . GLY A 1 507 ? 18.203 14.039 1.653 1 98.88 507 GLY A N 1
ATOM 4003 C CA . GLY A 1 507 ? 18.859 13.211 2.66 1 98.88 507 GLY A CA 1
ATOM 4004 C C . GLY A 1 507 ? 19.641 12.055 2.068 1 98.88 507 GLY A C 1
ATOM 4005 O O . GLY A 1 507 ? 20.062 12.117 0.915 1 98.88 507 GLY A O 1
ATOM 4006 N N . MET A 1 508 ? 19.969 11.094 2.918 1 98.94 508 MET A N 1
ATOM 4007 C CA . MET A 1 508 ? 20.812 9.938 2.625 1 98.94 508 MET A CA 1
ATOM 4008 C C . MET A 1 508 ? 19.953 8.695 2.369 1 98.94 508 MET A C 1
ATOM 4010 O O . MET A 1 508 ? 18.953 8.469 3.066 1 98.94 508 MET A O 1
ATOM 4014 N N . VAL A 1 509 ? 20.375 7.957 1.38 1 98.94 509 VAL A N 1
ATOM 4015 C CA . VAL A 1 509 ? 19.594 6.793 0.99 1 98.94 509 VAL A CA 1
ATOM 4016 C C . VAL A 1 509 ? 20.516 5.605 0.735 1 98.94 509 VAL A C 1
ATOM 4018 O O . VAL A 1 509 ? 21.656 5.781 0.323 1 98.94 509 VAL A O 1
ATOM 4021 N N . CYS A 1 510 ? 20.047 4.449 1.038 1 98.94 510 CYS A N 1
ATOM 4022 C CA . CYS A 1 510 ? 20.703 3.184 0.739 1 98.94 510 CYS A CA 1
ATOM 4023 C C . CYS A 1 510 ? 19.688 2.096 0.431 1 98.94 510 CYS A C 1
ATOM 4025 O O . CYS A 1 510 ? 18.656 1.992 1.104 1 98.94 510 CYS A O 1
ATOM 4027 N N . PHE A 1 511 ? 19.859 1.351 -0.611 1 98.88 511 PHE A N 1
ATOM 4028 C CA . PHE A 1 511 ? 19.031 0.178 -0.864 1 98.88 511 PHE A CA 1
ATOM 4029 C C . PHE A 1 511 ? 19.891 -1.027 -1.222 1 98.88 511 PHE A C 1
ATOM 4031 O O . PHE A 1 511 ? 21 -0.873 -1.736 1 98.88 511 PHE A O 1
ATOM 4038 N N . ASP A 1 512 ? 19.453 -2.154 -0.899 1 98.81 512 ASP A N 1
ATOM 4039 C CA . ASP A 1 512 ? 20.031 -3.434 -1.315 1 98.81 512 ASP A CA 1
ATOM 4040 C C . ASP A 1 512 ? 18.922 -4.449 -1.621 1 98.81 512 ASP A C 1
ATOM 4042 O O . ASP A 1 512 ? 18.562 -5.254 -0.761 1 98.81 512 ASP A O 1
ATOM 4046 N N . VAL A 1 513 ? 18.469 -4.484 -2.854 1 98.62 513 VAL A N 1
ATOM 4047 C CA . VAL A 1 513 ? 17.344 -5.324 -3.236 1 98.62 513 VAL A CA 1
ATOM 4048 C C . VAL A 1 513 ? 17.828 -6.75 -3.496 1 98.62 513 VAL A C 1
ATOM 4050 O O . VAL A 1 513 ? 17.031 -7.629 -3.826 1 98.62 513 VAL A O 1
ATOM 4053 N N . SER A 1 514 ? 19.141 -7.016 -3.305 1 98.31 514 SER A N 1
ATOM 4054 C CA . SER A 1 514 ? 19.625 -8.391 -3.307 1 98.31 514 SER A CA 1
ATOM 4055 C C . SER A 1 514 ? 19.234 -9.109 -2.02 1 98.31 514 SER A C 1
ATOM 4057 O O . SER A 1 514 ? 19.234 -10.344 -1.967 1 98.31 514 SER A O 1
ATOM 4059 N N . GLY A 1 515 ? 19.031 -8.352 -0.992 1 98.19 515 GLY A N 1
ATOM 4060 C CA . GLY A 1 515 ? 18.641 -8.914 0.296 1 98.19 515 GLY A CA 1
ATOM 4061 C C . GLY A 1 515 ? 19.828 -9.109 1.229 1 98.19 515 GLY A C 1
ATOM 4062 O O . GLY A 1 515 ? 19.688 -9.688 2.309 1 98.19 515 GLY A O 1
ATOM 4063 N N . ARG A 1 516 ? 21 -8.555 0.934 1 98 516 ARG A N 1
ATOM 4064 C CA . ARG A 1 516 ? 22.203 -8.859 1.701 1 98 516 ARG A CA 1
ATOM 4065 C C . ARG A 1 516 ? 22.484 -7.762 2.719 1 98 516 ARG A C 1
ATOM 4067 O O . ARG A 1 516 ? 23.422 -7.879 3.512 1 98 516 ARG A O 1
ATOM 4074 N N . ALA A 1 517 ? 21.703 -6.691 2.717 1 98.38 517 ALA A N 1
ATOM 4075 C CA . ALA A 1 517 ? 21.766 -5.648 3.738 1 98.38 517 ALA A CA 1
ATOM 4076 C C . ALA A 1 517 ? 23.125 -4.949 3.719 1 98.38 517 ALA A C 1
ATOM 4078 O O . ALA A 1 517 ? 23.766 -4.785 4.766 1 98.38 517 ALA A O 1
ATOM 4079 N N . ALA A 1 518 ? 23.531 -4.547 2.504 1 98.75 518 ALA A N 1
ATOM 4080 C CA . ALA A 1 518 ? 24.766 -3.787 2.381 1 98.75 518 ALA A CA 1
ATOM 4081 C C . ALA A 1 518 ? 24.703 -2.494 3.189 1 98.75 518 ALA A C 1
ATOM 4083 O O . ALA A 1 518 ? 23.672 -1.822 3.213 1 98.75 518 ALA A O 1
ATOM 4084 N N . GLU A 1 519 ? 25.859 -2.18 3.857 1 98.81 519 GLU A N 1
ATOM 4085 C CA . GLU A 1 519 ? 25.875 -1.024 4.75 1 98.81 519 GLU A CA 1
ATOM 4086 C C . GLU A 1 519 ? 26.609 0.156 4.109 1 98.81 519 GLU A C 1
ATOM 4088 O O . GLU A 1 519 ? 27.688 -0.007 3.537 1 98.81 519 GLU A O 1
ATOM 4093 N N . ALA A 1 520 ? 26.016 1.284 4.094 1 98.94 520 ALA A N 1
ATOM 4094 C CA . ALA A 1 520 ? 26.594 2.539 3.637 1 98.94 520 ALA A CA 1
ATOM 4095 C C . ALA A 1 520 ? 26.875 3.479 4.809 1 98.94 520 ALA A C 1
ATOM 4097 O O . ALA A 1 520 ? 25.984 3.725 5.633 1 98.94 520 ALA A O 1
ATOM 4098 N N . ARG A 1 521 ? 28.094 4.043 4.848 1 98.81 521 ARG A N 1
ATOM 4099 C CA . ARG A 1 521 ? 28.5 4.902 5.949 1 98.81 521 ARG A CA 1
ATOM 4100 C C . ARG A 1 521 ? 28.5 6.371 5.531 1 98.81 521 ARG A C 1
ATOM 4102 O O . ARG A 1 521 ? 29.125 6.734 4.531 1 98.81 521 ARG A O 1
ATOM 4109 N N . PHE A 1 522 ? 27.797 7.152 6.227 1 98.88 522 PHE A N 1
ATOM 4110 C CA . PHE A 1 522 ? 27.766 8.594 6.027 1 98.88 522 PHE A CA 1
ATOM 4111 C C . PHE A 1 522 ? 28.391 9.32 7.215 1 98.88 522 PHE A C 1
ATOM 4113 O O . PHE A 1 522 ? 28 9.094 8.359 1 98.88 522 PHE A O 1
ATOM 4120 N N . THR A 1 523 ? 29.297 10.281 6.977 1 98.62 523 THR A N 1
ATOM 4121 C CA . THR A 1 523 ? 30.031 10.859 8.086 1 98.62 523 THR A CA 1
ATOM 4122 C C . THR A 1 523 ? 29.672 12.328 8.273 1 98.62 523 THR A C 1
ATOM 4124 O O . THR A 1 523 ? 30 12.93 9.305 1 98.62 523 THR A O 1
ATOM 4127 N N . ARG A 1 524 ? 29.047 12.844 7.281 1 97.88 524 ARG A N 1
ATOM 4128 C CA . ARG A 1 524 ? 28.688 14.258 7.344 1 97.88 524 ARG A CA 1
ATOM 4129 C C . ARG A 1 524 ? 27.422 14.539 6.531 1 97.88 524 ARG A C 1
ATOM 4131 O O . ARG A 1 524 ? 27.156 13.852 5.543 1 97.88 524 ARG A O 1
ATOM 4138 N N . PHE A 1 525 ? 26.688 15.555 7.012 1 98.81 525 PHE A N 1
ATOM 4139 C CA . PHE A 1 525 ? 25.594 16.109 6.223 1 98.81 525 PHE A CA 1
ATOM 4140 C C . PHE A 1 525 ? 25.469 17.609 6.453 1 98.81 525 PHE A C 1
ATOM 4142 O O . PHE A 1 525 ? 25.266 18.062 7.586 1 98.81 525 PHE A O 1
ATOM 4149 N N . ASP A 1 526 ? 25.531 18.375 5.379 1 98.56 526 ASP A N 1
ATOM 4150 C CA . ASP A 1 526 ? 25.453 19.844 5.461 1 98.56 526 ASP A CA 1
ATOM 4151 C C . ASP A 1 526 ? 24.266 20.359 4.652 1 98.56 526 ASP A C 1
ATOM 4153 O O . ASP A 1 526 ? 23.953 19.828 3.586 1 98.56 526 ASP A O 1
ATOM 4157 N N . TYR A 1 527 ? 23.625 21.297 5.133 1 98.62 527 TYR A N 1
ATOM 4158 C CA . TYR A 1 527 ? 22.531 22.031 4.484 1 98.62 527 TYR A CA 1
ATOM 4159 C C . TYR A 1 527 ? 22.766 23.547 4.578 1 98.62 527 TYR A C 1
ATOM 4161 O O . TYR A 1 527 ? 22.766 24.109 5.672 1 98.62 527 TYR A O 1
ATOM 4169 N N . THR A 1 528 ? 22.922 24.188 3.43 1 98.19 528 THR A N 1
ATOM 4170 C CA . THR A 1 528 ? 23.203 25.609 3.367 1 98.19 528 THR A CA 1
ATOM 4171 C C . THR A 1 528 ? 22.125 26.344 2.557 1 98.19 528 THR A C 1
ATOM 4173 O O . THR A 1 528 ? 22.062 26.172 1.336 1 98.19 528 THR A O 1
ATOM 4176 N N . PRO A 1 529 ? 21.375 27.188 3.266 1 96.88 529 PRO A N 1
ATOM 4177 C CA . PRO A 1 529 ? 20.391 27.969 2.52 1 96.88 529 PRO A CA 1
ATOM 4178 C C . PRO A 1 529 ? 21.031 28.922 1.504 1 96.88 529 PRO A C 1
ATOM 4180 O O . PRO A 1 529 ? 22.094 29.484 1.765 1 96.88 529 PRO A O 1
ATOM 4183 N N . GLY A 1 530 ? 20.453 28.906 0.289 1 86.81 530 GLY A N 1
ATOM 4184 C CA . GLY A 1 530 ? 20.906 29.859 -0.708 1 86.81 530 GLY A CA 1
ATOM 4185 C C . GLY A 1 530 ? 20.344 31.25 -0.505 1 86.81 530 GLY A C 1
ATOM 4186 O O . GLY A 1 530 ? 19.547 31.484 0.415 1 86.81 530 GLY A O 1
ATOM 4187 N N . ALA A 1 531 ? 20.953 32.25 -1.204 1 61.41 531 ALA A N 1
ATOM 4188 C CA . ALA A 1 531 ? 20.375 33.594 -1.176 1 61.41 531 ALA A CA 1
ATOM 4189 C C . ALA A 1 531 ? 18.953 33.594 -1.722 1 61.41 531 ALA A C 1
ATOM 4191 O O . ALA A 1 531 ? 18.656 32.938 -2.717 1 61.41 531 ALA A O 1
ATOM 4192 N N . ALA A 1 532 ? 18.109 33.844 -0.753 1 48.53 532 ALA A N 1
ATOM 4193 C CA . ALA A 1 532 ? 16.703 34 -1.152 1 48.53 532 ALA A CA 1
ATOM 4194 C C . ALA A 1 532 ? 16.547 35.094 -2.203 1 48.53 532 ALA A C 1
ATOM 4196 O O . ALA A 1 532 ? 17.328 36.031 -2.232 1 48.53 532 ALA A O 1
ATOM 4197 N N . MET B 1 1 ? -9.367 -40.25 -17.5 1 94 1 MET B N 1
ATOM 4198 C CA . MET B 1 1 ? -9.062 -39.062 -18.297 1 94 1 MET B CA 1
ATOM 4199 C C . MET B 1 1 ? -8.977 -37.812 -17.422 1 94 1 MET B C 1
ATOM 4201 O O . MET B 1 1 ? -9.891 -37.531 -16.656 1 94 1 MET B O 1
ATOM 4205 N N . ILE B 1 2 ? -7.797 -37.219 -17.562 1 95.75 2 ILE B N 1
ATOM 4206 C CA . ILE B 1 2 ? -7.598 -35.938 -16.922 1 95.75 2 ILE B CA 1
ATOM 4207 C C . ILE B 1 2 ? -8.297 -34.844 -17.75 1 95.75 2 ILE B C 1
ATOM 4209 O O . ILE B 1 2 ? -8.125 -34.75 -18.969 1 95.75 2 ILE B O 1
ATOM 4213 N N . ARG B 1 3 ? -9.07 -34.094 -17.094 1 96 3 ARG B N 1
ATOM 4214 C CA . ARG B 1 3 ? -9.672 -32.906 -17.719 1 96 3 ARG B CA 1
ATOM 4215 C C . ARG B 1 3 ? -9.008 -31.625 -17.234 1 96 3 ARG B C 1
ATOM 4217 O O . ARG B 1 3 ? -8.977 -31.359 -16.031 1 96 3 ARG B O 1
ATOM 4224 N N . ASN B 1 4 ? -8.5 -30.844 -18.172 1 96.81 4 ASN B N 1
ATOM 4225 C CA . ASN B 1 4 ? -7.902 -29.562 -17.812 1 96.81 4 ASN B CA 1
ATOM 4226 C C . ASN B 1 4 ? -8.945 -28.453 -17.781 1 96.81 4 ASN B C 1
ATOM 4228 O O . ASN B 1 4 ? -9.766 -28.344 -18.703 1 96.81 4 ASN B O 1
ATOM 4232 N N . PRO B 1 5 ? -8.797 -27.594 -16.797 1 97.56 5 PRO B N 1
ATOM 4233 C CA . PRO B 1 5 ? -7.789 -27.609 -15.734 1 97.56 5 PRO B CA 1
ATOM 4234 C C . PRO B 1 5 ? -8.055 -28.688 -14.688 1 97.56 5 PRO B C 1
ATOM 4236 O O . PRO B 1 5 ? -9.211 -28.984 -14.391 1 97.56 5 PRO B O 1
ATOM 4239 N N . VAL B 1 6 ? -6.992 -29.172 -14.078 1 97.94 6 VAL B N 1
ATOM 4240 C CA . VAL B 1 6 ? -7.145 -30.094 -12.961 1 97.94 6 VAL B CA 1
ATOM 4241 C C . VAL B 1 6 ? -7.48 -29.312 -11.688 1 97.94 6 VAL B C 1
ATOM 4243 O O . VAL B 1 6 ? -8.094 -29.859 -10.766 1 97.94 6 VAL B O 1
ATOM 4246 N N . LEU B 1 7 ? -6.992 -28.109 -11.555 1 98.25 7 LEU B N 1
ATOM 4247 C CA . LEU B 1 7 ? -7.391 -27.156 -10.516 1 98.25 7 LEU B CA 1
ATOM 4248 C C . LEU B 1 7 ? -8.07 -25.938 -11.133 1 98.25 7 LEU B C 1
ATOM 4250 O O . LEU B 1 7 ? -7.402 -24.984 -11.516 1 98.25 7 LEU B O 1
ATOM 4254 N N . PRO B 1 8 ? -9.375 -25.953 -11.25 1 97.06 8 PRO B N 1
ATOM 4255 C CA . PRO B 1 8 ? -10.094 -24.812 -11.844 1 97.06 8 PRO B CA 1
ATOM 4256 C C . PRO B 1 8 ? -10.094 -23.578 -10.945 1 97.06 8 PRO B C 1
ATOM 4258 O O . PRO B 1 8 ? -10.008 -23.703 -9.719 1 97.06 8 PRO B O 1
ATOM 4261 N N . GLY B 1 9 ? -10.227 -22.422 -11.562 1 97.56 9 GLY B N 1
ATOM 4262 C CA . GLY B 1 9 ? -10.188 -21.156 -10.828 1 97.56 9 GLY B CA 1
ATOM 4263 C C . GLY B 1 9 ? -8.773 -20.703 -10.5 1 97.56 9 GLY B C 1
ATOM 4264 O O . GLY B 1 9 ? -7.805 -21.219 -11.062 1 97.56 9 GLY B O 1
ATOM 4265 N N . PHE B 1 10 ? -8.656 -19.75 -9.711 1 98.25 10 PHE B N 1
ATOM 4266 C CA . PHE B 1 10 ? -7.406 -19.094 -9.344 1 98.25 10 PHE B CA 1
ATOM 4267 C C . PHE B 1 10 ? -6.516 -20.031 -8.539 1 98.25 10 PHE B C 1
ATOM 4269 O O . PHE B 1 10 ? -6.535 -20.016 -7.305 1 98.25 10 PHE B O 1
ATOM 4276 N N . ASN B 1 11 ? -5.691 -20.766 -9.172 1 98.56 11 ASN B N 1
ATOM 4277 C CA . ASN B 1 11 ? -4.672 -21.672 -8.648 1 98.56 11 ASN B CA 1
ATOM 4278 C C . ASN B 1 11 ? -3.422 -21.672 -9.523 1 98.56 11 ASN B C 1
ATOM 4280 O O . ASN B 1 11 ? -3.09 -22.688 -10.148 1 98.56 11 ASN B O 1
ATOM 4284 N N . PRO B 1 12 ? -2.691 -20.594 -9.461 1 98 12 PRO B N 1
ATOM 4285 C CA . PRO B 1 12 ? -1.621 -20.375 -10.438 1 98 12 PRO B CA 1
ATOM 4286 C C . PRO B 1 12 ? -0.278 -20.938 -9.969 1 98 12 PRO B C 1
ATOM 4288 O O . PRO B 1 12 ? -0.134 -21.312 -8.805 1 98 12 PRO B O 1
ATOM 4291 N N . ASP B 1 13 ? 0.675 -20.969 -10.93 1 98.5 13 ASP B N 1
ATOM 4292 C CA . ASP B 1 13 ? 2.096 -21.203 -10.695 1 98.5 13 ASP B CA 1
ATOM 4293 C C . ASP B 1 13 ? 2.32 -22.562 -10.016 1 98.5 13 ASP B C 1
ATOM 4295 O O . ASP B 1 13 ? 2.961 -22.625 -8.961 1 98.5 13 ASP B O 1
ATOM 4299 N N . PRO B 1 14 ? 1.893 -23.609 -10.648 1 98.69 14 PRO B N 1
ATOM 4300 C CA . PRO B 1 14 ? 1.956 -24.891 -9.961 1 98.69 14 PRO B CA 1
ATOM 4301 C C . PRO B 1 14 ? 3.387 -25.406 -9.781 1 98.69 14 PRO B C 1
ATOM 4303 O O . PRO B 1 14 ? 4.172 -25.391 -10.727 1 98.69 14 PRO B O 1
ATOM 4306 N N . SER B 1 15 ? 3.701 -25.75 -8.609 1 98.88 15 SER B N 1
ATOM 4307 C CA . SER B 1 15 ? 4.812 -26.641 -8.297 1 98.88 15 SER B CA 1
ATOM 4308 C C . SER B 1 15 ? 4.336 -28.078 -8.133 1 98.88 15 SER B C 1
ATOM 4310 O O . SER B 1 15 ? 3.445 -28.359 -7.332 1 98.88 15 SER B O 1
ATOM 4312 N N . PHE B 1 16 ? 4.867 -29 -8.906 1 98.81 16 PHE B N 1
ATOM 4313 C CA . PHE B 1 16 ? 4.418 -30.375 -9.055 1 98.81 16 PHE B CA 1
ATOM 4314 C C . PHE B 1 16 ? 5.426 -31.344 -8.438 1 98.81 16 PHE B C 1
ATOM 4316 O O . PHE B 1 16 ? 6.602 -31.344 -8.812 1 98.81 16 PHE B O 1
ATOM 4323 N N . LEU B 1 17 ? 4.941 -32.156 -7.438 1 98.81 17 LEU B N 1
ATOM 4324 C CA . LEU B 1 17 ? 5.852 -33 -6.672 1 98.81 17 LEU B CA 1
ATOM 4325 C C . LEU B 1 17 ? 5.281 -34.406 -6.52 1 98.81 17 LEU B C 1
ATOM 4327 O O . LEU B 1 17 ? 4.082 -34.562 -6.281 1 98.81 17 LEU B O 1
ATOM 4331 N N . ARG B 1 18 ? 6.125 -35.344 -6.652 1 98.56 18 ARG B N 1
ATOM 4332 C CA . ARG B 1 18 ? 5.789 -36.719 -6.309 1 98.56 18 ARG B CA 1
ATOM 4333 C C . ARG B 1 18 ? 6.586 -37.188 -5.094 1 98.56 18 ARG B C 1
ATOM 4335 O O . ARG B 1 18 ? 7.797 -36.969 -5.02 1 98.56 18 ARG B O 1
ATOM 4342 N N . VAL B 1 19 ? 5.93 -37.781 -4.199 1 98.5 19 VAL B N 1
ATOM 4343 C CA . VAL B 1 19 ? 6.539 -38.5 -3.092 1 98.5 19 VAL B CA 1
ATOM 4344 C C . VAL B 1 19 ? 5.949 -39.906 -3.006 1 98.5 19 VAL B C 1
ATOM 4346 O O . VAL B 1 19 ? 4.84 -40.094 -2.496 1 98.5 19 VAL B O 1
ATOM 4349 N N . GLY B 1 20 ? 6.684 -40.906 -3.434 1 97.56 20 GLY B N 1
ATOM 4350 C CA . GLY B 1 20 ? 6.117 -42.25 -3.551 1 97.56 20 GLY B CA 1
ATOM 4351 C C . GLY B 1 20 ? 4.973 -42.312 -4.543 1 97.56 20 GLY B C 1
ATOM 4352 O O . GLY B 1 20 ? 5.148 -42.031 -5.723 1 97.56 20 GLY B O 1
ATOM 4353 N N . GLU B 1 21 ? 3.826 -42.688 -4.023 1 97.94 21 GLU B N 1
ATOM 4354 C CA . GLU B 1 21 ? 2.658 -42.812 -4.891 1 97.94 21 GLU B CA 1
ATOM 4355 C C . GLU B 1 21 ? 1.72 -41.594 -4.723 1 97.94 21 GLU B C 1
ATOM 4357 O O . GLU B 1 21 ? 0.581 -41.625 -5.195 1 97.94 21 GLU B O 1
ATOM 4362 N N . ASP B 1 22 ? 2.248 -40.625 -4 1 98.44 22 ASP B N 1
ATOM 4363 C CA . ASP B 1 22 ? 1.46 -39.406 -3.752 1 98.44 22 ASP B CA 1
ATOM 4364 C C . ASP B 1 22 ? 1.945 -38.25 -4.617 1 98.44 22 ASP B C 1
ATOM 4366 O O . ASP B 1 22 ? 3.152 -38.062 -4.785 1 98.44 22 ASP B O 1
ATOM 4370 N N . TYR B 1 23 ? 1.013 -37.5 -5.172 1 98.69 23 TYR B N 1
ATOM 4371 C CA . TYR B 1 23 ? 1.304 -36.344 -5.996 1 98.69 23 TYR B CA 1
ATOM 4372 C C . TYR B 1 23 ? 0.755 -35.062 -5.352 1 98.69 23 TYR B C 1
ATOM 4374 O O . TYR B 1 23 ? -0.343 -35.062 -4.793 1 98.69 23 TYR B O 1
ATOM 4382 N N . TYR B 1 24 ? 1.526 -34 -5.418 1 98.88 24 TYR B N 1
ATOM 4383 C CA . TYR B 1 24 ? 1.133 -32.719 -4.824 1 98.88 24 TYR B CA 1
ATOM 4384 C C . TYR B 1 24 ? 1.278 -31.594 -5.828 1 98.88 24 TYR B C 1
ATOM 4386 O O . TYR B 1 24 ? 2.191 -31.594 -6.66 1 98.88 24 TYR B O 1
ATOM 4394 N N . LEU B 1 25 ? 0.377 -30.656 -5.781 1 98.88 25 LEU B N 1
ATOM 4395 C CA . LEU B 1 25 ? 0.458 -29.375 -6.457 1 98.88 25 LEU B CA 1
ATOM 4396 C C . LEU B 1 25 ? 0.385 -28.219 -5.457 1 98.88 25 LEU B C 1
ATOM 4398 O O . LEU B 1 25 ? -0.561 -28.141 -4.668 1 98.88 25 LEU B O 1
ATOM 4402 N N . ALA B 1 26 ? 1.423 -27.422 -5.383 1 98.94 26 ALA B N 1
ATOM 4403 C CA . ALA B 1 26 ? 1.403 -26.172 -4.613 1 98.94 26 ALA B CA 1
ATOM 4404 C C . ALA B 1 26 ? 1.169 -24.969 -5.523 1 98.94 26 ALA B C 1
ATOM 4406 O O . ALA B 1 26 ? 1.773 -24.859 -6.594 1 98.94 26 ALA B O 1
ATOM 4407 N N . THR B 1 27 ? 0.305 -24.047 -5.121 1 98.88 27 THR B N 1
ATOM 4408 C CA . THR B 1 27 ? -0.039 -22.922 -5.984 1 98.88 27 THR B CA 1
ATOM 4409 C C . THR B 1 27 ? 0.08 -21.609 -5.227 1 98.88 27 THR B C 1
ATOM 4411 O O . THR B 1 27 ? 0.048 -21.594 -3.994 1 98.88 27 THR B O 1
ATOM 4414 N N . SER B 1 28 ? 0.295 -20.562 -5.969 1 98.75 28 SER B N 1
ATOM 4415 C CA . SER B 1 28 ? 0.354 -19.219 -5.41 1 98.75 28 SER B CA 1
ATOM 4416 C C . SER B 1 28 ? -1.004 -18.781 -4.867 1 98.75 28 SER B C 1
ATOM 4418 O O . SER B 1 28 ? -2.043 -19.266 -5.312 1 98.75 28 SER B O 1
ATOM 4420 N N . THR B 1 29 ? -0.927 -17.844 -3.914 1 98.81 29 THR B N 1
ATOM 4421 C CA . THR B 1 29 ? -2.168 -17.281 -3.385 1 98.81 29 THR B CA 1
ATOM 4422 C C . THR B 1 29 ? -2.137 -15.758 -3.424 1 98.81 29 THR B C 1
ATOM 4424 O O . THR B 1 29 ? -3.117 -15.102 -3.064 1 98.81 29 THR B O 1
ATOM 4427 N N . PHE B 1 30 ? -0.958 -15.188 -3.785 1 98.5 30 PHE B N 1
ATOM 4428 C CA . PHE B 1 30 ? -0.807 -13.734 -3.824 1 98.5 30 PHE B CA 1
ATOM 4429 C C . PHE B 1 30 ? -1.274 -13.109 -2.518 1 98.5 30 PHE B C 1
ATOM 4431 O O . PHE B 1 30 ? -0.751 -13.43 -1.447 1 98.5 30 PHE B O 1
ATOM 4438 N N . GLU B 1 31 ? -2.283 -12.234 -2.561 1 98.5 31 GLU B N 1
ATOM 4439 C CA . GLU B 1 31 ? -2.645 -11.484 -1.361 1 98.5 31 GLU B CA 1
ATOM 4440 C C . GLU B 1 31 ? -3.66 -12.25 -0.518 1 98.5 31 GLU B C 1
ATOM 4442 O O . GLU B 1 31 ? -4.059 -11.789 0.554 1 98.5 31 GLU B O 1
ATOM 4447 N N . TRP B 1 32 ? -4.09 -13.406 -0.9 1 98.75 32 TRP B N 1
ATOM 4448 C CA . TRP B 1 32 ? -5.062 -14.18 -0.143 1 98.75 32 TRP B CA 1
ATOM 4449 C C . TRP B 1 32 ? -4.379 -15.008 0.94 1 98.75 32 TRP B C 1
ATOM 4451 O O . TRP B 1 32 ? -3.293 -15.555 0.72 1 98.75 32 TRP B O 1
ATOM 4461 N N . TYR B 1 33 ? -5.051 -15.109 2.07 1 98.75 33 TYR B N 1
ATOM 4462 C CA . TYR B 1 33 ? -4.547 -15.758 3.273 1 98.75 33 TYR B CA 1
ATOM 4463 C C . TYR B 1 33 ? -5.41 -16.953 3.646 1 98.75 33 TYR B C 1
ATOM 4465 O O . TYR B 1 33 ? -6.637 -16.906 3.521 1 98.75 33 TYR B O 1
ATOM 4473 N N . PRO B 1 34 ? -4.867 -18.031 4.137 1 98.5 34 PRO B N 1
ATOM 4474 C CA . PRO B 1 34 ? -3.443 -18.328 4.297 1 98.5 34 PRO B CA 1
ATOM 4475 C C . PRO B 1 34 ? -2.729 -18.531 2.965 1 98.5 34 PRO B C 1
ATOM 4477 O O . PRO B 1 34 ? -3.381 -18.688 1.928 1 98.5 34 PRO B O 1
ATOM 4480 N N . GLY B 1 35 ? -1.438 -18.5 3.07 1 98.81 35 GLY B N 1
ATOM 4481 C CA . GLY B 1 35 ? -0.642 -18.531 1.854 1 98.81 35 GLY B CA 1
ATOM 4482 C C . GLY B 1 35 ? -0.333 -19.938 1.382 1 98.81 35 GLY B C 1
ATOM 4483 O O . GLY B 1 35 ? -0.202 -20.859 2.193 1 98.81 35 GLY B O 1
ATOM 4484 N N . VAL B 1 36 ? -0.175 -20.016 0.074 1 98.88 36 VAL B N 1
ATOM 4485 C CA . VAL B 1 36 ? 0.101 -21.25 -0.657 1 98.88 36 VAL B CA 1
ATOM 4486 C C . VAL B 1 36 ? -1.029 -22.25 -0.427 1 98.88 36 VAL B C 1
ATOM 4488 O O . VAL B 1 36 ? -1.518 -22.406 0.696 1 98.88 36 VAL B O 1
ATOM 4491 N N . GLN B 1 37 ? -1.528 -22.859 -1.463 1 98.75 37 GLN B N 1
ATOM 4492 C CA . GLN B 1 37 ? -2.412 -24.016 -1.4 1 98.75 37 GLN B CA 1
ATOM 4493 C C . GLN B 1 37 ? -1.697 -25.281 -1.876 1 98.75 37 GLN B C 1
ATOM 4495 O O . GLN B 1 37 ? -0.993 -25.25 -2.887 1 98.75 37 GLN B O 1
ATOM 4500 N N . ILE B 1 38 ? -1.858 -26.344 -1.1 1 98.94 38 ILE B N 1
ATOM 4501 C CA . ILE B 1 38 ? -1.281 -27.609 -1.511 1 98.94 38 ILE B CA 1
ATOM 4502 C C . ILE B 1 38 ? -2.395 -28.641 -1.729 1 98.94 38 ILE B C 1
ATOM 4504 O O . ILE B 1 38 ? -3.186 -28.906 -0.822 1 98.94 38 ILE B O 1
ATOM 4508 N N . PHE B 1 39 ? -2.428 -29.188 -2.947 1 98.88 39 PHE B N 1
ATOM 4509 C CA . PHE B 1 39 ? -3.393 -30.203 -3.344 1 98.88 39 PHE B CA 1
ATOM 4510 C C . PHE B 1 39 ? -2.725 -31.562 -3.449 1 98.88 39 PHE B C 1
ATOM 4512 O O . PHE B 1 39 ? -1.541 -31.656 -3.781 1 98.88 39 PHE B O 1
ATOM 4519 N N . HIS B 1 40 ? -3.49 -32.594 -3.189 1 98.81 40 HIS B N 1
ATOM 4520 C CA . HIS B 1 40 ? -3.008 -33.969 -3.199 1 98.81 40 HIS B CA 1
ATOM 4521 C C . HIS B 1 40 ? -3.832 -34.844 -4.145 1 98.81 40 HIS B C 1
ATOM 4523 O O . HIS B 1 40 ? -5.051 -34.688 -4.238 1 98.81 40 HIS B O 1
ATOM 4529 N N . SER B 1 41 ? -3.182 -35.656 -4.875 1 98.44 41 SER B N 1
ATOM 4530 C CA . SER B 1 41 ? -3.812 -36.656 -5.742 1 98.44 41 SER B CA 1
ATOM 4531 C C . SER B 1 41 ? -3.029 -37.969 -5.746 1 98.44 41 SER B C 1
ATOM 4533 O O . SER B 1 41 ? -1.834 -37.969 -5.445 1 98.44 41 SER B O 1
ATOM 4535 N N . ARG B 1 42 ? -3.68 -39.094 -6.098 1 97.19 42 ARG B N 1
ATOM 4536 C CA . ARG B 1 42 ? -3.014 -40.375 -6.328 1 97.19 42 ARG B CA 1
ATOM 4537 C C . ARG B 1 42 ? -3.223 -40.844 -7.758 1 97.19 42 ARG B C 1
ATOM 4539 O O . ARG B 1 42 ? -2.617 -41.844 -8.188 1 97.19 42 ARG B O 1
ATOM 4546 N N . ASP B 1 43 ? -4.078 -40.094 -8.484 1 97.38 43 ASP B N 1
ATOM 4547 C CA . ASP B 1 43 ? -4.414 -40.594 -9.82 1 97.38 43 ASP B CA 1
ATOM 4548 C C . ASP B 1 43 ? -4.223 -39.5 -10.867 1 97.38 43 ASP B C 1
ATOM 4550 O O . ASP B 1 43 ? -4.512 -39.719 -12.047 1 97.38 43 ASP B O 1
ATOM 4554 N N . LEU B 1 44 ? -3.836 -38.219 -10.477 1 98.12 44 LEU B N 1
ATOM 4555 C CA . LEU B 1 44 ? -3.551 -37.062 -11.297 1 98.12 44 LEU B CA 1
ATOM 4556 C C . LEU B 1 44 ? -4.832 -36.5 -11.906 1 98.12 44 LEU B C 1
ATOM 4558 O O . LEU B 1 44 ? -4.805 -35.469 -12.555 1 98.12 44 LEU B O 1
ATOM 4562 N N . ALA B 1 45 ? -5.949 -37.094 -11.672 1 97.44 45 ALA B N 1
ATOM 4563 C CA . ALA B 1 45 ? -7.223 -36.625 -12.219 1 97.44 45 ALA B CA 1
ATOM 4564 C C . ALA B 1 45 ? -8.062 -35.938 -11.156 1 97.44 45 ALA B C 1
ATOM 4566 O O . ALA B 1 45 ? -8.82 -35 -11.461 1 97.44 45 ALA B O 1
ATOM 4567 N N . ASN B 1 46 ? -7.977 -36.406 -9.984 1 97.38 46 ASN B N 1
ATOM 4568 C CA . ASN B 1 46 ? -8.758 -35.875 -8.867 1 97.38 46 ASN B CA 1
ATOM 4569 C C . ASN B 1 46 ? -7.852 -35.312 -7.773 1 97.38 46 ASN B C 1
ATOM 4571 O O . ASN B 1 46 ? -6.941 -36 -7.305 1 97.38 46 ASN B O 1
ATOM 4575 N N . TRP B 1 47 ? -8.109 -34.125 -7.402 1 98 47 TRP B N 1
ATOM 4576 C CA . TRP B 1 47 ? -7.23 -33.406 -6.477 1 98 47 TRP B CA 1
ATOM 4577 C C . TRP B 1 47 ? -8.016 -32.906 -5.277 1 98 47 TRP B C 1
ATOM 4579 O O . TRP B 1 47 ? -9.141 -32.406 -5.43 1 98 47 TRP B O 1
ATOM 4589 N N . GLU B 1 48 ? -7.402 -32.969 -4.133 1 97.44 48 GLU B N 1
ATOM 4590 C CA . GLU B 1 48 ? -7.992 -32.469 -2.893 1 97.44 48 GLU B CA 1
ATOM 4591 C C . GLU B 1 48 ? -7.051 -31.516 -2.186 1 97.44 48 GLU B C 1
ATOM 4593 O O . GLU B 1 48 ? -5.852 -31.766 -2.088 1 97.44 48 GLU B O 1
ATOM 4598 N N . LEU B 1 49 ? -7.574 -30.391 -1.709 1 98.31 49 LEU B N 1
ATOM 4599 C CA . LEU B 1 49 ? -6.801 -29.453 -0.895 1 98.31 49 LEU B CA 1
ATOM 4600 C C . LEU B 1 49 ? -6.43 -30.094 0.445 1 98.31 49 LEU B C 1
ATOM 4602 O O . LEU B 1 49 ? -7.312 -30.484 1.208 1 98.31 49 LEU B O 1
ATOM 4606 N N . VAL B 1 50 ? -5.133 -30.078 0.779 1 98.44 50 VAL B N 1
ATOM 4607 C CA . VAL B 1 50 ? -4.758 -30.828 1.971 1 98.44 50 VAL B CA 1
ATOM 4608 C C . VAL B 1 50 ? -4.004 -29.922 2.941 1 98.44 50 VAL B C 1
ATOM 4610 O O . VAL B 1 50 ? -3.852 -30.25 4.121 1 98.44 50 VAL B O 1
ATOM 4613 N N . ALA B 1 51 ? -3.504 -28.781 2.414 1 98.44 51 ALA B N 1
ATOM 4614 C CA . ALA B 1 51 ? -2.764 -27.906 3.322 1 98.44 51 ALA B CA 1
ATOM 4615 C C . ALA B 1 51 ? -2.717 -26.469 2.795 1 98.44 51 ALA B C 1
ATOM 4617 O O . ALA B 1 51 ? -2.734 -26.25 1.582 1 98.44 51 ALA B O 1
ATOM 4618 N N . ARG B 1 52 ? -2.621 -25.516 3.689 1 98.56 52 ARG B N 1
ATOM 4619 C CA . ARG B 1 52 ? -2.197 -24.125 3.49 1 98.56 52 ARG B CA 1
ATOM 4620 C C . ARG B 1 52 ? -1.13 -23.734 4.504 1 98.56 52 ARG B C 1
ATOM 4622 O O . ARG B 1 52 ? -1.445 -23.203 5.57 1 98.56 52 ARG B O 1
ATOM 4629 N N . PRO B 1 53 ? 0.072 -23.875 4.168 1 98.81 53 PRO B N 1
ATOM 4630 C CA . PRO B 1 53 ? 1.152 -23.859 5.16 1 98.81 53 PRO B CA 1
ATOM 4631 C C . PRO B 1 53 ? 1.37 -22.5 5.789 1 98.81 53 PRO B C 1
ATOM 4633 O O . PRO B 1 53 ? 1.682 -22.391 6.98 1 98.81 53 PRO B O 1
ATOM 4636 N N . LEU B 1 54 ? 1.263 -21.438 5.039 1 98.88 54 LEU B N 1
ATOM 4637 C CA . LEU B 1 54 ? 1.569 -20.109 5.551 1 98.88 54 LEU B CA 1
ATOM 4638 C C . LEU B 1 54 ? 0.369 -19.516 6.281 1 98.88 54 LEU B C 1
ATOM 4640 O O . LEU B 1 54 ? -0.289 -18.609 5.77 1 98.88 54 LEU B O 1
ATOM 4644 N N . ASN B 1 55 ? 0.162 -19.938 7.543 1 98.5 55 ASN B N 1
ATOM 4645 C CA . ASN B 1 55 ? -1.127 -19.734 8.195 1 98.5 55 ASN B CA 1
ATOM 4646 C C . ASN B 1 55 ? -0.969 -19.031 9.539 1 98.5 55 ASN B C 1
ATOM 4648 O O . ASN B 1 55 ? -1.863 -19.094 10.383 1 98.5 55 ASN B O 1
ATOM 4652 N N . ARG B 1 56 ? 0.179 -18.438 9.797 1 98.31 56 ARG B N 1
ATOM 4653 C CA . ARG B 1 56 ? 0.403 -17.625 10.992 1 98.31 56 ARG B CA 1
ATOM 4654 C C . ARG B 1 56 ? 1.391 -16.5 10.719 1 98.31 56 ARG B C 1
ATOM 4656 O O . ARG B 1 56 ? 2.125 -16.531 9.734 1 98.31 56 ARG B O 1
ATOM 4663 N N . ALA B 1 57 ? 1.436 -15.602 11.602 1 98.25 57 ALA B N 1
ATOM 4664 C CA . ALA B 1 57 ? 2.176 -14.359 11.406 1 98.25 57 ALA B CA 1
ATOM 4665 C C . ALA B 1 57 ? 3.658 -14.633 11.172 1 98.25 57 ALA B C 1
ATOM 4667 O O . ALA B 1 57 ? 4.305 -13.945 10.375 1 98.25 57 ALA B O 1
ATOM 4668 N N . ALA B 1 58 ? 4.215 -15.594 11.844 1 98.25 58 ALA B N 1
ATOM 4669 C CA . ALA B 1 58 ? 5.641 -15.883 11.711 1 98.25 58 ALA B CA 1
ATOM 4670 C C . ALA B 1 58 ? 5.98 -16.344 10.297 1 98.25 58 ALA B C 1
ATOM 4672 O O . ALA B 1 58 ? 7.09 -16.109 9.812 1 98.25 58 ALA B O 1
ATOM 4673 N N . LEU B 1 59 ? 5.055 -16.984 9.625 1 98.69 59 LEU B N 1
ATOM 4674 C CA . LEU B 1 59 ? 5.281 -17.516 8.281 1 98.69 59 LEU B CA 1
ATOM 4675 C C . LEU B 1 59 ? 4.914 -16.484 7.223 1 98.69 59 LEU B C 1
ATOM 4677 O O . LEU B 1 59 ? 5.516 -16.453 6.145 1 98.69 59 LEU B O 1
ATOM 4681 N N . LEU B 1 60 ? 3.91 -15.68 7.605 1 98.75 60 LEU B N 1
ATOM 4682 C CA . LEU B 1 60 ? 3.432 -14.766 6.578 1 98.75 60 LEU B CA 1
ATOM 4683 C C . LEU B 1 60 ? 2.619 -13.633 7.199 1 98.75 60 LEU B C 1
ATOM 4685 O O . LEU B 1 60 ? 1.662 -13.883 7.938 1 98.75 60 LEU B O 1
ATOM 4689 N N . ASP B 1 61 ? 3.018 -12.438 7.031 1 98.31 61 ASP B N 1
ATOM 4690 C CA . ASP B 1 61 ? 2.287 -11.211 7.3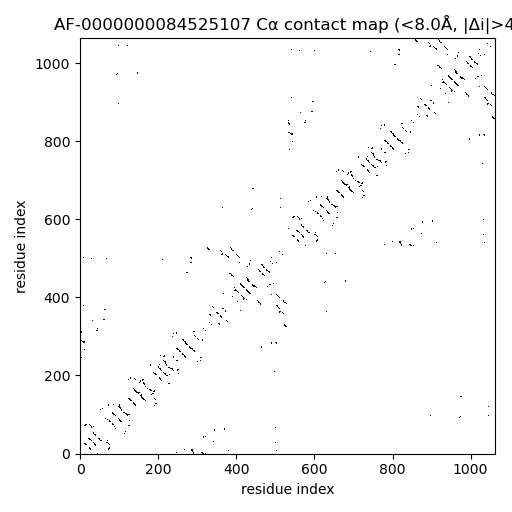36 1 98.31 61 ASP B CA 1
ATOM 4691 C C . ASP B 1 61 ? 2.256 -10.281 6.129 1 98.31 61 ASP B C 1
ATOM 4693 O O . ASP B 1 61 ? 3.275 -9.68 5.773 1 98.31 61 ASP B O 1
ATOM 4697 N N . MET B 1 62 ? 1.055 -10.117 5.527 1 98.5 62 MET B N 1
ATOM 4698 C CA . MET B 1 62 ? 0.976 -9.359 4.281 1 98.5 62 MET B CA 1
ATOM 4699 C C . MET B 1 62 ? 0.206 -8.062 4.477 1 98.5 62 MET B C 1
ATOM 4701 O O . MET B 1 62 ? -0.249 -7.449 3.51 1 98.5 62 MET B O 1
ATOM 4705 N N . ARG B 1 63 ? -0.054 -7.68 5.816 1 98.19 63 ARG B N 1
ATOM 4706 C CA . ARG B 1 63 ? -0.689 -6.387 6.043 1 98.19 63 ARG B CA 1
ATOM 4707 C C . ARG B 1 63 ? 0.057 -5.273 5.312 1 98.19 63 ARG B C 1
ATOM 4709 O O . ARG B 1 63 ? 1.274 -5.141 5.449 1 98.19 63 ARG B O 1
ATOM 4716 N N . GLY B 1 64 ? -0.724 -4.523 4.363 1 98.38 64 GLY B N 1
ATOM 4717 C CA . GLY B 1 64 ? -0.151 -3.42 3.609 1 98.38 64 GLY B CA 1
ATOM 4718 C C . GLY B 1 64 ? 0.288 -3.816 2.213 1 98.38 64 GLY B C 1
ATOM 4719 O O . GLY B 1 64 ? 0.562 -2.953 1.376 1 98.38 64 GLY B O 1
ATOM 4720 N N . ASN B 1 65 ? 0.319 -5.164 1.902 1 98.44 65 ASN B N 1
ATOM 4721 C CA . ASN B 1 65 ? 0.676 -5.582 0.551 1 98.44 65 ASN B CA 1
ATOM 4722 C C . ASN B 1 65 ? -0.34 -5.086 -0.475 1 98.44 65 ASN B C 1
ATOM 4724 O O . ASN B 1 65 ? -1.547 -5.262 -0.294 1 98.44 65 ASN B O 1
ATOM 4728 N N . PRO B 1 66 ? 0.122 -4.539 -1.539 1 97.19 66 PRO B N 1
ATOM 4729 C CA . PRO B 1 66 ? -0.82 -4.145 -2.588 1 97.19 66 PRO B CA 1
ATOM 4730 C C . PRO B 1 66 ? -1.463 -5.336 -3.287 1 97.19 66 PRO B C 1
ATOM 4732 O O . PRO B 1 66 ? -1.057 -6.48 -3.064 1 97.19 66 PRO B O 1
ATOM 4735 N N . ASP B 1 67 ? -2.484 -5.035 -4.117 1 96.94 67 ASP B N 1
ATOM 4736 C CA . ASP B 1 67 ? -3.133 -6.051 -4.941 1 96.94 67 ASP B CA 1
ATOM 4737 C C . ASP B 1 67 ? -2.121 -6.766 -5.832 1 96.94 67 ASP B C 1
ATOM 4739 O O . ASP B 1 67 ? -1.214 -6.133 -6.379 1 96.94 67 ASP B O 1
ATOM 4743 N N . SER B 1 68 ? -2.293 -8.086 -5.965 1 97.12 68 SER B N 1
ATOM 4744 C CA . SER B 1 68 ? -1.484 -8.945 -6.824 1 97.12 68 SER B CA 1
ATOM 4745 C C . SER B 1 68 ? -0.08 -9.125 -6.258 1 97.12 68 SER B C 1
ATOM 4747 O O . SER B 1 68 ? 0.778 -9.734 -6.898 1 97.12 68 SER B O 1
ATOM 4749 N N . CYS B 1 69 ? 0.28 -8.562 -5.102 1 98 69 CYS B N 1
ATOM 4750 C CA . CYS B 1 69 ? 1.502 -8.891 -4.375 1 98 69 CYS B CA 1
ATOM 4751 C C . CYS B 1 69 ? 1.274 -10.062 -3.428 1 98 69 CYS B C 1
ATOM 4753 O O . CYS B 1 69 ? 0.309 -10.812 -3.582 1 98 69 CYS B O 1
ATOM 4755 N N . GLY B 1 70 ? 2.186 -10.297 -2.529 1 98.5 70 GLY B N 1
ATOM 4756 C CA . GLY B 1 70 ? 2.098 -11.43 -1.628 1 98.5 70 GLY B CA 1
ATOM 4757 C C . GLY B 1 70 ? 2.826 -12.656 -2.143 1 98.5 70 GLY B C 1
ATOM 4758 O O . GLY B 1 70 ? 4.004 -12.578 -2.506 1 98.5 70 GLY B O 1
ATOM 4759 N N . ILE B 1 71 ? 2.189 -13.789 -2.15 1 98.81 71 ILE B N 1
ATOM 4760 C CA . ILE B 1 71 ? 2.836 -15.062 -2.418 1 98.81 71 ILE B CA 1
ATOM 4761 C C . ILE B 1 71 ? 2.881 -15.312 -3.924 1 98.81 71 ILE B C 1
ATOM 4763 O O . ILE B 1 71 ? 1.86 -15.633 -4.539 1 98.81 71 ILE B O 1
ATOM 4767 N N . TRP B 1 72 ? 4.133 -15.281 -4.418 1 98.44 72 TRP B N 1
ATOM 4768 C CA . TRP B 1 72 ? 4.355 -15.594 -5.824 1 98.44 72 TRP B CA 1
ATOM 4769 C C . TRP B 1 72 ? 5.082 -16.922 -5.98 1 98.44 72 TRP B C 1
ATOM 4771 O O . TRP B 1 72 ? 6.152 -17.125 -5.398 1 98.44 72 TRP B O 1
ATOM 4781 N N . ALA B 1 73 ? 4.574 -17.797 -6.723 1 98.38 73 ALA B N 1
ATOM 4782 C CA . ALA B 1 73 ? 5.223 -18.938 -7.352 1 98.38 73 ALA B CA 1
ATOM 4783 C C . ALA B 1 73 ? 5.961 -19.781 -6.32 1 98.38 73 ALA B C 1
ATOM 4785 O O . ALA B 1 73 ? 7.184 -19.906 -6.371 1 98.38 73 ALA B O 1
ATOM 4786 N N . PRO B 1 74 ? 5.234 -20.484 -5.469 1 98.75 74 PRO B N 1
ATOM 4787 C CA . PRO B 1 74 ? 5.902 -21.359 -4.508 1 98.75 74 PRO B CA 1
ATOM 4788 C C . PRO B 1 74 ? 6.559 -22.578 -5.176 1 98.75 74 PRO B C 1
ATOM 4790 O O . PRO B 1 74 ? 6.18 -22.953 -6.289 1 98.75 74 PRO B O 1
ATOM 4793 N N . CYS B 1 75 ? 7.523 -23.141 -4.523 1 98.88 75 CYS B N 1
ATOM 4794 C CA . CYS B 1 75 ? 8.117 -24.406 -4.914 1 98.88 75 CYS B CA 1
ATOM 4795 C C . CYS B 1 75 ? 8.078 -25.406 -3.762 1 98.88 75 CYS B C 1
ATOM 4797 O O . CYS B 1 75 ? 8.633 -25.156 -2.691 1 98.88 75 CYS B O 1
ATOM 4799 N N . LEU B 1 76 ? 7.344 -26.438 -3.949 1 98.94 76 LEU B N 1
ATOM 4800 C CA . LEU B 1 76 ? 7.289 -27.562 -3.014 1 98.94 76 LEU B CA 1
ATOM 4801 C C . LEU B 1 76 ? 8.227 -28.688 -3.449 1 98.94 76 LEU B C 1
ATOM 4803 O O . LEU B 1 76 ? 8.188 -29.109 -4.605 1 98.94 76 LEU B O 1
ATOM 4807 N N . SER B 1 77 ? 9.109 -29.109 -2.572 1 98.81 77 SER B N 1
ATOM 4808 C CA . SER B 1 77 ? 10.047 -30.203 -2.854 1 98.81 77 SER B CA 1
ATOM 4809 C C . SER B 1 77 ? 10.188 -31.125 -1.656 1 98.81 77 SER B C 1
ATOM 4811 O O . SER B 1 77 ? 9.602 -30.891 -0.598 1 98.81 77 SER B O 1
ATOM 4813 N N . HIS B 1 78 ? 10.727 -32.25 -1.841 1 98.62 78 HIS B N 1
ATOM 4814 C CA . HIS B 1 78 ? 10.984 -33.25 -0.814 1 98.62 78 HIS B CA 1
ATOM 4815 C C . HIS B 1 78 ? 12.398 -33.812 -0.935 1 98.62 78 HIS B C 1
ATOM 4817 O O . HIS B 1 78 ? 12.867 -34.094 -2.041 1 98.62 78 HIS B O 1
ATOM 4823 N N . ASP B 1 79 ? 13.078 -33.938 0.203 1 97.88 79 ASP B N 1
ATOM 4824 C CA . ASP B 1 79 ? 14.477 -34.375 0.12 1 97.88 79 ASP B CA 1
ATOM 4825 C C . ASP B 1 79 ? 14.625 -35.844 0.518 1 97.88 79 ASP B C 1
ATOM 4827 O O . ASP B 1 79 ? 15.734 -36.281 0.812 1 97.88 79 ASP B O 1
ATOM 4831 N N . GLY B 1 80 ? 13.57 -36.562 0.548 1 96.69 80 GLY B N 1
ATOM 4832 C CA . GLY B 1 80 ? 13.555 -37.938 1.011 1 96.69 80 GLY B CA 1
ATOM 4833 C C . GLY B 1 80 ? 13.086 -38.062 2.449 1 96.69 80 GLY B C 1
ATOM 4834 O O . GLY B 1 80 ? 12.625 -39.156 2.855 1 96.69 80 GLY B O 1
ATOM 4835 N N . GLU B 1 81 ? 13.203 -37 3.211 1 96.69 81 GLU B N 1
ATOM 4836 C CA . GLU B 1 81 ? 12.859 -37.031 4.629 1 96.69 81 GLU B CA 1
ATOM 4837 C C . GLU B 1 81 ? 11.758 -36.031 4.953 1 96.69 81 GLU B C 1
ATOM 4839 O O . GLU B 1 81 ? 10.82 -36.344 5.684 1 96.69 81 GLU B O 1
ATOM 4844 N N . ARG B 1 82 ? 11.906 -34.844 4.418 1 97.5 82 ARG B N 1
ATOM 4845 C CA . ARG B 1 82 ? 10.977 -33.781 4.773 1 97.5 82 ARG B CA 1
ATOM 4846 C C . ARG B 1 82 ? 10.508 -33.031 3.531 1 97.5 82 ARG B C 1
ATOM 4848 O O . ARG B 1 82 ? 11.148 -33.094 2.48 1 97.5 82 ARG B O 1
ATOM 4855 N N . PHE B 1 83 ? 9.352 -32.344 3.725 1 98.88 83 PHE B N 1
ATOM 4856 C CA . PHE B 1 83 ? 8.859 -31.391 2.736 1 98.88 83 PHE B CA 1
ATOM 4857 C C . PHE B 1 83 ? 9.516 -30.031 2.922 1 98.88 83 PHE B C 1
ATOM 4859 O O . PHE B 1 83 ? 9.703 -29.578 4.051 1 98.88 83 PHE B O 1
ATOM 4866 N N . TRP B 1 84 ? 9.906 -29.406 1.83 1 98.94 84 TRP B N 1
ATOM 4867 C CA . TRP B 1 84 ? 10.438 -28.047 1.791 1 98.94 84 TRP B CA 1
ATOM 4868 C C . TRP B 1 84 ? 9.57 -27.141 0.929 1 98.94 84 TRP B C 1
ATOM 4870 O O . TRP B 1 84 ? 9.141 -27.531 -0.162 1 98.94 84 TRP B O 1
ATOM 4880 N N . LEU B 1 85 ? 9.273 -25.969 1.471 1 98.94 85 LEU B N 1
ATOM 4881 C CA . LEU B 1 85 ? 8.484 -25 0.739 1 98.94 85 LEU B CA 1
ATOM 4882 C C . LEU B 1 85 ? 9.242 -23.688 0.585 1 98.94 85 LEU B C 1
ATOM 4884 O O . LEU B 1 85 ? 9.641 -23.062 1.578 1 98.94 85 LEU B O 1
ATOM 4888 N N . VAL B 1 86 ? 9.547 -23.328 -0.649 1 98.88 86 VAL B N 1
ATOM 4889 C CA . VAL B 1 86 ? 10.109 -22.016 -0.991 1 98.88 86 VAL B CA 1
ATOM 4890 C C . VAL B 1 86 ? 9 -21.078 -1.439 1 98.88 86 VAL B C 1
ATOM 4892 O O . VAL B 1 86 ? 8.094 -21.484 -2.17 1 98.88 86 VAL B O 1
ATOM 4895 N N . TYR B 1 87 ? 9.016 -19.875 -0.907 1 98.88 87 TYR B N 1
ATOM 4896 C CA . TYR B 1 87 ? 7.992 -18.922 -1.335 1 98.88 87 TYR B CA 1
ATOM 4897 C C . TYR B 1 87 ? 8.539 -17.5 -1.329 1 98.88 87 TYR B C 1
ATOM 4899 O O . TYR B 1 87 ? 9.578 -17.219 -0.72 1 98.88 87 TYR B O 1
ATOM 4907 N N . THR B 1 88 ? 7.938 -16.641 -2.098 1 98.88 88 THR B N 1
ATOM 4908 C CA . THR B 1 88 ? 8.273 -15.227 -2.195 1 98.88 88 THR B CA 1
ATOM 4909 C C . THR B 1 88 ? 7.129 -14.359 -1.677 1 98.88 88 THR B C 1
ATOM 4911 O O . THR B 1 88 ? 5.977 -14.539 -2.072 1 98.88 88 THR B O 1
ATOM 4914 N N . ASP B 1 89 ? 7.379 -13.477 -0.773 1 98.81 89 ASP B N 1
ATOM 4915 C CA . ASP B 1 89 ? 6.453 -12.43 -0.364 1 98.81 89 ASP B CA 1
ATOM 4916 C C . ASP B 1 89 ? 6.785 -11.109 -1.048 1 98.81 89 ASP B C 1
ATOM 4918 O O . ASP B 1 89 ? 7.699 -10.398 -0.626 1 98.81 89 ASP B O 1
ATOM 4922 N N . VAL B 1 90 ? 6.023 -10.781 -2.078 1 98.62 90 VAL B N 1
ATOM 4923 C CA . VAL B 1 90 ? 6.285 -9.594 -2.883 1 98.62 90 VAL B CA 1
ATOM 4924 C C . VAL B 1 90 ? 5.605 -8.383 -2.25 1 98.62 90 VAL B C 1
ATOM 4926 O O . VAL B 1 90 ? 4.418 -8.422 -1.929 1 98.62 90 VAL B O 1
ATOM 4929 N N . LYS B 1 91 ? 6.391 -7.27 -2.141 1 98.31 91 LYS B N 1
ATOM 4930 C CA . LYS B 1 91 ? 5.895 -6.078 -1.463 1 98.31 91 LYS B CA 1
ATOM 4931 C C . LYS B 1 91 ? 5.609 -4.957 -2.461 1 98.31 91 LYS B C 1
ATOM 4933 O O . LYS B 1 91 ? 4.926 -3.986 -2.133 1 98.31 91 LYS B O 1
ATOM 4938 N N . ARG B 1 92 ? 6.172 -5.098 -3.641 1 96.94 92 ARG B N 1
ATOM 4939 C CA . ARG B 1 92 ? 6.023 -4.062 -4.66 1 96.94 92 ARG B CA 1
ATOM 4940 C C . ARG B 1 92 ? 5.883 -4.676 -6.047 1 96.94 92 ARG B C 1
ATOM 4942 O O . ARG B 1 92 ? 6.734 -5.465 -6.473 1 96.94 92 ARG B O 1
ATOM 4949 N N . LEU B 1 93 ? 4.809 -4.281 -6.723 1 93.75 93 LEU B N 1
ATOM 4950 C CA . LEU B 1 93 ? 4.539 -4.828 -8.047 1 93.75 93 LEU B CA 1
ATOM 4951 C C . LEU B 1 93 ? 4.867 -3.811 -9.133 1 93.75 93 LEU B C 1
ATOM 4953 O O . LEU B 1 93 ? 5.586 -4.125 -10.086 1 93.75 93 LEU B O 1
ATOM 4957 N N . ASP B 1 94 ? 4.449 -2.559 -8.977 1 91.5 94 ASP B N 1
ATOM 4958 C CA . ASP B 1 94 ? 4.508 -1.565 -10.047 1 91.5 94 ASP B CA 1
ATOM 4959 C C . ASP B 1 94 ? 5.852 -0.841 -10.055 1 91.5 94 ASP B C 1
ATOM 4961 O O . ASP B 1 94 ? 6.488 -0.699 -9.008 1 91.5 94 ASP B O 1
ATOM 4965 N N . GLY B 1 95 ? 6.203 -0.477 -11.25 1 94.12 95 GLY B N 1
ATOM 4966 C CA . GLY B 1 95 ? 7.395 0.341 -11.398 1 94.12 95 GLY B CA 1
ATOM 4967 C C . GLY B 1 95 ? 8.641 -0.469 -11.711 1 94.12 95 GLY B C 1
ATOM 4968 O O . GLY B 1 95 ? 8.555 -1.653 -12.039 1 94.12 95 GLY B O 1
ATOM 4969 N N . ALA B 1 96 ? 9.766 0.182 -11.633 1 97.06 96 ALA B N 1
ATOM 4970 C CA . ALA B 1 96 ? 11.031 -0.4 -12.055 1 97.06 96 ALA B CA 1
ATOM 4971 C C . ALA B 1 96 ? 11.562 -1.385 -11.016 1 97.06 96 ALA B C 1
ATOM 4973 O O . ALA B 1 96 ? 12.234 -2.357 -11.359 1 97.06 96 ALA B O 1
ATOM 4974 N N . PHE B 1 97 ? 11.203 -1.157 -9.758 1 97.38 97 PHE B N 1
ATOM 4975 C CA . PHE B 1 97 ? 11.703 -1.978 -8.664 1 97.38 97 PHE B CA 1
ATOM 4976 C C . PHE B 1 97 ? 10.742 -3.119 -8.359 1 97.38 97 PHE B C 1
ATOM 4978 O O . PHE B 1 97 ? 9.547 -3.016 -8.633 1 97.38 97 PHE B O 1
ATOM 4985 N N . LYS B 1 98 ? 11.273 -4.18 -7.887 1 96.88 98 LYS B N 1
ATOM 4986 C CA . LYS B 1 98 ? 10.531 -5.227 -7.191 1 96.88 98 LYS B CA 1
ATOM 4987 C C . LYS B 1 98 ? 11.125 -5.492 -5.809 1 96.88 98 LYS B C 1
ATOM 4989 O O . LYS B 1 98 ? 12.344 -5.566 -5.652 1 96.88 98 LYS B O 1
ATOM 4994 N N . ASP B 1 99 ? 10.344 -5.422 -4.84 1 98.31 99 ASP B N 1
ATOM 4995 C CA . ASP B 1 99 ? 10.727 -5.902 -3.518 1 98.31 99 ASP B CA 1
ATOM 4996 C C . ASP B 1 99 ? 10.156 -7.289 -3.25 1 98.31 99 ASP B C 1
ATOM 4998 O O . ASP B 1 99 ? 9.008 -7.422 -2.82 1 98.31 99 ASP B O 1
ATOM 5002 N N . ALA B 1 100 ? 10.961 -8.297 -3.502 1 98.56 100 ALA B N 1
ATOM 5003 C CA . ALA B 1 100 ? 10.547 -9.695 -3.453 1 98.56 100 ALA B CA 1
ATOM 5004 C C . ALA B 1 100 ? 11.398 -10.484 -2.461 1 98.56 100 ALA B C 1
ATOM 5006 O O . ALA B 1 100 ? 12.547 -10.812 -2.744 1 98.56 100 ALA B O 1
ATOM 5007 N N . HIS B 1 101 ? 10.852 -10.82 -1.319 1 98.81 101 HIS B N 1
ATOM 5008 C CA . HIS B 1 101 ? 11.586 -11.523 -0.278 1 98.81 101 HIS B CA 1
ATOM 5009 C C . HIS B 1 101 ? 11.359 -13.031 -0.368 1 98.81 101 HIS B C 1
ATOM 5011 O O . HIS B 1 101 ? 10.219 -13.492 -0.344 1 98.81 101 HIS B O 1
ATOM 5017 N N . ASN B 1 102 ? 12.414 -13.758 -0.441 1 98.94 102 ASN B N 1
ATOM 5018 C CA . ASN B 1 102 ? 12.336 -15.203 -0.58 1 98.94 102 ASN B CA 1
ATOM 5019 C C . ASN B 1 102 ? 12.594 -15.906 0.749 1 98.94 102 ASN B C 1
ATOM 5021 O O . ASN B 1 102 ? 13.484 -15.516 1.504 1 98.94 102 ASN B O 1
ATOM 5025 N N . TYR B 1 103 ? 11.805 -16.906 0.983 1 98.94 103 TYR B N 1
ATOM 5026 C CA . TYR B 1 103 ? 11.875 -17.672 2.223 1 98.94 103 TYR B CA 1
ATOM 5027 C C . TYR B 1 103 ? 11.805 -19.172 1.944 1 98.94 103 TYR B C 1
ATOM 5029 O O . TYR B 1 103 ? 11.312 -19.594 0.894 1 98.94 103 TYR B O 1
ATOM 5037 N N . ILE B 1 104 ? 12.328 -19.953 2.906 1 98.94 104 ILE B N 1
ATOM 5038 C CA . ILE B 1 104 ? 12.18 -21.406 2.906 1 98.94 104 ILE B CA 1
ATOM 5039 C C . ILE B 1 104 ? 11.625 -21.875 4.25 1 98.94 104 ILE B C 1
ATOM 5041 O O . ILE B 1 104 ? 12.039 -21.391 5.305 1 98.94 104 ILE B O 1
ATOM 5045 N N . THR B 1 105 ? 10.648 -22.688 4.27 1 98.88 105 THR B N 1
ATOM 5046 C CA . THR B 1 105 ? 10.164 -23.391 5.449 1 98.88 105 THR B CA 1
ATOM 5047 C C . THR B 1 105 ? 10.086 -24.891 5.188 1 98.88 105 THR B C 1
ATOM 5049 O O . THR B 1 105 ? 10.266 -25.344 4.051 1 98.88 105 THR B O 1
ATOM 5052 N N . ALA B 1 106 ? 9.875 -25.719 6.199 1 98.81 106 ALA B N 1
ATOM 5053 C CA . ALA B 1 106 ? 9.898 -27.172 6.047 1 98.81 106 ALA B CA 1
ATOM 5054 C C . ALA B 1 106 ? 8.969 -27.828 7.059 1 98.81 106 ALA B C 1
ATOM 5056 O O . ALA B 1 106 ? 8.625 -27.234 8.086 1 98.81 106 ALA B O 1
ATOM 5057 N N . CYS B 1 107 ? 8.578 -29 6.738 1 98.81 107 CYS B N 1
ATOM 5058 C CA . CYS B 1 107 ? 7.719 -29.812 7.594 1 98.81 107 CYS B CA 1
ATOM 5059 C C . CYS B 1 107 ? 7.902 -31.297 7.305 1 98.81 107 CYS B C 1
ATOM 5061 O O . CYS B 1 107 ? 8.148 -31.688 6.16 1 98.81 107 CYS B O 1
ATOM 5063 N N . GLU B 1 108 ? 7.73 -32.188 8.281 1 98.25 108 GLU B N 1
ATOM 5064 C CA . GLU B 1 108 ? 7.855 -33.625 8.109 1 98.25 108 GLU B CA 1
ATOM 5065 C C . GLU B 1 108 ? 6.664 -34.219 7.352 1 98.25 108 GLU B C 1
ATOM 5067 O O . GLU B 1 108 ? 6.809 -35.156 6.57 1 98.25 108 GLU B O 1
ATOM 5072 N N . THR B 1 109 ? 5.535 -33.688 7.594 1 98.25 109 THR B N 1
ATOM 5073 C CA . THR B 1 109 ? 4.312 -34.094 6.918 1 98.25 109 THR B CA 1
ATOM 5074 C C . THR B 1 109 ? 3.662 -32.938 6.191 1 98.25 109 THR B C 1
ATOM 5076 O O . THR B 1 109 ? 3.842 -31.766 6.59 1 98.25 109 THR B O 1
ATOM 5079 N N . ILE B 1 110 ? 2.969 -33.25 5.141 1 98.25 110 ILE B N 1
ATOM 5080 C CA . ILE B 1 110 ? 2.441 -32.188 4.27 1 98.25 110 ILE B CA 1
ATOM 5081 C C . ILE B 1 110 ? 1.414 -31.359 5.031 1 98.25 110 ILE B C 1
ATOM 5083 O O . ILE B 1 110 ? 1.268 -30.172 4.773 1 98.25 110 ILE B O 1
ATOM 5087 N N . ASP B 1 111 ? 0.656 -31.938 5.977 1 96.31 111 ASP B N 1
ATOM 5088 C CA . ASP B 1 111 ? -0.436 -31.281 6.699 1 96.31 111 ASP B CA 1
ATOM 5089 C C . ASP B 1 111 ? -0.025 -30.953 8.125 1 96.31 111 ASP B C 1
ATOM 5091 O O . ASP B 1 111 ? -0.879 -30.719 8.992 1 96.31 111 ASP B O 1
ATOM 5095 N N . GLY B 1 112 ? 1.244 -30.875 8.406 1 97.75 112 GLY B N 1
ATOM 5096 C CA . GLY B 1 112 ? 1.738 -30.609 9.75 1 97.75 112 GLY B CA 1
ATOM 5097 C C . GLY B 1 112 ? 1.951 -29.125 10.008 1 97.75 112 GLY B C 1
ATOM 5098 O O . GLY B 1 112 ? 1.382 -28.281 9.32 1 97.75 112 GLY B O 1
ATOM 5099 N N . VAL B 1 113 ? 2.676 -28.875 11.148 1 97.81 113 VAL B N 1
ATOM 5100 C CA . VAL B 1 113 ? 3.045 -27.516 11.523 1 97.81 113 VAL B CA 1
ATOM 5101 C C . VAL B 1 113 ? 4.387 -27.156 10.891 1 97.81 113 VAL B C 1
ATOM 5103 O O . VAL B 1 113 ? 5.43 -27.688 11.273 1 97.81 113 VAL B O 1
ATOM 5106 N N . TRP B 1 114 ? 4.324 -26.297 9.992 1 98.81 114 TRP B N 1
ATOM 5107 C CA . TRP B 1 114 ? 5.535 -25.906 9.281 1 98.81 114 TRP B CA 1
ATOM 5108 C C . TRP B 1 114 ? 6.422 -25.031 10.148 1 98.81 114 TRP B C 1
ATOM 5110 O O . TRP B 1 114 ? 5.922 -24.219 10.93 1 98.81 114 TRP B O 1
ATOM 5120 N N . SER B 1 115 ? 7.703 -25.078 10.023 1 98.69 115 SER B N 1
ATOM 5121 C CA . SER B 1 115 ? 8.656 -24.344 10.859 1 98.69 115 SER B CA 1
ATOM 5122 C C . SER B 1 115 ? 8.672 -22.859 10.523 1 98.69 115 SER B C 1
ATOM 5124 O O . SER B 1 115 ? 8.219 -22.469 9.445 1 98.69 115 SER B O 1
ATOM 5126 N N . ASP B 1 116 ? 9.156 -22.047 11.477 1 98.56 116 ASP B N 1
ATOM 5127 C CA . ASP B 1 116 ? 9.469 -20.672 11.125 1 98.56 116 ASP B CA 1
ATOM 5128 C C . ASP B 1 116 ? 10.414 -20.609 9.93 1 98.56 116 ASP B C 1
ATOM 5130 O O . ASP B 1 116 ? 11.344 -21.422 9.82 1 98.56 116 ASP B O 1
ATOM 5134 N N . PRO B 1 117 ? 10.273 -19.703 9.102 1 98.75 117 PRO B N 1
ATOM 5135 C CA . PRO B 1 117 ? 11 -19.734 7.828 1 98.75 117 PRO B CA 1
ATOM 5136 C C . PRO B 1 117 ? 12.414 -19.172 7.945 1 98.75 117 PRO B C 1
ATOM 5138 O O . PRO B 1 117 ? 12.695 -18.375 8.836 1 98.75 117 PRO B O 1
ATOM 5141 N N . TRP B 1 118 ? 13.336 -19.641 7.105 1 98.69 118 TRP B N 1
ATOM 5142 C CA . TRP B 1 118 ? 14.617 -19 6.82 1 98.69 118 TRP B CA 1
ATOM 5143 C C . TRP B 1 118 ? 14.453 -17.938 5.746 1 98.69 118 TRP B C 1
ATOM 5145 O O . TRP B 1 118 ? 13.953 -18.219 4.652 1 98.69 118 TRP B O 1
ATOM 5155 N N . TYR B 1 119 ? 14.797 -16.734 6.074 1 98.56 119 TYR B N 1
ATOM 5156 C CA . TYR B 1 119 ? 14.969 -15.75 5.012 1 98.56 119 TYR B CA 1
ATOM 5157 C C . TYR B 1 119 ? 16.156 -16.109 4.129 1 98.56 119 TYR B C 1
ATOM 5159 O O . TYR B 1 119 ? 17.234 -16.453 4.629 1 98.56 119 TYR B O 1
ATOM 5167 N N . VAL B 1 120 ? 16.016 -15.961 2.795 1 98.75 120 VAL B N 1
ATOM 5168 C CA . VAL B 1 120 ? 17.062 -16.406 1.896 1 98.75 120 VAL B CA 1
ATOM 5169 C C . VAL B 1 120 ? 17.688 -15.203 1.19 1 98.75 120 VAL B C 1
ATOM 5171 O O . VAL B 1 120 ? 18.828 -14.82 1.494 1 98.75 120 VAL B O 1
ATOM 5174 N N . ASN B 1 121 ? 16.984 -14.531 0.336 1 98.69 121 ASN B N 1
ATOM 5175 C CA . ASN B 1 121 ? 17.406 -13.328 -0.364 1 98.69 121 ASN B CA 1
ATOM 5176 C C . ASN B 1 121 ? 16.219 -12.539 -0.91 1 98.69 121 ASN B C 1
ATOM 5178 O O . ASN B 1 121 ? 15.07 -12.82 -0.569 1 98.69 121 ASN B O 1
ATOM 5182 N N . SER B 1 122 ? 16.5 -11.477 -1.677 1 98.75 122 SER B N 1
ATOM 5183 C CA . SER B 1 122 ? 15.477 -10.648 -2.307 1 98.75 122 SER B CA 1
ATOM 5184 C C . SER B 1 122 ? 15.867 -10.273 -3.732 1 98.75 122 SER B C 1
ATOM 5186 O O . SER B 1 122 ? 15.391 -9.273 -4.27 1 98.75 122 SER B O 1
ATOM 5188 N N . SER B 1 123 ? 16.75 -11.023 -4.328 1 98.56 123 SER B N 1
ATOM 5189 C CA . SER B 1 123 ? 17.391 -10.633 -5.574 1 98.56 123 SER B CA 1
ATOM 5190 C C . SER B 1 123 ? 16.422 -10.758 -6.754 1 98.56 123 SER B C 1
ATOM 5192 O O . SER B 1 123 ? 16.719 -10.273 -7.852 1 98.56 123 SER B O 1
ATOM 5194 N N . GLY B 1 124 ? 15.32 -11.352 -6.512 1 98.5 124 GLY B N 1
ATOM 5195 C CA . GLY B 1 124 ? 14.273 -11.625 -7.484 1 98.5 124 GLY B CA 1
ATOM 5196 C C . GLY B 1 124 ? 13.195 -12.547 -6.953 1 98.5 124 GLY B C 1
ATOM 5197 O O . GLY B 1 124 ? 12.977 -12.617 -5.742 1 98.5 124 GLY B O 1
ATOM 5198 N N . PHE B 1 125 ? 12.461 -13.133 -7.879 1 98.44 125 PHE B N 1
ATOM 5199 C CA . PHE B 1 125 ? 11.312 -13.922 -7.445 1 98.44 125 PHE B CA 1
ATOM 5200 C C . PHE B 1 125 ? 11.273 -15.266 -8.164 1 98.44 125 PHE B C 1
ATOM 5202 O O . PHE B 1 125 ? 12.211 -15.609 -8.883 1 98.44 125 PHE B O 1
ATOM 5209 N N . ASP B 1 126 ? 10.281 -16.078 -7.82 1 98.56 126 ASP B N 1
ATOM 5210 C CA . ASP B 1 126 ? 10.031 -17.406 -8.367 1 98.56 126 ASP B CA 1
ATOM 5211 C C . ASP B 1 126 ? 11.188 -18.344 -8.07 1 98.56 126 ASP B C 1
ATOM 5213 O O . ASP B 1 126 ? 11.719 -19 -8.977 1 98.56 126 ASP B O 1
ATOM 5217 N N . PRO B 1 127 ? 11.523 -18.5 -6.863 1 98.81 127 PRO B N 1
ATOM 5218 C CA . PRO B 1 127 ? 12.633 -19.375 -6.477 1 98.81 127 PRO B CA 1
ATOM 5219 C C . PRO B 1 127 ? 12.234 -20.844 -6.406 1 98.81 127 PRO B C 1
ATOM 5221 O O . PRO B 1 127 ? 11.047 -21.156 -6.312 1 98.81 127 PRO B O 1
ATOM 5224 N N . SER B 1 128 ? 13.203 -21.656 -6.473 1 98.81 128 SER B N 1
ATOM 5225 C CA . SER B 1 128 ? 13.031 -23.094 -6.211 1 98.81 128 SER B CA 1
ATOM 5226 C C . SER B 1 128 ? 14.234 -23.672 -5.477 1 98.81 128 SER B C 1
ATOM 5228 O O . SER B 1 128 ? 15.273 -23.016 -5.363 1 98.81 128 SER B O 1
ATOM 5230 N N . LEU B 1 129 ? 14.07 -24.766 -4.922 1 98.81 129 LEU B N 1
ATOM 5231 C CA . LEU B 1 129 ? 15.102 -25.5 -4.199 1 98.81 129 LEU B CA 1
ATOM 5232 C C . LEU B 1 129 ? 15.312 -26.891 -4.797 1 98.81 129 LEU B C 1
ATOM 5234 O O . LEU B 1 129 ? 14.367 -27.672 -4.879 1 98.81 129 LEU B O 1
ATOM 5238 N N . PHE B 1 130 ? 16.531 -27.203 -5.246 1 98.62 130 PHE B N 1
ATOM 5239 C CA . PHE B 1 130 ? 16.891 -28.5 -5.82 1 98.62 130 PHE B CA 1
ATOM 5240 C C . PHE B 1 130 ? 17.734 -29.312 -4.836 1 98.62 130 PHE B C 1
ATOM 5242 O O . PHE B 1 130 ? 18.688 -28.781 -4.25 1 98.62 130 PHE B O 1
ATOM 5249 N N . HIS B 1 131 ? 17.297 -30.484 -4.641 1 98.31 131 HIS B N 1
ATOM 5250 C CA . HIS B 1 131 ? 18.047 -31.422 -3.807 1 98.31 131 HIS B CA 1
ATOM 5251 C C . HIS B 1 131 ? 18.891 -32.375 -4.656 1 98.31 131 HIS B C 1
ATOM 5253 O O . HIS B 1 131 ? 18.344 -33.25 -5.32 1 98.31 131 HIS B O 1
ATOM 5259 N N . ASP B 1 132 ? 20.188 -32.281 -4.562 1 97.56 132 ASP B N 1
ATOM 5260 C CA . ASP B 1 132 ? 21.047 -33.062 -5.422 1 97.56 132 ASP B CA 1
ATOM 5261 C C . ASP B 1 132 ? 21.375 -34.406 -4.781 1 97.56 132 ASP B C 1
ATOM 5263 O O . ASP B 1 132 ? 21.172 -34.594 -3.582 1 97.56 132 ASP B O 1
ATOM 5267 N N . ASP B 1 133 ? 21.969 -35.344 -5.559 1 95.56 133 ASP B N 1
ATOM 5268 C CA . ASP B 1 133 ? 22.266 -36.719 -5.117 1 95.56 133 ASP B CA 1
ATOM 5269 C C . ASP B 1 133 ? 23.406 -36.719 -4.098 1 95.56 133 ASP B C 1
ATOM 5271 O O . ASP B 1 133 ? 23.531 -37.656 -3.314 1 95.56 133 ASP B O 1
ATOM 5275 N N . ASP B 1 134 ? 24.219 -35.719 -4.117 1 95.5 134 ASP B N 1
ATOM 5276 C CA . ASP B 1 134 ? 25.359 -35.688 -3.219 1 95.5 134 ASP B CA 1
ATOM 5277 C C . ASP B 1 134 ? 24.984 -35.062 -1.876 1 95.5 134 ASP B C 1
ATOM 5279 O O . ASP B 1 134 ? 25.844 -34.812 -1.027 1 95.5 134 ASP B O 1
ATOM 5283 N N . GLY B 1 135 ? 23.703 -34.719 -1.736 1 95 135 GLY B N 1
ATOM 5284 C CA . GLY B 1 135 ? 23.219 -34.219 -0.467 1 95 135 GLY B CA 1
ATOM 5285 C C . GLY B 1 135 ? 23.156 -32.688 -0.421 1 95 135 GLY B C 1
ATOM 5286 O O . GLY B 1 135 ? 22.562 -32.125 0.486 1 95 135 GLY B O 1
ATOM 5287 N N . ARG B 1 136 ? 23.75 -32.031 -1.411 1 96.12 136 ARG B N 1
ATOM 5288 C CA . ARG B 1 136 ? 23.734 -30.562 -1.45 1 96.12 136 ARG B CA 1
ATOM 5289 C C . ARG B 1 136 ? 22.391 -30.031 -1.933 1 96.12 136 ARG B C 1
ATOM 5291 O O . ARG B 1 136 ? 21.703 -30.688 -2.721 1 96.12 136 ARG B O 1
ATOM 5298 N N . LYS B 1 137 ? 22 -28.844 -1.407 1 98.56 137 LYS B N 1
ATOM 5299 C CA . LYS B 1 137 ? 20.812 -28.141 -1.857 1 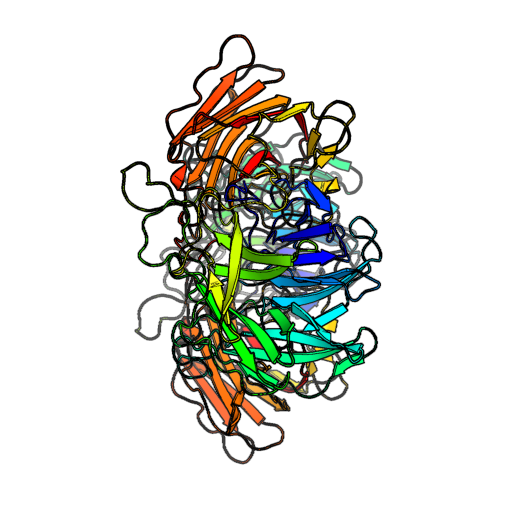98.56 137 LYS B CA 1
ATOM 5300 C C . LYS B 1 137 ? 21.188 -26.859 -2.598 1 98.56 137 LYS B C 1
ATOM 5302 O O . LYS B 1 137 ? 22.109 -26.141 -2.197 1 98.56 137 LYS B O 1
ATOM 5307 N N . TRP B 1 138 ? 20.5 -26.656 -3.654 1 98.81 138 TRP B N 1
ATOM 5308 C CA . TRP B 1 138 ? 20.766 -25.5 -4.512 1 98.81 138 TRP B CA 1
ATOM 5309 C C . TRP B 1 138 ? 19.531 -24.641 -4.66 1 98.81 138 TRP B C 1
ATOM 5311 O O . TRP B 1 138 ? 18.453 -25.141 -4.977 1 98.81 138 TRP B O 1
ATOM 5321 N N . PHE B 1 139 ? 19.75 -23.375 -4.348 1 98.81 139 PHE B N 1
ATOM 5322 C CA . PHE B 1 139 ? 18.719 -22.359 -4.512 1 98.81 139 PHE B CA 1
ATOM 5323 C C . PHE B 1 139 ? 18.828 -21.672 -5.867 1 98.81 139 PHE B C 1
ATOM 5325 O O . PHE B 1 139 ? 19.922 -21.25 -6.258 1 98.81 139 PHE B O 1
ATOM 5332 N N . VAL B 1 140 ? 17.703 -21.578 -6.629 1 98.56 140 VAL B N 1
ATOM 5333 C CA . VAL B 1 140 ? 17.688 -20.922 -7.93 1 98.56 140 VAL B CA 1
ATOM 5334 C C . VAL B 1 140 ? 16.531 -19.922 -7.992 1 98.56 140 VAL B C 1
ATOM 5336 O O . VAL B 1 140 ? 15.445 -20.188 -7.477 1 98.56 140 VAL B O 1
ATOM 5339 N N . ASN B 1 141 ? 16.719 -18.766 -8.461 1 98.56 141 ASN B N 1
ATOM 5340 C CA . ASN B 1 141 ? 15.688 -17.766 -8.703 1 98.56 141 ASN B CA 1
ATOM 5341 C C . ASN B 1 141 ? 16.047 -16.859 -9.867 1 98.56 141 ASN B C 1
ATOM 5343 O O . ASN B 1 141 ? 17.203 -16.797 -10.281 1 98.56 141 ASN B O 1
ATOM 5347 N N . MET B 1 142 ? 15.055 -16.234 -10.461 1 98.56 142 MET B N 1
ATOM 5348 C CA . MET B 1 142 ? 15.32 -15.172 -11.43 1 98.56 142 MET B CA 1
ATOM 5349 C C . MET B 1 142 ? 15.812 -13.914 -10.734 1 98.56 142 MET B C 1
ATOM 5351 O O . MET B 1 142 ? 15.422 -13.633 -9.594 1 98.56 142 MET B O 1
ATOM 5355 N N . ARG B 1 143 ? 16.688 -13.188 -11.367 1 98.19 143 ARG B N 1
ATOM 5356 C CA . ARG B 1 143 ? 17.219 -11.938 -10.836 1 98.19 143 ARG B CA 1
ATOM 5357 C C . ARG B 1 143 ? 16.516 -10.734 -11.461 1 98.19 143 ARG B C 1
ATOM 5359 O O . ARG B 1 143 ? 16.391 -10.648 -12.688 1 98.19 143 ARG B O 1
ATOM 5366 N N . TRP B 1 144 ? 16.047 -9.82 -10.664 1 98.44 144 TRP B N 1
ATOM 5367 C CA . TRP B 1 144 ? 15.352 -8.633 -11.141 1 98.44 144 TRP B CA 1
ATOM 5368 C C . TRP B 1 144 ? 16.328 -7.484 -11.359 1 98.44 144 TRP B C 1
ATOM 5370 O O . TRP B 1 144 ? 17.172 -7.207 -10.508 1 98.44 144 TRP B O 1
ATOM 5380 N N . ASN B 1 145 ? 16.219 -6.855 -12.508 1 98.06 145 ASN B N 1
ATOM 5381 C CA . ASN B 1 145 ? 17.047 -5.715 -12.891 1 98.06 145 ASN B CA 1
ATOM 5382 C C . ASN B 1 145 ? 16.219 -4.441 -13.023 1 98.06 145 ASN B C 1
ATOM 5384 O O . ASN B 1 145 ? 15.422 -4.301 -13.953 1 98.06 145 ASN B O 1
ATOM 5388 N N . HIS B 1 146 ? 16.422 -3.498 -12.086 1 97.69 146 HIS B N 1
ATOM 5389 C CA . HIS B 1 146 ? 15.625 -2.275 -12.055 1 97.69 146 HIS B CA 1
ATOM 5390 C C . HIS B 1 146 ? 16.219 -1.211 -12.969 1 97.69 146 HIS B C 1
ATOM 5392 O O . HIS B 1 146 ? 15.656 -0.122 -13.109 1 97.69 146 HIS B O 1
ATOM 5398 N N . ARG B 1 147 ? 17.359 -1.471 -13.672 1 96.56 147 ARG B N 1
ATOM 5399 C CA . ARG B 1 147 ? 18.125 -0.467 -14.406 1 96.56 147 ARG B CA 1
ATOM 5400 C C . ARG B 1 147 ? 17.547 -0.259 -15.805 1 96.56 147 ARG B C 1
ATOM 5402 O O . ARG B 1 147 ? 16.438 -0.712 -16.094 1 96.56 147 ARG B O 1
ATOM 5409 N N . TRP B 1 148 ? 18.125 0.453 -16.594 1 94.19 148 TRP B N 1
ATOM 5410 C CA . TRP B 1 148 ? 17.672 0.888 -17.906 1 94.19 148 TRP B CA 1
ATOM 5411 C C . TRP B 1 148 ? 17.797 -0.239 -18.938 1 94.19 148 TRP B C 1
ATOM 5413 O O . TRP B 1 148 ? 18.484 -1.233 -18.688 1 94.19 148 TRP B O 1
ATOM 5423 N N . ALA B 1 149 ? 17.109 -0.031 -20.062 1 92.38 149 ALA B N 1
ATOM 5424 C CA . ALA B 1 149 ? 17.172 -0.986 -21.172 1 92.38 149 ALA B CA 1
ATOM 5425 C C . ALA B 1 149 ? 18.625 -1.221 -21.609 1 92.38 149 ALA B C 1
ATOM 5427 O O . ALA B 1 149 ? 19.422 -0.279 -21.672 1 92.38 149 ALA B O 1
ATOM 5428 N N . GLY B 1 150 ? 18.953 -2.408 -21.875 1 92.69 150 GLY B N 1
ATOM 5429 C CA . GLY B 1 150 ? 20.281 -2.766 -22.344 1 92.69 150 GLY B CA 1
ATOM 5430 C C . GLY B 1 150 ? 21.234 -3.115 -21.219 1 92.69 150 GLY B C 1
ATOM 5431 O O . GLY B 1 150 ? 22.359 -3.543 -21.469 1 92.69 150 GLY B O 1
ATOM 5432 N N . SER B 1 151 ? 20.703 -3.025 -19.984 1 94.44 151 SER B N 1
ATOM 5433 C CA . SER B 1 151 ? 21.594 -3.236 -18.844 1 94.44 151 SER B CA 1
ATOM 5434 C C . SER B 1 151 ? 21.562 -4.688 -18.375 1 94.44 151 SER B C 1
ATOM 5436 O O . SER B 1 151 ? 22.328 -5.082 -17.5 1 94.44 151 SER B O 1
ATOM 5438 N N . GLY B 1 152 ? 20.672 -5.5 -18.906 1 94.44 152 GLY B N 1
ATOM 5439 C CA . GLY B 1 152 ? 20.531 -6.879 -18.469 1 94.44 152 GLY B CA 1
ATOM 5440 C C . GLY B 1 152 ? 21.188 -7.871 -19.406 1 94.44 152 GLY B C 1
ATOM 5441 O O . GLY B 1 152 ? 21.812 -7.48 -20.406 1 94.44 152 GLY B O 1
ATOM 5442 N N . VAL B 1 153 ? 21.047 -9.164 -19.062 1 93.69 153 VAL B N 1
ATOM 5443 C CA . VAL B 1 153 ? 21.75 -10.195 -19.797 1 93.69 153 VAL B CA 1
ATOM 5444 C C . VAL B 1 153 ? 20.859 -10.742 -20.922 1 93.69 153 VAL B C 1
ATOM 5446 O O . VAL B 1 153 ? 21.344 -11.359 -21.859 1 93.69 153 VAL B O 1
ATOM 5449 N N . ASN B 1 154 ? 19.562 -10.656 -20.688 1 93.56 154 ASN B N 1
ATOM 5450 C CA . ASN B 1 154 ? 18.641 -11.109 -21.719 1 93.56 154 ASN B CA 1
ATOM 5451 C C . ASN B 1 154 ? 18.297 -9.984 -22.688 1 93.56 154 ASN B C 1
ATOM 5453 O O . ASN B 1 154 ? 17.734 -8.961 -22.297 1 93.56 154 ASN B O 1
ATOM 5457 N N . GLY B 1 155 ? 18.594 -10.117 -23.938 1 90 155 GLY B N 1
ATOM 5458 C CA . GLY B 1 155 ? 18.422 -9.078 -24.938 1 90 155 GLY B CA 1
ATOM 5459 C C . GLY B 1 155 ? 16.969 -8.75 -25.203 1 90 155 GLY B C 1
ATOM 5460 O O . GLY B 1 155 ? 16.641 -7.645 -25.641 1 90 155 GLY B O 1
ATOM 5461 N N . ALA B 1 156 ? 16.109 -9.727 -24.953 1 93.75 156 ALA B N 1
ATOM 5462 C CA . ALA B 1 156 ? 14.688 -9.523 -25.219 1 93.75 156 ALA B CA 1
ATOM 5463 C C . ALA B 1 156 ? 14.016 -8.758 -24.094 1 93.75 156 ALA B C 1
ATOM 5465 O O . ALA B 1 156 ? 13.039 -8.039 -24.297 1 93.75 156 ALA B O 1
ATOM 5466 N N . ASN B 1 157 ? 14.492 -8.875 -22.953 1 95.19 157 ASN B N 1
ATOM 5467 C CA . ASN B 1 157 ? 13.984 -8.156 -21.781 1 95.19 157 ASN B CA 1
ATOM 5468 C C . ASN B 1 157 ? 15.055 -8 -20.719 1 95.19 157 ASN B C 1
ATOM 5470 O O . ASN B 1 157 ? 15.438 -8.969 -20.047 1 95.19 157 ASN B O 1
ATOM 5474 N N . ASP B 1 158 ? 15.414 -6.785 -20.422 1 94 158 ASP B N 1
ATOM 5475 C CA . ASP B 1 158 ? 16.516 -6.508 -19.516 1 94 158 ASP B CA 1
ATOM 5476 C C . ASP B 1 158 ? 16.094 -6.664 -18.062 1 94 158 ASP B C 1
ATOM 5478 O O . ASP B 1 158 ? 16.922 -6.941 -17.188 1 94 158 ASP B O 1
ATOM 5482 N N . ARG B 1 159 ? 14.844 -6.547 -17.781 1 96.19 159 ARG B N 1
ATOM 5483 C CA . ARG B 1 159 ? 14.383 -6.551 -16.391 1 96.19 159 ARG B CA 1
ATOM 5484 C C . ARG B 1 159 ? 14.461 -7.953 -15.789 1 96.19 159 ARG B C 1
ATOM 5486 O O . ARG B 1 159 ? 14.703 -8.109 -14.594 1 96.19 159 ARG B O 1
ATOM 5493 N N . PHE B 1 160 ? 14.109 -8.906 -16.609 1 97.56 160 PHE B N 1
ATOM 5494 C CA . PHE B 1 160 ? 14.289 -10.305 -16.25 1 97.56 160 PHE B CA 1
ATOM 5495 C C . PHE B 1 160 ? 15.711 -10.766 -16.547 1 97.56 160 PHE B C 1
ATOM 5497 O O . PHE B 1 160 ? 15.977 -11.281 -17.641 1 97.56 160 PHE B O 1
ATOM 5504 N N . ASP B 1 161 ? 16.578 -10.609 -15.57 1 97.38 161 ASP B N 1
ATOM 5505 C CA . ASP B 1 161 ? 18.031 -10.672 -15.797 1 97.38 161 ASP B CA 1
ATOM 5506 C C . ASP B 1 161 ? 18.562 -12.086 -15.555 1 97.38 161 ASP B C 1
ATOM 5508 O O . ASP B 1 161 ? 19.516 -12.273 -14.805 1 97.38 161 ASP B O 1
ATOM 5512 N N . GLY B 1 162 ? 17.844 -13.125 -15.992 1 97.38 162 GLY B N 1
ATOM 5513 C CA . GLY B 1 162 ? 18.297 -14.508 -16.047 1 97.38 162 GLY B CA 1
ATOM 5514 C C . GLY B 1 162 ? 18.078 -15.258 -14.742 1 97.38 162 GLY B C 1
ATOM 5515 O O . GLY B 1 162 ? 17.484 -14.719 -13.805 1 97.38 162 GLY B O 1
ATOM 5516 N N . ILE B 1 163 ? 18.531 -16.547 -14.766 1 98.56 163 ILE B N 1
ATOM 5517 C CA . ILE B 1 163 ? 18.391 -17.453 -13.633 1 98.56 163 ILE B CA 1
ATOM 5518 C C . ILE B 1 163 ? 19.719 -17.609 -12.914 1 98.56 163 ILE B C 1
ATOM 5520 O O . ILE B 1 163 ? 20.734 -17.938 -13.531 1 98.56 163 ILE B O 1
ATOM 5524 N N . VAL B 1 164 ? 19.703 -17.375 -11.625 1 98.31 164 VAL B N 1
ATOM 5525 C CA . VAL B 1 164 ? 20.938 -17.484 -10.844 1 98.31 164 VAL B CA 1
ATOM 5526 C C . VAL B 1 164 ? 20.844 -18.672 -9.891 1 98.31 164 VAL B C 1
ATOM 5528 O O . VAL B 1 164 ? 19.75 -19.047 -9.461 1 98.31 164 VAL B O 1
ATOM 5531 N N . LEU B 1 165 ? 22.016 -19.234 -9.641 1 98.69 165 LEU B N 1
ATOM 5532 C CA . LEU B 1 165 ? 22.188 -20.422 -8.812 1 98.69 165 LEU B CA 1
ATOM 5533 C C . LEU B 1 165 ? 23.156 -20.156 -7.668 1 98.69 165 LEU B C 1
ATOM 5535 O O . LEU B 1 165 ? 24.188 -19.516 -7.863 1 98.69 165 LEU B O 1
ATOM 5539 N N . GLN B 1 166 ? 22.734 -20.625 -6.512 1 98.62 166 GLN B N 1
ATOM 5540 C CA . GLN B 1 166 ? 23.609 -20.562 -5.352 1 98.62 166 GLN B CA 1
ATOM 5541 C C . GLN B 1 166 ? 23.344 -21.734 -4.402 1 98.62 166 GLN B C 1
ATOM 5543 O O . GLN B 1 166 ? 22.188 -22.125 -4.215 1 98.62 166 GLN B O 1
ATOM 5548 N N . GLU B 1 167 ? 24.422 -22.281 -3.742 1 98.62 167 GLU B N 1
ATOM 5549 C CA . GLU B 1 167 ? 24.219 -23.328 -2.756 1 98.62 167 GLU B CA 1
ATOM 5550 C C . GLU B 1 167 ? 23.531 -22.797 -1.502 1 98.62 167 GLU B C 1
ATOM 5552 O O . GLU B 1 167 ? 23.781 -21.656 -1.094 1 98.62 167 GLU B O 1
ATOM 5557 N N . TRP B 1 168 ? 22.656 -23.609 -0.858 1 98.75 168 TRP B N 1
ATOM 5558 C CA . TRP B 1 168 ? 21.938 -23.203 0.348 1 98.75 168 TRP B CA 1
ATOM 5559 C C . TRP B 1 168 ? 21.828 -24.359 1.337 1 98.75 168 TRP B C 1
ATOM 5561 O O . TRP B 1 168 ? 21.703 -25.516 0.936 1 98.75 168 TRP B O 1
ATOM 5571 N N . SER B 1 169 ? 21.875 -24.062 2.6 1 98.12 169 SER B N 1
ATOM 5572 C CA . SER B 1 169 ? 21.562 -24.984 3.682 1 98.12 169 SER B CA 1
ATOM 5573 C C . SER B 1 169 ? 20.906 -24.266 4.859 1 98.12 169 SER B C 1
ATOM 5575 O O . SER B 1 169 ? 21.094 -23.062 5.031 1 98.12 169 SER B O 1
ATOM 5577 N N . PRO B 1 170 ? 20.078 -25 5.633 1 97 170 PRO B N 1
ATOM 5578 C CA . PRO B 1 170 ? 19.484 -24.359 6.805 1 97 170 PRO B CA 1
ATOM 5579 C C . PRO B 1 170 ? 20.516 -23.781 7.758 1 97 170 PRO B C 1
ATOM 5581 O O . PRO B 1 170 ? 20.297 -22.734 8.359 1 97 170 PRO B O 1
ATOM 5584 N N . GLU B 1 171 ? 21.641 -24.391 7.863 1 96.44 171 GLU B N 1
ATOM 5585 C CA . GLU B 1 171 ? 22.688 -24.016 8.812 1 96.44 171 GLU B CA 1
ATOM 5586 C C . GLU B 1 171 ? 23.531 -22.859 8.273 1 96.44 171 GLU B C 1
ATOM 5588 O O . GLU B 1 171 ? 23.906 -21.953 9.023 1 96.44 171 GLU B O 1
ATOM 5593 N N . GLY B 1 172 ? 23.812 -22.906 7.016 1 96.62 172 GLY B N 1
ATOM 5594 C CA . GLY B 1 172 ? 24.781 -21.984 6.477 1 96.62 172 GLY B CA 1
ATOM 5595 C C . GLY B 1 172 ? 24.172 -20.859 5.664 1 96.62 172 GLY B C 1
ATOM 5596 O O . GLY B 1 172 ? 24.844 -19.906 5.289 1 96.62 172 GLY B O 1
ATOM 5597 N N . GLY B 1 173 ? 22.875 -21 5.453 1 98.06 173 GLY B N 1
ATOM 5598 C CA . GLY B 1 173 ? 22.297 -20.062 4.5 1 98.06 173 GLY B CA 1
ATOM 5599 C C . GLY B 1 173 ? 22.859 -20.219 3.1 1 98.06 173 GLY B C 1
ATOM 5600 O O . GLY B 1 173 ? 23.203 -21.328 2.682 1 98.06 173 GLY B O 1
ATOM 5601 N N . LEU B 1 174 ? 22.781 -19.078 2.311 1 98.5 174 LEU B N 1
ATOM 5602 C CA . LEU B 1 174 ? 23.391 -19.078 0.989 1 98.5 174 LEU B CA 1
ATOM 5603 C C . LEU B 1 174 ? 24.906 -19 1.098 1 98.5 174 LEU B C 1
ATOM 5605 O O . LEU B 1 174 ? 25.453 -18.125 1.786 1 98.5 174 LEU B O 1
ATOM 5609 N N . THR B 1 175 ? 25.562 -19.891 0.442 1 97.56 175 THR B N 1
ATOM 5610 C CA . THR B 1 175 ? 27.016 -19.922 0.446 1 97.56 175 THR B CA 1
ATOM 5611 C C . THR B 1 175 ? 27.562 -20.094 -0.972 1 97.56 175 THR B C 1
ATOM 5613 O O . THR B 1 175 ? 26.828 -20.484 -1.88 1 97.56 175 THR B O 1
ATOM 5616 N N . GLY B 1 176 ? 28.859 -19.766 -1.201 1 96.25 176 GLY B N 1
ATOM 5617 C CA . GLY B 1 176 ? 29.469 -19.891 -2.516 1 96.25 176 GLY B CA 1
ATOM 5618 C C . GLY B 1 176 ? 29.078 -18.766 -3.457 1 96.25 176 GLY B C 1
ATOM 5619 O O . GLY B 1 176 ? 28.406 -17.812 -3.055 1 96.25 176 GLY B O 1
ATOM 5620 N N . PRO B 1 177 ? 29.547 -18.844 -4.645 1 95.62 177 PRO B N 1
ATOM 5621 C CA . PRO B 1 177 ? 29.297 -17.75 -5.586 1 95.62 177 PRO B CA 1
ATOM 5622 C C . PRO B 1 177 ? 27.875 -17.75 -6.141 1 95.62 177 PRO B C 1
ATOM 5624 O O . PRO B 1 177 ? 27.25 -18.812 -6.254 1 95.62 177 PRO B O 1
ATOM 5627 N N . VAL B 1 178 ? 27.391 -16.594 -6.426 1 96.81 178 VAL B N 1
ATOM 5628 C CA . VAL B 1 178 ? 26.203 -16.453 -7.242 1 96.81 178 VAL B CA 1
ATOM 5629 C C . VAL B 1 178 ? 26.547 -16.703 -8.711 1 96.81 178 VAL B C 1
ATOM 5631 O O . VAL B 1 178 ? 27.344 -15.969 -9.297 1 96.81 178 VAL B O 1
ATOM 5634 N N . THR B 1 179 ? 25.922 -17.703 -9.32 1 97.38 179 THR B N 1
ATOM 5635 C CA . THR B 1 179 ? 26.266 -18.078 -10.68 1 97.38 179 THR B CA 1
ATOM 5636 C C . THR B 1 179 ? 25.094 -17.859 -11.617 1 97.38 179 THR B C 1
ATOM 5638 O O . THR B 1 179 ? 24 -18.375 -11.367 1 97.38 179 THR B O 1
ATOM 5641 N N . MET B 1 180 ? 25.312 -17.078 -12.664 1 96.94 180 MET B N 1
ATOM 5642 C CA . MET B 1 180 ? 24.344 -16.984 -13.742 1 96.94 180 MET B CA 1
ATOM 5643 C C . MET B 1 180 ? 24.359 -18.234 -14.602 1 96.94 180 MET B C 1
ATOM 5645 O O . MET B 1 180 ? 25.328 -18.516 -15.305 1 96.94 180 MET B O 1
ATOM 5649 N N . ILE B 1 181 ? 23.25 -18.969 -14.625 1 98.12 181 ILE B N 1
ATOM 5650 C CA . ILE B 1 181 ? 23.328 -20.25 -15.312 1 98.12 181 ILE B CA 1
ATOM 5651 C C . ILE B 1 181 ? 22.5 -20.203 -16.594 1 98.12 181 ILE B C 1
ATOM 5653 O O . ILE B 1 181 ? 22.734 -20.984 -17.516 1 98.12 181 ILE B O 1
ATOM 5657 N N . TYR B 1 182 ? 21.547 -19.281 -16.688 1 98.44 182 TYR B N 1
ATOM 5658 C CA . TYR B 1 182 ? 20.688 -19.281 -17.859 1 98.44 182 TYR B CA 1
ATOM 5659 C C . TYR B 1 182 ? 20.094 -17.891 -18.109 1 98.44 182 TYR B C 1
ATOM 5661 O O . TYR B 1 182 ? 19.188 -17.469 -17.406 1 98.44 182 TYR B O 1
ATOM 5669 N N . PRO B 1 183 ? 20.484 -17.156 -19.125 1 97.06 183 PRO B N 1
ATOM 5670 C CA . PRO B 1 183 ? 19.953 -15.836 -19.406 1 97.06 183 PRO B CA 1
ATOM 5671 C C . PRO B 1 183 ? 18.531 -15.875 -19.969 1 97.06 183 PRO B C 1
ATOM 5673 O O . PRO B 1 183 ? 17.828 -14.859 -19.969 1 97.06 183 PRO B O 1
ATOM 5676 N N . GLY B 1 184 ? 18.094 -17.031 -20.422 1 97.44 184 GLY B N 1
ATOM 5677 C CA . GLY B 1 184 ? 16.797 -17.172 -21.078 1 97.44 184 GLY B CA 1
ATOM 5678 C C . GLY B 1 184 ? 16.906 -17.203 -22.594 1 97.44 184 GLY B C 1
ATOM 5679 O O . GLY B 1 184 ? 18 -17.109 -23.156 1 97.44 184 GLY B O 1
ATOM 5680 N N . SER B 1 185 ? 15.828 -17.453 -23.297 1 97.12 185 SER B N 1
ATOM 5681 C CA . SER B 1 185 ? 15.75 -17.438 -24.75 1 97.12 185 SER B CA 1
ATOM 5682 C C . SER B 1 185 ? 15.367 -16.062 -25.281 1 97.12 185 SER B C 1
ATOM 5684 O O . SER B 1 185 ? 15.289 -15.102 -24.516 1 97.12 185 SER B O 1
ATOM 5686 N N . ASP B 1 186 ? 15.188 -15.977 -26.625 1 96.81 186 ASP B N 1
ATOM 5687 C CA . ASP B 1 186 ? 14.828 -14.719 -27.25 1 96.81 186 ASP B CA 1
ATOM 5688 C C . ASP B 1 186 ? 13.359 -14.375 -26.984 1 96.81 186 ASP B C 1
ATOM 5690 O O . ASP B 1 186 ? 12.898 -13.289 -27.359 1 96.81 186 ASP B O 1
ATOM 5694 N N . LYS B 1 187 ? 12.641 -15.273 -26.281 1 96.94 187 LYS B N 1
ATOM 5695 C CA . LYS B 1 187 ? 11.273 -14.961 -25.859 1 96.94 187 LYS B CA 1
ATOM 5696 C C . LYS B 1 187 ? 11.273 -13.945 -24.719 1 96.94 187 LYS B C 1
ATOM 5698 O O . LYS B 1 187 ? 10.336 -13.156 -24.594 1 96.94 187 LYS B O 1
ATOM 5703 N N . GLY B 1 188 ? 12.273 -14.016 -23.891 1 97.25 188 GLY B N 1
ATOM 5704 C CA . GLY B 1 188 ? 12.414 -13.078 -22.797 1 97.25 188 GLY B CA 1
ATOM 5705 C C . GLY B 1 188 ? 11.477 -13.367 -21.641 1 97.25 188 GLY B C 1
ATOM 5706 O O . GLY B 1 188 ? 10.773 -14.375 -21.641 1 97.25 188 GLY B O 1
ATOM 5707 N N . LEU B 1 189 ? 11.578 -12.5 -20.578 1 97.62 189 LEU B N 1
ATOM 5708 C CA . LEU B 1 189 ? 10.781 -12.602 -19.359 1 97.62 189 LEU B CA 1
ATOM 5709 C C . LEU B 1 189 ? 10.984 -13.961 -18.688 1 97.62 189 LEU B C 1
ATOM 5711 O O . LEU B 1 189 ? 10.016 -14.617 -18.297 1 97.62 189 LEU B O 1
ATOM 5715 N N . THR B 1 190 ? 12.234 -14.391 -18.625 1 98.19 190 THR B N 1
ATOM 5716 C CA . THR B 1 190 ? 12.625 -15.695 -18.094 1 98.19 190 THR B CA 1
ATOM 5717 C C . THR B 1 190 ? 12.469 -15.734 -16.578 1 98.19 190 THR B C 1
ATOM 5719 O O . THR B 1 190 ? 13.055 -14.914 -15.867 1 98.19 190 THR B O 1
ATOM 5722 N N . GLU B 1 191 ? 11.711 -16.688 -16.094 1 98.25 191 GLU B N 1
ATOM 5723 C CA . GLU B 1 191 ? 11.406 -16.812 -14.664 1 98.25 191 GLU B CA 1
ATOM 5724 C C . GLU B 1 191 ? 11.008 -18.234 -14.305 1 98.25 191 GLU B C 1
ATOM 5726 O O . GLU B 1 191 ? 11.086 -19.141 -15.148 1 98.25 191 GLU B O 1
ATOM 5731 N N . ALA B 1 192 ? 10.773 -18.469 -13.031 1 98.56 192 ALA B N 1
ATOM 5732 C CA . ALA B 1 192 ? 10.195 -19.703 -12.508 1 98.56 192 ALA B CA 1
ATOM 5733 C C . ALA B 1 192 ? 11.086 -20.906 -12.82 1 98.56 192 ALA B C 1
ATOM 5735 O O . ALA B 1 192 ? 10.625 -21.906 -13.383 1 98.56 192 ALA B O 1
ATOM 5736 N N . PRO B 1 193 ? 12.305 -20.922 -12.406 1 98.69 193 PRO B N 1
ATOM 5737 C CA . PRO B 1 193 ? 13.203 -22.047 -12.672 1 98.69 193 PRO B CA 1
ATOM 5738 C C . PRO B 1 193 ? 12.898 -23.266 -11.797 1 98.69 193 PRO B C 1
ATOM 5740 O O . PRO B 1 193 ? 12.578 -23.125 -10.617 1 98.69 193 PRO B O 1
ATOM 5743 N N . HIS B 1 194 ? 12.961 -24.438 -12.352 1 98.69 194 HIS B N 1
ATOM 5744 C CA . HIS B 1 194 ? 12.969 -25.719 -11.664 1 98.69 194 HIS B CA 1
ATOM 5745 C C . HIS B 1 194 ? 14.055 -26.625 -12.211 1 98.69 194 HIS B C 1
ATOM 5747 O O . HIS B 1 194 ? 14.117 -26.875 -13.422 1 98.69 194 HIS B O 1
ATOM 5753 N N . LEU B 1 195 ? 14.859 -27.141 -11.328 1 98.62 195 LEU B N 1
ATOM 5754 C CA . LEU B 1 195 ? 15.922 -28.062 -11.711 1 98.62 195 LEU B CA 1
ATOM 5755 C C . LEU B 1 195 ? 15.523 -29.5 -11.422 1 98.62 195 LEU B C 1
ATOM 5757 O O . LEU B 1 195 ? 14.836 -29.766 -10.438 1 98.62 195 LEU B O 1
ATOM 5761 N N . PHE B 1 196 ? 15.93 -30.391 -12.234 1 97.81 196 PHE B N 1
ATOM 5762 C CA . PHE B 1 196 ? 15.891 -31.828 -11.953 1 97.81 196 PHE B CA 1
ATOM 5763 C C . PHE B 1 196 ? 17 -32.562 -12.703 1 97.81 196 PHE B C 1
ATOM 5765 O O . PHE B 1 196 ? 17.609 -32 -13.625 1 97.81 196 PHE B O 1
ATOM 5772 N N . LYS B 1 197 ? 17.25 -33.719 -12.234 1 97 197 LYS B N 1
ATOM 5773 C CA . LYS B 1 197 ? 18.312 -34.531 -12.812 1 97 197 LYS B CA 1
ATOM 5774 C C . LYS B 1 197 ? 17.75 -35.781 -13.492 1 97 197 LYS B C 1
ATOM 5776 O O . LYS B 1 197 ? 16.812 -36.406 -12.984 1 97 197 LYS B O 1
ATOM 5781 N N . ARG B 1 198 ? 18.297 -36.125 -14.648 1 96.5 198 ARG B N 1
ATOM 5782 C CA . ARG B 1 198 ? 17.938 -37.344 -15.375 1 96.5 198 ARG B CA 1
ATOM 5783 C C . ARG B 1 198 ? 19.047 -37.75 -16.344 1 96.5 198 ARG B C 1
ATOM 5785 O O . ARG B 1 198 ? 19.516 -36.938 -17.141 1 96.5 198 ARG B O 1
ATOM 5792 N N . ASP B 1 199 ? 19.5 -39 -16.25 1 96.38 199 ASP B N 1
ATOM 5793 C CA . ASP B 1 199 ? 20.469 -39.625 -17.141 1 96.38 199 ASP B CA 1
ATOM 5794 C C . ASP B 1 199 ? 21.75 -38.781 -17.219 1 96.38 199 ASP B C 1
ATOM 5796 O O . ASP B 1 199 ? 22.25 -38.5 -18.312 1 96.38 199 ASP B O 1
ATOM 5800 N N . GLY B 1 200 ? 22.141 -38.281 -16.172 1 95.44 200 GLY B N 1
ATOM 5801 C CA . GLY B 1 200 ? 23.422 -37.562 -16.047 1 95.44 200 GLY B CA 1
ATOM 5802 C C . GLY B 1 200 ? 23.344 -36.125 -16.438 1 95.44 200 GLY B C 1
ATOM 5803 O O . GLY B 1 200 ? 24.359 -35.438 -16.5 1 95.44 200 GLY B O 1
ATOM 5804 N N . TRP B 1 201 ? 22.141 -35.688 -16.781 1 97.94 201 TRP B N 1
ATOM 5805 C CA . TRP B 1 201 ? 21.953 -34.281 -17.141 1 97.94 201 TRP B CA 1
ATOM 5806 C C . TRP B 1 201 ? 21.203 -33.531 -16.031 1 97.94 201 TRP B C 1
ATOM 5808 O O . TRP B 1 201 ? 20.344 -34.094 -15.359 1 97.94 201 TRP B O 1
ATOM 5818 N N . TYR B 1 202 ? 21.609 -32.281 -15.836 1 98.62 202 TYR B N 1
ATOM 5819 C CA . TYR B 1 202 ? 20.766 -31.312 -15.125 1 98.62 202 TYR B CA 1
ATOM 5820 C C . TYR B 1 202 ? 19.828 -30.594 -16.094 1 98.62 202 TYR B C 1
ATOM 5822 O O . TYR B 1 202 ? 20.281 -29.938 -17.031 1 98.62 202 TYR B O 1
ATOM 5830 N N . TYR B 1 203 ? 18.625 -30.766 -15.883 1 98.69 203 TYR B N 1
ATOM 5831 C CA . TYR B 1 203 ? 17.609 -30.078 -16.688 1 98.69 203 TYR B CA 1
ATOM 5832 C C . TYR B 1 203 ? 17.047 -28.875 -15.93 1 98.69 203 TYR B C 1
ATOM 5834 O O . TYR B 1 203 ? 16.953 -28.891 -14.703 1 98.69 203 TYR B O 1
ATOM 5842 N N . LEU B 1 204 ? 16.75 -27.844 -16.719 1 98.75 204 LEU B N 1
ATOM 5843 C CA . LEU B 1 204 ? 16.141 -26.625 -16.203 1 98.75 204 LEU B CA 1
ATOM 5844 C C . LEU B 1 204 ? 14.859 -26.297 -16.969 1 98.75 204 LEU B C 1
ATOM 5846 O O . LEU B 1 204 ? 14.883 -26.219 -18.203 1 98.75 204 LEU B O 1
ATOM 5850 N N . THR B 1 205 ? 13.781 -26.203 -16.281 1 98.38 205 THR B N 1
ATOM 5851 C CA . THR B 1 205 ? 12.586 -25.625 -16.875 1 98.38 205 THR B CA 1
ATOM 5852 C C . THR B 1 205 ? 12.352 -24.219 -16.359 1 98.38 205 THR B C 1
ATOM 5854 O O . THR B 1 205 ? 12.594 -23.922 -15.188 1 98.38 205 THR B O 1
ATOM 5857 N N . THR B 1 206 ? 11.992 -23.297 -17.266 1 98.5 206 THR B N 1
ATOM 5858 C CA . THR B 1 206 ? 11.633 -21.922 -16.922 1 98.5 206 THR B CA 1
ATOM 5859 C C . THR B 1 206 ? 10.336 -21.5 -17.594 1 98.5 206 THR B C 1
ATOM 5861 O O . THR B 1 206 ? 9.836 -22.219 -18.484 1 98.5 206 THR B O 1
ATOM 5864 N N . ALA B 1 207 ? 9.75 -20.484 -17.125 1 98.44 207 ALA B N 1
ATOM 5865 C CA . ALA B 1 207 ? 8.664 -19.781 -17.828 1 98.44 207 ALA B CA 1
ATOM 5866 C C . ALA B 1 207 ? 9.188 -18.562 -18.578 1 98.44 207 ALA B C 1
ATOM 5868 O O . ALA B 1 207 ? 10.078 -17.859 -18.078 1 98.44 207 ALA B O 1
ATOM 5869 N N . GLU B 1 208 ? 8.656 -18.328 -19.75 1 98.19 208 GLU B N 1
ATOM 5870 C CA . GLU B 1 208 ? 9.016 -17.141 -20.531 1 98.19 208 GLU B CA 1
ATOM 5871 C C . GLU B 1 208 ? 7.789 -16.547 -21.203 1 98.19 208 GLU B C 1
ATOM 5873 O O . GLU B 1 208 ? 6.719 -17.156 -21.219 1 98.19 208 GLU B O 1
ATOM 5878 N N . GLY B 1 209 ? 7.938 -15.344 -21.672 1 96.69 209 GLY B N 1
ATOM 5879 C CA . GLY B 1 209 ? 6.902 -14.711 -22.484 1 96.69 209 GLY B CA 1
ATOM 5880 C C . GLY B 1 209 ? 5.855 -14 -21.641 1 96.69 209 GLY B C 1
ATOM 5881 O O . GLY B 1 209 ? 4.828 -13.562 -22.172 1 96.69 209 GLY B O 1
ATOM 5882 N N . GLY B 1 210 ? 6.113 -13.914 -20.406 1 92.75 210 GLY B N 1
ATOM 5883 C CA . GLY B 1 210 ? 5.168 -13.227 -19.531 1 92.75 210 GLY B CA 1
ATOM 5884 C C . GLY B 1 210 ? 4.027 -14.117 -19.078 1 92.75 210 GLY B C 1
ATOM 5885 O O . GLY B 1 210 ? 4.207 -15.32 -18.891 1 92.75 210 GLY B O 1
ATOM 5886 N N . THR B 1 211 ? 2.904 -13.508 -18.703 1 87.62 211 THR B N 1
ATOM 5887 C CA . THR B 1 211 ? 1.8 -14.281 -18.141 1 87.62 211 THR B CA 1
ATOM 5888 C C . THR B 1 211 ? 0.577 -14.219 -19.047 1 87.62 211 THR B C 1
ATOM 5890 O O . THR B 1 211 ? -0.51 -14.656 -18.672 1 87.62 211 THR B O 1
ATOM 5893 N N . GLY B 1 212 ? 0.777 -13.633 -20.172 1 92.81 212 GLY B N 1
ATOM 5894 C CA . GLY B 1 212 ? -0.325 -13.492 -21.109 1 92.81 212 GLY B CA 1
ATOM 5895 C C . GLY B 1 212 ? -0.383 -14.609 -22.125 1 92.81 212 GLY B C 1
ATOM 5896 O O . GLY B 1 212 ? -0.16 -15.773 -21.781 1 92.81 212 GLY B O 1
ATOM 5897 N N . TYR B 1 213 ? -0.765 -14.289 -23.281 1 94.06 213 TYR B N 1
ATOM 5898 C CA . TYR B 1 213 ? -1.062 -15.289 -24.297 1 94.06 213 TYR B CA 1
ATOM 5899 C C . TYR B 1 213 ? 0.217 -15.805 -24.953 1 94.06 213 TYR B C 1
ATOM 5901 O O . TYR B 1 213 ? 0.197 -16.812 -25.656 1 94.06 213 TYR B O 1
ATOM 5909 N N . GLU B 1 214 ? 1.365 -15.164 -24.656 1 95.75 214 GLU B N 1
ATOM 5910 C CA . GLU B 1 214 ? 2.65 -15.602 -25.188 1 95.75 214 GLU B CA 1
ATOM 5911 C C . GLU B 1 214 ? 3.414 -16.453 -24.188 1 95.75 214 GLU B C 1
ATOM 5913 O O . GLU B 1 214 ? 4.543 -16.875 -24.453 1 95.75 214 GLU B O 1
ATOM 5918 N N . HIS B 1 215 ? 2.783 -16.688 -23.078 1 97.25 215 HIS B N 1
ATOM 5919 C CA . HIS B 1 215 ? 3.424 -17.453 -22.016 1 97.25 215 HIS B CA 1
ATOM 5920 C C . HIS B 1 215 ? 3.908 -18.812 -22.531 1 97.25 215 HIS B C 1
ATOM 5922 O O . HIS B 1 215 ? 3.377 -19.328 -23.5 1 97.25 215 HIS B O 1
ATOM 5928 N N . ALA B 1 216 ? 5.031 -19.297 -21.922 1 98.44 216 ALA B N 1
ATOM 5929 C CA . ALA B 1 216 ? 5.617 -20.547 -22.406 1 98.44 216 ALA B CA 1
ATOM 5930 C C . ALA B 1 216 ? 6.402 -21.25 -21.312 1 98.44 216 ALA B C 1
ATOM 5932 O O . ALA B 1 216 ? 6.809 -20.641 -20.328 1 98.44 216 ALA B O 1
ATOM 5933 N N . VAL B 1 217 ? 6.52 -22.547 -21.516 1 98.69 217 VAL B N 1
ATOM 5934 C CA . VAL B 1 217 ? 7.496 -23.328 -20.766 1 98.69 217 VAL B CA 1
ATOM 5935 C C . VAL B 1 217 ? 8.742 -23.547 -21.625 1 98.69 217 VAL B C 1
ATOM 5937 O O . VAL B 1 217 ? 8.664 -24.125 -22.703 1 98.69 217 VAL B O 1
ATOM 5940 N N . THR B 1 218 ? 9.844 -23.109 -21.109 1 98.56 218 THR B N 1
ATOM 5941 C CA . THR B 1 218 ? 11.133 -23.281 -21.75 1 98.56 218 THR B CA 1
ATOM 5942 C C . THR B 1 218 ? 11.961 -24.328 -21.016 1 98.56 218 THR B C 1
ATOM 5944 O O . THR B 1 218 ? 11.859 -24.469 -19.797 1 98.56 218 THR B O 1
ATOM 5947 N N . MET B 1 219 ? 12.734 -25.109 -21.797 1 98.5 219 MET B N 1
ATOM 5948 C CA . MET B 1 219 ? 13.586 -26.125 -21.188 1 98.5 219 MET B CA 1
ATOM 5949 C C . MET B 1 219 ? 15.031 -25.984 -21.672 1 98.5 219 MET B C 1
ATOM 5951 O O . MET B 1 219 ? 15.273 -25.594 -22.812 1 98.5 219 MET B O 1
ATOM 5955 N N . ALA B 1 220 ? 15.93 -26.219 -20.797 1 98.75 220 ALA B N 1
ATOM 5956 C CA . ALA B 1 220 ? 17.359 -26.234 -21.078 1 98.75 220 ALA B CA 1
ATOM 5957 C C . ALA B 1 220 ? 18.062 -27.344 -20.281 1 98.75 220 ALA B C 1
ATOM 5959 O O . ALA B 1 220 ? 17.453 -27.984 -19.438 1 98.75 220 ALA B O 1
ATOM 5960 N N . ARG B 1 221 ? 19.328 -27.672 -20.656 1 98.75 221 ARG B N 1
ATOM 5961 C CA . ARG B 1 221 ? 20.047 -28.703 -19.906 1 98.75 221 ARG B CA 1
ATOM 5962 C C . ARG B 1 221 ? 21.547 -28.422 -19.891 1 98.75 221 ARG B C 1
ATOM 5964 O O . ARG B 1 221 ? 22.047 -27.672 -20.734 1 98.75 221 ARG B O 1
ATOM 5971 N N . SER B 1 222 ? 22.188 -28.938 -18.938 1 98.69 222 SER B N 1
ATOM 5972 C CA . SER B 1 222 ? 23.625 -28.875 -18.797 1 98.69 222 SER B CA 1
ATOM 5973 C C . SER B 1 222 ? 24.188 -30.125 -18.125 1 98.69 222 SER B C 1
ATOM 5975 O O . SER B 1 222 ? 23.453 -30.828 -17.422 1 98.69 222 SER B O 1
ATOM 5977 N N . ARG B 1 223 ? 25.516 -30.422 -18.344 1 97.69 223 ARG B N 1
ATOM 5978 C CA . ARG B 1 223 ? 26.141 -31.594 -17.734 1 97.69 223 ARG B CA 1
ATOM 5979 C C . ARG B 1 223 ? 26.531 -31.312 -16.297 1 97.69 223 ARG B C 1
ATOM 5981 O O . ARG B 1 223 ? 26.703 -32.25 -15.492 1 97.69 223 ARG B O 1
ATOM 5988 N N . THR B 1 224 ? 26.672 -30.062 -16.016 1 97.81 224 THR B N 1
ATOM 5989 C CA . THR B 1 224 ? 26.969 -29.641 -14.648 1 97.81 224 THR B CA 1
ATOM 5990 C C . THR B 1 224 ? 25.938 -28.625 -14.164 1 97.81 224 THR B C 1
ATOM 5992 O O . THR B 1 224 ? 25.391 -27.859 -14.961 1 97.81 224 THR B O 1
ATOM 5995 N N . ILE B 1 225 ? 25.703 -28.609 -12.844 1 98 225 ILE B N 1
ATOM 5996 C CA . ILE B 1 225 ? 24.609 -27.812 -12.305 1 98 225 ILE B CA 1
ATOM 5997 C C . ILE B 1 225 ? 24.891 -26.328 -12.523 1 98 225 ILE B C 1
ATOM 5999 O O . ILE B 1 225 ? 23.969 -25.531 -12.711 1 98 225 ILE B O 1
ATOM 6003 N N . ASP B 1 226 ? 26.203 -25.875 -12.484 1 97.19 226 ASP B N 1
ATOM 6004 C CA . ASP B 1 226 ? 26.594 -24.484 -12.617 1 97.19 226 ASP B CA 1
ATOM 6005 C C . ASP B 1 226 ? 27.156 -24.203 -14.016 1 97.19 226 ASP B C 1
ATOM 6007 O O . ASP B 1 226 ? 27.844 -23.203 -14.227 1 97.19 226 ASP B O 1
ATOM 6011 N N . GLY B 1 227 ? 26.891 -25.094 -14.961 1 95.12 227 GLY B N 1
ATOM 6012 C CA . GLY B 1 227 ? 27.422 -24.938 -16.312 1 95.12 227 GLY B CA 1
ATOM 6013 C C . GLY B 1 227 ? 26.562 -24.078 -17.203 1 95.12 227 GLY B C 1
ATOM 6014 O O . GLY B 1 227 ? 25.688 -23.359 -16.719 1 95.12 227 GLY B O 1
ATOM 6015 N N . GLN B 1 228 ? 26.891 -24.094 -18.469 1 90.94 228 GLN B N 1
ATOM 6016 C CA . GLN B 1 228 ? 26.094 -23.406 -19.469 1 90.94 228 GLN B CA 1
ATOM 6017 C C . GLN B 1 228 ? 24.938 -24.281 -19.969 1 90.94 228 GLN B C 1
ATOM 6019 O O . GLN B 1 228 ? 25.172 -25.391 -20.469 1 90.94 228 GLN B O 1
ATOM 6024 N N . TYR B 1 229 ? 23.828 -23.812 -19.812 1 98.25 229 TYR B N 1
ATOM 6025 C CA . TYR B 1 229 ? 22.656 -24.578 -20.203 1 98.25 229 TYR B CA 1
ATOM 6026 C C . TYR B 1 229 ? 22.312 -24.375 -21.672 1 98.25 229 TYR B C 1
ATOM 6028 O O . TYR B 1 229 ? 22.188 -23.234 -22.125 1 98.25 229 TYR B O 1
ATOM 6036 N N . GLU B 1 230 ? 22.219 -25.375 -22.438 1 97.81 230 GLU B N 1
ATOM 6037 C CA . GLU B 1 230 ? 21.75 -25.312 -23.812 1 97.81 230 GLU B CA 1
ATOM 6038 C C . GLU B 1 230 ? 20.234 -25.391 -23.891 1 97.81 230 GLU B C 1
ATOM 6040 O O . GLU B 1 230 ? 19.609 -26.172 -23.156 1 97.81 230 GLU B O 1
ATOM 6045 N N . THR B 1 231 ? 19.672 -24.641 -24.672 1 98.38 231 THR B N 1
ATOM 6046 C CA . THR B 1 231 ? 18.219 -24.547 -24.781 1 98.38 231 THR B CA 1
ATOM 6047 C C . THR B 1 231 ? 17.672 -25.688 -25.625 1 98.38 231 THR B C 1
ATOM 6049 O O . THR B 1 231 ? 18.312 -26.141 -26.578 1 98.38 231 THR B O 1
ATOM 6052 N N . HIS B 1 232 ? 16.5 -26.141 -25.219 1 98.56 232 HIS B N 1
ATOM 6053 C CA . HIS B 1 232 ? 15.758 -27.125 -26 1 98.56 232 HIS B CA 1
ATOM 6054 C C . HIS B 1 232 ? 15.758 -26.781 -27.484 1 98.56 232 HIS B C 1
ATOM 6056 O O . HIS B 1 232 ? 15.617 -25.609 -27.844 1 98.56 232 HIS B O 1
ATOM 6062 N N . PRO B 1 233 ? 15.883 -27.812 -28.344 1 97.06 233 PRO B N 1
ATOM 6063 C CA . PRO B 1 233 ? 15.953 -27.531 -29.781 1 97.06 233 PRO B CA 1
ATOM 6064 C C . PRO B 1 233 ? 14.734 -26.781 -30.297 1 97.06 233 PRO B C 1
ATOM 6066 O O . PRO B 1 233 ? 14.844 -26 -31.234 1 97.06 233 PRO B O 1
ATOM 6069 N N . GLN B 1 234 ? 13.625 -27.016 -29.766 1 95.75 234 GLN B N 1
ATOM 6070 C CA . GLN B 1 234 ? 12.438 -26.266 -30.156 1 95.75 234 GLN B CA 1
ATOM 6071 C C . GLN B 1 234 ? 12.156 -25.125 -29.188 1 95.75 234 GLN B C 1
ATOM 6073 O O . GLN B 1 234 ? 11.094 -24.484 -29.25 1 95.75 234 GLN B O 1
ATOM 6078 N N . LYS B 1 235 ? 12.961 -24.859 -28.25 1 96.44 235 LYS B N 1
ATOM 6079 C CA . LYS B 1 235 ? 12.953 -23.812 -27.219 1 96.44 235 LYS B CA 1
ATOM 6080 C C . LYS B 1 235 ? 11.891 -24.094 -26.156 1 96.44 235 LYS B C 1
ATOM 6082 O O . LYS B 1 235 ? 12.211 -24.25 -24.984 1 96.44 235 LYS B O 1
ATOM 6087 N N . HIS B 1 236 ? 10.602 -24.172 -26.625 1 98 236 HIS B N 1
ATOM 6088 C CA . HIS B 1 236 ? 9.523 -24.281 -25.656 1 98 236 HIS B CA 1
ATOM 6089 C C . HIS B 1 236 ? 8.891 -25.672 -25.703 1 98 236 HIS B C 1
ATOM 6091 O O . HIS B 1 236 ? 8.711 -26.25 -26.781 1 98 236 HIS B O 1
ATOM 6097 N N . VAL B 1 237 ? 8.539 -26.172 -24.5 1 98 237 VAL B N 1
ATOM 6098 C CA . VAL B 1 237 ? 7.832 -27.438 -24.375 1 98 237 VAL B CA 1
ATOM 6099 C C . VAL B 1 237 ? 6.324 -27.203 -24.469 1 98 237 VAL B C 1
ATOM 6101 O O . VAL B 1 237 ? 5.605 -28 -25.078 1 98 237 VAL B O 1
ATOM 6104 N N . LEU B 1 238 ? 5.859 -26.188 -23.859 1 98 238 LEU B N 1
ATOM 6105 C CA . LEU B 1 238 ? 4.453 -25.797 -23.859 1 98 238 LEU B CA 1
ATOM 6106 C C . LEU B 1 238 ? 4.309 -24.328 -24.234 1 98 238 LEU B C 1
ATOM 6108 O O . LEU B 1 238 ? 5.027 -23.469 -23.703 1 98 238 LEU B O 1
ATOM 6112 N N . CYS B 1 239 ? 3.4 -23.953 -25.078 1 98 239 CYS B N 1
ATOM 6113 C CA . CYS B 1 239 ? 3.041 -22.594 -25.469 1 98 239 CYS B CA 1
ATOM 6114 C C . CYS B 1 239 ? 1.777 -22.594 -26.312 1 98 239 CYS B C 1
ATOM 6116 O O . CYS B 1 239 ? 1.708 -23.281 -27.344 1 98 239 CYS B O 1
ATOM 6118 N N . ALA B 1 240 ? 0.839 -21.812 -25.922 1 97.5 240 ALA B N 1
ATOM 6119 C CA . ALA B 1 240 ? -0.431 -21.797 -26.641 1 97.5 240 ALA B CA 1
ATOM 6120 C C . ALA B 1 240 ? -0.502 -20.625 -27.609 1 97.5 240 ALA B C 1
ATOM 6122 O O . ALA B 1 240 ? -1.545 -20.375 -28.219 1 97.5 240 ALA B O 1
ATOM 6123 N N . GLU B 1 241 ? 0.554 -19.891 -27.703 1 96.19 241 GLU B N 1
ATOM 6124 C CA . GLU B 1 241 ? 0.576 -18.719 -28.578 1 96.19 241 GLU B CA 1
ATOM 6125 C C . GLU B 1 241 ? 0.098 -19.062 -29.984 1 96.19 241 GLU B C 1
ATOM 6127 O O . GLU B 1 241 ? 0.528 -20.062 -30.562 1 96.19 241 GLU B O 1
ATOM 6132 N N . GLY B 1 242 ? -0.751 -18.203 -30.484 1 92.38 242 GLY B N 1
ATOM 6133 C CA . GLY B 1 242 ? -1.236 -18.359 -31.844 1 92.38 242 GLY B CA 1
ATOM 6134 C C . GLY B 1 242 ? -2.375 -19.359 -31.969 1 92.38 242 GLY B C 1
ATOM 6135 O O . GLY B 1 242 ? -2.959 -19.516 -33.031 1 92.38 242 GLY B O 1
ATOM 6136 N N . SER B 1 243 ? -2.691 -20 -30.891 1 93.06 243 SER B N 1
ATOM 6137 C CA . SER B 1 243 ? -3.797 -20.953 -30.922 1 93.06 243 SER B CA 1
ATOM 6138 C C . SER B 1 243 ? -5.113 -20.281 -30.531 1 93.06 243 SER B C 1
ATOM 6140 O O . SER B 1 243 ? -5.117 -19.156 -30.031 1 93.06 243 SER B O 1
ATOM 6142 N N . ASN B 1 244 ? -6.25 -20.938 -30.797 1 88.81 244 ASN B N 1
ATOM 6143 C CA . ASN B 1 244 ? -7.566 -20.422 -30.453 1 88.81 244 ASN B CA 1
ATOM 6144 C C . ASN B 1 244 ? -8.367 -21.422 -29.609 1 88.81 244 ASN B C 1
ATOM 6146 O O . ASN B 1 244 ? -9.594 -21.328 -29.531 1 88.81 244 ASN B O 1
ATOM 6150 N N . GLY B 1 245 ? -7.723 -22.391 -29.094 1 88.75 245 GLY B N 1
ATOM 6151 C CA . GLY B 1 245 ? -8.406 -23.375 -28.281 1 88.75 245 GLY B CA 1
ATOM 6152 C C . GLY B 1 245 ? -8.781 -22.859 -26.906 1 88.75 245 GLY B C 1
ATOM 6153 O O . GLY B 1 245 ? -8.578 -21.688 -26.609 1 88.75 245 GLY B O 1
ATOM 6154 N N . ALA B 1 246 ? -9.352 -23.75 -26.125 1 90.19 246 ALA B N 1
ATOM 6155 C CA . ALA B 1 246 ? -9.859 -23.391 -24.797 1 90.19 246 ALA B CA 1
ATOM 6156 C C . ALA B 1 246 ? -8.719 -23.188 -23.812 1 90.19 246 ALA B C 1
ATOM 6158 O O . ALA B 1 246 ? -8.852 -22.422 -22.844 1 90.19 246 ALA B O 1
ATOM 6159 N N . VAL B 1 247 ? -7.648 -23.859 -24.016 1 96.12 247 VAL B N 1
ATOM 6160 C CA . VAL B 1 247 ? -6.492 -23.781 -23.125 1 96.12 247 VAL B CA 1
ATOM 6161 C C . VAL B 1 247 ? -5.523 -22.719 -23.641 1 96.12 247 VAL B C 1
ATOM 6163 O O . VAL B 1 247 ? -4.875 -22.906 -24.672 1 96.12 247 VAL B O 1
ATOM 6166 N N . GLN B 1 248 ? -5.449 -21.641 -22.938 1 96.5 248 GLN B N 1
ATOM 6167 C CA . GLN B 1 248 ? -4.637 -20.5 -23.344 1 96.5 248 GLN B CA 1
ATOM 6168 C C . GLN B 1 248 ? -3.666 -20.078 -22.25 1 96.5 248 GLN B C 1
ATOM 6170 O O . GLN B 1 248 ? -3.729 -20.609 -21.125 1 96.5 248 GLN B O 1
ATOM 6175 N N . ARG B 1 249 ? -2.711 -19.172 -22.562 1 96.44 249 ARG B N 1
ATOM 6176 C CA . ARG B 1 249 ? -1.783 -18.562 -21.609 1 96.44 249 ARG B CA 1
ATOM 6177 C C . ARG B 1 249 ? -0.985 -19.625 -20.859 1 96.44 249 ARG B C 1
ATOM 6179 O O . ARG B 1 249 ? -0.871 -19.578 -19.641 1 96.44 249 ARG B O 1
ATOM 6186 N N . THR B 1 250 ? -0.546 -20.594 -21.641 1 98 250 THR B N 1
ATOM 6187 C CA . THR B 1 250 ? 0.096 -21.734 -20.984 1 98 250 THR B CA 1
ATOM 6188 C C . THR B 1 250 ? 1.576 -21.438 -20.734 1 98 250 THR B C 1
ATOM 6190 O O . THR B 1 250 ? 2.266 -20.922 -21.625 1 98 250 THR B O 1
ATOM 6193 N N . GLY B 1 251 ? 2.016 -21.641 -19.594 1 97.94 251 GLY B N 1
ATOM 6194 C CA . GLY B 1 251 ? 3.398 -21.516 -19.172 1 97.94 251 GLY B CA 1
ATOM 6195 C C . GLY B 1 251 ? 3.609 -21.906 -17.719 1 97.94 251 GLY B C 1
ATOM 6196 O O . GLY B 1 251 ? 2.703 -22.438 -17.078 1 97.94 251 GLY B O 1
ATOM 6197 N N . HIS B 1 252 ? 4.773 -21.75 -17.25 1 97.5 252 HIS B N 1
ATOM 6198 C CA . HIS B 1 252 ? 5.098 -22 -15.844 1 97.5 252 HIS B CA 1
ATOM 6199 C C . HIS B 1 252 ? 4.715 -23.422 -15.445 1 97.5 252 HIS B C 1
ATOM 6201 O O . HIS B 1 252 ? 3.529 -23.75 -15.344 1 97.5 252 HIS B O 1
ATOM 6207 N N . GLY B 1 253 ? 5.594 -24.172 -14.984 1 96.31 253 GLY B N 1
ATOM 6208 C CA . GLY B 1 253 ? 5.285 -25.531 -14.57 1 96.31 253 GLY B CA 1
ATOM 6209 C C . GLY B 1 253 ? 6.516 -26.344 -14.227 1 96.31 253 GLY B C 1
ATOM 6210 O O . GLY B 1 253 ? 7.613 -25.797 -14.102 1 96.31 253 GLY B O 1
ATOM 6211 N N . GLN B 1 254 ? 6.227 -27.641 -14.07 1 98.19 254 GLN B N 1
ATOM 6212 C CA . GLN B 1 254 ? 7.262 -28.531 -13.555 1 98.19 254 GLN B CA 1
ATOM 6213 C C . GLN B 1 254 ? 7.008 -29.969 -14 1 98.19 254 GLN B C 1
ATOM 6215 O O . GLN B 1 254 ? 5.855 -30.406 -14.078 1 98.19 254 GLN B O 1
ATOM 6220 N N . TYR B 1 255 ? 8.086 -30.688 -14.234 1 98.06 255 TYR B N 1
ATOM 6221 C CA . TYR B 1 255 ? 8.094 -32.062 -14.719 1 98.06 255 TYR B CA 1
ATOM 6222 C C . TYR B 1 255 ? 8.008 -33.062 -13.555 1 98.06 255 TYR B C 1
ATOM 6224 O O . TYR B 1 255 ? 8.625 -32.844 -12.516 1 98.06 255 TYR B O 1
ATOM 6232 N N . VAL B 1 256 ? 7.188 -34.156 -13.773 1 97.88 256 VAL B N 1
ATOM 6233 C CA . VAL B 1 256 ? 7.16 -35.281 -12.82 1 97.88 256 VAL B CA 1
ATOM 6234 C C . VAL B 1 256 ? 7.062 -36.594 -13.57 1 97.88 256 VAL B C 1
ATOM 6236 O O . VAL B 1 256 ? 6.293 -36.719 -14.531 1 97.88 256 VAL B O 1
ATOM 6239 N N . GLU B 1 257 ? 7.871 -37.531 -13.18 1 96.75 257 GLU B N 1
ATOM 6240 C CA . GLU B 1 257 ? 7.691 -38.906 -13.57 1 96.75 257 GLU B CA 1
ATOM 6241 C C . GLU B 1 257 ? 6.805 -39.656 -12.57 1 96.75 257 GLU B C 1
ATOM 6243 O O . GLU B 1 257 ? 7.078 -39.656 -11.367 1 96.75 257 GLU B O 1
ATOM 6248 N N . THR B 1 258 ? 5.801 -40.344 -13.062 1 96.75 258 THR B N 1
ATOM 6249 C CA . THR B 1 258 ? 4.871 -41.031 -12.172 1 96.75 258 THR B CA 1
ATOM 6250 C C . THR B 1 258 ? 5.434 -42.375 -11.734 1 96.75 258 THR B C 1
ATOM 6252 O O . THR B 1 258 ? 6.375 -42.875 -12.344 1 96.75 258 THR B O 1
ATOM 6255 N N . HIS B 1 259 ? 4.809 -42.969 -10.695 1 95.81 259 HIS B N 1
ATOM 6256 C CA . HIS B 1 259 ? 5.242 -44.25 -10.227 1 95.81 259 HIS B CA 1
ATOM 6257 C C . HIS B 1 259 ? 4.855 -45.375 -11.211 1 95.81 259 HIS B C 1
ATOM 6259 O O . HIS B 1 259 ? 5.348 -46.5 -11.125 1 95.81 259 HIS B O 1
ATOM 6265 N N . TRP B 1 260 ? 3.98 -45.031 -12.203 1 94.88 260 TRP B N 1
ATOM 6266 C CA . TRP B 1 260 ? 3.613 -45.969 -13.266 1 94.88 260 TRP B CA 1
ATOM 6267 C C . TRP B 1 260 ? 4.613 -45.906 -14.414 1 94.88 260 TRP B C 1
ATOM 6269 O O . TRP B 1 260 ? 4.578 -46.75 -15.32 1 94.88 260 TRP B O 1
ATOM 6279 N N . GLY B 1 261 ? 5.473 -44.938 -14.438 1 94.81 261 GLY B N 1
ATOM 6280 C CA . GLY B 1 261 ? 6.469 -44.781 -15.484 1 94.81 261 GLY B CA 1
ATOM 6281 C C . GLY B 1 261 ? 6.105 -43.719 -16.516 1 94.81 261 GLY B C 1
ATOM 6282 O O . GLY B 1 261 ? 6.941 -43.344 -17.328 1 94.81 261 GLY B O 1
ATOM 6283 N N . ASP B 1 262 ? 4.875 -43.219 -16.406 1 96.12 262 ASP B N 1
ATOM 6284 C CA . ASP B 1 262 ? 4.453 -42.156 -17.297 1 96.12 262 ASP B CA 1
ATOM 6285 C C . ASP B 1 262 ? 5.039 -40.812 -16.859 1 96.12 262 ASP B C 1
ATOM 6287 O O . ASP B 1 262 ? 5.461 -40.656 -15.703 1 96.12 262 ASP B O 1
ATOM 6291 N N . HIS B 1 263 ? 5.039 -39.844 -17.844 1 97.44 263 HIS B N 1
ATOM 6292 C CA . HIS B 1 263 ? 5.625 -38.531 -17.609 1 97.44 263 HIS B CA 1
ATOM 6293 C C . HIS B 1 263 ? 4.598 -37.438 -17.828 1 97.44 263 HIS B C 1
ATOM 6295 O O . HIS B 1 263 ? 3.848 -37.469 -18.797 1 97.44 263 HIS B O 1
ATOM 6301 N N . TYR B 1 264 ? 4.523 -36.531 -16.891 1 98.38 264 TYR B N 1
ATOM 6302 C CA . TYR B 1 264 ? 3.6 -35.406 -17 1 98.38 264 TYR B CA 1
ATOM 6303 C C . TYR B 1 264 ? 4.301 -34.094 -16.688 1 98.38 264 TYR B C 1
ATOM 6305 O O . TYR B 1 264 ? 5.309 -34.062 -15.977 1 98.38 264 TYR B O 1
ATOM 6313 N N . HIS B 1 265 ? 3.84 -33.062 -17.266 1 98.56 265 HIS B N 1
ATOM 6314 C CA . HIS B 1 265 ? 4.234 -31.672 -16.969 1 98.56 265 HIS B CA 1
ATOM 6315 C C . HIS B 1 265 ? 3.029 -30.844 -16.547 1 98.56 265 HIS B C 1
ATOM 6317 O O . HIS B 1 265 ? 1.988 -30.875 -17.203 1 98.56 265 HIS B O 1
ATOM 6323 N N . SER B 1 266 ? 3.139 -30.234 -15.422 1 98.75 266 SER B N 1
ATOM 6324 C CA . SER B 1 266 ? 2.113 -29.266 -15.055 1 98.75 266 SER B CA 1
ATOM 6325 C C . SER B 1 266 ? 2.287 -27.953 -15.836 1 98.75 266 SER B C 1
ATOM 6327 O O . SER B 1 266 ? 3.344 -27.719 -16.422 1 98.75 266 SER B O 1
ATOM 6329 N N . PHE B 1 267 ? 1.271 -27.141 -15.883 1 98.38 267 PHE B N 1
ATOM 6330 C CA . PHE B 1 267 ? 1.373 -25.828 -16.484 1 98.38 267 PHE B CA 1
ATOM 6331 C C . PHE B 1 267 ? 0.273 -24.906 -15.961 1 98.38 267 PHE B C 1
ATOM 6333 O O . PHE B 1 267 ? -0.773 -25.375 -15.508 1 98.38 267 PHE B O 1
ATOM 6340 N N . LEU B 1 268 ? 0.632 -23.609 -15.938 1 98 268 LEU B N 1
ATOM 6341 C CA . LEU B 1 268 ? -0.339 -22.531 -15.773 1 98 268 LEU B CA 1
ATOM 6342 C C . LEU B 1 268 ? -1.163 -22.344 -17.047 1 98 268 LEU B C 1
ATOM 6344 O O . LEU B 1 268 ? -0.646 -22.5 -18.156 1 98 268 LEU B O 1
ATOM 6348 N N . MET B 1 269 ? -2.459 -21.969 -16.875 1 97.75 269 MET B N 1
ATOM 6349 C CA . MET B 1 269 ? -3.297 -21.75 -18.062 1 97.75 269 MET B CA 1
ATOM 6350 C C . MET B 1 269 ? -4.398 -20.734 -17.766 1 97.75 269 MET B C 1
ATOM 6352 O O . MET B 1 269 ? -4.688 -20.453 -16.609 1 97.75 269 MET B O 1
ATOM 6356 N N . GLY B 1 270 ? -4.98 -20.188 -18.812 1 96.5 270 GLY B N 1
ATOM 6357 C CA . GLY B 1 270 ? -6.199 -19.406 -18.75 1 96.5 270 GLY B CA 1
ATOM 6358 C C . GLY B 1 270 ? -7.273 -19.891 -19.703 1 96.5 270 GLY B C 1
ATOM 6359 O O . GLY B 1 270 ? -6.969 -20.547 -20.703 1 96.5 270 GLY B O 1
ATOM 6360 N N . ARG B 1 271 ? -8.516 -19.656 -19.391 1 96.75 271 ARG B N 1
ATOM 6361 C CA . ARG B 1 271 ? -9.664 -19.891 -20.266 1 96.75 271 ARG B CA 1
ATOM 6362 C C . ARG B 1 271 ? -10.445 -18.609 -20.5 1 96.75 271 ARG B C 1
ATOM 6364 O O . ARG B 1 271 ? -11.312 -18.25 -19.703 1 96.75 271 ARG B O 1
ATOM 6371 N N . PRO B 1 272 ? -10.109 -17.938 -21.562 1 95.75 272 PRO B N 1
ATOM 6372 C CA . PRO B 1 272 ? -10.719 -16.625 -21.781 1 95.75 272 PRO B CA 1
ATOM 6373 C C . PRO B 1 272 ? -12.164 -16.703 -22.25 1 95.75 272 PRO B C 1
ATOM 6375 O O . PRO B 1 272 ? -12.547 -17.688 -22.906 1 95.75 272 PRO B O 1
ATOM 6378 N N . ILE B 1 273 ? -12.914 -15.727 -21.938 1 94.88 273 ILE B N 1
ATOM 6379 C CA . ILE B 1 273 ? -14.242 -15.484 -22.484 1 94.88 273 ILE B CA 1
ATOM 6380 C C . ILE B 1 273 ? -14.25 -14.172 -23.266 1 94.88 273 ILE B C 1
ATOM 6382 O O . ILE B 1 273 ? -13.367 -13.336 -23.078 1 94.88 273 ILE B O 1
ATOM 6386 N N . GLU B 1 274 ? -15.211 -14.086 -24.078 1 91.56 274 GLU B N 1
ATOM 6387 C CA . GLU B 1 274 ? -15.398 -12.805 -24.766 1 91.56 274 GLU B CA 1
ATOM 6388 C C . GLU B 1 274 ? -16.047 -11.773 -23.844 1 91.56 274 GLU B C 1
ATOM 6390 O O . GLU B 1 274 ? -16.797 -12.133 -22.938 1 91.56 274 GLU B O 1
ATOM 6395 N N . GLY B 1 275 ? -15.688 -10.5 -24.094 1 87.06 275 GLY B N 1
ATOM 6396 C CA . GLY B 1 275 ? -16.344 -9.438 -23.344 1 87.06 275 GLY B CA 1
ATOM 6397 C C . GLY B 1 275 ? -17.797 -9.258 -23.703 1 87.06 275 GLY B C 1
ATOM 6398 O O . GLY B 1 275 ? -18.297 -9.898 -24.641 1 87.06 275 GLY B O 1
ATOM 6399 N N . PRO B 1 276 ? -18.516 -8.445 -22.953 1 77.75 276 PRO B N 1
ATOM 6400 C CA . PRO B 1 276 ? -19.953 -8.281 -23.188 1 77.75 276 PRO B CA 1
ATOM 6401 C C . PRO B 1 276 ? -20.25 -7.75 -24.594 1 77.75 276 PRO B C 1
ATOM 6403 O O . PRO B 1 276 ? -21.312 -8.047 -25.156 1 77.75 276 PRO B O 1
ATOM 6406 N N . ASP B 1 277 ? -19.359 -7.004 -25.172 1 81.19 277 ASP B N 1
ATOM 6407 C CA . ASP B 1 277 ? -19.594 -6.473 -26.5 1 81.19 277 ASP B CA 1
ATOM 6408 C C . ASP B 1 277 ? -18.984 -7.379 -27.578 1 81.19 277 ASP B C 1
ATOM 6410 O O . ASP B 1 277 ? -18.875 -6.992 -28.734 1 81.19 277 ASP B O 1
ATOM 6414 N N . GLY B 1 278 ? -18.609 -8.5 -27.125 1 83.06 278 GLY B N 1
ATOM 6415 C CA . GLY B 1 278 ? -18 -9.453 -28.031 1 83.06 278 GLY B CA 1
ATOM 6416 C C . GLY B 1 278 ? -16.547 -9.141 -28.359 1 83.06 278 GLY B C 1
ATOM 6417 O O . GLY B 1 278 ? -15.969 -9.727 -29.266 1 83.06 278 GLY B O 1
ATOM 6418 N N . GLN B 1 279 ? -16.125 -8.195 -27.766 1 85 279 GLN B N 1
ATOM 6419 C CA . GLN B 1 279 ? -14.742 -7.789 -28.016 1 85 279 GLN B CA 1
ATOM 6420 C C . GLN B 1 279 ? -13.852 -8.07 -26.812 1 85 279 GLN B C 1
ATOM 6422 O O . GLN B 1 279 ? -14.328 -8.078 -25.672 1 85 279 GLN B O 1
ATOM 6427 N N . GLY B 1 280 ? -12.617 -8.398 -27.172 1 87.06 280 GLY B N 1
ATOM 6428 C CA . GLY B 1 280 ? -11.641 -8.602 -26.125 1 87.06 280 GLY B CA 1
ATOM 6429 C C . GLY B 1 280 ? -11.656 -10.016 -25.562 1 87.06 280 GLY B C 1
ATOM 6430 O O . GLY B 1 280 ? -12.516 -10.82 -25.906 1 87.06 280 GLY B O 1
ATOM 6431 N N . ARG B 1 281 ? -10.711 -10.398 -24.828 1 92.69 281 ARG B N 1
ATOM 6432 C CA . ARG B 1 281 ? -10.562 -11.656 -24.109 1 92.69 281 ARG B CA 1
ATOM 6433 C C . ARG B 1 281 ? -10.32 -11.422 -22.625 1 92.69 281 ARG B C 1
ATOM 6435 O O . ARG B 1 281 ? -9.508 -10.57 -22.25 1 92.69 281 ARG B O 1
ATOM 6442 N N . PHE B 1 282 ? -11.141 -12.102 -21.859 1 95.12 282 PHE B N 1
ATOM 6443 C CA . PHE B 1 282 ? -11.086 -11.906 -20.406 1 95.12 282 PHE B CA 1
ATOM 6444 C C . PHE B 1 282 ? -10.969 -13.25 -19.688 1 95.12 282 PHE B C 1
ATOM 6446 O O . PHE B 1 282 ? -11.602 -14.227 -20.094 1 95.12 282 PHE B O 1
ATOM 6453 N N . CYS B 1 283 ? -10.195 -13.281 -18.656 1 96.38 283 CYS B N 1
ATOM 6454 C CA . CYS B 1 283 ? -10.023 -14.492 -17.859 1 96.38 283 CYS B CA 1
ATOM 6455 C C . CYS B 1 283 ? -10.492 -14.281 -16.422 1 96.38 283 CYS B C 1
ATOM 6457 O O . CYS B 1 283 ? -9.664 -14.141 -15.523 1 96.38 283 CYS B O 1
ATOM 6459 N N . PRO B 1 284 ? -11.789 -14.32 -16.188 1 97.12 284 PRO B N 1
ATOM 6460 C CA . PRO B 1 284 ? -12.281 -14.156 -14.812 1 97.12 284 PRO B CA 1
ATOM 6461 C C . PRO B 1 284 ? -11.828 -15.273 -13.883 1 97.12 284 PRO B C 1
ATOM 6463 O O . PRO B 1 284 ? -11.695 -15.062 -12.672 1 97.12 284 PRO B O 1
ATOM 6466 N N . LEU B 1 285 ? -11.508 -16.422 -14.43 1 97.88 285 LEU B N 1
ATOM 6467 C CA . LEU B 1 285 ? -11.102 -17.562 -13.617 1 97.88 285 LEU B CA 1
ATOM 6468 C C . LEU B 1 285 ? -9.641 -17.438 -13.195 1 97.88 285 LEU B C 1
ATOM 6470 O O . LEU B 1 285 ? -9.141 -18.25 -12.414 1 97.88 285 LEU B O 1
ATOM 6474 N N . GLY B 1 286 ? -8.977 -16.375 -13.68 1 96.69 286 GLY B N 1
ATOM 6475 C CA . GLY B 1 286 ? -7.559 -16.203 -13.406 1 96.69 286 GLY B CA 1
ATOM 6476 C C . GLY B 1 286 ? -6.691 -17.266 -14.062 1 96.69 286 GLY B C 1
ATOM 6477 O O . GLY B 1 286 ? -6.973 -17.703 -15.18 1 96.69 286 GLY B O 1
ATOM 6478 N N . ARG B 1 287 ? -5.609 -17.484 -13.398 1 97.19 287 ARG B N 1
ATOM 6479 C CA . ARG B 1 287 ? -4.676 -18.516 -13.844 1 97.19 287 ARG B CA 1
ATOM 6480 C C . ARG B 1 287 ? -4.938 -19.844 -13.125 1 97.19 287 ARG B C 1
ATOM 6482 O O . ARG B 1 287 ? -5.016 -19.875 -11.898 1 97.19 287 ARG B O 1
ATOM 6489 N N . GLU B 1 288 ? -5.176 -20.766 -13.906 1 98.19 288 GLU B N 1
ATOM 6490 C CA . GLU B 1 288 ? -5.52 -22.109 -13.438 1 98.19 288 GLU B CA 1
ATOM 6491 C C . GLU B 1 288 ? -4.355 -23.078 -13.625 1 98.19 288 GLU B C 1
ATOM 6493 O O . GLU B 1 288 ? -3.26 -22.672 -14.016 1 98.19 288 GLU B O 1
ATOM 6498 N N . THR B 1 289 ? -4.52 -24.312 -13.211 1 98.69 289 THR B N 1
ATOM 6499 C CA . THR B 1 289 ? -3.453 -25.297 -13.328 1 98.69 289 THR B CA 1
ATOM 6500 C C . THR B 1 289 ? -3.906 -26.484 -14.164 1 98.69 289 THR B C 1
ATOM 6502 O O . THR B 1 289 ? -5.008 -27 -13.977 1 98.69 289 THR B O 1
ATOM 6505 N N . GLY B 1 290 ? -3.072 -26.859 -15.109 1 98.5 290 GLY B N 1
ATOM 6506 C CA . GLY B 1 290 ? -3.305 -28.047 -15.922 1 98.5 290 GLY B CA 1
ATOM 6507 C C . GLY B 1 290 ? -2.133 -29.016 -15.922 1 98.5 290 GLY B C 1
ATOM 6508 O O . GLY B 1 290 ? -1.07 -28.703 -15.375 1 98.5 290 GLY B O 1
ATOM 6509 N N . LEU B 1 291 ? -2.418 -30.219 -16.469 1 98.5 291 LEU B N 1
ATOM 6510 C CA . LEU B 1 291 ? -1.403 -31.25 -16.688 1 98.5 291 LEU B CA 1
ATOM 6511 C C . LEU B 1 291 ? -1.401 -31.719 -18.141 1 98.5 291 LEU B C 1
ATOM 6513 O O . LEU B 1 291 ? -2.457 -31.781 -18.781 1 98.5 291 LEU B O 1
ATOM 6517 N N . GLU B 1 292 ? -0.297 -32 -18.609 1 98.19 292 GLU B N 1
ATOM 6518 C CA . GLU B 1 292 ? -0.131 -32.562 -19.953 1 98.19 292 GLU B CA 1
ATOM 6519 C C . GLU B 1 292 ? 0.83 -33.75 -19.938 1 98.19 292 GLU B C 1
ATOM 6521 O O . GLU B 1 292 ? 1.843 -33.719 -19.234 1 98.19 292 GLU B O 1
ATOM 6526 N N . LYS B 1 293 ? 0.518 -34.781 -20.688 1 97.94 293 LYS B N 1
ATOM 6527 C CA . LYS B 1 293 ? 1.415 -35.906 -20.812 1 97.94 293 LYS B CA 1
ATOM 6528 C C . LYS B 1 293 ? 2.584 -35.594 -21.75 1 97.94 293 LYS B C 1
ATOM 6530 O O . LYS B 1 293 ? 2.395 -35 -22.812 1 97.94 293 LYS B O 1
ATOM 6535 N N . VAL B 1 294 ? 3.777 -35.969 -21.328 1 98.31 294 VAL B N 1
ATOM 6536 C CA . VAL B 1 294 ? 4.984 -35.688 -22.094 1 98.31 294 VAL B CA 1
ATOM 6537 C C . VAL B 1 294 ? 5.773 -37 -22.281 1 98.31 294 VAL B C 1
ATOM 6539 O O . VAL B 1 294 ? 5.508 -38 -21.609 1 98.31 294 VAL B O 1
ATOM 6542 N N . VAL B 1 295 ? 6.695 -36.938 -23.234 1 98.06 295 VAL B N 1
ATOM 6543 C CA . VAL B 1 295 ? 7.559 -38.062 -23.531 1 98.06 295 VAL B CA 1
ATOM 6544 C C . VAL B 1 295 ? 8.992 -37.594 -23.734 1 98.06 295 VAL B C 1
ATOM 6546 O O . VAL B 1 295 ? 9.227 -36.438 -24.047 1 98.06 295 VAL B O 1
ATOM 6549 N N . TRP B 1 296 ? 9.914 -38.469 -23.469 1 98.19 296 TRP B N 1
ATOM 6550 C CA . TRP B 1 296 ? 11.328 -38.219 -23.719 1 98.19 296 TRP B CA 1
ATOM 6551 C C . TRP B 1 296 ? 11.734 -38.688 -25.109 1 98.19 296 TRP B C 1
ATOM 6553 O O . TRP B 1 296 ? 11.453 -39.844 -25.484 1 98.19 296 TRP B O 1
ATOM 6563 N N . ARG B 1 297 ? 12.281 -37.812 -25.859 1 97.44 297 ARG B N 1
ATOM 6564 C CA . ARG B 1 297 ? 12.891 -38.156 -27.141 1 97.44 297 ARG B CA 1
ATOM 6565 C C . ARG B 1 297 ? 14.242 -37.469 -27.312 1 97.44 297 ARG B C 1
ATOM 6567 O O . ARG B 1 297 ? 14.336 -36.25 -27.219 1 97.44 297 ARG B O 1
ATOM 6574 N N . ASP B 1 298 ? 15.328 -38.25 -27.578 1 95.94 298 ASP B N 1
ATOM 6575 C CA . ASP B 1 298 ? 16.672 -37.75 -27.812 1 95.94 298 ASP B CA 1
ATOM 6576 C C . ASP B 1 298 ? 17.141 -36.844 -26.688 1 95.94 298 ASP B C 1
ATOM 6578 O O . ASP B 1 298 ? 17.672 -35.75 -26.938 1 95.94 298 ASP B O 1
ATOM 6582 N N . GLY B 1 299 ? 16.719 -37.125 -25.531 1 97.12 299 GLY B N 1
ATOM 6583 C CA . GLY B 1 299 ? 17.172 -36.438 -24.328 1 97.12 299 GLY B CA 1
ATOM 6584 C C . GLY B 1 299 ? 16.375 -35.188 -24.031 1 97.12 299 GLY B C 1
ATOM 6585 O O . GLY B 1 299 ? 16.797 -34.375 -23.188 1 97.12 299 GLY B O 1
ATOM 6586 N N . TRP B 1 300 ? 15.305 -35.031 -24.719 1 98.31 300 TRP B N 1
ATOM 6587 C CA . TRP B 1 300 ? 14.484 -33.844 -24.5 1 98.31 300 TRP B CA 1
ATOM 6588 C C . TRP B 1 300 ? 13.023 -34.219 -24.281 1 98.31 300 TRP B C 1
ATOM 6590 O O . TRP B 1 300 ? 12.578 -35.281 -24.734 1 98.31 300 TRP B O 1
ATOM 6600 N N . LEU B 1 301 ? 12.312 -33.375 -23.547 1 98.06 301 LEU B N 1
ATOM 6601 C CA . LEU B 1 301 ? 10.883 -33.531 -23.312 1 98.06 301 LEU B CA 1
ATOM 6602 C C . LEU B 1 301 ? 10.078 -33 -24.484 1 98.06 301 LEU B C 1
ATOM 6604 O O . LEU B 1 301 ? 10.375 -31.922 -25.016 1 98.06 301 LEU B O 1
ATOM 6608 N N . TRP B 1 302 ? 9.094 -33.719 -24.875 1 98.25 302 TRP B N 1
ATOM 6609 C CA . TRP B 1 302 ? 8.102 -33.344 -25.875 1 98.25 302 TRP B CA 1
ATOM 6610 C C . TRP B 1 302 ? 6.691 -33.656 -25.406 1 98.25 302 TRP B C 1
ATOM 6612 O O . TRP B 1 302 ? 6.496 -34.562 -24.594 1 98.25 302 TRP B O 1
ATOM 6622 N N . LEU B 1 303 ? 5.766 -32.906 -25.906 1 97.94 303 LEU B N 1
ATOM 6623 C CA . LEU B 1 303 ? 4.398 -33.375 -25.656 1 97.94 303 LEU B CA 1
ATOM 6624 C C . LEU B 1 303 ? 4.129 -34.688 -26.359 1 97.94 303 LEU B C 1
ATOM 6626 O O . LEU B 1 303 ? 4.543 -34.875 -27.516 1 97.94 303 LEU B O 1
ATOM 6630 N N . GLU B 1 304 ? 3.441 -35.531 -25.656 1 97.19 304 GLU B N 1
ATOM 6631 C CA . GLU B 1 304 ? 3.143 -36.844 -26.266 1 97.19 304 GLU B CA 1
ATOM 6632 C C . GLU B 1 304 ? 2.352 -36.656 -27.562 1 97.19 304 GLU B C 1
ATOM 6634 O O . GLU B 1 304 ? 2.617 -37.344 -28.547 1 97.19 304 GLU B O 1
ATOM 6639 N N . ARG B 1 305 ? 1.462 -35.719 -27.594 1 94.88 305 ARG B N 1
ATOM 6640 C CA . ARG B 1 305 ? 0.573 -35.531 -28.719 1 94.88 305 ARG B CA 1
ATOM 6641 C C . ARG B 1 305 ? 1.269 -34.75 -29.828 1 94.88 305 ARG B C 1
ATOM 6643 O O . ARG B 1 305 ? 0.722 -34.562 -30.922 1 94.88 305 ARG B O 1
ATOM 6650 N N . GLY B 1 306 ? 2.406 -34.25 -29.609 1 95 306 GLY B N 1
ATOM 6651 C CA . GLY B 1 306 ? 3.104 -33.406 -30.562 1 95 306 GLY B CA 1
ATOM 6652 C C . GLY B 1 306 ? 2.75 -31.953 -30.422 1 95 306 GLY B C 1
ATOM 6653 O O . GLY B 1 306 ? 1.777 -31.594 -29.766 1 95 306 GLY B O 1
ATOM 6654 N N . GLY B 1 307 ? 3.586 -31.156 -31 1 95.31 307 GLY B N 1
ATOM 6655 C CA . GLY B 1 307 ? 3.373 -29.719 -30.906 1 95.31 307 GLY B CA 1
ATOM 6656 C C . GLY B 1 307 ? 3.662 -29.141 -29.531 1 95.31 307 GLY B C 1
ATOM 6657 O O . GLY B 1 307 ? 4.488 -29.688 -28.797 1 95.31 307 GLY B O 1
ATOM 6658 N N . MET B 1 308 ? 3.043 -27.938 -29.25 1 97.25 308 MET B N 1
ATOM 6659 C CA . MET B 1 308 ? 3.328 -27.281 -27.984 1 97.25 308 MET B CA 1
ATOM 6660 C C . MET B 1 308 ? 2.039 -26.922 -27.25 1 97.25 308 MET B C 1
ATOM 6662 O O . MET B 1 308 ? 2.074 -26.344 -26.156 1 97.25 308 MET B O 1
ATOM 6666 N N . ILE B 1 309 ? 0.858 -27.219 -27.844 1 97.31 309 ILE B N 1
ATOM 6667 C CA . ILE B 1 309 ? -0.429 -26.812 -27.297 1 97.31 309 ILE B CA 1
ATOM 6668 C C . ILE B 1 309 ? -0.961 -27.891 -26.359 1 97.31 309 ILE B C 1
ATOM 6670 O O . ILE B 1 309 ? -1.135 -29.047 -26.75 1 97.31 309 ILE B O 1
ATOM 6674 N N . ALA B 1 310 ? -1.169 -27.547 -25.125 1 97.19 310 ALA B N 1
ATOM 6675 C CA . ALA B 1 310 ? -1.726 -28.484 -24.141 1 97.19 310 ALA B CA 1
ATOM 6676 C C . ALA B 1 310 ? -3.156 -28.875 -24.5 1 97.19 310 ALA B C 1
ATOM 6678 O O . ALA B 1 310 ? -3.863 -28.109 -25.172 1 97.19 310 ALA B O 1
ATOM 6679 N N . SER B 1 311 ? -3.572 -30.031 -24.016 1 95.69 311 SER B N 1
ATOM 6680 C CA . SER B 1 311 ? -4.875 -30.594 -24.375 1 95.69 311 SER B CA 1
ATOM 6681 C C . SER B 1 311 ? -5.906 -30.312 -23.281 1 95.69 311 SER B C 1
ATOM 6683 O O . SER B 1 311 ? -5.562 -30.188 -22.109 1 95.69 311 SER B O 1
ATOM 6685 N N . ALA B 1 312 ? -7.152 -30.25 -23.734 1 95.88 312 ALA B N 1
ATOM 6686 C CA . ALA B 1 312 ? -8.258 -30.141 -22.781 1 95.88 312 ALA B CA 1
ATOM 6687 C C . ALA B 1 312 ? -8.461 -31.453 -22.047 1 95.88 312 ALA B C 1
ATOM 6689 O O . ALA B 1 312 ? -8.883 -31.453 -20.875 1 95.88 312 ALA B O 1
ATOM 6690 N N . GLU B 1 313 ? -8.188 -32.531 -22.734 1 95.88 313 GLU B N 1
ATOM 6691 C CA . GLU B 1 313 ? -8.281 -33.875 -22.156 1 95.88 313 GLU B CA 1
ATOM 6692 C C . GLU B 1 313 ? -6.988 -34.656 -22.375 1 95.88 313 GLU B C 1
ATOM 6694 O O . GLU B 1 313 ? -6.43 -34.656 -23.469 1 95.88 313 GLU B O 1
ATOM 6699 N N . VAL B 1 314 ? -6.52 -35.281 -21.312 1 96.19 314 VAL B N 1
ATOM 6700 C CA . VAL B 1 314 ? -5.254 -36 -21.312 1 96.19 314 VAL B CA 1
ATOM 6701 C C . VAL B 1 314 ? -5.457 -37.375 -20.719 1 96.19 314 VAL B C 1
ATOM 6703 O O . VAL B 1 314 ? -6.215 -37.562 -19.75 1 96.19 314 VAL B O 1
ATOM 6706 N N . ASP B 1 315 ? -4.852 -38.375 -21.281 1 94.75 315 ASP B N 1
ATOM 6707 C CA . ASP B 1 315 ? -4.918 -39.719 -20.703 1 94.75 315 ASP B CA 1
ATOM 6708 C C . ASP B 1 315 ? -4.387 -39.719 -19.266 1 94.75 315 ASP B C 1
ATOM 6710 O O . ASP B 1 315 ? -3.293 -39.219 -19 1 94.75 315 ASP B O 1
ATOM 6714 N N . ALA B 1 316 ? -5.18 -40.281 -18.422 1 94.62 316 ALA B N 1
ATOM 6715 C CA . ALA B 1 316 ? -4.754 -40.406 -17.031 1 94.62 316 ALA B CA 1
ATOM 6716 C C . ALA B 1 316 ? -4.062 -41.75 -16.797 1 94.62 316 ALA B C 1
ATOM 6718 O O . ALA B 1 316 ? -4.383 -42.75 -17.453 1 94.62 316 ALA B O 1
ATOM 6719 N N . PRO B 1 317 ? -3.162 -41.688 -15.852 1 91.31 317 PRO B N 1
ATOM 6720 C CA . PRO B 1 317 ? -2.619 -43 -15.492 1 91.31 317 PRO B CA 1
ATOM 6721 C C . PRO B 1 317 ? -3.664 -43.906 -14.867 1 91.31 317 PRO B C 1
ATOM 6723 O O . PRO B 1 317 ? -4.547 -43.438 -14.141 1 91.31 317 PRO B O 1
ATOM 6726 N N . GLY B 1 318 ? -3.592 -45.219 -15.117 1 86.88 318 GLY B N 1
ATOM 6727 C CA . GLY B 1 318 ? -4.465 -46.219 -14.508 1 86.88 318 GLY B CA 1
ATOM 6728 C C . GLY B 1 318 ? -5.914 -46.062 -14.93 1 86.88 318 GLY B C 1
ATOM 6729 O O . GLY B 1 318 ? -6.809 -46.625 -14.305 1 86.88 318 GLY B O 1
ATOM 6730 N N . GLY B 1 319 ? -6.227 -45.219 -15.773 1 86.88 319 GLY B N 1
ATOM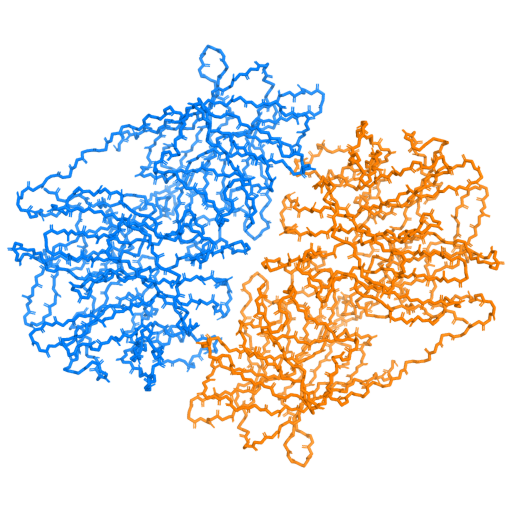 6731 C CA . GLY B 1 319 ? -7.578 -45.094 -16.281 1 86.88 319 GLY B CA 1
ATOM 6732 C C . GLY B 1 319 ? -8.461 -44.219 -15.398 1 86.88 319 GLY B C 1
ATOM 6733 O O . GLY B 1 319 ? -9.695 -44.312 -15.484 1 86.88 319 GLY B O 1
ATOM 6734 N N . ALA B 1 320 ? -7.875 -43.469 -14.586 1 91.44 320 ALA B N 1
ATOM 6735 C CA . ALA B 1 320 ? -8.648 -42.562 -13.719 1 91.44 320 ALA B CA 1
ATOM 6736 C C . ALA B 1 320 ? -9.453 -41.562 -14.531 1 91.44 320 ALA B C 1
ATOM 6738 O O . ALA B 1 320 ? -9.117 -41.281 -15.68 1 91.44 320 ALA B O 1
ATOM 6739 N N . VAL B 1 321 ? -10.602 -41.125 -13.867 1 93 321 VAL B N 1
ATOM 6740 C CA . VAL B 1 321 ? -11.461 -40.125 -14.523 1 93 321 VAL B CA 1
ATOM 6741 C C . VAL B 1 321 ? -11.75 -38.969 -13.57 1 93 321 VAL B C 1
ATOM 6743 O O . VAL B 1 321 ? -12.078 -39.188 -12.398 1 93 321 VAL B O 1
ATOM 6746 N N . SER B 1 322 ? -11.57 -37.812 -14.133 1 93.94 322 SER B N 1
ATOM 6747 C CA . SER B 1 322 ? -11.883 -36.625 -13.352 1 93.94 322 SER B CA 1
ATOM 6748 C C . SER B 1 322 ? -13.352 -36.594 -12.93 1 93.94 322 SER B C 1
ATOM 6750 O O . SER B 1 322 ? -14.234 -36.844 -13.75 1 93.94 322 SER B O 1
ATOM 6752 N N . ALA B 1 323 ? -13.586 -36.281 -11.695 1 90.88 323 ALA B N 1
ATOM 6753 C CA . ALA B 1 323 ? -14.953 -36.188 -11.203 1 90.88 323 ALA B CA 1
ATOM 6754 C C . ALA B 1 323 ? -15.648 -34.938 -11.75 1 90.88 323 ALA B C 1
ATOM 6756 O O . ALA B 1 323 ? -15 -33.906 -11.969 1 90.88 323 ALA B O 1
ATOM 6757 N N . PRO B 1 324 ? -16.922 -35.062 -11.953 1 87.81 324 PRO B N 1
ATOM 6758 C CA . PRO B 1 324 ? -17.641 -33.875 -12.406 1 87.81 324 PRO B CA 1
ATOM 6759 C C . PRO B 1 324 ? -17.766 -32.812 -11.32 1 87.81 324 PRO B C 1
ATOM 6761 O O . PRO B 1 324 ? -17.688 -33.125 -10.133 1 87.81 324 PRO B O 1
ATOM 6764 N N . ARG B 1 325 ? -18 -31.656 -11.828 1 87.38 325 ARG B N 1
ATOM 6765 C CA . ARG B 1 325 ? -18.25 -30.562 -10.898 1 87.38 325 ARG B CA 1
ATOM 6766 C C . ARG B 1 325 ? -19.625 -30.688 -10.258 1 87.38 325 ARG B C 1
ATOM 6768 O O . ARG B 1 325 ? -20.594 -31.062 -10.922 1 87.38 325 ARG B O 1
ATOM 6775 N N . ALA B 1 326 ? -19.672 -30.375 -8.922 1 91.88 326 ALA B N 1
ATOM 6776 C CA . ALA B 1 326 ? -20.922 -30.469 -8.188 1 91.88 326 ALA B CA 1
ATOM 6777 C C . ALA B 1 326 ? -21.219 -29.188 -7.418 1 91.88 326 ALA B C 1
ATOM 6779 O O . ALA B 1 326 ? -20.297 -28.422 -7.094 1 91.88 326 ALA B O 1
ATOM 6780 N N . PRO B 1 327 ? -22.516 -28.922 -7.238 1 96.06 327 PRO B N 1
ATOM 6781 C CA . PRO B 1 327 ? -22.859 -27.781 -6.375 1 96.06 327 PRO B CA 1
ATOM 6782 C C . PRO B 1 327 ? -22.266 -27.922 -4.973 1 96.06 327 PRO B C 1
ATOM 6784 O O . PRO B 1 327 ? -22.109 -29.031 -4.469 1 96.06 327 PRO B O 1
ATOM 6787 N N . VAL B 1 328 ? -21.891 -26.828 -4.422 1 96.19 328 VAL B N 1
ATOM 6788 C CA . VAL B 1 328 ? -21.406 -26.766 -3.049 1 96.19 328 VAL B CA 1
ATOM 6789 C C . VAL B 1 328 ? -22.406 -26.016 -2.174 1 96.19 328 VAL B C 1
ATOM 6791 O O . VAL B 1 328 ? -22.734 -24.859 -2.453 1 96.19 328 VAL B O 1
ATOM 6794 N N . HIS B 1 329 ? -22.953 -26.688 -1.183 1 97.25 329 HIS B N 1
ATOM 6795 C CA . HIS B 1 329 ? -23.844 -26.109 -0.193 1 97.25 329 HIS B CA 1
ATOM 6796 C C . HIS B 1 329 ? -23.203 -26.109 1.195 1 97.25 329 HIS B C 1
ATOM 6798 O O . HIS B 1 329 ? -22.859 -27.172 1.714 1 97.25 329 HIS B O 1
ATOM 6804 N N . ARG B 1 330 ? -23.062 -24.922 1.776 1 97.31 330 ARG B N 1
ATOM 6805 C CA . ARG B 1 330 ? -22.453 -24.828 3.094 1 97.31 330 ARG B CA 1
ATOM 6806 C C . ARG B 1 330 ? -23.391 -24.172 4.098 1 97.31 330 ARG B C 1
ATOM 6808 O O . ARG B 1 330 ? -23.828 -23.047 3.895 1 97.31 330 ARG B O 1
ATOM 6815 N N . ARG B 1 331 ? -23.766 -24.922 5.117 1 96.62 331 ARG B N 1
ATOM 6816 C CA . ARG B 1 331 ? -24.266 -24.297 6.332 1 96.62 331 ARG B CA 1
ATOM 6817 C C . ARG B 1 331 ? -23.125 -23.719 7.164 1 96.62 331 ARG B C 1
ATOM 6819 O O . ARG B 1 331 ? -22.219 -24.453 7.574 1 96.62 331 ARG B O 1
ATOM 6826 N N . LEU B 1 332 ? -23.188 -22.438 7.254 1 96.75 332 LEU B N 1
ATOM 6827 C CA . LEU B 1 332 ? -22.078 -21.781 7.941 1 96.75 332 LEU B CA 1
ATOM 6828 C C . LEU B 1 332 ? -22.25 -21.875 9.453 1 96.75 332 LEU B C 1
ATOM 6830 O O . LEU B 1 332 ? -23.328 -21.594 9.977 1 96.75 332 LEU B O 1
ATOM 6834 N N . GLY B 1 333 ? -21.281 -22.25 10.133 1 89.44 333 GLY B N 1
ATOM 6835 C CA . GLY B 1 333 ? -21.203 -22.594 11.539 1 89.44 333 GLY B CA 1
ATOM 6836 C C . GLY B 1 333 ? -20.141 -23.641 11.844 1 89.44 333 GLY B C 1
ATOM 6837 O O . GLY B 1 333 ? -19.984 -24.609 11.094 1 89.44 333 GLY B O 1
ATOM 6838 N N . GLY B 1 334 ? -19.297 -23.438 12.844 1 93.75 334 GLY B N 1
ATOM 6839 C CA . GLY B 1 334 ? -18.109 -24.25 13.07 1 93.75 334 GLY B CA 1
ATOM 6840 C C . GLY B 1 334 ? -16.891 -23.734 12.344 1 93.75 334 GLY B C 1
ATOM 6841 O O . GLY B 1 334 ? -16.75 -22.516 12.125 1 93.75 334 GLY B O 1
ATOM 6842 N N . PRO B 1 335 ? -16.094 -24.719 12.008 1 94.56 335 PRO B N 1
ATOM 6843 C CA . PRO B 1 335 ? -14.891 -24.281 11.305 1 94.56 335 PRO B CA 1
ATOM 6844 C C . PRO B 1 335 ? -15.195 -23.734 9.906 1 94.56 335 PRO B C 1
ATOM 6846 O O . PRO B 1 335 ? -16.109 -24.219 9.234 1 94.56 335 PRO B O 1
ATOM 6849 N N . LEU B 1 336 ? -14.477 -22.75 9.516 1 96.94 336 LEU B N 1
ATOM 6850 C CA . LEU B 1 336 ? -14.648 -22.172 8.188 1 96.94 336 LEU B CA 1
ATOM 6851 C C . LEU B 1 336 ? -14.422 -23.219 7.102 1 96.94 336 LEU B C 1
ATOM 6853 O O . LEU B 1 336 ? -13.398 -23.906 7.102 1 96.94 336 LEU B O 1
ATOM 6857 N N . PRO B 1 337 ? -15.383 -23.422 6.203 1 96.94 337 PRO B N 1
ATOM 6858 C CA . PRO B 1 337 ? -15.164 -24.359 5.109 1 96.94 337 PRO B CA 1
ATOM 6859 C C . PRO B 1 337 ? -13.867 -24.094 4.344 1 96.94 337 PRO B C 1
ATOM 6861 O O . PRO B 1 337 ? -13.477 -22.938 4.18 1 96.94 337 PRO B O 1
ATOM 6864 N N . PRO B 1 338 ? -13.219 -25.109 3.824 1 95.62 338 PRO B N 1
ATOM 6865 C CA . PRO B 1 338 ? -11.859 -25 3.305 1 95.62 338 PRO B CA 1
ATOM 6866 C C . PRO B 1 338 ? -11.773 -24.172 2.029 1 95.62 338 PRO B C 1
ATOM 6868 O O . PRO B 1 338 ? -10.688 -23.719 1.643 1 95.62 338 PRO B O 1
ATOM 6871 N N . GLU B 1 339 ? -12.859 -23.984 1.337 1 96.5 339 GLU B N 1
ATOM 6872 C CA . GLU B 1 339 ? -12.797 -23.25 0.074 1 96.5 339 GLU B CA 1
ATOM 6873 C C . GLU B 1 339 ? -12.688 -21.75 0.311 1 96.5 339 GLU B C 1
ATOM 6875 O O . GLU B 1 339 ? -12.422 -20.984 -0.62 1 96.5 339 GLU B O 1
ATOM 6880 N N . PHE B 1 340 ? -12.867 -21.297 1.551 1 98.56 340 PHE B N 1
ATOM 6881 C CA . PHE B 1 340 ? -12.883 -19.859 1.819 1 98.56 340 PHE B CA 1
ATOM 6882 C C . PHE B 1 340 ? -11.492 -19.375 2.225 1 98.56 340 PHE B C 1
ATOM 6884 O O . PHE B 1 340 ? -10.742 -20.109 2.883 1 98.56 340 PHE B O 1
ATOM 6891 N N . GLN B 1 341 ? -11.188 -18.234 1.819 1 98.75 341 GLN B N 1
ATOM 6892 C CA . GLN B 1 341 ? -10 -17.484 2.209 1 98.75 341 GLN B CA 1
ATOM 6893 C C . GLN B 1 341 ? -10.336 -16.016 2.482 1 98.75 341 GLN B C 1
ATOM 6895 O O . GLN B 1 341 ? -11.461 -15.586 2.244 1 98.75 341 GLN B O 1
ATOM 6900 N N . TRP B 1 342 ? -9.391 -15.328 3.092 1 98.81 342 TRP B N 1
ATOM 6901 C CA . TRP B 1 342 ? -9.5 -13.891 3.305 1 98.81 342 TRP B CA 1
ATOM 6902 C C . TRP B 1 342 ? -8.219 -13.18 2.885 1 98.81 342 TRP B C 1
ATOM 6904 O O . TRP B 1 342 ? -7.27 -13.82 2.418 1 98.81 342 TRP B O 1
ATOM 6914 N N . LEU B 1 343 ? -8.195 -11.852 3.018 1 98.69 343 LEU B N 1
ATOM 6915 C CA . LEU B 1 343 ? -7.102 -11.094 2.426 1 98.69 343 LEU B CA 1
ATOM 6916 C C . LEU B 1 343 ? -6.09 -10.68 3.488 1 98.69 343 LEU B C 1
ATOM 6918 O O . LEU B 1 343 ? -6.453 -10.086 4.504 1 98.69 343 LEU B O 1
ATOM 6922 N N . ARG B 1 344 ? -4.738 -11.031 3.369 1 98.62 344 ARG B N 1
ATOM 6923 C CA . ARG B 1 344 ? -3.502 -10.391 3.803 1 98.62 344 ARG B CA 1
ATOM 6924 C C . ARG B 1 344 ? -3.211 -10.695 5.266 1 98.62 344 ARG B C 1
ATOM 6926 O O . ARG B 1 344 ? -2.129 -11.188 5.602 1 98.62 344 ARG B O 1
ATOM 6933 N N . THR B 1 345 ? -4.188 -10.586 6.262 1 98.62 345 THR B N 1
ATOM 6934 C CA . THR B 1 345 ? -3.838 -10.469 7.672 1 98.62 345 THR B CA 1
ATOM 6935 C C . THR B 1 345 ? -3.75 -11.844 8.328 1 98.62 345 THR B C 1
ATOM 6937 O O . THR B 1 345 ? -4.598 -12.703 8.086 1 98.62 345 THR B O 1
ATOM 6940 N N . PRO B 1 346 ? -2.736 -12.086 9.18 1 98.38 346 PRO B N 1
ATOM 6941 C CA . PRO B 1 346 ? -2.711 -13.305 10 1 98.38 346 PRO B CA 1
ATOM 6942 C C . PRO B 1 346 ? -3.619 -13.211 11.227 1 98.38 346 PRO B C 1
ATOM 6944 O O . PRO B 1 346 ? -3.793 -14.195 11.945 1 98.38 346 PRO B O 1
ATOM 6947 N N . GLU B 1 347 ? -4.18 -11.984 11.453 1 98 347 GLU B N 1
ATOM 6948 C CA . GLU B 1 347 ? -5.051 -11.766 12.602 1 98 347 GLU B CA 1
ATOM 6949 C C . GLU B 1 347 ? -6.52 -11.898 12.219 1 98 347 GLU B C 1
ATOM 6951 O O . GLU B 1 347 ? -7.309 -10.977 12.414 1 98 347 GLU B O 1
ATOM 6956 N N . TRP B 1 348 ? -6.863 -13.062 11.766 1 97.06 348 TRP B N 1
ATOM 6957 C CA . TRP B 1 348 ? -8.195 -13.289 11.219 1 97.06 348 TRP B CA 1
ATOM 6958 C C . TRP B 1 348 ? -9.266 -13.078 12.289 1 97.06 348 TRP B C 1
ATOM 6960 O O . TRP B 1 348 ? -10.398 -12.711 11.969 1 97.06 348 TRP B O 1
ATOM 6970 N N . GLU B 1 349 ? -8.938 -13.227 13.562 1 97.75 349 GLU B N 1
ATOM 6971 C CA . GLU B 1 349 ? -9.898 -13.062 14.656 1 97.75 349 GLU B CA 1
ATOM 6972 C C . GLU B 1 349 ? -10.398 -11.625 14.734 1 97.75 349 GLU B C 1
ATOM 6974 O O . GLU B 1 349 ? -11.438 -11.352 15.344 1 97.75 349 GLU B O 1
ATOM 6979 N N . ARG B 1 350 ? -9.656 -10.75 14.102 1 98.12 350 ARG B N 1
ATOM 6980 C CA . ARG B 1 350 ? -10.07 -9.352 14.094 1 98.12 350 ARG B CA 1
ATOM 6981 C C . ARG B 1 350 ? -11.156 -9.109 13.047 1 98.12 350 ARG B C 1
ATOM 6983 O O . ARG B 1 350 ? -11.875 -8.109 13.117 1 98.12 350 ARG B O 1
ATOM 6990 N N . ILE B 1 351 ? -11.281 -10.055 12.062 1 98.62 351 ILE B N 1
ATOM 6991 C CA . ILE B 1 351 ? -12.172 -9.703 10.961 1 98.62 351 ILE B CA 1
ATOM 6992 C C . ILE B 1 351 ? -13.32 -10.711 10.875 1 98.62 351 ILE B C 1
ATOM 6994 O O . ILE B 1 351 ? -14.336 -10.445 10.219 1 98.62 351 ILE B O 1
ATOM 6998 N N . PHE B 1 352 ? -13.211 -11.883 11.484 1 98.5 352 PHE B N 1
ATOM 6999 C CA . PHE B 1 352 ? -14.367 -12.773 11.531 1 98.5 352 PHE B CA 1
ATOM 7000 C C . PHE B 1 352 ? -14.25 -13.758 12.688 1 98.5 352 PHE B C 1
ATOM 7002 O O . PHE B 1 352 ? -13.18 -13.898 13.281 1 98.5 352 PHE B O 1
ATOM 7009 N N . ARG B 1 353 ? -15.352 -14.328 13.008 1 98.31 353 ARG B N 1
ATOM 7010 C CA . ARG B 1 353 ? -15.492 -15.375 14.016 1 98.31 353 ARG B CA 1
ATOM 7011 C C . ARG B 1 353 ? -16.438 -16.469 13.539 1 98.31 353 ARG B C 1
ATOM 7013 O O . ARG B 1 353 ? -17.484 -16.188 12.953 1 98.31 353 ARG B O 1
ATOM 7020 N N . CYS B 1 354 ? -16.047 -17.656 13.734 1 97.5 354 CYS B N 1
ATOM 7021 C CA . CYS B 1 354 ? -16.906 -18.797 13.438 1 97.5 354 CYS B CA 1
ATOM 7022 C C . CYS B 1 354 ? -17.672 -19.234 14.68 1 97.5 354 CYS B C 1
ATOM 7024 O O . CYS B 1 354 ? -17.109 -19.828 15.594 1 97.5 354 CYS B O 1
ATOM 7026 N N . GLU B 1 355 ? -18.953 -19 14.664 1 98.12 355 GLU B N 1
ATOM 7027 C CA . GLU B 1 355 ? -19.828 -19.484 15.719 1 98.12 355 GLU B CA 1
ATOM 7028 C C . GLU B 1 355 ? -20.469 -20.812 15.344 1 98.12 355 GLU B C 1
ATOM 7030 O O . GLU B 1 355 ? -20.203 -21.359 14.266 1 98.12 355 GLU B O 1
ATOM 7035 N N . ASP B 1 356 ? -21.312 -21.359 16.25 1 97.12 356 ASP B N 1
ATOM 7036 C CA . ASP B 1 356 ? -21.906 -22.688 16.016 1 97.12 356 ASP B CA 1
ATOM 7037 C C . ASP B 1 356 ? -22.891 -22.656 14.859 1 97.12 356 ASP B C 1
ATOM 7039 O O . ASP B 1 356 ? -23.062 -23.656 14.164 1 97.12 356 ASP B O 1
ATOM 7043 N N . ASP B 1 357 ? -23.469 -21.516 14.664 1 97.38 357 ASP B N 1
ATOM 7044 C CA . ASP B 1 357 ? -24.578 -21.5 13.727 1 97.38 357 ASP B CA 1
ATOM 7045 C C . ASP B 1 357 ? -24.375 -20.469 12.625 1 97.38 357 ASP B C 1
ATOM 7047 O O . ASP B 1 357 ? -25.234 -20.281 11.758 1 97.38 357 ASP B O 1
ATOM 7051 N N . ALA B 1 358 ? -23.25 -19.781 12.672 1 98.5 358 ALA B N 1
ATOM 7052 C CA . ALA B 1 358 ? -23.047 -18.734 11.672 1 98.5 358 ALA B CA 1
ATOM 7053 C C . ALA B 1 358 ? -21.562 -18.359 11.555 1 98.5 358 ALA B C 1
ATOM 7055 O O . ALA B 1 358 ? -20.781 -18.609 12.477 1 98.5 358 ALA B O 1
ATOM 7056 N N . LEU B 1 359 ? -21.172 -17.891 10.391 1 98.81 359 LEU B N 1
ATOM 7057 C CA . LEU B 1 359 ? -19.984 -17.078 10.242 1 98.81 359 LEU B CA 1
ATOM 7058 C C . LEU B 1 359 ? -20.281 -15.609 10.531 1 98.81 359 LEU B C 1
ATOM 7060 O O . LEU B 1 359 ? -21.156 -15.016 9.891 1 98.81 359 LEU B O 1
ATOM 7064 N N . VAL B 1 360 ? -19.641 -15.062 11.516 1 98.94 360 VAL B N 1
ATOM 7065 C CA . VAL B 1 360 ? -19.828 -13.656 11.867 1 98.94 360 VAL B CA 1
ATOM 7066 C C . VAL B 1 360 ? -18.656 -12.836 11.328 1 98.94 360 VAL B C 1
ATOM 7068 O O . VAL B 1 360 ? -17.516 -13.023 11.75 1 98.94 360 VAL B O 1
ATOM 7071 N N . LEU B 1 361 ? -18.938 -11.992 10.352 1 98.94 361 LEU B N 1
ATOM 7072 C CA . LEU B 1 361 ? -17.938 -11.008 9.938 1 98.94 361 LEU B CA 1
ATOM 7073 C C . LEU B 1 361 ? -17.984 -9.773 10.828 1 98.94 361 LEU B C 1
ATOM 7075 O O . LEU B 1 361 ? -19.062 -9.281 11.156 1 98.94 361 LEU B O 1
ATOM 7079 N N . ILE B 1 362 ? -16.828 -9.359 11.273 1 98.94 362 ILE B N 1
ATOM 7080 C CA . ILE B 1 362 ? -16.672 -8.164 12.094 1 98.94 362 ILE B CA 1
ATOM 7081 C C . ILE B 1 362 ? -16.219 -6.992 11.211 1 98.94 362 ILE B C 1
ATOM 7083 O O . ILE B 1 362 ? -15.086 -6.965 10.734 1 98.94 362 ILE B O 1
ATOM 7087 N N . GLY B 1 363 ? -17.141 -6.02 11.039 1 98.81 363 GLY B N 1
ATOM 7088 C CA . GLY B 1 363 ? -16.828 -4.906 10.156 1 98.81 363 GLY B CA 1
ATOM 7089 C C . GLY B 1 363 ? -15.57 -4.156 10.562 1 98.81 363 GLY B C 1
ATOM 7090 O O . GLY B 1 363 ? -15.391 -3.814 11.727 1 98.81 363 GLY B O 1
ATOM 7091 N N . ARG B 1 364 ? -14.664 -3.969 9.594 1 98.31 364 ARG B N 1
ATOM 7092 C CA . ARG B 1 364 ? -13.43 -3.203 9.766 1 98.31 364 ARG B CA 1
ATOM 7093 C C . ARG B 1 364 ? -13.273 -2.166 8.656 1 98.31 364 ARG B C 1
ATOM 7095 O O . ARG B 1 364 ? -14.164 -1.34 8.445 1 98.31 364 ARG B O 1
ATOM 7102 N N . GLU B 1 365 ? -12.117 -2.146 8.031 1 98.62 365 GLU B N 1
ATOM 7103 C CA . GLU B 1 365 ? -11.789 -1.165 7.004 1 98.62 365 GLU B CA 1
ATOM 7104 C C . GLU B 1 365 ? -12.594 -1.401 5.734 1 98.62 365 GLU B C 1
ATOM 7106 O O . GLU B 1 365 ? -13.328 -2.385 5.633 1 98.62 365 GLU B O 1
ATOM 7111 N N . SER B 1 366 ? -12.547 -0.506 4.848 1 98.62 366 SER B N 1
ATOM 7112 C CA . SER B 1 366 ? -13.375 -0.432 3.652 1 98.62 366 SER B CA 1
ATOM 7113 C C . SER B 1 366 ? -13.078 -1.583 2.697 1 98.62 366 SER B C 1
ATOM 7115 O O . SER B 1 366 ? -12.039 -2.236 2.811 1 98.62 366 SER B O 1
ATOM 7117 N N . VAL B 1 367 ? -13.969 -1.869 1.747 1 98.38 367 VAL B N 1
ATOM 7118 C CA . VAL B 1 367 ? -13.734 -2.816 0.663 1 98.38 367 VAL B CA 1
ATOM 7119 C C . VAL B 1 367 ? -12.5 -2.391 -0.134 1 98.38 367 VAL B C 1
ATOM 7121 O O . VAL B 1 367 ? -12.391 -1.233 -0.543 1 98.38 367 VAL B O 1
ATOM 7124 N N . GLY B 1 368 ? -11.602 -3.24 -0.261 1 97.69 368 GLY B N 1
ATOM 7125 C CA . GLY B 1 368 ? -10.398 -2.943 -1.021 1 97.69 368 GLY B CA 1
ATOM 7126 C C . GLY B 1 368 ? -9.258 -2.455 -0.156 1 97.69 368 GLY B C 1
ATOM 7127 O O . GLY B 1 368 ? -8.188 -2.113 -0.667 1 97.69 368 GLY B O 1
ATOM 7128 N N . SER B 1 369 ? -9.445 -2.352 1.17 1 98.12 369 SER B N 1
ATOM 7129 C CA . SER B 1 369 ? -8.336 -2.023 2.055 1 98.12 369 SER B CA 1
ATOM 7130 C C . SER B 1 369 ? -7.211 -3.047 1.932 1 98.12 369 SER B C 1
ATOM 7132 O O . SER B 1 369 ? -7.465 -4.23 1.7 1 98.12 369 SER B O 1
ATOM 7134 N N . TRP B 1 370 ? -5.98 -2.58 2.16 1 98.25 370 TRP B N 1
ATOM 7135 C CA . TRP B 1 370 ? -4.836 -3.477 2.086 1 98.25 370 TRP B CA 1
ATOM 7136 C C . TRP B 1 370 ? -4.445 -3.979 3.473 1 98.25 370 TRP B C 1
ATOM 7138 O O . TRP B 1 370 ? -3.404 -4.617 3.639 1 98.25 370 TRP B O 1
ATOM 7148 N N . PHE B 1 371 ? -5.227 -3.689 4.453 1 98.06 371 PHE B N 1
ATOM 7149 C CA . PHE B 1 371 ? -4.887 -4.066 5.82 1 98.06 371 PHE B CA 1
ATOM 7150 C C . PHE B 1 371 ? -5.941 -5 6.402 1 98.06 371 PHE B C 1
ATOM 7152 O O . PHE B 1 371 ? -5.93 -6.203 6.125 1 98.06 371 PHE B O 1
ATOM 7159 N N . GLU B 1 372 ? -6.98 -4.414 7.02 1 97.38 372 GLU B N 1
ATOM 7160 C CA . GLU B 1 372 ? -7.977 -5.273 7.652 1 97.38 372 GLU B CA 1
ATOM 7161 C C . GLU B 1 372 ? -9.336 -5.141 6.969 1 97.38 372 GLU B C 1
ATOM 7163 O O . GLU B 1 372 ? -10.188 -4.371 7.418 1 97.38 372 GLU B O 1
ATOM 7168 N N . GLN B 1 373 ? -9.578 -5.879 6.008 1 97.38 373 GLN B N 1
ATOM 7169 C CA . GLN B 1 373 ? -10.867 -5.969 5.328 1 97.38 373 GLN B CA 1
ATOM 7170 C C . GLN B 1 373 ? -11.609 -7.242 5.719 1 97.38 373 GLN B C 1
ATOM 7172 O O . GLN B 1 373 ? -11.055 -8.344 5.625 1 97.38 373 GLN B O 1
ATOM 7177 N N . SER B 1 374 ? -12.82 -7.098 6.152 1 98.75 374 SER B N 1
ATOM 7178 C CA . SER B 1 374 ? -13.648 -8.242 6.504 1 98.75 374 SER B CA 1
ATOM 7179 C C . SER B 1 374 ? -14.336 -8.828 5.273 1 98.75 374 SER B C 1
ATOM 7181 O O . SER B 1 374 ? -15.492 -8.523 4.996 1 98.75 374 SER B O 1
ATOM 7183 N N . LEU B 1 375 ? -13.617 -9.625 4.578 1 98.88 375 LEU B N 1
ATOM 7184 C CA . LEU B 1 375 ? -14.039 -10.312 3.361 1 98.88 375 LEU B CA 1
ATOM 7185 C C . LEU B 1 375 ? -13.625 -11.781 3.398 1 98.88 375 LEU B C 1
ATOM 7187 O O . LEU B 1 375 ? -12.453 -12.094 3.607 1 98.88 375 LEU B O 1
ATOM 7191 N N . VAL B 1 376 ? -14.539 -12.641 3.359 1 98.88 376 VAL B N 1
ATOM 7192 C CA . VAL B 1 376 ? -14.328 -14.086 3.266 1 98.88 376 VAL B CA 1
ATOM 7193 C C . VAL B 1 376 ? -14.969 -14.617 1.985 1 98.88 376 VAL B C 1
ATOM 7195 O O . VAL B 1 376 ? -16.172 -14.477 1.784 1 98.88 376 VAL B O 1
ATOM 7198 N N . ALA B 1 377 ? -14.164 -15.203 1.114 1 98.88 377 ALA B N 1
ATOM 7199 C CA . ALA B 1 377 ? -14.672 -15.539 -0.216 1 98.88 377 ALA B CA 1
ATOM 7200 C C . ALA B 1 377 ? -14.016 -16.812 -0.748 1 98.88 377 ALA B C 1
ATOM 7202 O O . ALA B 1 377 ? -12.992 -17.25 -0.224 1 98.88 377 ALA B O 1
ATOM 7203 N N . ARG B 1 378 ? -14.633 -17.375 -1.698 1 98.62 378 ARG B N 1
ATOM 7204 C CA . ARG B 1 378 ? -14.094 -18.516 -2.428 1 98.62 378 ARG B CA 1
ATOM 7205 C C . ARG B 1 378 ? -13.812 -18.156 -3.881 1 98.62 378 ARG B C 1
ATOM 7207 O O . ARG B 1 378 ? -14.375 -17.203 -4.41 1 98.62 378 ARG B O 1
ATOM 7214 N N . ARG B 1 379 ? -13.023 -18.922 -4.523 1 98.56 379 ARG B N 1
ATOM 7215 C CA . ARG B 1 379 ? -12.664 -18.75 -5.926 1 98.56 379 ARG B CA 1
ATOM 7216 C C . ARG B 1 379 ? -13.867 -19.016 -6.836 1 98.56 379 ARG B C 1
ATOM 7218 O O . ARG B 1 379 ? -14.648 -19.938 -6.59 1 98.56 379 ARG B O 1
ATOM 7225 N N . GLN B 1 380 ? -13.977 -18.203 -7.844 1 98.56 380 GLN B N 1
ATOM 7226 C CA . GLN B 1 380 ? -14.82 -18.562 -8.977 1 98.56 380 GLN B CA 1
ATOM 7227 C C . GLN B 1 380 ? -14.195 -19.688 -9.797 1 98.56 380 GLN B C 1
ATOM 7229 O O . GLN B 1 380 ? -13.078 -19.547 -10.297 1 98.56 380 GLN B O 1
ATOM 7234 N N . GLU B 1 381 ? -14.898 -20.766 -9.969 1 97.56 381 GLU B N 1
ATOM 7235 C CA . GLU B 1 381 ? -14.312 -21.906 -10.656 1 97.56 381 GLU B CA 1
ATOM 7236 C C . GLU B 1 381 ? -15.031 -22.188 -11.977 1 97.56 381 GLU B C 1
ATOM 7238 O O . GLU B 1 381 ? -14.609 -23.047 -12.758 1 97.56 381 GLU B O 1
ATOM 7243 N N . ASP B 1 382 ? -16.109 -21.438 -12.242 1 97.5 382 ASP B N 1
ATOM 7244 C CA . ASP B 1 382 ? -16.938 -21.672 -13.43 1 97.5 382 ASP B CA 1
ATOM 7245 C C . ASP B 1 382 ? -17.25 -20.344 -14.141 1 97.5 382 ASP B C 1
ATOM 7247 O O . ASP B 1 382 ? -17.438 -19.312 -13.492 1 97.5 382 ASP B O 1
ATOM 7251 N N . HIS B 1 383 ? -17.375 -20.422 -15.5 1 96.94 383 HIS B N 1
ATOM 7252 C CA . HIS B 1 383 ? -17.688 -19.234 -16.281 1 96.94 383 HIS B CA 1
ATOM 7253 C C . HIS B 1 383 ? -19.109 -18.766 -16 1 96.94 383 HIS B C 1
ATOM 7255 O O . HIS B 1 383 ? -19.438 -17.594 -16.203 1 96.94 383 HIS B O 1
ATOM 7261 N N . ALA B 1 384 ? -19.922 -19.719 -15.648 1 97.38 384 ALA B N 1
ATOM 7262 C CA . ALA B 1 384 ? -21.281 -19.438 -15.227 1 97.38 384 ALA B CA 1
ATOM 7263 C C . ALA B 1 384 ? -21.609 -20.125 -13.906 1 97.38 384 ALA B C 1
ATOM 7265 O O . ALA B 1 384 ? -21.25 -21.297 -13.703 1 97.38 384 ALA B O 1
ATOM 7266 N N . TYR B 1 385 ? -22.266 -19.391 -12.984 1 98.44 385 TYR B N 1
ATOM 7267 C CA . TYR B 1 385 ? -22.625 -19.969 -11.688 1 98.44 385 TYR B CA 1
ATOM 7268 C C . TYR B 1 385 ? -23.656 -19.094 -10.984 1 98.44 385 TYR B C 1
ATOM 7270 O O . TYR B 1 385 ? -23.922 -17.969 -11.406 1 98.44 385 TYR B O 1
ATOM 7278 N N . VAL B 1 386 ? -24.234 -19.641 -10 1 98.56 386 VAL B N 1
ATOM 7279 C CA . VAL B 1 386 ? -25.078 -18.922 -9.062 1 98.56 386 VAL B CA 1
ATOM 7280 C C . VAL B 1 386 ? -24.516 -19.062 -7.648 1 98.56 386 VAL B C 1
ATOM 7282 O O . VAL B 1 386 ? -24.156 -20.172 -7.227 1 98.56 386 VAL B O 1
ATOM 7285 N N . ALA B 1 387 ? -24.391 -18 -6.926 1 98.88 387 ALA B N 1
ATOM 7286 C CA . ALA B 1 387 ? -24.016 -18.016 -5.516 1 98.88 387 ALA B CA 1
ATOM 7287 C C . ALA B 1 387 ? -25.109 -17.375 -4.656 1 98.88 387 ALA B C 1
ATOM 7289 O O . ALA B 1 387 ? -25.703 -16.375 -5.059 1 98.88 387 ALA B O 1
ATOM 7290 N N . GLU B 1 388 ? -25.375 -17.953 -3.498 1 98.75 388 GLU B N 1
ATOM 7291 C CA . GLU B 1 388 ? -26.391 -17.469 -2.576 1 98.75 388 GLU B CA 1
ATOM 7292 C C . GLU B 1 388 ? -25.875 -17.438 -1.141 1 98.75 388 GLU B C 1
ATOM 7294 O O . GLU B 1 388 ? -25.078 -18.297 -0.752 1 98.75 388 GLU B O 1
ATOM 7299 N N . THR B 1 389 ? -26.344 -16.5 -0.369 1 98.81 389 THR B N 1
ATOM 7300 C CA . THR B 1 389 ? -26.047 -16.453 1.058 1 98.81 389 THR B CA 1
ATOM 7301 C C . THR B 1 389 ? -27.203 -15.852 1.835 1 98.81 389 THR B C 1
ATOM 7303 O O . THR B 1 389 ? -28.109 -15.242 1.247 1 98.81 389 THR B O 1
ATOM 7306 N N . ASP B 1 390 ? -27.297 -16.109 3.127 1 98.69 390 ASP B N 1
ATOM 7307 C CA . ASP B 1 390 ? -28.25 -15.508 4.047 1 98.69 390 ASP B CA 1
ATOM 7308 C C . ASP B 1 390 ? -27.547 -14.594 5.047 1 98.69 390 ASP B C 1
ATOM 7310 O O . ASP B 1 390 ? -26.625 -15.016 5.738 1 98.69 390 ASP B O 1
ATOM 7314 N N . LEU B 1 391 ? -28.047 -13.391 5.109 1 98.81 391 LEU B N 1
ATOM 7315 C CA . LEU B 1 391 ? -27.391 -12.336 5.875 1 98.81 391 LEU B CA 1
ATOM 7316 C C . LEU B 1 391 ? -28.344 -11.758 6.926 1 98.81 391 LEU B C 1
ATOM 7318 O O . LEU B 1 391 ? -29.484 -11.422 6.613 1 98.81 391 LEU B O 1
ATOM 7322 N N . ASP B 1 392 ? -27.922 -11.727 8.133 1 98.62 392 ASP B N 1
ATOM 7323 C CA . ASP B 1 392 ? -28.531 -10.922 9.188 1 98.62 392 ASP B CA 1
ATOM 7324 C C . ASP B 1 392 ? -27.625 -9.781 9.625 1 98.62 392 ASP B C 1
ATOM 7326 O O . ASP B 1 392 ? -26.516 -10.023 10.117 1 98.62 392 ASP B O 1
ATOM 7330 N N . PHE B 1 393 ? -28.031 -8.57 9.438 1 98.69 393 PHE B N 1
ATOM 7331 C CA . PHE B 1 393 ? -27.234 -7.375 9.68 1 98.69 393 PHE B CA 1
ATOM 7332 C C . PHE B 1 393 ? -28.125 -6.18 9.984 1 98.69 393 PHE B C 1
ATOM 7334 O O . PHE B 1 393 ? -29.172 -6.008 9.359 1 98.69 393 PHE B O 1
ATOM 7341 N N . ALA B 1 394 ? -27.766 -5.434 11.008 1 98.06 394 ALA B N 1
ATOM 7342 C CA . ALA B 1 394 ? -28.562 -4.293 11.453 1 98.06 394 ALA B CA 1
ATOM 7343 C C . ALA B 1 394 ? -27.719 -3.025 11.523 1 98.06 394 ALA B C 1
ATOM 7345 O O . ALA B 1 394 ? -27.453 -2.512 12.609 1 98.06 394 ALA B O 1
ATOM 7346 N N . PRO B 1 395 ? -27.359 -2.516 10.352 1 98.25 395 PRO B N 1
ATOM 7347 C CA . PRO B 1 395 ? -26.594 -1.275 10.328 1 98.25 395 PRO B CA 1
ATOM 7348 C C . PRO B 1 395 ? -27.391 -0.069 10.812 1 98.25 395 PRO B C 1
ATOM 7350 O O . PRO B 1 395 ? -28.594 -0.005 10.609 1 98.25 395 PRO B O 1
ATOM 7353 N N . ASP B 1 396 ? -26.703 0.886 11.469 1 97.06 396 ASP B N 1
ATOM 7354 C CA . ASP B 1 396 ? -27.406 2.078 11.938 1 97.06 396 ASP B CA 1
ATOM 7355 C C . ASP B 1 396 ? -26.766 3.346 11.367 1 97.06 396 ASP B C 1
ATOM 7357 O O . ASP B 1 396 ? -27.094 4.453 11.797 1 97.06 396 ASP B O 1
ATOM 7361 N N . THR B 1 397 ? -25.812 3.225 10.516 1 97.62 397 THR B N 1
ATOM 7362 C CA . THR B 1 397 ? -25.172 4.305 9.773 1 97.62 397 THR B CA 1
ATOM 7363 C C . THR B 1 397 ? -24.781 3.838 8.375 1 97.62 397 THR B C 1
ATOM 7365 O O . THR B 1 397 ? -24.547 2.65 8.156 1 97.62 397 THR B O 1
ATOM 7368 N N . TYR B 1 398 ? -24.688 4.762 7.355 1 97.56 398 TYR B N 1
ATOM 7369 C CA . TYR B 1 398 ? -24.281 4.414 6 1 97.56 398 TYR B CA 1
ATOM 7370 C C . TYR B 1 398 ? -22.828 3.949 5.969 1 97.56 398 TYR B C 1
ATOM 7372 O O . TYR 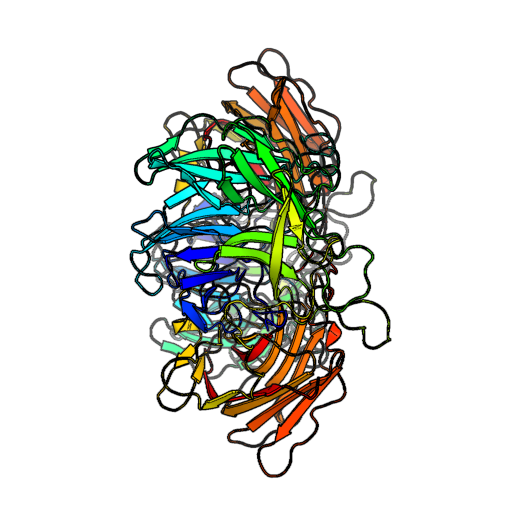B 1 398 ? -22.375 3.369 4.98 1 97.56 398 TYR B O 1
ATOM 7380 N N . GLN B 1 399 ? -22.094 4.188 7.043 1 98.56 399 GLN B N 1
ATOM 7381 C CA . GLN B 1 399 ? -20.688 3.809 7.098 1 98.56 399 GLN B CA 1
ATOM 7382 C C . GLN B 1 399 ? -20.531 2.326 7.418 1 98.56 399 GLN B C 1
ATOM 7384 O O . GLN B 1 399 ? -19.406 1.82 7.508 1 98.56 399 GLN B O 1
ATOM 7389 N N . GLN B 1 400 ? -21.641 1.651 7.578 1 98.75 400 GLN B N 1
ATOM 7390 C CA . GLN B 1 400 ? -21.672 0.208 7.785 1 98.75 400 GLN B CA 1
ATOM 7391 C C . GLN B 1 400 ? -22.359 -0.499 6.617 1 98.75 400 GLN B C 1
ATOM 7393 O O . GLN B 1 400 ? -23.359 -0.004 6.082 1 98.75 400 GLN B O 1
ATOM 7398 N N . GLY B 1 401 ? -21.781 -1.643 6.262 1 98.81 401 GLY B N 1
ATOM 7399 C CA . GLY B 1 401 ? -22.391 -2.436 5.199 1 98.81 401 GLY B CA 1
ATOM 7400 C C . GLY B 1 401 ? -21.922 -3.883 5.203 1 98.81 401 GLY B C 1
ATOM 7401 O O . GLY B 1 401 ? -20.828 -4.188 5.656 1 98.81 401 GLY B O 1
ATOM 7402 N N . ALA B 1 402 ? -22.766 -4.773 4.703 1 98.94 402 ALA B N 1
ATOM 7403 C CA . ALA B 1 402 ? -22.453 -6.191 4.555 1 98.94 402 ALA B CA 1
ATOM 7404 C C . ALA B 1 402 ? -23.25 -6.816 3.418 1 98.94 402 ALA B C 1
ATOM 7406 O O . ALA B 1 402 ? -24.344 -6.34 3.084 1 98.94 402 ALA B O 1
ATOM 7407 N N . GLY B 1 403 ? -22.703 -7.863 2.828 1 98.94 403 GLY B N 1
ATOM 7408 C CA . GLY B 1 403 ? -23.469 -8.477 1.757 1 98.94 403 GLY B CA 1
ATOM 7409 C C . GLY B 1 403 ? -22.672 -9.484 0.949 1 98.94 403 GLY B C 1
ATOM 7410 O O . GLY B 1 403 ? -21.844 -10.211 1.498 1 98.94 403 GLY B O 1
ATOM 7411 N N . LEU B 1 404 ? -23.109 -9.664 -0.299 1 98.94 404 LEU B N 1
ATOM 7412 C CA . LEU B 1 404 ? -22.547 -10.609 -1.264 1 98.94 404 LEU B CA 1
ATOM 7413 C C . LEU B 1 404 ? -21.734 -9.875 -2.334 1 98.94 404 LEU B C 1
ATOM 7415 O O . LEU B 1 404 ? -22.219 -8.898 -2.912 1 98.94 404 LEU B O 1
ATOM 7419 N N . ILE B 1 405 ? -20.531 -10.391 -2.611 1 98.94 405 ILE B N 1
ATOM 7420 C CA . ILE B 1 405 ? -19.641 -9.625 -3.471 1 98.94 405 ILE B CA 1
ATOM 7421 C C . ILE B 1 405 ? -19 -10.555 -4.5 1 98.94 405 ILE B C 1
ATOM 7423 O O . ILE B 1 405 ? -18.656 -11.703 -4.188 1 98.94 405 ILE B O 1
ATOM 7427 N N . THR B 1 406 ? -18.891 -10.125 -5.73 1 98.94 406 THR B N 1
ATOM 7428 C CA . THR B 1 406 ? -17.906 -10.617 -6.699 1 98.94 406 THR B CA 1
ATOM 7429 C C . THR B 1 406 ? -16.688 -9.719 -6.734 1 98.94 406 THR B C 1
ATOM 7431 O O . THR B 1 406 ? -16.797 -8.508 -6.91 1 98.94 406 THR B O 1
ATOM 7434 N N . TYR B 1 407 ? -15.562 -10.344 -6.531 1 98.81 407 TYR B N 1
ATOM 7435 C CA . TYR B 1 407 ? -14.383 -9.562 -6.18 1 98.81 407 TYR B CA 1
ATOM 7436 C C . TYR B 1 407 ? -13.156 -10.055 -6.934 1 98.81 407 TYR B C 1
ATOM 7438 O O . TYR B 1 407 ? -12.914 -11.266 -7.02 1 98.81 407 TYR B O 1
ATOM 7446 N N . TYR B 1 408 ? -12.406 -9.125 -7.496 1 98.38 408 TYR B N 1
ATOM 7447 C CA . TYR B 1 408 ? -11.062 -9.422 -7.98 1 98.38 408 TYR B CA 1
ATOM 7448 C C . TYR B 1 408 ? -10.008 -8.688 -7.16 1 98.38 408 TYR B C 1
ATOM 7450 O O . TYR B 1 408 ? -9.078 -9.305 -6.633 1 98.38 408 TYR B O 1
ATOM 7458 N N . ASN B 1 409 ? -10.109 -7.418 -7.074 1 97.56 409 ASN B N 1
ATOM 7459 C CA . ASN B 1 409 ? -9.273 -6.57 -6.234 1 97.56 409 ASN B CA 1
ATOM 7460 C C . ASN B 1 409 ? -9.953 -5.242 -5.918 1 97.56 409 ASN B C 1
ATOM 7462 O O . ASN B 1 409 ? -11.156 -5.094 -6.125 1 97.56 409 ASN B O 1
ATOM 7466 N N . ARG B 1 410 ? -9.188 -4.277 -5.414 1 96.88 410 ARG B N 1
ATOM 7467 C CA . ARG B 1 410 ? -9.734 -3.025 -4.898 1 96.88 410 ARG B CA 1
ATOM 7468 C C . ARG B 1 410 ? -10.398 -2.219 -6.012 1 96.88 410 ARG B C 1
ATOM 7470 O O . ARG B 1 410 ? -11.242 -1.362 -5.746 1 96.88 410 ARG B O 1
ATOM 7477 N N . HIS B 1 411 ? -10.102 -2.51 -7.316 1 97.62 411 HIS B N 1
ATOM 7478 C CA . HIS B 1 411 ? -10.578 -1.698 -8.43 1 97.62 411 HIS B CA 1
ATOM 7479 C C . HIS B 1 411 ? -11.602 -2.459 -9.266 1 97.62 411 HIS B C 1
ATOM 7481 O O . HIS B 1 411 ? -12.086 -1.945 -10.273 1 97.62 411 HIS B O 1
ATOM 7487 N N . LYS B 1 412 ? -11.891 -3.693 -8.867 1 97.62 412 LYS B N 1
ATOM 7488 C CA . LYS B 1 412 ? -12.773 -4.543 -9.656 1 97.62 412 LYS B CA 1
ATOM 7489 C C . LYS B 1 412 ? -13.695 -5.367 -8.766 1 97.62 412 LYS B C 1
ATOM 7491 O O . LYS B 1 412 ? -13.367 -6.5 -8.406 1 97.62 412 LYS B O 1
ATOM 7496 N N . PHE B 1 413 ? -14.867 -4.863 -8.523 1 98.62 413 PHE B N 1
ATOM 7497 C CA . PHE B 1 413 ? -15.828 -5.641 -7.75 1 98.62 413 PHE B CA 1
ATOM 7498 C C . PHE B 1 413 ? -17.234 -5.113 -7.949 1 98.62 413 PHE B C 1
ATOM 7500 O O . PHE B 1 413 ? -17.438 -3.965 -8.352 1 98.62 413 PHE B O 1
ATOM 7507 N N . HIS B 1 414 ? -18.203 -5.953 -7.777 1 98.81 414 HIS B N 1
ATOM 7508 C CA . HIS B 1 414 ? -19.609 -5.652 -7.574 1 98.81 414 HIS B CA 1
ATOM 7509 C C . HIS B 1 414 ? -20.125 -6.273 -6.277 1 98.81 414 HIS B C 1
ATOM 7511 O O . HIS B 1 414 ? -19.781 -7.41 -5.953 1 98.81 414 HIS B O 1
ATOM 7517 N N . ALA B 1 415 ? -20.953 -5.531 -5.555 1 98.88 415 ALA B N 1
ATOM 7518 C CA . ALA B 1 415 ? -21.469 -6.07 -4.293 1 98.88 415 ALA B CA 1
ATOM 7519 C C . ALA B 1 415 ? -22.906 -5.645 -4.055 1 98.88 415 ALA B C 1
ATOM 7521 O O . ALA B 1 415 ? -23.266 -4.488 -4.281 1 98.88 415 ALA B O 1
ATOM 7522 N N . ALA B 1 416 ? -23.734 -6.574 -3.738 1 98.88 416 ALA B N 1
ATOM 7523 C CA . ALA B 1 416 ? -25 -6.262 -3.096 1 98.88 416 ALA B CA 1
ATOM 7524 C C . ALA B 1 416 ? -24.812 -6.008 -1.603 1 98.88 416 ALA B C 1
ATOM 7526 O O . ALA B 1 416 ? -24.422 -6.91 -0.858 1 98.88 416 ALA B O 1
ATOM 7527 N N . ILE B 1 417 ? -25.188 -4.832 -1.162 1 98.69 417 ILE B N 1
ATOM 7528 C CA . ILE B 1 417 ? -24.828 -4.426 0.189 1 98.69 417 ILE B CA 1
ATOM 7529 C C . ILE B 1 417 ? -26.062 -3.988 0.956 1 98.69 417 ILE B C 1
ATOM 7531 O O . ILE B 1 417 ? -26.828 -3.141 0.483 1 98.69 417 ILE B O 1
ATOM 7535 N N . LEU B 1 418 ? -26.25 -4.621 2.084 1 98.75 418 LEU B N 1
ATOM 7536 C CA . LEU B 1 418 ? -27.203 -4.145 3.076 1 98.75 418 LEU B CA 1
ATOM 7537 C C . LEU B 1 418 ? -26.578 -3.078 3.967 1 98.75 418 LEU B C 1
ATOM 7539 O O . LEU B 1 418 ? -25.547 -3.318 4.598 1 98.75 418 LEU B O 1
ATOM 7543 N N . SER B 1 419 ? -27.125 -1.89 3.973 1 98.44 419 SER B N 1
ATOM 7544 C CA . SER B 1 419 ? -26.625 -0.759 4.746 1 98.44 419 SER B CA 1
ATOM 7545 C C . SER B 1 419 ? -27.766 0.068 5.32 1 98.44 419 SER B C 1
ATOM 7547 O O . SER B 1 419 ? -28.812 -0.477 5.684 1 98.44 419 SER B O 1
ATOM 7549 N N . HIS B 1 420 ? -27.391 1.29 5.613 1 97.75 420 HIS B N 1
ATOM 7550 C CA . HIS B 1 420 ? -28.344 2.201 6.23 1 97.75 420 HIS B CA 1
ATOM 7551 C C . HIS B 1 420 ? -28.359 3.553 5.523 1 97.75 420 HIS B C 1
ATOM 7553 O O . HIS B 1 420 ? -27.297 4.133 5.266 1 97.75 420 HIS B O 1
ATOM 7559 N N . ASP B 1 421 ? -29.453 3.99 5.156 1 93.69 421 ASP B N 1
ATOM 7560 C CA . ASP B 1 421 ? -29.641 5.344 4.645 1 93.69 421 ASP B CA 1
ATOM 7561 C C . ASP B 1 421 ? -30.406 6.211 5.633 1 93.69 421 ASP B C 1
ATOM 7563 O O . ASP B 1 421 ? -31.406 5.77 6.203 1 93.69 421 ASP B O 1
ATOM 7567 N N . GLU B 1 422 ? -29.875 7.418 5.668 1 89.06 422 GLU B N 1
ATOM 7568 C CA . GLU B 1 422 ? -30.594 8.344 6.539 1 89.06 422 GLU B CA 1
ATOM 7569 C C . GLU B 1 422 ? -32.031 8.547 6.066 1 89.06 422 GLU B C 1
ATOM 7571 O O . GLU B 1 422 ? -32.281 8.781 4.883 1 89.06 422 GLU B O 1
ATOM 7576 N N . GLY B 1 423 ? -33.031 8.461 6.934 1 87.94 423 GLY B N 1
ATOM 7577 C CA . GLY B 1 423 ? -34.438 8.633 6.602 1 87.94 423 GLY B CA 1
ATOM 7578 C C . GLY B 1 423 ? -35.094 7.336 6.191 1 87.94 423 GLY B C 1
ATOM 7579 O O . GLY B 1 423 ? -36.25 7.086 6.559 1 87.94 423 GLY B O 1
ATOM 7580 N N . ALA B 1 424 ? -34.344 6.453 5.414 1 91.94 424 ALA B N 1
ATOM 7581 C CA . ALA B 1 424 ? -34.938 5.242 4.871 1 91.94 424 ALA B CA 1
ATOM 7582 C C . ALA B 1 424 ? -34.688 4.047 5.781 1 91.94 424 ALA B C 1
ATOM 7584 O O . ALA B 1 424 ? -35.406 3.043 5.711 1 91.94 424 ALA B O 1
ATOM 7585 N N . GLY B 1 425 ? -33.656 4.172 6.648 1 95.88 425 GLY B N 1
ATOM 7586 C CA . GLY B 1 425 ? -33.281 3.049 7.504 1 95.88 425 GLY B CA 1
ATOM 7587 C C . GLY B 1 425 ? -32.438 2.01 6.797 1 95.88 425 GLY B C 1
ATOM 7588 O O . GLY B 1 425 ? -31.422 2.346 6.176 1 95.88 425 GLY B O 1
ATOM 7589 N N . ARG B 1 426 ? -32.906 0.753 6.977 1 97.38 426 ARG B N 1
ATOM 7590 C CA . ARG B 1 426 ? -32.188 -0.362 6.367 1 97.38 426 ARG B CA 1
ATOM 7591 C C . ARG B 1 426 ? -32.469 -0.443 4.871 1 97.38 426 ARG B C 1
ATOM 7593 O O . ARG B 1 426 ? -33.625 -0.504 4.453 1 97.38 426 ARG B O 1
ATOM 7600 N N . THR B 1 427 ? -31.406 -0.418 4.062 1 97.75 427 THR B N 1
ATOM 7601 C CA . THR B 1 427 ? -31.578 -0.424 2.615 1 97.75 427 THR B CA 1
ATOM 7602 C C . THR B 1 427 ? -30.578 -1.366 1.958 1 97.75 427 THR B C 1
ATOM 7604 O O . THR B 1 427 ? -29.5 -1.61 2.502 1 97.75 427 THR B O 1
ATOM 7607 N N . LEU B 1 428 ? -30.969 -1.892 0.801 1 98 428 LEU B N 1
ATOM 7608 C CA . LEU B 1 428 ? -30.078 -2.631 -0.089 1 98 428 LEU B CA 1
ATOM 7609 C C . LEU B 1 428 ? -29.625 -1.757 -1.254 1 98 428 LEU B C 1
ATOM 7611 O O . LEU B 1 428 ? -30.422 -0.98 -1.796 1 98 428 LEU B O 1
ATOM 7615 N N . SER B 1 429 ? -28.391 -1.886 -1.577 1 97.88 429 SER B N 1
ATOM 7616 C CA . SER B 1 429 ? -27.812 -1.206 -2.729 1 97.88 429 SER B CA 1
ATOM 7617 C C . SER B 1 429 ? -26.828 -2.111 -3.465 1 97.88 429 SER B C 1
ATOM 7619 O O . SER B 1 429 ? -26.484 -3.188 -2.977 1 97.88 429 SER B O 1
ATOM 7621 N N . VAL B 1 430 ? -26.531 -1.762 -4.703 1 98.69 430 VAL B N 1
ATOM 7622 C CA . VAL B 1 430 ? -25.406 -2.346 -5.418 1 98.69 430 VAL B CA 1
ATOM 7623 C C . VAL B 1 430 ? -24.25 -1.347 -5.469 1 98.69 430 VAL B C 1
ATOM 7625 O O . VAL B 1 430 ? -24.422 -0.213 -5.922 1 98.69 430 VAL B O 1
ATOM 7628 N N . MET B 1 431 ? -23.156 -1.685 -4.855 1 98.44 431 MET B N 1
ATOM 7629 C CA . MET B 1 431 ? -21.922 -0.91 -4.84 1 98.44 431 MET B CA 1
ATOM 7630 C C . MET B 1 431 ? -20.875 -1.543 -5.746 1 98.44 431 MET B C 1
ATOM 7632 O O . MET B 1 431 ? -20.562 -2.727 -5.609 1 98.44 431 MET B O 1
ATOM 7636 N N . SER B 1 432 ? -20.266 -0.726 -6.719 1 98.44 432 SER B N 1
ATOM 7637 C CA . SER B 1 432 ? -19.344 -1.296 -7.684 1 98.44 432 SER B CA 1
ATOM 7638 C C . SER B 1 432 ? -18.109 -0.414 -7.844 1 98.44 432 SER B C 1
ATOM 7640 O O . SER B 1 432 ? -18.188 0.808 -7.699 1 98.44 432 SER B O 1
ATOM 7642 N N . CYS B 1 433 ? -16.984 -0.934 -7.965 1 98.25 433 CYS B N 1
ATOM 7643 C CA . CYS B 1 433 ? -15.82 -0.372 -8.648 1 98.25 433 CYS B CA 1
ATOM 7644 C C . CYS B 1 433 ? -15.469 -1.187 -9.883 1 98.25 433 CYS B C 1
ATOM 7646 O O . CYS B 1 433 ? -14.812 -2.229 -9.781 1 98.25 433 CYS B O 1
ATOM 7648 N N . ALA B 1 434 ? -15.844 -0.762 -11.055 1 96.56 434 ALA B N 1
ATOM 7649 C CA . ALA B 1 434 ? -15.844 -1.578 -12.266 1 96.56 434 ALA B CA 1
ATOM 7650 C C . ALA B 1 434 ? -14.664 -1.228 -13.164 1 96.56 434 ALA B C 1
ATOM 7652 O O . ALA B 1 434 ? -14.844 -0.847 -14.32 1 96.56 434 ALA B O 1
ATOM 7653 N N . GLY B 1 435 ? -13.484 -1.419 -12.625 1 96.19 435 GLY B N 1
ATOM 7654 C CA . GLY B 1 435 ? -12.266 -1.224 -13.398 1 96.19 435 GLY B CA 1
ATOM 7655 C C . GLY B 1 435 ? -11.719 0.188 -13.305 1 96.19 435 GLY B C 1
ATOM 7656 O O . GLY B 1 435 ? -10.953 0.621 -14.164 1 96.19 435 GLY B O 1
ATOM 7657 N N . ASP B 1 436 ? -12.141 0.995 -12.289 1 95.94 436 ASP B N 1
ATOM 7658 C CA . ASP B 1 436 ? -11.641 2.357 -12.117 1 95.94 436 ASP B CA 1
ATOM 7659 C C . ASP B 1 436 ? -10.234 2.363 -11.531 1 95.94 436 ASP B C 1
ATOM 7661 O O . ASP B 1 436 ? -10.062 2.551 -10.328 1 95.94 436 ASP B O 1
ATOM 7665 N N . TRP B 1 437 ? -9.242 2.176 -12.328 1 93.69 437 TRP B N 1
ATOM 7666 C CA . TRP B 1 437 ? -7.824 2.234 -11.992 1 93.69 437 TRP B CA 1
ATOM 7667 C C . TRP B 1 437 ? -7.188 3.514 -12.523 1 93.69 437 TRP B C 1
ATOM 7669 O O . TRP B 1 437 ? -7.43 3.904 -13.672 1 93.69 437 TRP B O 1
ATOM 7679 N N . PRO B 1 438 ? -6.395 4.371 -11.758 1 92.75 438 PRO B N 1
ATOM 7680 C CA . PRO B 1 438 ? -5.855 4.008 -10.445 1 92.75 438 PRO B CA 1
ATOM 7681 C C . PRO B 1 438 ? -6.668 4.594 -9.297 1 92.75 438 PRO B C 1
ATOM 7683 O O . PRO B 1 438 ? -6.316 4.398 -8.125 1 92.75 438 PRO B O 1
ATOM 7686 N N . ALA B 1 439 ? -7.805 5.234 -9.484 1 91.94 439 ALA B N 1
ATOM 7687 C CA . ALA B 1 439 ? -8.438 6.043 -8.445 1 91.94 439 ALA B CA 1
ATOM 7688 C C . ALA B 1 439 ? -9.219 5.168 -7.469 1 91.94 439 ALA B C 1
ATOM 7690 O O . ALA B 1 439 ? -9.117 5.34 -6.254 1 91.94 439 ALA B O 1
ATOM 7691 N N . GLY B 1 440 ? -10.039 4.195 -8 1 95.38 440 GLY B N 1
ATOM 7692 C CA . GLY B 1 440 ? -10.859 3.359 -7.137 1 95.38 440 GLY B CA 1
ATOM 7693 C C . GLY B 1 440 ? -12.164 4.016 -6.734 1 95.38 440 GLY B C 1
ATOM 7694 O O . GLY B 1 440 ? -12.641 3.836 -5.609 1 95.38 440 GLY B O 1
ATOM 7695 N N . ASP B 1 441 ? -12.742 4.781 -7.594 1 96.19 441 ASP B N 1
ATOM 7696 C CA . ASP B 1 441 ? -14.031 5.414 -7.336 1 96.19 441 ASP B CA 1
ATOM 7697 C C . ASP B 1 441 ? -15.164 4.398 -7.43 1 96.19 441 ASP B C 1
ATOM 7699 O O . ASP B 1 441 ? -15.078 3.43 -8.188 1 96.19 441 ASP B O 1
ATOM 7703 N N . LEU B 1 442 ? -16.234 4.652 -6.688 1 97.62 442 LEU B N 1
ATOM 7704 C CA . LEU B 1 442 ? -17.359 3.732 -6.641 1 97.62 442 LEU B CA 1
ATOM 7705 C C . LEU B 1 442 ? -18.484 4.191 -7.574 1 97.62 442 LEU B C 1
ATOM 7707 O O . LEU B 1 442 ? -18.688 5.391 -7.754 1 97.62 442 LEU B O 1
ATOM 7711 N N . ASP B 1 443 ? -19.156 3.201 -8.109 1 96.31 443 ASP B N 1
ATOM 7712 C CA . ASP B 1 443 ? -20.438 3.369 -8.781 1 96.31 443 ASP B CA 1
ATOM 7713 C C . ASP B 1 443 ? -21.562 2.713 -7.984 1 96.31 443 ASP B C 1
ATOM 7715 O O . ASP B 1 443 ? -21.344 1.713 -7.297 1 96.31 443 ASP B O 1
ATOM 7719 N N . TRP B 1 444 ? -22.75 3.32 -8.141 1 96.69 444 TRP B N 1
ATOM 7720 C CA . TRP B 1 444 ? -23.922 2.816 -7.449 1 96.69 444 TRP B CA 1
ATOM 7721 C C . TRP B 1 444 ? -25.062 2.551 -8.43 1 96.69 444 TRP B C 1
ATOM 7723 O O . TRP B 1 444 ? -26.016 3.324 -8.508 1 96.69 444 TRP B O 1
ATOM 7733 N N . PRO B 1 445 ? -24.953 1.451 -9.016 1 96.38 445 PRO B N 1
ATOM 7734 C CA . PRO B 1 445 ? -26.016 1.143 -9.984 1 96.38 445 PRO B CA 1
ATOM 7735 C C . PRO B 1 445 ? -27.406 1.138 -9.352 1 96.38 445 PRO B C 1
ATOM 7737 O O . PRO B 1 445 ? -28.391 1.421 -10.031 1 96.38 445 PRO B O 1
ATOM 7740 N N . VAL B 1 446 ? -27.5 0.727 -8.125 1 94.44 446 VAL B N 1
ATOM 7741 C CA . VAL B 1 446 ? -28.688 0.771 -7.277 1 94.44 446 VAL B CA 1
ATOM 7742 C C . VAL B 1 446 ? -28.344 1.392 -5.93 1 94.44 446 VAL B C 1
ATOM 7744 O O . VAL B 1 446 ? -27.391 0.961 -5.27 1 94.44 446 VAL B O 1
ATOM 7747 N N . HIS B 1 447 ? -29.109 2.369 -5.395 1 88.06 447 HIS B N 1
ATOM 7748 C CA . HIS B 1 447 ? -28.625 3.074 -4.215 1 88.06 447 HIS B CA 1
ATOM 7749 C C . HIS B 1 447 ? -29.562 2.881 -3.027 1 88.06 447 HIS B C 1
ATOM 7751 O O . HIS B 1 447 ? -29.141 2.988 -1.874 1 88.06 447 HIS B O 1
ATOM 7757 N N . SER B 1 448 ? -30.812 2.504 -3.23 1 92 448 SER B N 1
ATOM 7758 C CA . SER B 1 448 ? -31.688 2.516 -2.057 1 92 448 SER B CA 1
ATOM 7759 C C . SER B 1 448 ? -32.938 1.695 -2.293 1 92 448 SER B C 1
ATOM 7761 O O . SER B 1 448 ? -33.938 2.217 -2.789 1 92 448 SER B O 1
ATOM 7763 N N . VAL B 1 449 ? -32.812 0.455 -1.916 1 96.25 449 VAL B N 1
ATOM 7764 C CA . VAL B 1 449 ? -34 -0.413 -1.86 1 96.25 449 VAL B CA 1
ATOM 7765 C C . VAL B 1 449 ? -34.344 -0.719 -0.405 1 96.25 449 VAL B C 1
ATOM 7767 O O . VAL B 1 449 ? -33.625 -1.454 0.271 1 96.25 449 VAL B O 1
ATOM 7770 N N . PRO B 1 450 ? -35.469 -0.191 0.122 1 95.69 450 PRO B N 1
ATOM 7771 C CA . PRO B 1 450 ? -35.781 -0.427 1.528 1 95.69 450 PRO B CA 1
ATOM 7772 C C . PRO B 1 450 ? -35.938 -1.91 1.859 1 95.69 450 PRO B C 1
ATOM 7774 O O . PRO B 1 450 ? -36.469 -2.68 1.049 1 95.69 450 PRO B O 1
ATOM 7777 N N . VAL B 1 451 ? -35.438 -2.307 2.98 1 96 451 VAL B N 1
ATOM 7778 C CA . VAL B 1 451 ? -35.469 -3.684 3.463 1 96 451 VAL B CA 1
ATOM 7779 C C . VAL B 1 451 ? -36.031 -3.719 4.887 1 96 451 VAL B C 1
ATOM 7781 O O . VAL B 1 451 ? -35.688 -2.863 5.707 1 96 451 VAL B O 1
ATOM 7784 N N . GLY B 1 452 ? -36.906 -4.645 5.23 1 95 452 GLY B N 1
ATOM 7785 C CA . GLY B 1 452 ? -37.469 -4.793 6.57 1 95 452 GLY B CA 1
ATOM 7786 C C . GLY B 1 452 ? -36.5 -5.418 7.547 1 95 452 GLY B C 1
ATOM 7787 O O . GLY B 1 452 ? -35.375 -5.777 7.168 1 95 452 GLY B O 1
ATOM 7788 N N . PRO B 1 453 ? -36.875 -5.512 8.789 1 95.25 453 PRO B N 1
ATOM 7789 C CA . PRO B 1 453 ? -36 -6.172 9.781 1 95.25 453 PRO B CA 1
ATOM 7790 C C . PRO B 1 453 ? -35.844 -7.668 9.516 1 95.25 453 PRO B C 1
ATOM 7792 O O . PRO B 1 453 ? -36.688 -8.281 8.867 1 95.25 453 PRO B O 1
ATOM 7795 N N . GLY B 1 454 ? -34.719 -8.18 10.008 1 95.94 454 GLY B N 1
ATOM 7796 C CA . GLY B 1 454 ? -34.5 -9.617 9.922 1 95.94 454 GLY B CA 1
ATOM 7797 C C . GLY B 1 454 ? -33.562 -10.008 8.789 1 95.94 454 GLY B C 1
ATOM 7798 O O . GLY B 1 454 ? -33.062 -9.141 8.07 1 95.94 454 GLY B O 1
ATOM 7799 N N . PRO B 1 455 ? -33.375 -11.273 8.633 1 97.69 455 PRO B N 1
ATOM 7800 C CA . PRO B 1 455 ? -32.406 -11.766 7.652 1 97.69 455 PRO B CA 1
ATOM 7801 C C . PRO B 1 455 ? -32.875 -11.523 6.211 1 97.69 455 PRO B C 1
ATOM 7803 O O . PRO B 1 455 ? -34.062 -11.477 5.934 1 97.69 455 PRO B O 1
ATOM 7806 N N . VAL B 1 456 ? -31.906 -11.391 5.352 1 98.25 456 VAL B N 1
ATOM 7807 C CA . VAL B 1 456 ? -32.094 -11.195 3.918 1 98.25 456 VAL B CA 1
ATOM 7808 C C . VAL B 1 456 ? -31.281 -12.234 3.145 1 98.25 456 VAL B C 1
ATOM 7810 O O . VAL B 1 456 ? -30.141 -12.539 3.51 1 98.25 456 VAL B O 1
ATOM 7813 N N . SER B 1 457 ? -31.906 -12.797 2.121 1 98.75 457 SER B N 1
ATOM 7814 C CA . SER B 1 457 ? -31.188 -13.672 1.21 1 98.75 457 SER B CA 1
ATOM 7815 C C . SER B 1 457 ? -30.672 -12.906 -0.003 1 98.75 457 SER B C 1
ATOM 7817 O O . SER B 1 457 ? -31.391 -12.094 -0.579 1 98.75 457 SER B O 1
ATOM 7819 N N . LEU B 1 458 ? -29.438 -13.102 -0.321 1 98.88 458 LEU B N 1
ATOM 7820 C CA . LEU B 1 458 ? -28.797 -12.477 -1.477 1 98.88 458 LEU B CA 1
ATOM 7821 C C . LEU B 1 458 ? -28.328 -13.531 -2.473 1 98.88 458 LEU B C 1
ATOM 7823 O O . LEU B 1 458 ? -27.891 -14.617 -2.078 1 98.88 458 LEU B O 1
ATOM 7827 N N . ARG B 1 459 ? -28.438 -13.172 -3.727 1 98.81 459 ARG B N 1
ATOM 7828 C CA . ARG B 1 459 ? -28.062 -14.062 -4.824 1 98.81 459 ARG B CA 1
ATOM 7829 C C . ARG B 1 459 ? -27.344 -13.297 -5.934 1 98.81 459 ARG B C 1
ATOM 7831 O O . ARG B 1 459 ? -27.719 -12.164 -6.25 1 98.81 459 ARG B O 1
ATOM 7838 N N . VAL B 1 460 ? -26.297 -13.867 -6.5 1 98.88 460 VAL B N 1
ATOM 7839 C CA . VAL B 1 460 ? -25.719 -13.359 -7.738 1 98.88 460 VAL B CA 1
ATOM 7840 C C . VAL B 1 460 ? -25.719 -14.453 -8.797 1 98.88 460 VAL B C 1
ATOM 7842 O O . VAL B 1 460 ? -25.438 -15.617 -8.5 1 98.88 460 VAL B O 1
ATOM 7845 N N . GLU B 1 461 ? -26.125 -14.125 -9.961 1 98.56 461 GLU B N 1
ATOM 7846 C CA . GLU B 1 461 ? -26.094 -14.969 -11.156 1 98.56 461 GLU B CA 1
ATOM 7847 C C . GLU B 1 461 ? -25.062 -14.453 -12.164 1 98.56 461 GLU B C 1
ATOM 7849 O O . GLU B 1 461 ? -25.203 -13.344 -12.672 1 98.56 461 GLU B O 1
ATOM 7854 N N . VAL B 1 462 ? -24.078 -15.227 -12.367 1 98.06 462 VAL B N 1
ATOM 7855 C CA . VAL B 1 462 ? -23.031 -14.867 -13.32 1 98.06 462 VAL B CA 1
ATOM 7856 C C . VAL B 1 462 ? -23.125 -15.758 -14.555 1 98.06 462 VAL B C 1
ATOM 7858 O O . VAL B 1 462 ? -23.25 -16.984 -14.438 1 98.06 462 VAL B O 1
ATOM 7861 N N . ASP B 1 463 ? -23.141 -15.227 -15.695 1 96.44 463 ASP B N 1
ATOM 7862 C CA . ASP B 1 463 ? -23.109 -15.898 -16.984 1 96.44 463 ASP B CA 1
ATOM 7863 C C . ASP B 1 463 ? -22.062 -15.273 -17.906 1 96.44 463 ASP B C 1
ATOM 7865 O O . ASP B 1 463 ? -22.359 -14.375 -18.688 1 96.44 463 ASP B O 1
ATOM 7869 N N . LYS B 1 464 ? -20.859 -15.867 -17.812 1 94.75 464 LYS B N 1
ATOM 7870 C CA . LYS B 1 464 ? -19.719 -15.344 -18.562 1 94.75 464 LYS B CA 1
ATOM 7871 C C . LYS B 1 464 ? -19.516 -13.852 -18.281 1 94.75 464 LYS B C 1
ATOM 7873 O O . LYS B 1 464 ? -19.312 -13.453 -17.125 1 94.75 464 LYS B O 1
ATOM 7878 N N . GLY B 1 465 ? -19.812 -13.039 -19.25 1 95.38 465 GLY B N 1
ATOM 7879 C CA . GLY B 1 465 ? -19.469 -11.633 -19.156 1 95.38 465 GLY B CA 1
ATOM 7880 C C . GLY B 1 465 ? -20.547 -10.789 -18.5 1 95.38 465 GLY B C 1
ATOM 7881 O O . GLY B 1 465 ? -20.422 -9.562 -18.438 1 95.38 465 GLY B O 1
ATOM 7882 N N . THR B 1 466 ? -21.547 -11.422 -17.891 1 95.94 466 THR B N 1
ATOM 7883 C CA . THR B 1 466 ? -22.625 -10.648 -17.266 1 95.94 466 THR B CA 1
ATOM 7884 C C . THR B 1 466 ? -22.969 -11.211 -15.891 1 95.94 466 THR B C 1
ATOM 7886 O O . THR B 1 466 ? -22.781 -12.398 -15.633 1 95.94 466 THR B O 1
ATOM 7889 N N . GLN B 1 467 ? -23.406 -10.328 -15 1 97.31 467 GLN B N 1
ATOM 7890 C CA . GLN B 1 467 ? -23.922 -10.805 -13.727 1 97.31 467 GLN B CA 1
ATOM 7891 C C . GLN B 1 467 ? -25.125 -9.969 -13.273 1 97.31 467 GLN B C 1
ATOM 7893 O O . GLN B 1 467 ? -25.266 -8.82 -13.688 1 97.31 467 GLN B O 1
ATOM 7898 N N . ARG B 1 468 ? -26 -10.562 -12.484 1 98.19 468 ARG B N 1
ATOM 7899 C CA . ARG B 1 468 ? -27.172 -9.938 -11.875 1 98.19 468 ARG B CA 1
ATOM 7900 C C . ARG B 1 468 ? -27.281 -10.305 -10.398 1 98.19 468 ARG B C 1
ATOM 7902 O O . ARG B 1 468 ? -27.031 -11.453 -10.023 1 98.19 468 ARG B O 1
ATOM 7909 N N . PHE B 1 469 ? -27.688 -9.297 -9.609 1 98.81 469 PHE B N 1
ATOM 7910 C CA . PHE B 1 469 ? -27.984 -9.562 -8.203 1 98.81 469 PHE B CA 1
ATOM 7911 C C . PHE B 1 469 ? -29.484 -9.719 -7.992 1 98.81 469 PHE B C 1
ATOM 7913 O O . PHE B 1 469 ? -30.281 -9.078 -8.672 1 98.81 469 PHE B O 1
ATOM 7920 N N . ARG B 1 470 ? -29.859 -10.586 -7.066 1 98.69 470 ARG B N 1
ATOM 7921 C CA . ARG B 1 470 ? -31.219 -10.758 -6.582 1 98.69 470 ARG B CA 1
ATOM 7922 C C . ARG B 1 470 ? -31.266 -10.805 -5.059 1 98.69 470 ARG B C 1
ATOM 7924 O O . ARG B 1 470 ? -30.234 -11.008 -4.414 1 98.69 470 ARG B O 1
ATOM 7931 N N . TRP B 1 471 ? -32.438 -10.508 -4.508 1 98.69 471 TRP B N 1
ATOM 7932 C CA . TRP B 1 471 ? -32.594 -10.562 -3.061 1 98.69 471 TRP B CA 1
ATOM 7933 C C . TRP B 1 471 ? -34 -10.992 -2.684 1 98.69 471 TRP B C 1
ATOM 7935 O O . TRP B 1 471 ? -34.906 -10.953 -3.516 1 98.69 471 TRP B O 1
ATOM 7945 N N . LYS B 1 472 ? -34.156 -11.5 -1.456 1 97.75 472 LYS B N 1
ATOM 7946 C CA . LYS B 1 472 ? -35.469 -11.742 -0.893 1 97.75 472 LYS B CA 1
ATOM 7947 C C . LYS B 1 472 ? -35.438 -11.766 0.632 1 97.75 472 LYS B C 1
ATOM 7949 O O . LYS B 1 472 ? -34.406 -12.133 1.221 1 97.75 472 LYS B O 1
ATOM 7954 N N . GLN B 1 473 ? -36.344 -11.328 1.288 1 93.75 473 GLN B N 1
ATOM 7955 C CA . GLN B 1 473 ? -36.562 -11.594 2.707 1 93.75 473 GLN B CA 1
ATOM 7956 C C . GLN B 1 473 ? -37.625 -12.664 2.908 1 93.75 473 GLN B C 1
ATOM 7958 O O . GLN B 1 473 ? -37.406 -13.641 3.621 1 93.75 473 GLN B O 1
ATOM 7963 N N . GLN B 1 474 ? -38.812 -12.336 2.213 1 87.38 474 GLN B N 1
ATOM 7964 C CA . GLN B 1 474 ? -39.906 -13.305 2.143 1 87.38 474 GLN B CA 1
ATOM 7965 C C . GLN B 1 474 ? -40.375 -13.484 0.707 1 87.38 474 GLN B C 1
ATOM 7967 O O . GLN B 1 474 ? -40.25 -12.578 -0.116 1 87.38 474 GLN B O 1
ATOM 7972 N N . GLY B 1 475 ? -40.719 -14.594 0.499 1 91.5 475 GLY B N 1
ATOM 7973 C CA . GLY B 1 475 ? -41.344 -14.812 -0.803 1 91.5 475 GLY B CA 1
ATOM 7974 C C . GLY B 1 475 ? -40.344 -15.109 -1.895 1 91.5 475 GLY B C 1
ATOM 7975 O O . GLY B 1 475 ? -39.375 -15.867 -1.682 1 91.5 475 GLY B O 1
ATOM 7976 N N . GLU B 1 476 ? -40.5 -14.461 -3.117 1 96.06 476 GLU B N 1
ATOM 7977 C CA . GLU B 1 476 ? -39.75 -14.805 -4.312 1 96.06 476 GLU B CA 1
ATOM 7978 C C . GLU B 1 476 ? -38.531 -13.883 -4.469 1 96.06 476 GLU B C 1
ATOM 7980 O O . GLU B 1 476 ? -38.531 -12.766 -3.941 1 96.06 476 GLU B O 1
ATOM 7985 N N . TRP B 1 477 ? -37.562 -14.422 -5.18 1 98 477 TRP B N 1
ATOM 7986 C CA . TRP B 1 477 ? -36.406 -13.609 -5.52 1 98 477 TRP B CA 1
ATOM 7987 C C . TRP B 1 477 ? -36.812 -12.383 -6.328 1 98 477 TRP B C 1
ATOM 7989 O O . TRP B 1 477 ? -37.625 -12.484 -7.258 1 98 477 TRP B O 1
ATOM 7999 N N . GLN B 1 478 ? -36.25 -11.25 -5.988 1 97.38 478 GLN B N 1
ATOM 8000 C CA . GLN B 1 478 ? -36.438 -9.992 -6.707 1 97.38 478 GLN B CA 1
ATOM 8001 C C . GLN B 1 478 ? -35.125 -9.492 -7.293 1 97.38 478 GLN B C 1
ATOM 8003 O O . GLN B 1 478 ? -34.062 -9.672 -6.699 1 97.38 478 GLN B O 1
ATOM 8008 N N . ALA B 1 479 ? -35.312 -8.82 -8.422 1 97.56 479 ALA B N 1
ATOM 8009 C CA . ALA B 1 479 ? -34.125 -8.242 -9.031 1 97.56 479 ALA B CA 1
ATOM 8010 C C . ALA B 1 479 ? -33.594 -7.07 -8.203 1 97.56 479 ALA B C 1
ATOM 8012 O O . ALA B 1 479 ? -34.375 -6.266 -7.684 1 97.56 479 ALA B O 1
ATOM 8013 N N . LEU B 1 480 ? -32.375 -6.988 -7.988 1 98.19 480 LEU B N 1
ATOM 8014 C CA . LEU B 1 480 ? -31.703 -5.812 -7.445 1 98.19 480 LEU B CA 1
ATOM 8015 C C . LEU B 1 480 ? -30.906 -5.086 -8.531 1 98.19 480 LEU B C 1
ATOM 8017 O O . LEU B 1 480 ? -29.703 -5.281 -8.656 1 98.19 480 LEU B O 1
ATOM 8021 N N . GLY B 1 481 ? -31.562 -4.207 -9.266 1 96.56 481 GLY B N 1
ATOM 8022 C CA . GLY B 1 481 ? -30.953 -3.516 -10.398 1 96.56 481 GLY B CA 1
ATOM 8023 C C . GLY B 1 481 ? -30.906 -4.363 -11.656 1 96.56 481 GLY B C 1
ATOM 8024 O O . GLY B 1 481 ? -31.656 -5.332 -11.789 1 96.56 481 GLY B O 1
ATOM 8025 N N . GLY B 1 482 ? -30.031 -3.92 -12.656 1 96.25 482 GLY B N 1
ATOM 8026 C CA . GLY B 1 482 ? -29.922 -4.574 -13.953 1 96.25 482 GLY B CA 1
ATOM 8027 C C . GLY B 1 482 ? -28.672 -5.402 -14.109 1 96.25 482 GLY B C 1
ATOM 8028 O O . GLY B 1 482 ? -28.062 -5.812 -13.117 1 96.25 482 GLY B O 1
ATOM 8029 N N . GLU B 1 483 ? -28.422 -5.672 -15.328 1 96.38 483 GLU B N 1
ATOM 8030 C CA . GLU B 1 483 ? -27.234 -6.438 -15.688 1 96.38 483 GLU B CA 1
ATOM 8031 C C . GLU B 1 483 ? -25.953 -5.625 -15.461 1 96.38 483 GLU B C 1
ATOM 8033 O O . GLU B 1 483 ? -25.906 -4.434 -15.781 1 96.38 483 GLU B O 1
ATOM 8038 N N . LEU B 1 484 ? -24.984 -6.262 -14.852 1 97.19 484 LEU B N 1
ATOM 8039 C CA . LEU B 1 484 ? -23.672 -5.652 -14.633 1 97.19 484 LEU B CA 1
ATOM 8040 C C . LEU B 1 484 ? -22.609 -6.336 -15.477 1 97.19 484 LEU B C 1
ATOM 8042 O O . LEU B 1 484 ? -22.75 -7.5 -15.852 1 97.19 484 LEU B O 1
ATOM 8046 N N . ASN B 1 485 ? -21.547 -5.625 -15.797 1 96.44 485 ASN B N 1
ATOM 8047 C CA . ASN B 1 485 ? -20.422 -6.164 -16.531 1 96.44 485 ASN B CA 1
ATOM 8048 C C . ASN B 1 485 ? -19.562 -7.078 -15.656 1 96.44 485 ASN B C 1
ATOM 8050 O O . ASN B 1 485 ? -18.703 -6.602 -14.914 1 96.44 485 ASN B O 1
ATOM 8054 N N . ALA B 1 486 ? -19.719 -8.328 -15.805 1 96.81 486 ALA B N 1
ATOM 8055 C CA . ALA B 1 486 ? -18.969 -9.297 -15.008 1 96.81 486 ALA B CA 1
ATOM 8056 C C . ALA B 1 486 ? -17.562 -9.516 -15.586 1 96.81 486 ALA B C 1
ATOM 8058 O O . ALA B 1 486 ? -16.672 -10.008 -14.891 1 96.81 486 ALA B O 1
ATOM 8059 N N . ALA B 1 487 ? -17.312 -9.172 -16.844 1 96.5 487 ALA B N 1
ATOM 8060 C CA . ALA B 1 487 ? -16.031 -9.398 -17.5 1 96.5 487 ALA B CA 1
ATOM 8061 C C . ALA B 1 487 ? -14.93 -8.539 -16.875 1 96.5 487 ALA B C 1
ATOM 8063 O O . ALA B 1 487 ? -13.75 -8.898 -16.938 1 96.5 487 ALA B O 1
ATOM 8064 N N . VAL B 1 488 ? -15.312 -7.449 -16.25 1 96.19 488 VAL B N 1
ATOM 8065 C CA . VAL B 1 488 ? -14.352 -6.539 -15.648 1 96.19 488 VAL B CA 1
ATOM 8066 C C . VAL B 1 488 ? -13.703 -7.207 -14.438 1 96.19 488 VAL B C 1
ATOM 8068 O O . VAL B 1 488 ? -12.578 -6.863 -14.055 1 96.19 488 VAL B O 1
ATOM 8071 N N . ILE B 1 489 ? -14.422 -8.195 -13.828 1 97.62 489 ILE B N 1
ATOM 8072 C CA . ILE B 1 489 ? -13.883 -8.953 -12.711 1 97.62 489 ILE B CA 1
ATOM 8073 C C . ILE B 1 489 ? -12.961 -10.055 -13.227 1 97.62 489 ILE B C 1
ATOM 8075 O O . ILE B 1 489 ? -13.297 -11.234 -13.172 1 97.62 489 ILE B O 1
ATOM 8079 N N . SER B 1 490 ? -11.781 -9.641 -13.758 1 96.94 490 SER B N 1
ATOM 8080 C CA . SER B 1 490 ? -10.891 -10.555 -14.461 1 96.94 490 SER B CA 1
ATOM 8081 C C . SER B 1 490 ? -9.461 -10.023 -14.477 1 96.94 490 SER B C 1
ATOM 8083 O O . SER B 1 490 ? -9.195 -8.922 -13.992 1 96.94 490 SER B O 1
ATOM 8085 N N . ASP B 1 491 ? -8.555 -10.766 -15.023 1 95.19 491 ASP B N 1
ATOM 8086 C CA . ASP B 1 491 ? -7.156 -10.391 -15.172 1 95.19 491 ASP B CA 1
ATOM 8087 C C . ASP B 1 491 ? -7.016 -9.133 -16.031 1 95.19 491 ASP B C 1
ATOM 8089 O O . ASP B 1 491 ? -6.113 -8.32 -15.812 1 95.19 491 ASP B O 1
ATOM 8093 N N . GLU B 1 492 ? -7.891 -9.008 -17 1 93.94 492 GLU B N 1
ATOM 8094 C CA . GLU B 1 492 ? -7.738 -7.977 -18.016 1 93.94 492 GLU B CA 1
ATOM 8095 C C . GLU B 1 492 ? -8.516 -6.715 -17.641 1 93.94 492 GLU B C 1
ATOM 8097 O O . GLU B 1 492 ? -8.32 -5.66 -18.25 1 93.94 492 GLU B O 1
ATOM 8102 N N . GLY B 1 493 ? -9.344 -6.797 -16.625 1 93 493 GLY B N 1
ATOM 8103 C CA . GLY B 1 493 ? -10.125 -5.637 -16.234 1 93 493 GLY B CA 1
ATOM 8104 C C . GLY B 1 493 ? -9.281 -4.52 -15.648 1 93 493 GLY B C 1
ATOM 8105 O O . GLY B 1 493 ? -8.211 -4.77 -15.078 1 93 493 GLY B O 1
ATOM 8106 N N . GLY B 1 494 ? -9.805 -3.289 -15.766 1 92.12 494 GLY B N 1
ATOM 8107 C CA . GLY B 1 494 ? -9.141 -2.162 -15.133 1 92.12 494 GLY B CA 1
ATOM 8108 C C . GLY B 1 494 ? -7.828 -1.79 -15.805 1 92.12 494 GLY B C 1
ATOM 8109 O O . GLY B 1 494 ? -7.797 -1.478 -17 1 92.12 494 GLY B O 1
ATOM 8110 N N . GLN B 1 495 ? -6.711 -2.021 -15.086 1 91 495 GLN B N 1
ATOM 8111 C CA . GLN B 1 495 ? -5.379 -1.641 -15.539 1 91 495 GLN B CA 1
ATOM 8112 C C . GLN B 1 495 ? -4.984 -2.412 -16.797 1 91 495 GLN B C 1
ATOM 8114 O O . GLN B 1 495 ? -4.105 -1.983 -17.547 1 91 495 GLN B O 1
ATOM 8119 N N . GLY B 1 496 ? -5.652 -3.561 -17 1 88.5 496 GLY B N 1
ATOM 8120 C CA . GLY B 1 496 ? -5.391 -4.324 -18.203 1 88.5 496 GLY B CA 1
ATOM 8121 C C . GLY B 1 496 ? -4.562 -5.57 -17.953 1 88.5 496 GLY B C 1
ATOM 8122 O O . GLY B 1 496 ? -4.328 -5.949 -16.812 1 88.5 496 GLY B O 1
ATOM 8123 N N . GLU B 1 497 ? -4.152 -6.094 -19.094 1 80.81 497 GLU B N 1
ATOM 8124 C CA . GLU B 1 497 ? -3.426 -7.359 -19.047 1 80.81 497 GLU B CA 1
ATOM 8125 C C . GLU B 1 497 ? -2.072 -7.195 -18.359 1 80.81 497 GLU B C 1
ATOM 8127 O O . GLU B 1 497 ? -1.462 -6.125 -18.438 1 80.81 497 GLU B O 1
ATOM 8132 N N . HIS B 1 498 ? -1.57 -8.141 -17.656 1 77.88 498 HIS B N 1
ATOM 8133 C CA . HIS B 1 498 ? -0.259 -8.273 -17.031 1 77.88 498 HIS B CA 1
ATOM 8134 C C . HIS B 1 498 ? -0.194 -7.5 -15.711 1 77.88 498 HIS B C 1
ATOM 8136 O O . HIS B 1 498 ? 0.837 -7.504 -15.039 1 77.88 498 HIS B O 1
ATOM 8142 N N . ALA B 1 499 ? -1.364 -6.82 -15.398 1 82.19 499 ALA B N 1
ATOM 8143 C CA . ALA B 1 499 ? -1.319 -6.004 -14.188 1 82.19 499 ALA B CA 1
ATOM 8144 C C . ALA B 1 499 ? -1.965 -6.734 -13.016 1 82.19 499 ALA B C 1
ATOM 8146 O O . ALA B 1 499 ? -1.918 -6.258 -11.875 1 82.19 499 ALA B O 1
ATOM 8147 N N . SER B 1 500 ? -2.582 -7.828 -13.281 1 90.31 500 SER B N 1
ATOM 8148 C CA . SER B 1 500 ? -3.334 -8.578 -12.281 1 90.31 500 SER B CA 1
ATOM 8149 C C . SER B 1 500 ? -3.018 -10.062 -12.352 1 90.31 500 SER B C 1
ATOM 8151 O O . SER B 1 500 ? -2.943 -10.641 -13.438 1 90.31 500 SER B O 1
ATOM 8153 N N . PHE B 1 501 ? -2.816 -10.672 -11.172 1 94.06 501 PHE B N 1
ATOM 8154 C CA . PHE B 1 501 ? -2.26 -12.016 -11.211 1 94.06 501 PHE B CA 1
ATOM 8155 C C . PHE B 1 501 ? -3.139 -12.992 -10.438 1 94.06 501 PHE B C 1
ATOM 8157 O O . PHE B 1 501 ? -2.742 -14.133 -10.188 1 94.06 501 PHE B O 1
ATOM 8164 N N . THR B 1 502 ? -4.336 -12.539 -10.016 1 96.31 502 THR B N 1
ATOM 8165 C CA . THR B 1 502 ? -5.215 -13.414 -9.242 1 96.31 502 THR B CA 1
ATOM 8166 C C . THR B 1 502 ? -6.371 -13.914 -10.102 1 96.31 502 THR B C 1
ATOM 8168 O O . THR B 1 502 ? -6.172 -14.297 -11.258 1 96.31 502 THR B O 1
ATOM 8171 N N . GLY B 1 503 ? -7.477 -14.086 -9.578 1 97.88 503 GLY B N 1
ATOM 8172 C CA . GLY B 1 503 ? -8.742 -14.461 -10.188 1 97.88 503 GLY B CA 1
ATOM 8173 C C . GLY B 1 503 ? -9.945 -13.93 -9.43 1 97.88 503 GLY B C 1
ATOM 8174 O O . GLY B 1 503 ? -9.797 -13.336 -8.359 1 97.88 503 GLY B O 1
ATOM 8175 N N . ALA B 1 504 ? -11.078 -14.172 -10.062 1 98.62 504 ALA B N 1
ATOM 8176 C CA . ALA B 1 504 ? -12.305 -13.672 -9.445 1 98.62 504 ALA B CA 1
ATOM 8177 C C . ALA B 1 504 ? -12.711 -14.539 -8.25 1 98.62 504 ALA B C 1
ATOM 8179 O O . ALA B 1 504 ? -12.578 -15.766 -8.297 1 98.62 504 ALA B O 1
ATOM 8180 N N . PHE B 1 505 ? -13.195 -13.906 -7.234 1 98.88 505 PHE B N 1
ATOM 8181 C CA . PHE B 1 505 ? -13.789 -14.539 -6.059 1 98.88 505 PHE B CA 1
ATOM 8182 C C . PHE B 1 505 ? -15.242 -14.117 -5.898 1 98.88 505 PHE B C 1
ATOM 8184 O O . PHE B 1 505 ? -15.656 -13.078 -6.43 1 98.88 505 PHE B O 1
ATOM 8191 N N . VAL B 1 506 ? -15.984 -14.914 -5.238 1 98.94 506 VAL B N 1
ATOM 8192 C CA . VAL B 1 506 ? -17.328 -14.594 -4.781 1 98.94 506 VAL B CA 1
ATOM 8193 C C . VAL B 1 506 ? -17.469 -14.93 -3.301 1 98.94 506 VAL B C 1
ATOM 8195 O O . VAL B 1 506 ? -16.969 -15.961 -2.844 1 98.94 506 VAL B O 1
ATOM 8198 N N . GLY B 1 507 ? -18 -13.969 -2.523 1 98.88 507 GLY B N 1
ATOM 8199 C CA . GLY B 1 507 ? -18.062 -14.273 -1.102 1 98.88 507 GLY B CA 1
ATOM 8200 C C . GLY B 1 507 ? -18.797 -13.211 -0.297 1 98.88 507 GLY B C 1
ATOM 8201 O O . GLY B 1 507 ? -19.625 -12.484 -0.835 1 98.88 507 GLY B O 1
ATOM 8202 N N . MET B 1 508 ? -18.594 -13.25 1.011 1 98.94 508 MET B N 1
ATOM 8203 C CA . MET B 1 508 ? -19.266 -12.422 2.008 1 98.94 508 MET B CA 1
ATOM 8204 C C . MET B 1 508 ? -18.359 -11.258 2.436 1 98.94 508 MET B C 1
ATOM 8206 O O . MET B 1 508 ? -17.156 -11.438 2.619 1 98.94 508 MET B O 1
ATOM 8210 N N . VAL B 1 509 ? -19 -10.133 2.572 1 98.94 509 VAL B N 1
ATOM 8211 C CA . VAL B 1 509 ? -18.234 -8.938 2.896 1 98.94 509 VAL B CA 1
ATOM 8212 C C . VAL B 1 509 ? -18.953 -8.133 3.973 1 98.94 509 VAL B C 1
ATOM 8214 O O . VAL B 1 509 ? -20.188 -8.148 4.051 1 98.94 509 VAL B O 1
ATOM 8217 N N . CYS B 1 510 ? -18.203 -7.496 4.809 1 98.94 510 CYS B N 1
ATOM 8218 C CA . CYS B 1 510 ? -18.688 -6.559 5.812 1 98.94 510 CYS B CA 1
ATOM 8219 C C . CYS B 1 510 ? -17.688 -5.43 6.039 1 98.94 510 CYS B C 1
ATOM 8221 O O . CYS B 1 510 ? -16.484 -5.672 6.113 1 98.94 510 CYS B O 1
ATOM 8223 N N . PHE B 1 511 ? -18.125 -4.207 6.051 1 98.88 511 PHE B N 1
ATOM 8224 C CA . PHE B 1 511 ? -17.266 -3.1 6.441 1 98.88 511 PHE B CA 1
ATOM 8225 C C . PHE B 1 511 ? -17.969 -2.195 7.449 1 98.88 511 PHE B C 1
ATOM 8227 O O . PHE B 1 511 ? -19.203 -2.125 7.473 1 98.88 511 PHE B O 1
ATOM 8234 N N . ASP B 1 512 ? -17.25 -1.595 8.281 1 98.81 512 ASP B N 1
ATOM 8235 C CA . ASP B 1 512 ? -17.688 -0.549 9.195 1 98.81 512 ASP B CA 1
ATOM 8236 C C . ASP B 1 512 ? -16.641 0.542 9.344 1 98.81 512 ASP B C 1
ATOM 8238 O O . ASP B 1 512 ? -15.828 0.509 10.273 1 98.81 512 ASP B O 1
ATOM 8242 N N . VAL B 1 513 ? -16.703 1.544 8.5 1 98.62 513 VAL B N 1
ATOM 8243 C CA . VAL B 1 513 ? -15.672 2.58 8.461 1 98.62 513 VAL B CA 1
ATOM 8244 C C . VAL B 1 513 ? -15.953 3.627 9.539 1 98.62 513 VAL B C 1
ATOM 8246 O O . VAL B 1 513 ? -15.195 4.59 9.688 1 98.62 513 VAL B O 1
ATOM 8249 N N . SER B 1 514 ? -17.016 3.436 10.336 1 98.31 514 SER B N 1
ATOM 8250 C CA . SER B 1 514 ? -17.203 4.262 11.523 1 98.31 514 SER B CA 1
ATOM 8251 C C . SER B 1 514 ? -16.234 3.865 12.633 1 98.31 514 SER B C 1
ATOM 8253 O O . SER B 1 514 ? -15.992 4.641 13.562 1 98.31 514 SER B O 1
ATOM 8255 N N . GLY B 1 515 ? -15.789 2.646 12.578 1 98.12 515 GLY B N 1
ATOM 8256 C CA . GLY B 1 515 ? -14.852 2.143 13.57 1 98.12 515 GLY B CA 1
ATOM 8257 C C . GLY B 1 515 ? -15.523 1.385 14.695 1 98.12 515 GLY B C 1
ATOM 8258 O O . GLY B 1 515 ? -14.875 1.01 15.672 1 98.12 515 GLY B O 1
ATOM 8259 N N . ARG B 1 516 ? -16.797 1.031 14.57 1 98 516 ARG B N 1
ATOM 8260 C CA . ARG B 1 516 ? -17.531 0.46 15.688 1 98 516 ARG B CA 1
ATOM 8261 C C . ARG B 1 516 ? -17.609 -1.06 15.586 1 98 516 ARG B C 1
ATOM 8263 O O . ARG B 1 516 ? -18.125 -1.727 16.484 1 98 516 ARG B O 1
ATOM 8270 N N . ALA B 1 517 ? -17.078 -1.633 14.508 1 98.38 517 ALA B N 1
ATOM 8271 C CA . ALA B 1 517 ? -16.938 -3.078 14.352 1 98.38 517 ALA B CA 1
ATOM 8272 C C . ALA B 1 517 ? -18.297 -3.77 14.359 1 98.38 517 ALA B C 1
ATOM 8274 O O . ALA B 1 517 ? -18.5 -4.75 15.078 1 98.38 517 ALA B O 1
ATOM 8275 N N . ALA B 1 518 ? -19.203 -3.223 13.531 1 98.75 518 ALA B N 1
ATOM 8276 C CA . ALA B 1 518 ? -20.516 -3.857 13.383 1 98.75 518 ALA B CA 1
ATOM 8277 C C . ALA B 1 518 ? -20.375 -5.293 12.883 1 98.75 518 ALA B C 1
ATOM 8279 O O . ALA B 1 518 ? -19.547 -5.574 12.008 1 98.75 518 ALA B O 1
ATOM 8280 N N . GLU B 1 519 ? -21.234 -6.191 13.469 1 98.81 519 GLU B N 1
ATOM 8281 C CA . GLU B 1 519 ? -21.109 -7.613 13.148 1 98.81 519 GLU B CA 1
ATOM 8282 C C . GLU B 1 519 ? -22.219 -8.055 12.195 1 98.81 519 GLU B C 1
ATOM 8284 O O . GLU B 1 519 ? -23.391 -7.719 12.406 1 98.81 519 GLU B O 1
ATOM 8289 N N . ALA B 1 520 ? -21.891 -8.695 11.141 1 98.94 520 ALA B N 1
ATOM 8290 C CA . ALA B 1 520 ? -22.812 -9.297 10.188 1 98.94 520 ALA B CA 1
ATOM 8291 C C . ALA B 1 520 ? -22.781 -10.82 10.273 1 98.94 520 ALA B C 1
ATOM 8293 O O . ALA B 1 520 ? -21.703 -11.422 10.219 1 98.94 520 ALA B O 1
ATOM 8294 N N . ARG B 1 521 ? -23.969 -11.43 10.352 1 98.81 521 ARG B N 1
ATOM 8295 C CA . ARG B 1 521 ? -24.078 -12.875 10.508 1 98.81 521 ARG B CA 1
ATOM 8296 C C . ARG B 1 521 ? -24.5 -13.539 9.203 1 98.81 521 ARG B C 1
ATOM 8298 O O . ARG B 1 521 ? -25.5 -13.164 8.602 1 98.81 521 ARG B O 1
ATOM 8305 N N . PHE B 1 522 ? -23.719 -14.445 8.758 1 98.88 522 PHE B N 1
ATOM 8306 C CA . PHE B 1 522 ? -24.031 -15.25 7.578 1 98.88 522 PHE B CA 1
ATOM 8307 C C . PHE B 1 522 ? -24.266 -16.703 7.965 1 98.88 522 PHE B C 1
ATOM 8309 O O . PHE B 1 522 ? -23.422 -17.312 8.625 1 98.88 522 PHE B O 1
ATOM 8316 N N . THR B 1 523 ? -25.344 -17.328 7.48 1 98.62 523 THR B N 1
ATOM 8317 C CA . THR B 1 523 ? -25.703 -18.656 7.977 1 98.62 523 THR B CA 1
ATOM 8318 C C . THR B 1 523 ? -25.562 -19.703 6.875 1 98.62 523 THR B C 1
ATOM 8320 O O . THR B 1 523 ? -25.562 -20.906 7.148 1 98.62 523 THR B O 1
ATOM 8323 N N . ARG B 1 524 ? -25.469 -19.219 5.695 1 97.94 524 ARG B N 1
ATOM 8324 C CA . ARG B 1 524 ? -25.359 -20.141 4.57 1 97.94 524 ARG B CA 1
ATOM 8325 C C . ARG B 1 524 ? -24.578 -19.5 3.42 1 97.94 524 ARG B C 1
ATOM 8327 O O . ARG B 1 524 ? -24.594 -18.281 3.248 1 97.94 524 ARG B O 1
ATOM 8334 N N . PHE B 1 525 ? -23.906 -20.391 2.652 1 98.75 525 PHE B N 1
ATOM 8335 C CA . PHE B 1 525 ? -23.312 -19.984 1.38 1 98.75 525 PHE B CA 1
ATOM 8336 C C . PHE B 1 525 ? -23.391 -21.125 0.37 1 98.75 525 PHE B C 1
ATOM 8338 O O . PHE B 1 525 ? -22.859 -22.219 0.619 1 98.75 525 PHE B O 1
ATOM 8345 N N . ASP B 1 526 ? -23.984 -20.859 -0.771 1 98.56 526 ASP B N 1
ATOM 8346 C CA . ASP B 1 526 ? -24.141 -21.875 -1.817 1 98.56 526 ASP B CA 1
ATOM 8347 C C . ASP B 1 526 ? -23.469 -21.422 -3.113 1 98.56 526 ASP B C 1
ATOM 8349 O O . ASP B 1 526 ? -23.5 -20.234 -3.457 1 98.56 526 ASP B O 1
ATOM 8353 N N . TYR B 1 527 ? -22.859 -22.281 -3.773 1 98.62 527 TYR B N 1
ATOM 8354 C CA . TYR B 1 527 ? -22.266 -22.094 -5.086 1 98.62 527 TYR B CA 1
ATOM 8355 C C . TYR B 1 527 ? -22.703 -23.203 -6.047 1 98.62 527 TYR B C 1
ATOM 8357 O O . TYR B 1 527 ? -22.391 -24.375 -5.84 1 98.62 527 TYR B O 1
ATOM 8365 N N . THR B 1 528 ? -23.391 -22.812 -7.105 1 98.19 528 THR B N 1
ATOM 8366 C CA . THR B 1 528 ? -23.922 -23.766 -8.078 1 98.19 528 THR B CA 1
ATOM 8367 C C . THR B 1 528 ? -23.391 -23.469 -9.477 1 98.19 528 THR B C 1
ATOM 8369 O O . THR B 1 528 ? -23.75 -22.453 -10.078 1 98.19 528 THR B O 1
ATOM 8372 N N . PRO B 1 529 ? -22.578 -24.422 -9.984 1 96.88 529 PRO B N 1
ATOM 8373 C CA . PRO B 1 529 ? -22.109 -24.219 -11.359 1 96.88 529 PRO B CA 1
ATOM 8374 C C . PRO B 1 529 ? -23.234 -24.203 -12.383 1 96.88 529 PRO B C 1
ATOM 8376 O O . PRO B 1 529 ? -24.203 -24.953 -12.242 1 96.88 529 PRO B O 1
ATOM 8379 N N . GLY B 1 530 ? -23.172 -23.203 -13.281 1 86.75 530 GLY B N 1
ATOM 8380 C CA . GLY B 1 530 ? -24.125 -23.203 -14.375 1 86.75 530 GLY B CA 1
ATOM 8381 C C . GLY B 1 530 ? -23.766 -24.156 -15.492 1 86.75 530 GLY B C 1
ATOM 8382 O O . GLY B 1 530 ? -22.75 -24.844 -15.43 1 86.75 530 GLY B O 1
ATOM 8383 N N . ALA B 1 531 ? -24.766 -24.391 -16.391 1 61.56 531 ALA B N 1
ATOM 8384 C CA . ALA B 1 531 ? -24.469 -25.188 -17.578 1 61.56 531 ALA B CA 1
ATOM 8385 C C . ALA B 1 531 ? -23.375 -24.531 -18.422 1 61.56 531 ALA B C 1
ATOM 8387 O O . ALA B 1 531 ? -23.359 -23.312 -18.578 1 61.56 531 ALA B O 1
ATOM 8388 N N . ALA B 1 532 ? -22.266 -25.266 -18.375 1 49.09 532 ALA B N 1
ATOM 8389 C CA . ALA B 1 532 ? -21.156 -24.812 -19.219 1 49.09 532 ALA B CA 1
ATOM 8390 C C . ALA B 1 532 ? -21.594 -24.672 -20.672 1 49.09 532 ALA B C 1
ATOM 8392 O O . ALA B 1 532 ? -22.484 -25.375 -21.125 1 49.09 532 ALA B O 1
#

Secondary structure (DSSP, 8-state):
-EES-SB-SS--S-EEEEETTEEEEEE--BTEESB-EEEEESSSS--EEEE--B-STTT---TTPPTT-EEEEEEEEE-SS-EEEEEEEEEE-SSS--EEEEEEEEESSTTS-PPPPEE---S-S--EEEE-TTS-EEEEEEEE--S-TT-SS-SS-SSEEEEEEEEEETTTEEEEEEEEEE---TT---EEEEEEEETTEEEEEEEESTTSTT-EEEEEEESSTTSPPEEEEEEEEEE-TT--SS-EEEE---EEE-TTS-EEEEEEEE--EE-TTS-SEE-TT-SEEEEEEEEEETTEEEETTSSSPPPSEEPPGGG--PPPP--EEEE--SSPPTTEEEES-S-GGGTEEE-SS-EEEE-BBPTT-SS-BEEEEEE--SSEEEEEEEEE---SSTTEEEEEEEEEETTEEEEEEEEEETTTEEEEEEEEEES-TTT---EEEEEEEE--SS-EEEEEEEETTEEEEEEESSSS-EE-SS-EEGGGSSSSSTT-TTS--S--EEEEEEEETTSS--EEEEEEEEEEE---/-EES-SB-SS--S-EEEEETTEEEEEE--BTEESB-EEEEESSSS--EEEE--B-STTT---TTPPTT-EEEEEEEEE-SS-EEEEEEEEEE-SSS--EEEEEEEEESSTTS-PPPPEE---S-S--EEEE-TTS-EEEEEEEE--S-TT-SS-SS-SSEEEEEEEEEETTTEEEEEEEEEE---TT---EEEEEEEETTEEEEEEEESTTSTT-EEEEEEESSTTSPPEEEEEEEEEE-TT--SS-EEEE---EEE-TTS-EEEEEEEE--EE-TTS-SEE-TT-SEEEEEEEEEETTEEEETTSSSPPPSEEPPGGG--PPPP--EEEE--SSPPTT-BEES-S-GGGTEEE-SS-EEEE-BBPTT-SS-BEEEEEE--SSEEEEEEEEE---SSTTEEEEEEEEEETTEEEEEEEEEETTTEEEEEEEEEES-TTT---EEEEEEEE--SS-EEEEEEEETTEEEEEEESSSS-EE-SS-EEGGGSSSSSTT-TTS--S--EEEEEEEETTSS--EEEEEEEEEEE---

Radius of gyration: 30.3 Å; Cα contacts (8 Å, |Δi|>4): 3379; chains: 2; bounding box: 82×90×66 Å

InterPro domains:
  IPR006710 Glycoside hydrolase, family 43 [PF04616] (2-301)
  IPR013320 Concanavalin A-like lectin/glucanase domain superfamily [SSF49899] (334-529)
  IPR023296 Glycosyl hydrolase, five-bladed beta-propeller domain superfamily [G3DSA:2.115.10.20] (1-317)
  IPR023296 Glycosyl hydrolase, five-bladed beta-propeller domain superfamily [SSF75005] (2-307)
  IPR041542 Beta-xylosidase, C-terminal Concanavalin A-like domain [PF17851] (335-528)
  IPR051795 Glycosyl Hydrolase Family 43 [PTHR42812] (2-529)

Foldseek 3Di:
DAFPPLFFFWFFQWAWEDDAQKIKTWGADFFWPPGIWIWIDNFQRHIDTQARQNQFVLSAFQFQAAARFAWDRKHWYDQNFKIKIKTWGWRDDDALDTFIWIWMWIDRDPHDHIDRIDTADRQAGQKYWDQDPVGWIKIKWFGADSDDQPCADQNQDRGRRAMWMFTADPVPGTDDDIAHAGRADNQAPWTNWDWDDDPQKIKIWTWGNAQAQAIFIWIWIDNDPRHHTHTDPVGTQAHCHPHDDQWGSWYRWDWDQHPVRWIKIKIKTFGWDAAPVRDDTFGQSFITMHMFTWDDDPRDIHGPVGDHYGDSDYQIPPRDHRDDDFKDKDFFADDDPPQKIGGRHSPCVLAWDHHHQWIKGWAAADAQRSHHFNWIWGGDRALWKKKKWKKAFAADAQLKWKFKKKDQHLQFIWTWIWYQDPPQGTFTWIWGRQQPPPPSDIDTQGDGHRDDHDMKMKMWTGHRQKIWIWIDDDDDIDTRGDIDGNSLSGCQHHVGHSSHRGHIIITMGIHRHVGPGGMMTIGIMIMGHDDD/DAFPPLFFFWFFQWAWEDDAQKIKTWGADFFWPPGIWIWIDNFQRHIDTQARQNQFVLSAFQFQAAARFAWDRKHWYDQNFWIKIKTWGWRDDDALDTFIWIWMWIDRDPHDHIDRIDTADRQAGQKYWDQDPVRWIKIKWWGADSDDQPCADQNQDRGRRAMWMFTADPVPGTDDDIAHAGRADNQAPWTNWDWDDDPQKIKIWTWGNAQAQAIFIWIWIDNDPRHHTHTDPVGTQAHCHPHDDQWGSWYRWDWDQHPVRWIKIKIKTFGWDAAPVRDDTFGQSFITMHMFTWDDDPRDIHGPVGDHYGDSDYQIPPRDHHDDDFKDKDFFADDDPPQKIDGRHSPCVLAWDHHHQWIKGWAAADAQRSHHFNWIWGGDRALWKKKKWKKAFFADAQLKWKFKKKDQHLQFIKTWIWYQDPPQGTFTWIWGRQQPPPPSDIDTQGDGHRDDHDMKMKMWTGHRQWIWIWIDDDDDIDTRGDIDGPRLSGCQHHVGHSSHRGHIIITMGIHRHVGPGGMMTIGIMIMGHDDD

Nearest PDB structures (foldseek):
  5zqs-assembly1_B  TM=9.424E-01  e=4.393E-57  Bacillus pumilus
  7k1r-assembly1_C-3  TM=9.361E-01  e=4.978E-56  Enterobacter sp. enrichment culture clone nf1B6
  7k1r-assembly1_B-2  TM=9.362E-01  e=1.390E-55  Enterobacter sp. enrichment culture clone nf1B6
  8uws-assembly1_B  TM=9.276E-01  e=1.623E-56  Enterobacter hormaechei
  8uws-assembly1_A  TM=9.287E-01  e=4.069E-55  Enterobacter hormaechei